Protein 3EZZ (pdb70)

Solvent-accessible surface area: 38147 Å² total; per-residue (Å²): 154,81,24,17,34,76,4,24,89,28,0,14,0,0,10,20,97,0,6,49,87,135,82,36,2,87,88,57,27,6,64,0,0,0,1,0,6,41,118,33,77,32,108,23,117,73,154,18,104,39,62,56,0,64,5,80,79,42,99,168,8,85,0,29,68,73,2,93,59,0,5,108,24,0,28,47,4,76,107,92,229,8,91,0,0,0,1,2,126,50,0,54,9,22,0,0,0,0,0,0,0,1,8,0,51,87,127,176,30,93,1,93,98,1,29,87,65,0,61,122,86,20,78,89,4,62,3,36,46,23,0,17,18,28,0,32,42,19,19,46,66,12,88,100,154,82,25,16,34,75,3,25,91,28,0,14,0,0,7,0,20,0,6,12,62,115,82,38,1,86,88,57,27,7,65,0,0,0,0,0,7,41,87,20,21,25,26,12,116,75,157,20,105,38,64,55,0,48,6,72,78,36,94,139,9,60,0,7,37,19,0,39,48,0,5,108,24,0,28,46,2,77,107,93,224,8,91,0,0,0,0,2,42,49,0,55,8,22,0,0,0,1,0,0,0,1,9,0,17,86,126,174,28,129,1,116,98,2,32,87,66,0,62,121,83,20,78,90,3,58,3,40,43,16,0,14,19,27,0,42,40,0,20,30,1,10,89,39,157,83,25,17,35,75,4,24,90,28,0,15,0,0,8,20,97,0,6,47,66,63,6,25,2,4,28,48,10,6,40,0,0,0,0,0,7,40,118,33,77,33,109,22,117,74,82,9,106,39,64,58,0,65,6,79,78,50,119,190,9,84,0,29,70,72,2,92,59,0,5,108,25,0,28,45,3,80,108,93,183,8,74,0,0,0,0,2,127,50,1,56,8,22,0,0,0,1,0,0,0,1,8,0,52,84,128,177,29,147,15,132,98,1,52,87,66,0,61,122,85,19,78,89,4,61,3,26,170,24,0,47,36,26,0,93,120,20,18,71,105,13,90,136,155,81,24,17,35,74,3,2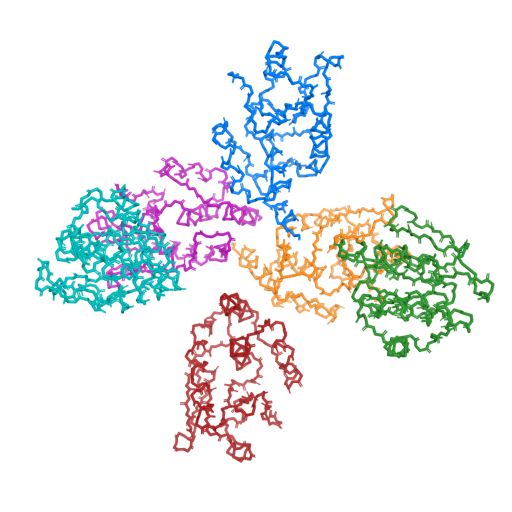4,90,27,0,14,0,0,9,20,98,0,7,48,85,133,81,37,2,86,89,55,26,6,66,0,0,0,0,0,7,41,120,34,77,33,111,23,117,74,154,18,106,39,64,56,0,66,6,78,77,44,105,166,8,87,0,28,70,72,3,92,59,0,4,108,23,0,28,46,3,77,108,93,226,9,90,0,0,0,0,2,125,50,1,57,8,23,0,0,0,1,0,0,0,1,8,0,52,86,125,177,30,109,1,116,97,2,28,88,65,0,63,119,84,19,79,88,3,60,3,39,47,19,0,14,21,26,0,41,119,20,18,70,104,12,89,127,154,82,25,17,34,75,4,24,89,29,0,14,0,0,7,0,20,0,6,11,62,116,84,38,2,88,90,57,26,6,65,0,0,0,0,0,7,41,92,21,22,25,24,11,116,75,153,19,108,38,64,56,0,65,6,80,78,34,75,147,9,50,0,1,36,72,0,41,56,0,5,107,24,0,29,47,3,78,107,94,227,8,92,0,0,0,1,2,41,48,0,54,8,22,0,0,0,1,0,0,0,1,8,0,28,85,128,179,29,122,0,100,99,2,32,88,64,0,62,121,86,18,78,90,4,62,3,29,34,19,0,17,15,20,0,35,26,0,18,37,7,10,89,114,153,81,24,18,35,75,3,23,90,28,0,15,0,0,9,19,98,0,6,49,68,62,6,28,3,5,30,47,10,6,38,0,0,0,0,0,7,41,119,33,79,32,109,24,115,74,77,8,105,37,64,56,0,66,6,78,78,43,125,168,9,85,0,29,70,72,3,93,58,0,5,108,25,0,28,47,3,76,107,93,192,8,73,0,0,0,1,2,127,50,0,54,8,23,0,0,0,1,0,0,0,1,9,0,52,86,127,179,29,149,15,132,97,1,50,86,65,0,63,122,85,20,77,89,4,60,3,38,186,28,0,48,36,27,0,92,119,18,19,70,105,13,90,135

Organism: Homo sapiens (NCBI:txid9606)

CATH classification: 3.90.190.10

InterPro domains:
  IPR000340 Dual specificity phosphatase, catalytic domain [PF00782] (203-333)
  IPR000387 Tyrosine-specific protein phosphatases domain [PS50056] (263-314)
  IPR001763 Rhodanese-like domain [PF00581] (43-152)
  IPR001763 Rhodanese-like domain [PS50206] (41-159)
  IPR001763 Rhodanese-like domain [SM00450] (31-156)
  IPR003595 Protein-tyrosine phosphatase, catalytic [SM00404] (238-342)
  IPR008343 Mitogen-activated protein (MAP) kinase phosphatase [PIRSF000939] (2-393)
  IPR008343 Mitogen-activated protein (MAP) kinase phosphatase [PR01764] (46-56)
  IPR008343 Mitogen-activated protein (MAP) kinase phosphatase [PR01764] (71-83)
  IPR008343 Mitogen-activated protein (MAP) kinase phosphatase [PR01764] (222-232)
  IPR008343 Mitogen-activated protein (MAP) kinase phosphatase [PR01764] (242-251)
  IPR008343 Mitogen-activated protein (MAP) kinase phosphatase [PR01764] (258-270)
  IPR016130 Protein-tyrosine phosphatase, active site [PS00383] (278-288)
  IPR020422 Dual specificity protein phosphatase domain [PS50054] (195-336)
  IPR020422 Dual specificity protein phosphatase domain [SM00195] (195-333)
  IPR029021 Protein-tyrosine phosphatase-like [G3DSA:3.90.190.10] (190-341)
  IPR029021 Protein-tyrosine phosphatase-like [SSF52799] (185-335)
  IPR036873 Rhodanese-like domain superfamily [G3DSA:3.40.250.10] (14-162)
  IPR036873 Rhodanese-like domain superfamily [SSF52821] (3-160)

Structure (mmCIF, N/CA/C/O backbone):
data_3EZZ
#
_entry.id   3EZZ
#
_cell.length_a   141.557
_cell.length_b   141.557
_cell.length_c   158.532
_cell.angle_alpha   90.000
_cell.angle_beta   90.000
_cell.angle_gamma   90.000
#
_symmetry.space_group_name_H-M   'I 4'
#
loop_
_entity.id
_entity.type
_entity.pdbx_description
1 polymer 'Dual specificity protein phosphatase 4'
2 non-polymer 'SULFATE ION'
#
loop_
_atom_site.group_PDB
_atom_site.id
_atom_site.type_symbol
_atom_site.label_atom_id
_atom_site.label_alt_id
_atom_site.label_comp_id
_atom_site.label_asym_id
_atom_site.label_entity_id
_atom_site.label_seq_id
_atom_site.pdbx_PDB_ins_code
_atom_site.Cartn_x
_atom_site.Cartn_y
_atom_site.Cartn_z
_atom_site.occupancy
_atom_site.B_iso_or_equiv
_atom_site.auth_seq_id
_atom_site.auth_comp_id
_atom_site.auth_asym_id
_atom_site.auth_atom_id
_atom_site.pdbx_PDB_model_num
ATOM 1 N N . MET A 1 1 ? -7.349 -8.924 -41.447 1.00 92.87 193 MET A N 1
ATOM 2 C CA . MET A 1 1 ? -7.781 -7.532 -41.125 1.00 92.87 193 MET A CA 1
ATOM 3 C C . MET A 1 1 ? -8.888 -7.011 -42.047 1.00 92.87 193 MET A C 1
ATOM 4 O O . MET A 1 1 ? -9.834 -7.737 -42.398 1.00 92.87 193 MET A O 1
ATOM 9 N N . GLY A 1 2 ? -8.748 -5.741 -42.429 1.00 95.00 194 GLY A N 1
ATOM 10 C CA . GLY A 1 2 ? -9.714 -5.088 -43.294 1.00 95.00 194 GLY A CA 1
ATOM 11 C C . GLY A 1 2 ? -10.706 -4.256 -42.497 1.00 95.00 194 GLY A C 1
ATOM 12 O O . GLY A 1 2 ? -11.204 -3.227 -42.967 1.00 95.00 194 GLY A O 1
ATOM 13 N N . GLY A 1 3 ? -10.980 -4.711 -41.278 1.00 66.68 195 GLY A N 1
ATOM 14 C CA . GLY A 1 3 ? -11.917 -4.034 -40.409 1.00 66.68 195 GLY A CA 1
ATOM 15 C C . GLY A 1 3 ? -13.093 -4.938 -40.109 1.00 66.68 195 GLY A C 1
ATOM 16 O O . GLY A 1 3 ? -13.423 -5.820 -40.911 1.00 66.68 195 GLY A O 1
ATOM 17 N N . PRO A 1 4 ? -13.723 -4.771 -38.938 1.00 76.96 196 PRO A N 1
ATOM 18 C CA . PRO A 1 4 ? -14.877 -5.581 -38.548 1.00 76.96 196 PRO A CA 1
ATOM 19 C C . PRO A 1 4 ? -16.132 -5.195 -39.330 1.00 76.96 196 PRO A C 1
ATOM 20 O O . PRO A 1 4 ? -16.358 -4.024 -39.626 1.00 76.96 196 PRO A O 1
ATOM 24 N N . VAL A 1 5 ? -16.948 -6.191 -39.655 1.00 59.39 197 VAL A N 1
ATOM 25 C CA . VAL A 1 5 ? -18.164 -5.966 -40.409 1.00 59.39 197 VAL A CA 1
ATOM 26 C C . VAL A 1 5 ? -19.328 -5.728 -39.474 1.00 59.39 197 VAL A C 1
ATOM 27 O O . VAL A 1 5 ? -19.464 -6.410 -38.466 1.00 59.39 197 VAL A O 1
ATOM 31 N N . GLU A 1 6 ? -20.164 -4.752 -39.816 1.00 65.11 198 GLU A N 1
ATOM 32 C CA . GLU A 1 6 ? -21.328 -4.443 -39.011 1.00 65.11 198 GLU A CA 1
ATOM 33 C C . GLU A 1 6 ? -22.484 -5.353 -39.348 1.00 65.11 198 GLU A C 1
ATOM 34 O O . GLU A 1 6 ? -23.162 -5.130 -40.338 1.00 65.11 198 GLU A O 1
ATOM 40 N N . ILE A 1 7 ? -22.720 -6.371 -38.531 1.00 71.72 199 ILE A N 1
ATOM 41 C CA . ILE A 1 7 ? -23.831 -7.285 -38.767 1.00 71.72 199 ILE A CA 1
ATOM 42 C C . ILE A 1 7 ? -25.097 -6.523 -38.411 1.00 71.72 199 ILE A C 1
ATOM 43 O O . ILE A 1 7 ? -26.006 -6.373 -39.223 1.00 71.72 199 ILE A O 1
ATOM 48 N N . LEU A 1 8 ? -25.138 -6.043 -37.176 1.00 73.13 200 LEU A N 1
ATOM 49 C CA . LEU A 1 8 ? -26.253 -5.252 -36.684 1.00 73.13 200 LEU A CA 1
ATOM 50 C C . LEU A 1 8 ? -25.662 -3.967 -36.151 1.00 73.13 200 LEU A C 1
ATOM 51 O O . LEU A 1 8 ? -24.503 -3.927 -35.756 1.00 73.13 200 LEU A O 1
ATOM 56 N N . PRO A 1 9 ? -26.457 -2.900 -36.124 1.00 64.81 201 PRO A N 1
ATOM 57 C CA . PRO A 1 9 ? -25.999 -1.600 -35.633 1.00 64.81 201 PRO A CA 1
ATOM 58 C C . PRO A 1 9 ? -25.201 -1.711 -34.341 1.00 64.81 201 PRO A C 1
ATOM 59 O O . PRO A 1 9 ? -24.288 -0.926 -34.092 1.00 64.81 201 PRO A O 1
ATOM 63 N N . PHE A 1 10 ? -25.550 -2.701 -33.529 1.00 67.48 202 PHE A N 1
ATOM 64 C CA . PHE A 1 10 ? -24.890 -2.926 -32.253 1.00 67.48 202 PHE A CA 1
ATOM 65 C C . PHE A 1 10 ? -24.114 -4.237 -32.274 1.00 67.48 202 PHE A C 1
ATOM 66 O O . PHE A 1 10 ? -23.563 -4.654 -31.259 1.00 67.48 202 PHE A O 1
ATOM 74 N N . LEU A 1 11 ? -24.080 -4.892 -33.428 1.00 74.48 203 LEU A N 1
ATOM 75 C CA . LEU A 1 11 ? -23.387 -6.168 -33.538 1.00 74.48 203 LEU A CA 1
ATOM 76 C C . LEU A 1 11 ? -22.398 -6.196 -34.686 1.00 74.48 203 LEU A C 1
ATOM 77 O O . LEU A 1 11 ? -22.784 -6.040 -35.843 1.00 74.48 203 LEU A O 1
ATOM 82 N N . TYR A 1 12 ? -21.121 -6.395 -34.354 1.00 72.90 204 TYR A N 1
ATOM 83 C CA . TYR A 1 12 ? -20.062 -6.458 -35.354 1.00 72.90 204 TYR A CA 1
ATOM 84 C C . TYR A 1 12 ? -19.320 -7.777 -35.279 1.00 72.90 204 TYR A C 1
ATOM 85 O O . TYR A 1 12 ? -19.225 -8.392 -34.222 1.00 72.90 204 TYR A O 1
ATOM 94 N N . LEU A 1 13 ? -18.789 -8.200 -36.416 1.00 62.39 205 LEU A N 1
ATOM 95 C CA . LEU A 1 13 ? -18.059 -9.454 -36.501 1.00 62.39 205 LEU A CA 1
ATOM 96 C C . LEU A 1 13 ? -16.647 -9.182 -36.978 1.00 62.39 205 LEU A C 1
ATOM 97 O O . LEU A 1 13 ? -16.455 -8.442 -37.931 1.00 62.39 205 LEU A O 1
ATOM 102 N N . GLY A 1 14 ? -15.660 -9.785 -36.325 1.00 46.40 206 GLY A N 1
ATOM 103 C CA . GLY A 1 14 ? -14.291 -9.541 -36.727 1.00 46.40 206 GLY A CA 1
ATOM 104 C C . GLY A 1 14 ? -13.239 -10.560 -36.349 1.00 46.40 206 GLY A C 1
ATOM 105 O O . GLY A 1 14 ? -13.549 -11.650 -35.873 1.00 46.40 206 GLY A O 1
ATOM 106 N N . SER A 1 15 ? -11.982 -10.169 -36.565 1.00 42.41 207 SER A N 1
ATOM 107 C CA . SER A 1 15 ? -10.812 -10.996 -36.309 1.00 42.41 207 SER A CA 1
ATOM 108 C C . SER A 1 15 ? -10.196 -10.661 -34.966 1.00 42.41 207 SER A C 1
ATOM 109 O O . SER A 1 15 ? -10.506 -9.636 -34.389 1.00 42.41 207 SER A O 1
ATOM 112 N N . ALA A 1 16 ? -9.332 -11.530 -34.454 1.00 71.25 208 ALA A N 1
ATOM 113 C CA . ALA A 1 16 ? -8.677 -11.270 -33.176 1.00 71.25 208 ALA A CA 1
ATOM 114 C C . ALA A 1 16 ? -7.685 -10.136 -33.411 1.00 71.25 208 ALA A C 1
ATOM 115 O O . ALA A 1 16 ? -7.253 -9.444 -32.483 1.00 71.25 208 ALA A O 1
ATOM 117 N N . TYR A 1 17 ? -7.325 -9.967 -34.677 1.00 54.24 209 TYR A N 1
ATOM 118 C CA . TYR A 1 17 ? -6.399 -8.938 -35.103 1.00 54.24 209 TYR A CA 1
ATOM 119 C C . TYR A 1 17 ? -7.049 -7.610 -34.793 1.00 54.24 209 TYR A C 1
ATOM 120 O O . TYR A 1 17 ? -6.407 -6.695 -34.297 1.00 54.24 209 TYR A O 1
ATOM 129 N N . HIS A 1 18 ? -8.340 -7.525 -35.094 1.00 59.26 210 HIS A N 1
ATOM 130 C CA . HIS A 1 18 ? -9.118 -6.315 -34.878 1.00 59.26 210 HIS A CA 1
ATOM 131 C C . HIS A 1 18 ? -9.239 -6.011 -33.401 1.00 59.26 210 HIS A C 1
ATOM 132 O O . HIS A 1 18 ? -9.179 -4.864 -32.985 1.00 59.26 210 HIS A O 1
ATOM 139 N N . ALA A 1 19 ? -9.414 -7.055 -32.611 1.00 60.83 211 ALA A N 1
ATOM 140 C CA . ALA A 1 19 ? -9.547 -6.899 -31.181 1.00 60.83 211 ALA A CA 1
ATOM 141 C C . ALA A 1 19 ? -8.329 -6.216 -30.577 1.00 60.83 211 ALA A C 1
ATOM 142 O O . ALA A 1 19 ? -8.427 -5.612 -29.520 1.00 60.83 211 ALA A O 1
ATOM 144 N N . ALA A 1 20 ? -7.181 -6.311 -31.238 1.00 60.48 212 ALA A N 1
ATOM 145 C CA . ALA A 1 20 ? -5.961 -5.702 -30.721 1.00 60.48 212 ALA A CA 1
ATOM 146 C C . ALA A 1 20 ? -5.740 -4.295 -31.249 1.00 60.48 212 ALA A C 1
ATOM 147 O O . ALA A 1 20 ? -4.732 -3.667 -30.955 1.00 60.48 212 ALA A O 1
ATOM 149 N N . ARG A 1 21 ? -6.699 -3.798 -32.017 1.00 71.87 213 ARG A N 1
ATOM 150 C CA . ARG A 1 21 ? -6.589 -2.475 -32.615 1.00 71.87 213 ARG A CA 1
ATOM 151 C C . ARG A 1 21 ? -7.530 -1.459 -32.015 1.00 71.87 213 ARG A C 1
ATOM 152 O O . ARG A 1 21 ? -8.708 -1.417 -32.361 1.00 71.87 213 ARG A O 1
ATOM 160 N N . ARG A 1 22 ? -7.009 -0.631 -31.124 1.00 45.34 214 ARG A N 1
ATOM 161 C CA . ARG A 1 22 ? -7.826 0.392 -30.497 1.00 45.34 214 ARG A CA 1
ATOM 162 C C . ARG A 1 22 ? -8.369 1.369 -31.521 1.00 45.34 214 ARG A C 1
ATOM 163 O O . ARG A 1 22 ? -9.545 1.701 -31.506 1.00 45.34 214 ARG A O 1
ATOM 171 N N . ASP A 1 23 ? -7.503 1.832 -32.408 1.00 68.01 215 ASP A N 1
ATOM 172 C CA . ASP A 1 23 ? -7.910 2.768 -33.439 1.00 68.01 215 ASP A CA 1
ATOM 173 C C . ASP A 1 23 ? -9.108 2.249 -34.210 1.00 68.01 215 ASP A C 1
ATOM 174 O O . ASP A 1 23 ? -10.054 2.980 -34.467 1.00 68.01 215 ASP A O 1
ATOM 179 N N . MET A 1 24 ? -9.062 0.979 -34.582 1.00 53.68 216 MET A N 1
ATOM 180 C CA . MET A 1 24 ? -10.146 0.340 -35.319 1.00 53.68 216 MET A CA 1
ATOM 181 C C . MET A 1 24 ? -11.386 0.229 -34.461 1.00 53.68 216 MET A C 1
ATOM 182 O O . MET A 1 24 ? -12.478 0.496 -34.922 1.00 53.68 216 MET A O 1
ATOM 187 N N . LEU A 1 25 ? -11.208 -0.166 -33.208 1.00 52.05 217 LEU A N 1
ATOM 188 C CA . LEU A 1 25 ? -12.318 -0.307 -32.281 1.00 52.05 217 LEU A CA 1
ATOM 189 C C . LEU A 1 25 ? -13.075 1.009 -32.039 1.00 52.05 217 LEU A C 1
ATOM 190 O O . LEU A 1 25 ? -14.307 1.040 -32.109 1.00 52.05 217 LEU A O 1
ATOM 195 N N . ASP A 1 26 ? -12.340 2.088 -31.755 1.00 74.07 218 ASP A N 1
ATOM 196 C CA . ASP A 1 26 ? -12.939 3.391 -31.485 1.00 74.07 218 ASP A CA 1
ATOM 197 C C . ASP A 1 26 ? -13.501 4.073 -32.711 1.00 74.07 218 ASP A C 1
ATOM 198 O O . ASP A 1 26 ? -14.432 4.870 -32.611 1.00 74.07 218 ASP A O 1
ATOM 203 N N . ALA A 1 27 ? -12.917 3.767 -33.864 1.00 63.63 219 ALA A N 1
ATOM 204 C CA . ALA A 1 27 ? -13.367 4.325 -35.128 1.00 63.63 219 ALA A CA 1
ATOM 205 C C . ALA A 1 27 ? -14.764 3.792 -35.428 1.00 63.63 219 ALA A C 1
ATOM 206 O O . ALA A 1 27 ? -15.562 4.460 -36.080 1.00 63.63 219 ALA A O 1
ATOM 208 N N . LEU A 1 28 ? -15.053 2.584 -34.952 1.00 60.90 220 LEU A N 1
ATOM 209 C CA . LEU A 1 28 ? -16.363 1.961 -35.135 1.00 60.90 220 LEU A CA 1
ATOM 210 C C . LEU A 1 28 ? -17.220 2.183 -33.911 1.00 60.90 220 LEU A C 1
ATOM 211 O O . LEU A 1 28 ? -18.397 1.847 -33.899 1.00 60.90 220 LEU A O 1
ATOM 216 N N . GLY A 1 29 ? -16.618 2.738 -32.871 1.00 56.13 221 GLY A N 1
ATOM 217 C CA . GLY A 1 29 ? -17.358 2.997 -31.657 1.00 56.13 221 GLY A CA 1
ATOM 218 C C . GLY A 1 29 ? -17.735 1.731 -30.933 1.00 56.13 221 GLY A C 1
ATOM 219 O O . GLY A 1 29 ? -18.804 1.658 -30.350 1.00 56.13 221 GLY A O 1
ATOM 220 N N . ILE A 1 30 ? -16.867 0.729 -30.973 1.00 57.47 222 ILE A N 1
ATOM 221 C CA . ILE A 1 30 ? -17.146 -0.516 -30.283 1.00 57.47 222 ILE A CA 1
ATOM 222 C C . ILE A 1 30 ? -16.976 -0.225 -28.806 1.00 57.47 222 ILE A C 1
ATOM 223 O O . ILE A 1 30 ? -16.037 0.445 -28.418 1.00 57.47 222 ILE A O 1
ATOM 228 N N . THR A 1 31 ? -17.891 -0.711 -27.985 1.00 72.54 223 THR A N 1
ATOM 229 C CA . THR A 1 31 ? -17.796 -0.468 -26.565 1.00 72.54 223 THR A CA 1
ATOM 230 C C . THR A 1 31 ? -17.490 -1.759 -25.830 1.00 72.54 223 THR A C 1
ATOM 231 O O . THR A 1 31 ? -16.835 -1.751 -24.794 1.00 72.54 223 THR A O 1
ATOM 235 N N . ALA A 1 32 ? -17.963 -2.873 -26.366 1.00 57.33 224 ALA A N 1
ATOM 236 C CA . ALA A 1 32 ? -17.727 -4.164 -25.741 1.00 57.33 224 ALA A CA 1
ATOM 237 C C . ALA A 1 32 ? -17.140 -5.129 -26.747 1.00 57.33 224 ALA A C 1
ATOM 238 O O . ALA A 1 32 ? -17.201 -4.900 -27.953 1.00 57.33 224 ALA A O 1
ATOM 240 N N . LEU A 1 33 ? -16.565 -6.209 -26.240 1.00 63.51 225 LEU A N 1
ATOM 241 C CA . LEU A 1 33 ? -15.975 -7.238 -27.077 1.00 63.51 225 LEU A CA 1
ATOM 242 C C . LEU A 1 33 ? -16.341 -8.617 -26.552 1.00 63.51 225 LEU A C 1
ATOM 243 O O . LEU A 1 33 ? -16.334 -8.864 -25.356 1.00 63.51 225 LEU A O 1
ATOM 248 N N . LEU A 1 34 ? -16.669 -9.516 -27.460 1.00 54.45 226 LEU A N 1
ATOM 249 C CA . LEU A 1 34 ? -16.986 -10.867 -27.067 1.00 54.45 226 LEU A CA 1
ATOM 250 C C . LEU A 1 34 ? -15.926 -11.779 -27.667 1.00 54.45 226 LEU A C 1
ATOM 251 O O . LEU A 1 34 ? -16.001 -12.153 -28.830 1.00 54.45 226 LEU A O 1
ATOM 256 N N . ASN A 1 35 ? -14.933 -12.123 -26.857 1.00 63.27 227 ASN A N 1
ATOM 257 C CA . ASN A 1 35 ? -13.835 -12.986 -27.273 1.00 63.27 227 ASN A CA 1
ATOM 258 C C . ASN A 1 35 ? -14.275 -14.446 -27.383 1.00 63.27 227 ASN A C 1
ATOM 259 O O . ASN A 1 35 ? -14.287 -15.171 -26.394 1.00 63.27 227 ASN A O 1
ATOM 264 N N . VAL A 1 36 ? -14.621 -14.883 -28.587 1.00 73.64 228 VAL A N 1
ATOM 265 C CA . VAL A 1 36 ? -15.074 -16.251 -28.786 1.00 73.64 228 VAL A CA 1
ATOM 266 C C . VAL A 1 36 ? -13.939 -17.222 -29.070 1.00 73.64 228 VAL A C 1
ATOM 267 O O . VAL A 1 36 ? -14.084 -18.153 -29.852 1.00 73.64 228 VAL A O 1
ATOM 271 N N . SER A 1 37 ? -12.796 -16.988 -28.447 1.00 62.19 229 SER A N 1
ATOM 272 C CA . SER A 1 37 ? -11.662 -17.884 -28.595 1.00 62.19 229 SER A CA 1
ATOM 273 C C . SER A 1 37 ? -11.332 -18.281 -27.165 1.00 62.19 229 SER A C 1
ATOM 274 O O . SER A 1 37 ? -12.043 -17.908 -26.233 1.00 62.19 229 SER A O 1
ATOM 277 N N . SER A 1 38 ? -10.257 -19.017 -26.965 1.00 72.13 230 SER A N 1
ATOM 278 C CA . SER A 1 38 ? -9.938 -19.442 -25.617 1.00 72.13 230 SER A CA 1
ATOM 279 C C . SER A 1 38 ? -8.700 -18.820 -25.000 1.00 72.13 230 SER A C 1
ATOM 280 O O . SER A 1 38 ? -8.522 -18.877 -23.785 1.00 72.13 230 SER A O 1
ATOM 283 N N . ASP A 1 39 ? -7.842 -18.220 -25.817 1.00 81.69 231 ASP A N 1
ATOM 284 C CA . ASP A 1 39 ? -6.624 -17.627 -25.279 1.00 81.69 231 ASP A CA 1
ATOM 285 C C . ASP A 1 39 ? -6.297 -16.219 -25.755 1.00 81.69 231 ASP A C 1
ATOM 286 O O . ASP A 1 39 ? -5.306 -15.642 -25.314 1.00 81.69 231 ASP A O 1
ATOM 291 N N . CYS A 1 40 ? -7.105 -15.655 -26.644 1.00 73.85 232 CYS A N 1
ATOM 292 C CA . CYS A 1 40 ? -6.809 -14.312 -27.107 1.00 73.85 232 CYS A CA 1
ATOM 293 C C . CYS A 1 40 ? -6.901 -13.390 -25.899 1.00 73.85 232 CYS A C 1
ATOM 294 O O . CYS A 1 40 ? -7.904 -13.394 -25.199 1.00 73.85 232 CYS A O 1
ATOM 297 N N . PRO A 1 41 ? -5.843 -12.608 -25.621 1.00 56.48 233 PRO A N 1
ATOM 298 C CA . PRO A 1 41 ? -5.871 -11.703 -24.473 1.00 56.48 233 PRO A CA 1
ATOM 299 C C . PRO A 1 41 ? -6.875 -10.558 -24.593 1.00 56.48 233 PRO A C 1
ATOM 300 O O . PRO A 1 41 ? -7.442 -10.298 -25.652 1.00 56.48 233 PRO A O 1
ATOM 304 N N . ASN A 1 42 ? -7.092 -9.882 -23.479 1.00 68.25 234 ASN A N 1
ATOM 305 C CA . ASN A 1 42 ? -7.981 -8.747 -23.441 1.00 68.25 234 ASN A CA 1
ATOM 306 C C . ASN A 1 42 ? -7.064 -7.650 -22.957 1.00 68.25 234 ASN A C 1
ATOM 307 O O . ASN A 1 42 ? -7.032 -7.290 -21.789 1.00 68.25 234 ASN A O 1
ATOM 312 N N . HIS A 1 43 ? -6.285 -7.147 -23.895 1.00 72.85 235 HIS A N 1
ATOM 313 C CA . HIS A 1 43 ? -5.294 -6.129 -23.631 1.00 72.85 235 HIS A CA 1
ATOM 314 C C . HIS A 1 43 ? -5.774 -4.852 -22.971 1.00 72.85 235 HIS A C 1
ATOM 315 O O . HIS A 1 43 ? -5.138 -4.348 -22.052 1.00 72.85 235 HIS A O 1
ATOM 322 N N . PHE A 1 44 ? -6.902 -4.335 -23.432 1.00 65.28 236 PHE A N 1
ATOM 323 C CA . PHE A 1 44 ? -7.433 -3.077 -22.917 1.00 65.28 236 PHE A CA 1
ATOM 324 C C . PHE A 1 44 ? -8.556 -3.248 -21.914 1.00 65.28 236 PHE A C 1
ATOM 325 O O . PHE A 1 44 ? -9.572 -2.563 -21.969 1.00 65.28 236 PHE A O 1
ATOM 333 N N . GLU A 1 45 ? -8.326 -4.170 -20.984 1.00 82.09 237 GLU A N 1
ATOM 334 C CA . GLU A 1 45 ? -9.258 -4.509 -19.920 1.00 82.09 237 GLU A CA 1
ATOM 335 C C . GLU A 1 45 ? -9.916 -3.288 -19.315 1.00 82.09 237 GLU A C 1
ATOM 336 O O . GLU A 1 45 ? -11.101 -3.303 -18.975 1.00 82.09 237 GLU A O 1
ATOM 342 N N . GLY A 1 46 ? -9.143 -2.223 -19.198 1.00 62.47 238 GLY A N 1
ATOM 343 C CA . GLY A 1 46 ? -9.670 -1.019 -18.600 1.00 62.47 238 GLY A CA 1
ATOM 344 C C . GLY A 1 46 ? -10.640 -0.173 -19.401 1.00 62.47 238 GLY A C 1
ATOM 345 O O . GLY A 1 46 ? -11.506 0.472 -18.825 1.00 62.47 238 GLY A O 1
ATOM 346 N N . HIS A 1 47 ? -10.525 -0.173 -20.721 1.00 81.21 239 HIS A N 1
ATOM 347 C CA . HIS A 1 47 ? -11.396 0.675 -21.516 1.00 81.21 239 HIS A CA 1
ATOM 348 C C . HIS A 1 47 ? -12.555 0.048 -22.254 1.00 81.21 239 HIS A C 1
ATOM 349 O O . HIS A 1 47 ? -13.459 0.758 -22.673 1.00 81.21 239 HIS A O 1
ATOM 356 N N . TYR A 1 48 ? -12.546 -1.260 -22.444 1.00 66.63 240 TYR A N 1
ATOM 357 C CA . TYR A 1 48 ? -13.661 -1.874 -23.146 1.00 66.63 240 TYR A CA 1
ATOM 358 C C . TYR A 1 48 ? -14.240 -2.999 -22.319 1.00 66.63 240 TYR A C 1
ATOM 359 O O . TYR A 1 48 ? -13.534 -3.619 -21.537 1.00 66.63 240 TYR A O 1
ATOM 368 N N . GLN A 1 49 ? -15.531 -3.257 -22.481 1.00 65.62 241 GLN A N 1
ATOM 369 C CA . GLN A 1 49 ? -16.178 -4.330 -21.744 1.00 65.62 241 GLN A CA 1
ATOM 370 C C . GLN A 1 49 ? -15.828 -5.605 -22.461 1.00 65.62 241 GLN A C 1
ATOM 371 O O . GLN A 1 49 ? -16.000 -5.693 -23.671 1.00 65.62 241 GLN A O 1
ATOM 377 N N . TYR A 1 50 ? -15.336 -6.588 -21.716 1.00 62.97 242 TYR A N 1
ATOM 378 C CA . TYR A 1 50 ? -14.952 -7.863 -22.293 1.00 62.97 242 TYR A CA 1
ATOM 379 C C . TYR A 1 50 ? -15.746 -9.030 -21.717 1.00 62.97 242 TYR A C 1
ATOM 380 O O . TYR A 1 50 ? -16.043 -9.064 -20.525 1.00 62.97 242 TYR A O 1
ATOM 389 N N . LYS A 1 51 ? -16.092 -9.983 -22.575 1.00 79.61 243 LYS A N 1
ATOM 390 C CA . LYS A 1 51 ? -16.804 -11.186 -22.160 1.00 79.61 243 LYS A CA 1
ATOM 391 C C . LYS A 1 51 ? -16.129 -12.315 -22.892 1.00 79.61 243 LYS A C 1
ATOM 392 O O . LYS A 1 51 ? -15.972 -12.252 -24.101 1.00 79.61 243 LYS A O 1
ATOM 398 N N . CYS A 1 52 ? -15.733 -13.352 -22.173 1.00 78.42 244 CYS A N 1
ATOM 399 C CA . CYS A 1 52 ? -15.049 -14.450 -22.819 1.00 78.42 244 CYS A CA 1
ATOM 400 C C . CYS A 1 52 ? -15.917 -15.704 -22.952 1.00 78.42 244 CYS A C 1
ATOM 401 O O . CYS A 1 52 ? -16.732 -16.011 -22.084 1.00 78.42 244 CYS A O 1
ATOM 404 N N . ILE A 1 53 ? -15.746 -16.402 -24.072 1.00 74.67 245 ILE A N 1
ATOM 405 C CA . ILE A 1 53 ? -16.454 -17.645 -24.375 1.00 74.67 245 ILE A CA 1
ATOM 406 C C . ILE A 1 53 ? -15.401 -18.616 -24.908 1.00 74.67 245 ILE A C 1
ATOM 407 O O . ILE A 1 53 ? -15.277 -18.821 -26.106 1.00 74.67 245 ILE A O 1
ATOM 412 N N . PRO A 1 54 ? -14.632 -19.227 -24.002 1.00 77.18 246 PRO A N 1
ATOM 413 C CA . PRO A 1 54 ? -13.543 -20.187 -24.212 1.00 77.18 246 PRO A CA 1
ATOM 414 C C . PRO A 1 54 ? -13.834 -21.405 -25.073 1.00 77.18 246 PRO A C 1
ATOM 415 O O . PRO A 1 54 ? -14.096 -22.482 -24.555 1.00 77.18 246 PRO A O 1
ATOM 419 N N . VAL A 1 55 ? -13.747 -21.245 -26.387 1.00 73.33 247 VAL A N 1
ATOM 420 C CA . VAL A 1 55 ? -14.026 -22.343 -27.297 1.00 73.33 247 VAL A CA 1
ATOM 421 C C . VAL A 1 55 ? -12.884 -22.556 -28.281 1.00 73.33 247 VAL A C 1
ATOM 422 O O . VAL A 1 55 ? -12.084 -21.657 -28.519 1.00 73.33 247 VAL A O 1
ATOM 426 N N . GLU A 1 56 ? -12.817 -23.756 -28.847 1.00 76.08 248 GLU A N 1
ATOM 427 C CA . GLU A 1 56 ? -11.789 -24.109 -29.827 1.00 76.08 248 GLU A CA 1
ATOM 428 C C . GLU A 1 56 ? -12.471 -24.283 -31.170 1.00 76.08 248 GLU A C 1
ATOM 429 O O . GLU A 1 56 ? -13.653 -24.594 -31.211 1.00 76.08 248 GLU A O 1
ATOM 435 N N . ASP A 1 57 ? -11.755 -24.088 -32.270 1.00 85.95 249 ASP A N 1
ATOM 436 C CA . ASP A 1 57 ? -12.391 -24.307 -33.558 1.00 85.95 249 ASP A CA 1
ATOM 437 C C . ASP A 1 57 ? -12.262 -25.811 -33.789 1.00 85.95 249 ASP A C 1
ATOM 438 O O . ASP A 1 57 ? -11.475 -26.281 -34.616 1.00 85.95 249 ASP A O 1
ATOM 443 N N . ASN A 1 58 ? -13.044 -26.557 -33.014 1.00 77.80 250 ASN A N 1
ATOM 444 C CA . ASN A 1 58 ? -13.061 -28.010 -33.047 1.00 77.80 250 ASN A CA 1
ATOM 445 C C . ASN A 1 58 ? -14.410 -28.544 -33.439 1.00 77.80 250 ASN A C 1
ATOM 446 O O . ASN A 1 58 ? -15.345 -27.804 -33.739 1.00 77.80 250 ASN A O 1
ATOM 451 N N . HIS A 1 59 ? -14.471 -29.866 -33.412 1.00 94.55 251 HIS A N 1
ATOM 452 C CA . HIS A 1 59 ? -15.666 -30.641 -33.679 1.00 94.55 251 HIS A CA 1
ATOM 453 C C . HIS A 1 59 ? -15.940 -31.094 -32.255 1.00 94.55 251 HIS A C 1
ATOM 454 O O . HIS A 1 59 ? -17.064 -31.437 -31.877 1.00 94.55 251 HIS A O 1
ATOM 461 N N . LYS A 1 60 ? -14.861 -31.052 -31.474 1.00 84.93 252 LYS A N 1
ATOM 462 C CA . LYS A 1 60 ? -14.852 -31.411 -30.067 1.00 84.93 252 LYS A CA 1
ATOM 463 C C . LYS A 1 60 ? -15.164 -30.170 -29.242 1.00 84.93 252 LYS A C 1
ATOM 464 O O . LYS A 1 60 ? -14.795 -30.095 -28.077 1.00 84.93 252 LYS A O 1
ATOM 470 N N . ALA A 1 61 ? -15.821 -29.189 -29.845 1.00 73.45 253 ALA A N 1
ATOM 471 C CA . ALA A 1 61 ? -16.152 -27.976 -29.121 1.00 73.45 253 ALA A CA 1
ATOM 472 C C . ALA A 1 61 ? -17.651 -27.863 -28.987 1.00 73.45 253 ALA A C 1
ATOM 473 O O . ALA A 1 61 ? -18.376 -27.989 -29.970 1.00 73.45 253 ALA A O 1
ATOM 475 N N . ASP A 1 62 ? -18.114 -27.646 -27.764 1.00 62.05 254 ASP A N 1
ATOM 476 C CA . ASP A 1 62 ? -19.539 -27.506 -27.521 1.00 62.05 254 ASP A CA 1
ATOM 477 C C . ASP A 1 62 ? -19.865 -26.029 -27.424 1.00 62.05 254 ASP A C 1
ATOM 478 O O . ASP A 1 62 ? -20.168 -25.526 -26.348 1.00 62.05 254 ASP A O 1
ATOM 483 N N . ILE A 1 63 ? -19.809 -25.341 -28.559 1.00 68.87 255 ILE A N 1
ATOM 484 C CA . ILE A 1 63 ? -20.087 -23.919 -28.591 1.00 68.87 255 ILE A CA 1
ATOM 485 C C . ILE A 1 63 ? -21.560 -23.614 -28.345 1.00 68.87 255 ILE A C 1
ATOM 486 O O . ILE A 1 63 ? -21.917 -22.510 -27.934 1.00 68.87 255 ILE A O 1
ATOM 491 N N . SER A 1 64 ? -22.415 -24.599 -28.578 1.00 57.58 256 SER A N 1
ATOM 492 C CA . SER A 1 64 ? -23.847 -24.416 -28.377 1.00 57.58 256 SER A CA 1
ATOM 493 C C . SER A 1 64 ? -24.216 -24.042 -26.938 1.00 57.58 256 SER A C 1
ATOM 494 O O . SER A 1 64 ? -25.065 -23.180 -26.710 1.00 57.58 256 SER A O 1
ATOM 497 N N . SER A 1 65 ? -23.586 -24.680 -25.966 1.00 64.13 257 SER A N 1
ATOM 498 C CA . SER A 1 65 ? -23.880 -24.365 -24.584 1.00 64.13 257 SER A CA 1
ATOM 499 C C . SER A 1 65 ? -23.892 -22.852 -24.302 1.00 64.13 257 SER A C 1
ATOM 500 O O . SER A 1 65 ? -24.834 -22.331 -23.697 1.00 64.13 257 SER A O 1
ATOM 503 N N . TRP A 1 66 ? -22.860 -22.147 -24.763 1.00 78.75 258 TRP A N 1
ATOM 504 C CA . TRP A 1 66 ? -22.728 -20.705 -24.534 1.00 78.75 258 TRP A CA 1
ATOM 505 C C . TRP A 1 66 ? -23.664 -19.808 -25.315 1.00 78.75 258 TRP A C 1
ATOM 506 O O . TRP A 1 66 ? -23.746 -18.616 -25.039 1.00 78.75 258 TRP A O 1
ATOM 517 N N . PHE A 1 67 ? -24.353 -20.358 -26.302 1.00 59.84 259 PHE A N 1
ATOM 518 C CA . PHE A 1 67 ? -25.250 -19.544 -27.101 1.00 59.84 259 PHE A CA 1
ATOM 519 C C . PHE A 1 67 ? -26.080 -18.598 -26.244 1.00 59.84 259 PHE A C 1
ATOM 520 O O . PHE A 1 67 ? -26.144 -17.405 -26.508 1.00 59.84 259 PHE A O 1
ATOM 528 N N . MET A 1 68 ? -26.704 -19.121 -25.201 1.00 65.95 260 MET A N 1
ATOM 529 C CA . MET A 1 68 ? -27.540 -18.286 -24.358 1.00 65.95 260 MET A CA 1
ATOM 530 C C . MET A 1 68 ? -26.788 -17.201 -23.625 1.00 65.95 260 MET A C 1
ATOM 531 O O . MET A 1 68 ? -27.204 -16.047 -23.606 1.00 65.95 260 MET A O 1
ATOM 536 N N . GLU A 1 69 ? -25.678 -17.578 -23.014 1.00 67.05 261 GLU A N 1
ATOM 537 C CA . GLU A 1 69 ? -24.859 -16.632 -22.276 1.00 67.05 261 GLU A CA 1
ATOM 538 C C . GLU A 1 69 ? -24.398 -15.522 -23.196 1.00 67.05 261 GLU A C 1
ATOM 539 O O . GLU A 1 69 ? -24.410 -14.349 -22.833 1.00 67.05 261 GLU A O 1
ATOM 545 N N . ALA A 1 70 ? -23.987 -15.920 -24.394 1.00 72.84 262 ALA A N 1
ATOM 546 C CA . ALA A 1 70 ? -23.504 -14.993 -25.396 1.00 72.84 262 ALA A CA 1
ATOM 547 C C . ALA A 1 70 ? -24.617 -14.065 -25.843 1.00 72.84 262 ALA A C 1
ATOM 548 O O . ALA A 1 70 ? -24.454 -12.850 -25.852 1.00 72.84 262 ALA A O 1
ATOM 550 N N . ILE A 1 71 ? -25.752 -14.644 -26.212 1.00 53.59 263 ILE A N 1
ATOM 551 C CA . ILE A 1 71 ? -26.893 -13.864 -26.672 1.00 53.59 263 ILE A CA 1
ATOM 552 C C . ILE A 1 71 ? -27.242 -12.820 -25.621 1.00 53.59 263 ILE A C 1
ATOM 553 O O . ILE A 1 71 ? -27.494 -11.659 -25.930 1.00 53.59 263 ILE A O 1
ATOM 558 N N . GLU A 1 72 ? -27.254 -13.257 -24.370 1.00 70.85 264 GLU A N 1
ATOM 559 C CA . GLU A 1 72 ? -27.541 -12.379 -23.251 1.00 70.85 264 GLU A CA 1
ATOM 560 C C . GLU A 1 72 ? -26.585 -11.205 -23.313 1.00 70.85 264 GLU A C 1
ATOM 561 O O . GLU A 1 72 ? -26.995 -10.060 -23.457 1.00 70.85 264 GLU A O 1
ATOM 567 N N . TYR A 1 73 ? -25.298 -11.508 -23.197 1.00 74.53 265 TYR A N 1
ATOM 568 C CA . TYR A 1 73 ? -24.255 -10.492 -23.236 1.00 74.53 265 TYR A CA 1
ATOM 569 C C . TYR A 1 73 ? -24.506 -9.499 -24.365 1.00 74.53 265 TYR A C 1
ATOM 570 O O . TYR A 1 73 ? -24.502 -8.293 -24.146 1.00 74.53 265 TYR A O 1
ATOM 579 N N . ILE A 1 74 ? -24.728 -10.017 -25.570 1.00 64.49 266 ILE A N 1
ATOM 580 C CA . ILE A 1 74 ? -24.976 -9.172 -26.725 1.00 64.49 266 ILE A CA 1
ATOM 581 C C . ILE A 1 74 ? -26.199 -8.317 -26.487 1.00 64.49 266 ILE A C 1
ATOM 582 O O . ILE A 1 74 ? -26.168 -7.118 -26.708 1.00 64.49 266 ILE A O 1
ATOM 587 N N . ASP A 1 75 ? -27.288 -8.923 -26.036 1.00 64.76 267 ASP A N 1
ATOM 588 C CA . ASP A 1 75 ? -28.489 -8.143 -25.767 1.00 64.76 267 ASP A CA 1
ATOM 589 C C . ASP A 1 75 ? -28.148 -7.073 -24.746 1.00 64.76 267 ASP A C 1
ATOM 590 O O . ASP A 1 75 ? -28.598 -5.937 -24.852 1.00 64.76 267 ASP A O 1
ATOM 595 N N . ALA A 1 76 ? -27.338 -7.450 -23.764 1.00 74.42 268 ALA A N 1
ATOM 596 C CA . ALA A 1 76 ? -26.920 -6.540 -22.711 1.00 74.42 268 ALA A CA 1
ATOM 597 C C . ALA A 1 76 ? -26.317 -5.273 -23.291 1.00 74.42 268 ALA A C 1
ATOM 598 O O . ALA A 1 76 ? -26.809 -4.179 -23.051 1.00 74.42 268 ALA A O 1
ATOM 600 N N . VAL A 1 77 ? -25.246 -5.431 -24.057 1.00 76.67 269 VAL A N 1
ATOM 601 C CA . VAL A 1 77 ? -24.560 -4.302 -24.676 1.00 76.67 269 VAL A CA 1
ATOM 602 C C . VAL A 1 77 ? -25.490 -3.558 -25.627 1.00 76.67 269 VAL A C 1
ATOM 603 O O . VAL A 1 77 ? -25.328 -2.357 -25.867 1.00 76.67 269 VAL A O 1
ATOM 607 N N . LYS A 1 78 ? -26.459 -4.291 -26.168 1.00 72.87 270 LYS A N 1
ATOM 608 C CA . LYS A 1 78 ? -27.452 -3.745 -27.092 1.00 72.87 270 LYS A CA 1
ATOM 609 C C . LYS A 1 78 ? -28.307 -2.715 -26.367 1.00 72.87 270 LYS A C 1
ATOM 610 O O . LYS A 1 78 ? -28.623 -1.651 -26.903 1.00 72.87 270 LYS A O 1
ATOM 616 N N . ASP A 1 79 ? -28.671 -3.049 -25.136 1.00 71.11 271 ASP A N 1
ATOM 617 C CA . ASP A 1 79 ? -29.499 -2.193 -24.303 1.00 71.11 271 ASP A CA 1
ATOM 618 C C . ASP A 1 79 ? -28.774 -0.950 -23.802 1.00 71.11 271 ASP A C 1
ATOM 619 O O . ASP A 1 79 ? -29.403 0.062 -23.537 1.00 71.11 271 ASP A O 1
ATOM 624 N N . CYS A 1 80 ? -27.455 -1.021 -23.663 1.00 86.46 272 CYS A N 1
ATOM 625 C CA . CYS A 1 80 ? -26.683 0.136 -23.215 1.00 86.46 272 CYS A CA 1
ATOM 626 C C . CYS A 1 80 ? -26.444 0.991 -24.445 1.00 86.46 272 CYS A C 1
ATOM 627 O O . CYS A 1 80 ? -25.713 1.975 -24.399 1.00 86.46 272 CYS A O 1
ATOM 630 N N . ARG A 1 81 ? -27.072 0.598 -25.547 1.00 83.48 273 ARG A N 1
ATOM 631 C CA . ARG A 1 81 ? -26.917 1.298 -26.807 1.00 83.48 273 ARG A CA 1
ATOM 632 C C . ARG A 1 81 ? -25.443 1.307 -27.196 1.00 83.48 273 ARG A C 1
ATOM 633 O O . ARG A 1 81 ? -24.947 2.292 -27.741 1.00 83.48 273 ARG A O 1
ATOM 641 N N . GLY A 1 82 ? -24.746 0.205 -26.912 1.00 71.05 274 GLY A N 1
ATOM 642 C CA . GLY A 1 82 ? -23.334 0.109 -27.252 1.00 71.05 274 GLY A CA 1
ATOM 643 C C . GLY A 1 82 ? -23.071 -0.605 -28.568 1.00 71.05 274 GLY A C 1
ATOM 644 O O . GLY A 1 82 ? -23.899 -0.593 -29.472 1.00 71.05 274 GLY A O 1
ATOM 645 N N . ARG A 1 83 ? -21.898 -1.212 -28.687 1.00 55.34 275 ARG A N 1
ATOM 646 C CA . ARG A 1 83 ? -21.536 -1.964 -29.883 1.00 55.34 275 ARG A CA 1
ATOM 647 C C . ARG A 1 83 ? -20.560 -3.087 -29.534 1.00 55.34 275 ARG A C 1
ATOM 648 O O . ARG A 1 83 ? -19.470 -2.835 -29.044 1.00 55.34 275 ARG A O 1
ATOM 656 N N . VAL A 1 84 ? -20.960 -4.329 -29.781 1.00 54.91 276 VAL A N 1
ATOM 657 C CA . VAL A 1 84 ? -20.109 -5.464 -29.470 1.00 54.91 276 VAL A CA 1
ATOM 658 C C . VAL A 1 84 ? -19.365 -5.952 -30.688 1.00 54.91 276 VAL A C 1
ATOM 659 O O . VAL A 1 84 ? -19.856 -5.884 -31.817 1.00 54.91 276 VAL A O 1
ATOM 663 N N . LEU A 1 85 ? -18.167 -6.454 -30.437 1.00 61.43 277 LEU A N 1
ATOM 664 C CA . LEU A 1 85 ? -17.343 -7.003 -31.478 1.00 61.43 277 LEU A CA 1
ATOM 665 C C . LEU A 1 85 ? -17.198 -8.466 -31.157 1.00 61.43 277 LEU A C 1
ATOM 666 O O . LEU A 1 85 ? -16.363 -8.830 -30.347 1.00 61.43 277 LEU A O 1
ATOM 671 N N . VAL A 1 86 ? -18.024 -9.308 -31.757 1.00 56.85 278 VAL A N 1
ATOM 672 C CA . VAL A 1 86 ? -17.895 -10.729 -31.512 1.00 56.85 278 VAL A CA 1
ATOM 673 C C . VAL A 1 86 ? -16.710 -11.106 -32.374 1.00 56.85 278 VAL A C 1
ATOM 674 O O . VAL A 1 86 ? -16.671 -10.735 -33.544 1.00 56.85 278 VAL A O 1
ATOM 678 N N . HIS A 1 87 ? -15.737 -11.821 -31.817 1.00 74.09 279 HIS A N 1
ATOM 679 C CA . HIS A 1 87 ? -14.563 -12.172 -32.607 1.00 74.09 279 HIS A CA 1
ATOM 680 C C . HIS A 1 87 ? -13.806 -13.418 -32.176 1.00 74.09 279 HIS A C 1
ATOM 681 O O . HIS A 1 87 ? -13.800 -13.770 -31.007 1.00 74.09 279 HIS A O 1
ATOM 688 N N . SER A 1 88 ? -13.151 -14.065 -33.137 1.00 62.73 280 SER A N 1
ATOM 689 C CA . SER A 1 88 ? -12.335 -15.248 -32.891 1.00 62.73 280 SER A CA 1
ATOM 690 C C . SER A 1 88 ? -11.070 -15.079 -33.727 1.00 62.73 280 SER A C 1
ATOM 691 O O . SER A 1 88 ? -11.012 -14.202 -34.590 1.00 62.73 280 SER A O 1
ATOM 694 N N . GLN A 1 89 ? -10.059 -15.908 -33.476 1.00 66.78 281 GLN A N 1
ATOM 695 C CA . GLN A 1 89 ? -8.786 -15.812 -34.193 1.00 66.78 281 GLN A CA 1
ATOM 696 C C . GLN A 1 89 ? -8.851 -15.263 -35.597 1.00 66.78 281 GLN A C 1
ATOM 697 O O . GLN A 1 89 ? -8.318 -14.197 -35.865 1.00 66.78 281 GLN A O 1
ATOM 703 N N . ALA A 1 90 ? -9.486 -15.997 -36.498 1.00 54.63 282 ALA A N 1
ATOM 704 C CA . ALA A 1 90 ? -9.612 -15.558 -37.886 1.00 54.63 282 ALA A CA 1
ATOM 705 C C . ALA A 1 90 ? -10.967 -14.889 -38.224 1.00 54.63 282 ALA A C 1
ATOM 706 O O . ALA A 1 90 ? -11.111 -14.201 -39.239 1.00 54.63 282 ALA A O 1
ATOM 708 N N . GLY A 1 91 ? -11.957 -15.079 -37.366 1.00 69.76 283 GLY A N 1
ATOM 709 C CA . GLY A 1 91 ? -13.257 -14.501 -37.631 1.00 69.76 283 GLY A CA 1
ATOM 710 C C . GLY A 1 91 ? -13.939 -15.227 -38.770 1.00 69.76 283 GLY A C 1
ATOM 711 O O . GLY A 1 91 ? -14.564 -14.616 -39.622 1.00 69.76 283 GLY A O 1
ATOM 712 N N . ILE A 1 92 ? -13.822 -16.546 -38.783 1.00 67.69 284 ILE A N 1
ATOM 713 C CA . ILE A 1 92 ? -14.428 -17.348 -39.833 1.00 67.69 284 ILE A CA 1
ATOM 714 C C . ILE A 1 92 ? -15.412 -18.357 -39.273 1.00 67.69 284 ILE A C 1
ATOM 715 O O . ILE A 1 92 ? -16.542 -18.446 -39.733 1.00 67.69 284 ILE A O 1
ATOM 720 N N . SER A 1 93 ? -14.989 -19.111 -38.269 1.00 78.93 285 SER A N 1
ATOM 721 C CA . SER A 1 93 ? -15.855 -20.114 -37.683 1.00 78.93 285 SER A CA 1
ATOM 722 C C . SER A 1 93 ? -16.562 -19.675 -36.409 1.00 78.93 285 SER A C 1
ATOM 723 O O . SER A 1 93 ? -17.719 -19.274 -36.441 1.00 78.93 285 SER A O 1
ATOM 726 N N . ARG A 1 94 ? -15.855 -19.751 -35.290 1.00 60.00 286 ARG A N 1
ATOM 727 C CA . ARG A 1 94 ? -16.399 -19.402 -33.987 1.00 60.00 286 ARG A CA 1
ATOM 728 C C . ARG A 1 94 ? -17.224 -18.120 -33.873 1.00 60.00 286 ARG A C 1
ATOM 729 O O . ARG A 1 94 ? -18.428 -18.170 -33.652 1.00 60.00 286 ARG A O 1
ATOM 737 N N . SER A 1 95 ? -16.597 -16.967 -34.020 1.00 50.09 287 SER A N 1
ATOM 738 C CA . SER A 1 95 ? -17.325 -15.713 -33.912 1.00 50.09 287 SER A CA 1
ATOM 739 C C . SER A 1 95 ? -18.538 -15.635 -34.813 1.00 50.09 287 SER A C 1
ATOM 740 O O . SER A 1 95 ? -19.462 -14.886 -34.538 1.00 50.09 287 SER A O 1
ATOM 743 N N . ALA A 1 96 ? -18.526 -16.403 -35.895 1.00 54.51 288 ALA A N 1
ATOM 744 C CA . ALA A 1 96 ? -19.628 -16.419 -36.848 1.00 54.51 288 ALA A CA 1
ATOM 745 C C . ALA A 1 96 ? -20.778 -17.250 -36.300 1.00 54.51 288 ALA A C 1
ATOM 746 O O . ALA A 1 96 ? -21.920 -16.792 -36.239 1.00 54.51 288 ALA A O 1
ATOM 748 N N . THR A 1 97 ? -20.459 -18.478 -35.905 1.00 61.75 289 THR A N 1
ATOM 749 C CA . THR A 1 97 ? -21.429 -19.402 -35.344 1.00 61.75 289 THR A CA 1
ATOM 750 C C . THR A 1 97 ? -22.314 -18.640 -34.379 1.00 61.75 289 THR A C 1
ATOM 751 O O . THR A 1 97 ? -23.539 -18.683 -34.448 1.00 61.75 289 THR A O 1
ATOM 755 N N . ILE A 1 98 ? -21.664 -17.921 -33.482 1.00 78.97 290 ILE A N 1
ATOM 756 C CA . ILE A 1 98 ? -22.352 -17.152 -32.478 1.00 78.97 290 ILE A CA 1
ATOM 757 C C . ILE A 1 98 ? -23.217 -16.033 -33.014 1.00 78.97 290 ILE A C 1
ATOM 758 O O . ILE A 1 98 ? -24.325 -15.830 -32.545 1.00 78.97 290 ILE A O 1
ATOM 763 N N . CYS A 1 99 ? -22.729 -15.295 -33.992 1.00 61.93 291 CYS A N 1
ATOM 764 C CA . CYS A 1 99 ? -23.535 -14.226 -34.528 1.00 61.93 291 CYS A CA 1
ATOM 765 C C . CYS A 1 99 ? -24.751 -14.840 -35.152 1.00 61.93 291 CYS A C 1
ATOM 766 O O . CYS A 1 99 ? -25.814 -14.244 -35.143 1.00 61.93 291 CYS A O 1
ATOM 769 N N . LEU A 1 100 ? -24.591 -16.042 -35.690 1.00 77.73 292 LEU A N 1
ATOM 770 C CA . LEU A 1 100 ? -25.692 -16.753 -36.326 1.00 77.73 292 LEU A CA 1
ATOM 771 C C . LEU A 1 100 ? -26.720 -17.145 -35.292 1.00 77.73 292 LEU A C 1
ATOM 772 O O . LEU A 1 100 ? -27.900 -16.832 -35.427 1.00 77.73 292 LEU A O 1
ATOM 777 N N . ALA A 1 101 ? -26.255 -17.835 -34.259 1.00 70.17 293 ALA A N 1
ATOM 778 C CA . ALA A 1 101 ? -27.118 -18.275 -33.178 1.00 70.17 293 ALA A CA 1
ATOM 779 C C . ALA A 1 101 ? -27.947 -17.100 -32.672 1.00 70.17 293 ALA A C 1
ATOM 780 O O . ALA A 1 101 ? -29.153 -17.208 -32.485 1.00 70.17 293 ALA A O 1
ATOM 782 N N . TYR A 1 102 ? -27.293 -15.968 -32.468 1.00 65.26 294 TYR A N 1
ATOM 783 C CA . TYR A 1 102 ? -27.960 -14.762 -31.987 1.00 65.26 294 TYR A CA 1
ATOM 784 C C . TYR A 1 102 ? -29.065 -14.282 -32.929 1.00 65.26 294 TYR A C 1
ATOM 785 O O . TYR A 1 102 ? -30.168 -13.953 -32.495 1.00 65.26 294 TYR A O 1
ATOM 794 N N . LEU A 1 103 ? -28.743 -14.226 -34.218 1.00 70.88 295 LEU A N 1
ATOM 795 C CA . LEU A 1 103 ? -29.676 -13.779 -35.251 1.00 70.88 295 LEU A CA 1
ATOM 796 C C . LEU A 1 103 ? -30.864 -14.721 -35.363 1.00 70.88 295 LEU A C 1
ATOM 797 O O . LEU A 1 103 ? -32.015 -14.289 -35.454 1.00 70.88 295 LEU A O 1
ATOM 802 N N . MET A 1 104 ? -30.571 -16.015 -35.384 1.00 75.23 296 MET A N 1
ATOM 803 C CA . MET A 1 104 ? -31.615 -17.019 -35.459 1.00 75.23 296 MET A CA 1
ATOM 804 C C . MET A 1 104 ? -32.595 -16.761 -34.321 1.00 75.23 296 MET A C 1
ATOM 805 O O . MET A 1 104 ? -33.797 -16.694 -34.533 1.00 75.23 296 MET A O 1
ATOM 810 N N . MET A 1 105 ? -32.054 -16.609 -33.116 1.00 73.64 297 MET A N 1
ATOM 811 C CA . MET A 1 105 ? -32.831 -16.363 -31.907 1.00 73.64 297 MET A CA 1
ATOM 812 C C . MET A 1 105 ? -33.588 -15.036 -31.925 1.00 73.64 297 MET A C 1
ATOM 813 O O . MET A 1 105 ? -34.808 -14.993 -32.089 1.00 73.64 297 MET A O 1
ATOM 818 N N . LYS A 1 106 ? -32.850 -13.952 -31.735 1.00 74.15 298 LYS A N 1
ATOM 819 C CA . LYS A 1 106 ? -33.432 -12.626 -31.712 1.00 74.15 298 LYS A CA 1
ATOM 820 C C . LYS A 1 106 ? -34.395 -12.315 -32.849 1.00 74.15 298 LYS A C 1
ATOM 821 O O . LYS A 1 106 ? -35.508 -11.862 -32.617 1.00 74.15 298 LYS A O 1
ATOM 827 N N . LYS A 1 107 ? -33.972 -12.557 -34.080 1.00 95.00 299 LYS A N 1
ATOM 828 C CA . LYS A 1 107 ? -34.817 -12.265 -35.224 1.00 95.00 299 LYS A CA 1
ATOM 829 C C . LYS A 1 107 ? -35.590 -13.461 -35.761 1.00 95.00 299 LYS A C 1
ATOM 830 O O . LYS A 1 107 ? -36.334 -13.323 -36.726 1.00 95.00 299 LYS A O 1
ATOM 836 N N . ARG A 1 108 ? -35.419 -14.623 -35.132 1.00 62.14 300 ARG A N 1
ATOM 837 C CA . ARG A 1 108 ? -36.101 -15.862 -35.532 1.00 62.14 300 ARG A CA 1
ATOM 838 C C . ARG A 1 108 ? -36.019 -16.146 -37.020 1.00 62.14 300 ARG A C 1
ATOM 839 O O . ARG A 1 108 ? -36.890 -15.735 -37.780 1.00 62.14 300 ARG A O 1
ATOM 847 N N . VAL A 1 109 ? -34.981 -16.859 -37.439 1.00 61.27 301 VAL A N 1
ATOM 848 C CA . VAL A 1 109 ? -34.804 -17.172 -38.853 1.00 61.27 301 VAL A CA 1
ATOM 849 C C . VAL A 1 109 ? -34.080 -18.498 -39.050 1.00 61.27 301 VAL A C 1
ATOM 850 O O . VAL A 1 109 ? -33.495 -19.059 -38.120 1.00 61.27 301 VAL A O 1
ATOM 854 N N . ARG A 1 110 ? -34.132 -18.995 -40.276 1.00 80.17 302 ARG A N 1
ATOM 855 C CA . ARG A 1 110 ? -33.488 -20.247 -40.609 1.00 80.17 302 ARG A CA 1
ATOM 856 C C . ARG A 1 110 ? -31.979 -20.063 -40.628 1.00 80.17 302 ARG A C 1
ATOM 857 O O . ARG A 1 110 ? -31.479 -19.024 -41.071 1.00 80.17 302 ARG A O 1
ATOM 865 N N . LEU A 1 111 ? -31.258 -21.069 -40.136 1.00 92.61 303 LEU A N 1
ATOM 866 C CA . LEU A 1 111 ? -29.800 -21.032 -40.130 1.00 92.61 303 LEU A CA 1
ATOM 867 C C . LEU A 1 111 ? -29.402 -20.629 -41.534 1.00 92.61 303 LEU A C 1
ATOM 868 O O . LEU A 1 111 ? -28.422 -19.925 -41.742 1.00 92.61 303 LEU A O 1
ATOM 873 N N . GLU A 1 112 ? -30.199 -21.091 -42.490 1.00 79.15 304 GLU A N 1
ATOM 874 C CA . GLU A 1 112 ? -30.001 -20.803 -43.894 1.00 79.15 304 GLU A CA 1
ATOM 875 C C . GLU A 1 112 ? -30.003 -19.315 -44.168 1.00 79.15 304 GLU A C 1
ATOM 876 O O . GLU A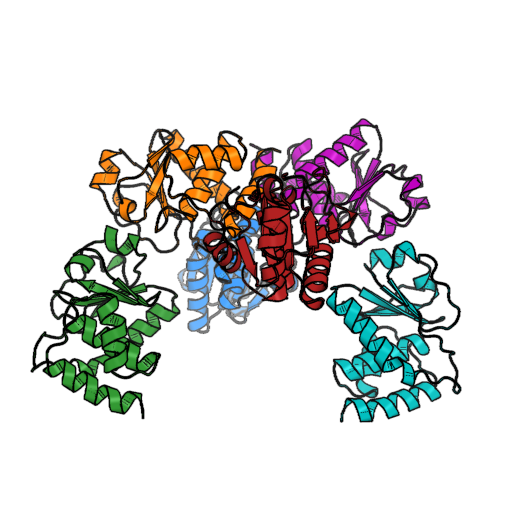 1 112 ? -29.002 -18.741 -44.601 1.00 79.15 304 GLU A O 1
ATOM 882 N N . GLU A 1 113 ? -31.148 -18.701 -43.907 1.00 76.77 305 GLU A N 1
ATOM 883 C CA . GLU A 1 113 ? -31.337 -17.282 -44.117 1.00 76.77 305 GLU A CA 1
ATOM 884 C C . GLU A 1 113 ? -30.258 -16.462 -43.437 1.00 76.77 305 GLU A C 1
ATOM 885 O O . GLU A 1 113 ? -29.649 -15.580 -44.051 1.00 76.77 305 GLU A O 1
ATOM 891 N N . ALA A 1 114 ? -30.023 -16.757 -42.165 1.00 61.94 306 ALA A N 1
ATOM 892 C CA . ALA A 1 114 ? -29.009 -16.047 -41.407 1.00 61.94 306 ALA A CA 1
ATOM 893 C C . ALA A 1 114 ? -27.655 -16.186 -42.099 1.00 61.94 306 ALA A C 1
ATOM 894 O O . ALA A 1 114 ? -27.037 -15.204 -42.493 1.00 61.94 306 ALA A O 1
ATOM 896 N N . PHE A 1 115 ? -27.215 -17.426 -42.255 1.00 57.54 307 PHE A N 1
ATOM 897 C CA . PHE A 1 115 ? -25.947 -17.728 -42.883 1.00 57.54 307 PHE A CA 1
ATOM 898 C C . PHE A 1 115 ? -25.744 -16.827 -44.060 1.00 57.54 307 PHE A C 1
ATOM 899 O O . PHE A 1 115 ? -24.654 -16.330 -44.272 1.00 57.54 307 PHE A O 1
ATOM 907 N N . GLU A 1 116 ? -26.801 -16.609 -44.832 1.00 76.06 308 GLU A N 1
ATOM 908 C CA . GLU A 1 116 ? -26.706 -15.745 -46.003 1.00 76.06 308 GLU A CA 1
ATOM 909 C C . GLU A 1 116 ? -26.535 -14.312 -45.589 1.00 76.06 308 GLU A C 1
ATOM 910 O O . GLU A 1 116 ? -25.530 -13.685 -45.903 1.00 76.06 308 GLU A O 1
ATOM 916 N N . PHE A 1 117 ? -27.519 -13.796 -44.872 1.00 68.84 309 PHE A N 1
ATOM 917 C CA . PHE A 1 117 ? -27.468 -12.423 -44.405 1.00 68.84 309 PHE A CA 1
ATOM 918 C C . PHE A 1 117 ? -26.072 -12.004 -43.949 1.00 68.84 309 PHE A C 1
ATOM 919 O O . PHE A 1 117 ? -25.694 -10.833 -44.048 1.00 68.84 309 PHE A O 1
ATOM 927 N N . VAL A 1 118 ? -25.315 -12.969 -43.439 1.00 62.66 310 VAL A N 1
ATOM 928 C CA . VAL A 1 118 ? -23.977 -12.712 -42.938 1.00 62.66 310 VAL A CA 1
ATOM 929 C C . VAL A 1 118 ? -22.905 -12.943 -44.004 1.00 62.66 310 VAL A C 1
ATOM 930 O O . VAL A 1 118 ? -21.913 -12.231 -44.036 1.00 62.66 310 VAL A O 1
ATOM 934 N N . LYS A 1 119 ? -23.087 -13.934 -44.872 1.00 73.69 311 LYS A N 1
ATOM 935 C CA . LYS A 1 119 ? -22.104 -14.185 -45.921 1.00 73.69 311 LYS A CA 1
ATOM 936 C C . LYS A 1 119 ? -21.916 -12.915 -46.719 1.00 73.69 311 LYS A C 1
ATOM 937 O O . LYS A 1 119 ? -20.821 -12.634 -47.206 1.00 73.69 311 LYS A O 1
ATOM 943 N N . GLN A 1 120 ? -23.000 -12.153 -46.850 1.00 75.65 312 GLN A N 1
ATOM 944 C CA . GLN A 1 120 ? -22.993 -10.893 -47.589 1.00 75.65 312 GLN A CA 1
ATOM 945 C C . GLN A 1 120 ? -22.180 -9.828 -46.869 1.00 75.65 312 GLN A C 1
ATOM 946 O O . GLN A 1 120 ? -21.705 -8.878 -47.485 1.00 75.65 312 GLN A O 1
ATOM 952 N N . ARG A 1 121 ? -22.031 -9.984 -45.559 1.00 62.98 313 ARG A N 1
ATOM 953 C CA . ARG A 1 121 ? -21.284 -9.020 -44.763 1.00 62.98 313 ARG A CA 1
ATOM 954 C C . ARG A 1 121 ? -19.802 -9.383 -44.726 1.00 62.98 313 ARG A C 1
ATOM 955 O O . ARG A 1 121 ? -18.945 -8.553 -45.011 1.00 62.98 313 ARG A O 1
ATOM 963 N N . ARG A 1 122 ? -19.508 -10.627 -44.372 1.00 70.49 314 ARG A N 1
ATOM 964 C CA . ARG A 1 122 ? -18.135 -11.100 -44.316 1.00 70.49 314 ARG A CA 1
ATOM 965 C C . ARG A 1 122 ? -18.103 -12.434 -45.042 1.00 70.49 314 ARG A C 1
ATOM 966 O O . ARG A 1 122 ? -18.202 -13.498 -44.448 1.00 70.49 314 ARG A O 1
ATOM 974 N N . SER A 1 123 ? -17.989 -12.346 -46.355 1.00 73.75 315 SER A N 1
ATOM 975 C CA . SER A 1 123 ? -17.937 -13.497 -47.235 1.00 73.75 315 SER A CA 1
ATOM 976 C C . SER A 1 123 ? -17.039 -14.655 -46.783 1.00 73.75 315 SER A C 1
ATOM 977 O O . SER A 1 123 ? -17.167 -15.771 -47.275 1.00 73.75 315 SER A O 1
ATOM 980 N N . ILE A 1 124 ? -16.140 -14.390 -45.845 1.00 64.22 316 ILE A N 1
ATOM 981 C CA . ILE A 1 124 ? -15.193 -15.387 -45.352 1.00 64.22 316 ILE A CA 1
ATOM 982 C C . ILE A 1 124 ? -15.812 -16.419 -44.404 1.00 64.22 316 ILE A C 1
ATOM 983 O O . ILE A 1 124 ? -15.218 -17.465 -44.153 1.00 64.22 316 ILE A O 1
ATOM 988 N N . ILE A 1 125 ? -16.995 -16.112 -43.876 1.00 72.20 317 ILE A N 1
ATOM 989 C CA . ILE A 1 125 ? -17.721 -16.981 -42.943 1.00 72.20 317 ILE A CA 1
ATOM 990 C C . ILE A 1 125 ? -17.638 -18.469 -43.251 1.00 72.20 317 ILE A C 1
ATOM 991 O O . ILE A 1 125 ? -17.804 -18.879 -44.394 1.00 72.20 317 ILE A O 1
ATOM 996 N N . SER A 1 126 ? -17.422 -19.284 -42.227 1.00 69.88 318 SER A N 1
ATOM 997 C CA . SER A 1 126 ? -17.360 -20.718 -42.441 1.00 69.88 318 SER A CA 1
ATOM 998 C C . SER A 1 126 ? -17.311 -21.552 -41.158 1.00 69.88 318 SER A C 1
ATOM 999 O O . SER A 1 126 ? -16.263 -22.096 -40.795 1.00 69.88 318 SER A O 1
ATOM 1002 N N . PRO A 1 127 ? -18.456 -21.670 -40.456 1.00 81.65 319 PRO A N 1
ATOM 1003 C CA . PRO A 1 127 ? -18.520 -22.452 -39.216 1.00 81.65 319 PRO A CA 1
ATOM 1004 C C . PRO A 1 127 ? -18.165 -23.904 -39.518 1.00 81.65 319 PRO A C 1
ATOM 1005 O O . PRO A 1 127 ? -18.793 -24.527 -40.364 1.00 81.65 319 PRO A O 1
ATOM 1009 N N . ASN A 1 128 ? -17.163 -24.451 -38.845 1.00 59.98 320 ASN A N 1
ATOM 1010 C CA . ASN A 1 128 ? -16.798 -25.834 -39.108 1.00 59.98 320 ASN A CA 1
ATOM 1011 C C . ASN A 1 128 ? -18.036 -26.682 -38.905 1.00 59.98 320 ASN A C 1
ATOM 1012 O O . ASN A 1 128 ? -18.883 -26.356 -38.084 1.00 59.98 320 ASN A O 1
ATOM 1017 N N . PHE A 1 129 ? -18.130 -27.763 -39.667 1.00 75.30 321 PHE A N 1
ATOM 1018 C CA . PHE A 1 129 ? -19.267 -28.685 -39.635 1.00 75.30 321 PHE A CA 1
ATOM 1019 C C . PHE A 1 129 ? -19.879 -28.961 -38.270 1.00 75.30 321 PHE A C 1
ATOM 1020 O O . PHE A 1 129 ? -21.094 -28.865 -38.110 1.00 75.30 321 PHE A O 1
ATOM 1028 N N . SER A 1 130 ? -19.047 -29.324 -37.297 1.00 68.64 322 SER A N 1
ATOM 1029 C CA . SER A 1 130 ? -19.534 -29.593 -35.951 1.00 68.64 322 SER A CA 1
ATOM 1030 C C . SER A 1 130 ? -20.456 -28.457 -35.514 1.00 68.64 322 SER A C 1
ATOM 1031 O O . SER A 1 130 ? -21.613 -28.682 -35.170 1.00 68.64 322 SER A O 1
ATOM 1034 N N . PHE A 1 131 ? -19.940 -27.233 -35.541 1.00 67.57 323 PHE A N 1
ATOM 1035 C CA . PHE A 1 131 ? -20.723 -26.067 -35.159 1.00 67.57 323 PHE A CA 1
ATOM 1036 C C . PHE A 1 131 ? -21.963 -25.965 -36.019 1.00 67.57 323 PHE A C 1
ATOM 1037 O O . PHE A 1 131 ? -23.025 -25.565 -35.564 1.00 67.57 323 PHE A O 1
ATOM 1045 N N . MET A 1 132 ? -21.811 -26.320 -37.279 1.00 77.57 324 MET A N 1
ATOM 1046 C CA . MET A 1 132 ? -22.917 -26.254 -38.201 1.00 77.57 324 MET A CA 1
ATOM 1047 C C . MET A 1 132 ? -24.078 -27.109 -37.681 1.00 77.57 324 MET A C 1
ATOM 1048 O O . MET A 1 132 ? -25.225 -26.660 -37.636 1.00 77.57 324 MET A O 1
ATOM 1053 N N . GLY A 1 133 ? -23.777 -28.334 -37.271 1.00 70.70 325 GLY A N 1
ATOM 1054 C CA . GLY A 1 133 ? -24.816 -29.209 -36.755 1.00 70.70 325 GLY A CA 1
ATOM 1055 C C . GLY A 1 133 ? -25.429 -28.651 -35.488 1.00 70.70 325 GLY A C 1
ATOM 1056 O O . GLY A 1 133 ? -26.651 -28.668 -35.319 1.00 70.70 325 GLY A O 1
ATOM 1057 N N . GLN A 1 134 ? -24.571 -28.154 -34.601 1.00 67.64 326 GLN A N 1
ATOM 1058 C CA . GLN A 1 134 ? -25.001 -27.574 -33.336 1.00 67.64 326 GLN A CA 1
ATOM 1059 C C . GLN A 1 134 ? -25.862 -26.344 -33.592 1.00 67.64 326 GLN A C 1
ATOM 1060 O O . GLN A 1 134 ? -26.750 -26.025 -32.802 1.00 67.64 326 GLN A O 1
ATOM 1066 N N . LEU A 1 135 ? -25.588 -25.651 -34.694 1.00 69.72 327 LEU A N 1
ATOM 1067 C CA . LEU A 1 135 ? -26.341 -24.459 -35.064 1.00 69.72 327 LEU A CA 1
ATOM 1068 C C . LEU A 1 135 ? -27.715 -24.866 -35.523 1.00 69.72 327 LEU A C 1
ATOM 1069 O O . LEU A 1 135 ? -28.647 -24.079 -35.457 1.00 69.72 327 LEU A O 1
ATOM 1074 N N . LEU A 1 136 ? -27.835 -26.101 -35.992 1.00 69.07 328 LEU A N 1
ATOM 1075 C CA . LEU A 1 136 ? -29.112 -26.627 -36.452 1.00 69.07 328 LEU A CA 1
ATOM 1076 C C . LEU A 1 136 ? -29.905 -27.089 -35.248 1.00 69.07 328 LEU A C 1
ATOM 1077 O O . LEU A 1 136 ? -31.070 -26.716 -35.062 1.00 69.07 328 LEU A O 1
ATOM 1082 N N . GLN A 1 137 ? -29.256 -27.909 -34.431 1.00 82.44 329 GLN A N 1
ATOM 1083 C CA . GLN A 1 137 ? -29.862 -28.424 -33.218 1.00 82.44 329 GLN A CA 1
ATOM 1084 C C . GLN A 1 137 ? -30.525 -27.252 -32.497 1.00 82.44 329 GLN A C 1
ATOM 1085 O O . GLN A 1 137 ? -31.679 -27.327 -32.076 1.00 82.44 329 GLN A O 1
ATOM 1091 N N . PHE A 1 138 ? -29.784 -26.157 -32.381 1.00 69.79 330 PHE A N 1
ATOM 1092 C CA . PHE A 1 138 ? -30.273 -24.954 -31.719 1.00 69.79 330 PHE A CA 1
ATOM 1093 C C . PHE A 1 138 ? -31.402 -24.316 -32.506 1.00 69.79 330 PHE A C 1
ATOM 1094 O O . PHE A 1 138 ? -32.326 -23.753 -31.929 1.00 69.79 330 PHE A O 1
ATOM 1102 N N . GLU A 1 139 ? -31.328 -24.420 -33.825 1.00 71.04 331 GLU A N 1
ATOM 1103 C CA . GLU A 1 139 ? -32.328 -23.823 -34.695 1.00 71.04 331 GLU A CA 1
ATOM 1104 C C . GLU A 1 139 ? -33.727 -24.281 -34.350 1.00 71.04 331 GLU A C 1
ATOM 1105 O O . GLU A 1 139 ? -34.600 -23.455 -34.084 1.00 71.04 331 GLU A O 1
ATOM 1111 N N . SER A 1 140 ? -33.938 -25.596 -34.362 1.00 79.44 332 SER A N 1
ATOM 1112 C CA . SER A 1 140 ? -35.244 -26.176 -34.053 1.00 79.44 332 SER A CA 1
ATOM 1113 C C . SER A 1 140 ? -35.802 -25.556 -32.781 1.00 79.44 332 SER A C 1
ATOM 1114 O O . SER A 1 140 ? -36.945 -25.081 -32.738 1.00 79.44 332 SER A O 1
ATOM 1117 N N . GLN A 1 141 ? -34.967 -25.571 -31.752 1.00 66.22 333 GLN A N 1
ATOM 1118 C CA . GLN A 1 141 ? -35.307 -25.032 -30.460 1.00 66.22 333 GLN A CA 1
ATOM 1119 C C . GLN A 1 141 ? -35.781 -23.574 -30.489 1.00 66.22 333 GLN A C 1
ATOM 1120 O O . GLN A 1 141 ? -36.807 -23.235 -29.896 1.00 66.22 333 GLN A O 1
ATOM 1126 N N . VAL A 1 142 ? -35.046 -22.712 -31.179 1.00 95.00 334 VAL A N 1
ATOM 1127 C CA . VAL A 1 142 ? -35.415 -21.303 -31.276 1.00 95.00 334 VAL A CA 1
ATOM 1128 C C . VAL A 1 142 ? -36.793 -21.075 -31.912 1.00 95.00 334 VAL A C 1
ATOM 1129 O O . VAL A 1 142 ? -37.531 -20.153 -31.533 1.00 95.00 334 VAL A O 1
ATOM 1133 N N . LEU A 1 143 ? -37.129 -21.915 -32.885 1.00 94.97 335 LEU A N 1
ATOM 1134 C CA . LEU A 1 143 ? -38.397 -21.806 -33.597 1.00 94.97 335 LEU A CA 1
ATOM 1135 C C . LEU A 1 143 ? -39.586 -22.286 -32.764 1.00 94.97 335 LEU A C 1
ATOM 1136 O O . LEU A 1 143 ? -40.698 -21.746 -32.884 1.00 94.97 335 LEU A O 1
ATOM 1141 N N . ALA A 1 144 ? -39.340 -23.291 -31.920 1.00 95.00 336 ALA A N 1
ATOM 1142 C CA . ALA A 1 144 ? -40.359 -23.869 -31.038 1.00 95.00 336 ALA A CA 1
ATOM 1143 C C . ALA A 1 144 ? -41.017 -22.790 -30.175 1.00 95.00 336 ALA A C 1
ATOM 1144 O O . ALA A 1 144 ? -42.261 -22.691 -30.231 1.00 95.00 336 ALA A O 1
ATOM 1147 N N . MET B 1 1 ? -45.548 -44.005 -11.342 1.00 92.87 193 MET B N 1
ATOM 1148 C CA . MET B 1 1 ? -44.505 -44.612 -10.476 1.00 92.87 193 MET B CA 1
ATOM 1149 C C . MET B 1 1 ? -44.319 -46.106 -10.724 1.00 92.87 193 MET B C 1
ATOM 1150 O O . MET B 1 1 ? -44.318 -46.568 -11.874 1.00 92.87 193 MET B O 1
ATOM 1155 N N . GLY B 1 2 ? -44.159 -46.842 -9.623 1.00 95.00 194 GLY B N 1
ATOM 1156 C CA . GLY B 1 2 ? -43.954 -48.281 -9.668 1.00 95.00 194 GLY B CA 1
ATOM 1157 C C . GLY B 1 2 ? -42.479 -48.645 -9.587 1.00 95.00 194 GLY B C 1
ATOM 1158 O O . GLY B 1 2 ? -42.107 -49.684 -9.039 1.00 95.00 194 GLY B O 1
ATOM 1159 N N . GLY B 1 3 ? -41.641 -47.769 -10.130 1.00 66.68 195 GLY B N 1
ATOM 1160 C CA . GLY B 1 3 ? -40.209 -47.995 -10.142 1.00 66.68 195 GLY B CA 1
ATOM 1161 C C . GLY B 1 3 ? -39.704 -48.048 -11.574 1.00 66.68 195 GLY B C 1
ATOM 1162 O O . GLY B 1 3 ? -40.465 -48.391 -12.483 1.00 66.68 195 GLY B O 1
ATOM 1163 N N . PRO B 1 4 ? -38.444 -47.668 -11.817 1.00 76.96 196 PRO B N 1
ATOM 1164 C CA . PRO B 1 4 ? -37.863 -47.693 -13.159 1.00 76.96 196 PRO B CA 1
ATOM 1165 C C . PRO B 1 4 ? -37.538 -49.116 -13.597 1.00 76.96 196 PRO B C 1
ATOM 1166 O O . PRO B 1 4 ? -37.112 -49.947 -12.797 1.00 76.96 196 PRO B O 1
ATOM 1170 N N . VAL B 1 5 ? -37.738 -49.386 -14.879 1.00 59.39 197 VAL B N 1
ATOM 1171 C CA . VAL B 1 5 ? -37.490 -50.707 -15.423 1.00 59.39 197 VAL B CA 1
ATOM 1172 C C . VAL B 1 5 ? -36.074 -50.825 -15.920 1.00 59.39 197 VAL B C 1
ATOM 1173 O O . VAL B 1 5 ? -35.550 -49.900 -16.551 1.00 59.39 197 VAL B O 1
ATOM 1177 N N . GLU B 1 6 ? -35.454 -51.965 -15.644 1.00 65.11 198 GLU B N 1
ATOM 1178 C CA . GLU B 1 6 ? -34.096 -52.180 -16.096 1.00 65.11 198 GLU B CA 1
ATOM 1179 C C . GLU B 1 6 ? -34.057 -52.679 -17.518 1.00 65.11 198 GLU B C 1
ATOM 1180 O O . GLU B 1 6 ? -34.279 -53.851 -17.748 1.00 65.11 198 GLU B O 1
ATOM 1186 N N . ILE B 1 7 ? -33.773 -51.800 -18.471 1.00 71.72 199 ILE B N 1
ATOM 1187 C CA . ILE B 1 7 ? -33.682 -52.209 -19.866 1.00 71.72 199 ILE B CA 1
ATOM 1188 C C . ILE B 1 7 ? -32.381 -52.997 -20.016 1.00 71.72 199 ILE B C 1
ATOM 1189 O O . ILE B 1 7 ? -32.367 -54.144 -20.460 1.00 71.72 199 ILE B O 1
ATOM 1194 N N . LEU B 1 8 ? -31.282 -52.359 -19.638 1.00 73.13 200 LEU B N 1
ATOM 1195 C CA . LEU B 1 8 ? -29.970 -52.980 -19.681 1.00 73.13 200 LEU B CA 1
ATOM 1196 C C . LEU B 1 8 ? -29.391 -52.826 -18.308 1.00 73.13 200 LEU B C 1
ATOM 1197 O O . LEU B 1 8 ? -29.763 -51.912 -17.580 1.00 73.13 200 LEU B O 1
ATOM 1202 N N . PRO B 1 9 ? -28.455 -53.707 -17.940 1.00 64.81 201 PRO B N 1
ATOM 1203 C CA . PRO B 1 9 ? -27.816 -53.667 -16.625 1.00 64.81 201 PRO B CA 1
ATOM 1204 C C . PRO B 1 9 ? -27.397 -52.261 -16.217 1.00 64.81 201 PRO B C 1
ATOM 1205 O O . PRO B 1 9 ? -27.393 -51.913 -15.029 1.00 64.81 201 PRO B O 1
ATOM 1209 N N . PHE B 1 10 ? -27.054 -51.458 -17.217 1.00 67.48 202 PHE B N 1
ATOM 1210 C CA . PHE B 1 10 ? -26.617 -50.086 -16.998 1.00 67.48 202 PHE B CA 1
ATOM 1211 C C . PHE B 1 10 ? -27.629 -49.101 -17.590 1.00 67.48 202 PHE B C 1
ATOM 1212 O O . PHE B 1 10 ? -27.406 -47.890 -17.589 1.00 67.48 202 PHE B O 1
ATOM 1220 N N . LEU B 1 11 ? -28.742 -49.618 -18.097 1.00 74.48 203 LEU B N 1
ATOM 1221 C CA . LEU B 1 11 ? -29.740 -48.752 -18.694 1.00 74.48 203 LEU B CA 1
ATOM 1222 C C . LEU B 1 11 ? -31.124 -48.987 -18.122 1.00 74.48 203 LEU B C 1
ATOM 1223 O O . LEU B 1 11 ? -31.656 -50.085 -18.209 1.00 74.48 203 LEU B O 1
ATOM 1228 N N . TYR B 1 12 ? -31.702 -47.947 -17.537 1.00 72.90 204 TYR B N 1
ATOM 1229 C CA . TYR B 1 12 ? -33.037 -48.037 -16.962 1.00 72.90 204 TYR B CA 1
ATOM 1230 C C . TYR B 1 12 ? -33.952 -46.999 -17.558 1.00 72.90 204 TYR B C 1
ATOM 1231 O O . TYR B 1 12 ? -33.518 -45.924 -17.967 1.00 72.90 204 TYR B O 1
ATOM 1240 N N . LEU B 1 13 ? -35.233 -47.318 -17.587 1.00 62.39 205 LEU B N 1
ATOM 1241 C CA . LEU B 1 13 ? -36.222 -46.415 -18.151 1.00 62.39 205 LEU B CA 1
ATOM 1242 C C . LEU B 1 13 ? -37.232 -46.044 -17.080 1.00 62.39 205 LEU B C 1
ATOM 1243 O O . LEU B 1 13 ? -37.680 -46.899 -16.336 1.00 62.39 205 LEU B O 1
ATOM 1248 N N . GLY B 1 14 ? -37.595 -44.774 -16.999 1.00 46.40 206 GLY B N 1
ATOM 1249 C CA . GLY B 1 14 ? -38.541 -44.371 -15.981 1.00 46.40 206 GLY B CA 1
ATOM 1250 C C . GLY B 1 14 ? -39.307 -43.072 -16.183 1.00 46.40 206 GLY B C 1
ATOM 1251 O O . GLY B 1 14 ? -39.278 -42.443 -17.251 1.00 46.40 206 GLY B O 1
ATOM 1252 N N . SER B 1 15 ? -40.003 -42.682 -15.115 1.00 42.41 207 SER B N 1
ATOM 1253 C CA . SER B 1 15 ? -40.839 -41.477 -15.070 1.00 42.41 207 SER B CA 1
ATOM 1254 C C . SER B 1 15 ? -40.072 -40.323 -14.408 1.00 42.41 207 SER B C 1
ATOM 1255 O O . SER B 1 15 ? -39.040 -40.547 -13.756 1.00 42.41 207 SER B O 1
ATOM 1258 N N . ALA B 1 16 ? -40.558 -39.095 -14.577 1.00 71.25 208 ALA B N 1
ATOM 1259 C CA . ALA B 1 16 ? -39.901 -37.937 -13.975 1.00 71.25 208 ALA B CA 1
ATOM 1260 C C . ALA B 1 16 ? -40.148 -38.012 -12.486 1.00 71.25 208 ALA B C 1
ATOM 1261 O O . ALA B 1 16 ? -39.436 -37.399 -11.683 1.00 71.25 208 ALA B O 1
ATOM 1263 N N . TYR B 1 17 ? -41.183 -38.777 -12.143 1.00 54.24 209 TYR B N 1
ATOM 1264 C CA . TYR B 1 17 ? -41.596 -39.015 -10.757 1.00 54.24 209 TYR B CA 1
ATOM 1265 C C . TYR B 1 17 ? -40.453 -39.749 -10.074 1.00 54.24 209 TYR B C 1
ATOM 1266 O O . TYR B 1 17 ? -40.089 -39.447 -8.947 1.00 54.24 209 TYR B O 1
ATOM 1275 N N . HIS B 1 18 ? -39.893 -40.715 -10.786 1.00 59.26 210 HIS B N 1
ATOM 1276 C CA . HIS B 1 18 ? -38.794 -41.524 -10.295 1.00 59.26 210 HIS B CA 1
ATOM 1277 C C . HIS B 1 18 ? -37.546 -40.678 -10.121 1.00 59.26 210 HIS B C 1
ATOM 1278 O O . HIS B 1 18 ? -36.801 -40.837 -9.165 1.00 59.26 210 HIS B O 1
ATOM 1285 N N . ALA B 1 19 ? -37.317 -39.780 -11.064 1.00 60.83 211 ALA B N 1
ATOM 1286 C CA . ALA B 1 19 ? -36.159 -38.907 -11.013 1.00 60.83 211 ALA B CA 1
ATOM 1287 C C . ALA B 1 19 ? -36.133 -38.088 -9.734 1.00 60.83 211 ALA B C 1
ATOM 1288 O O . ALA B 1 19 ? -35.067 -37.672 -9.295 1.00 60.83 211 ALA B O 1
ATOM 1290 N N . ALA B 1 20 ? -37.298 -37.848 -9.139 1.00 60.48 212 ALA B N 1
ATOM 1291 C CA . ALA B 1 20 ? -37.384 -37.063 -7.911 1.00 60.48 212 ALA B CA 1
ATOM 1292 C C . ALA B 1 20 ? -37.286 -37.913 -6.645 1.00 60.48 212 ALA B C 1
ATOM 1293 O O . ALA B 1 20 ? -37.383 -37.398 -5.536 1.00 60.48 212 ALA B O 1
ATOM 1295 N N . ARG B 1 21 ? -37.072 -39.212 -6.814 1.00 71.87 213 ARG B N 1
ATOM 1296 C CA . ARG B 1 21 ? -36.998 -40.125 -5.686 1.00 71.87 213 ARG B CA 1
ATOM 1297 C C . ARG B 1 21 ? -35.610 -40.680 -5.451 1.00 71.87 213 ARG B C 1
ATOM 1298 O O . ARG B 1 21 ? -35.171 -41.610 -6.125 1.00 71.87 213 ARG B O 1
ATOM 1306 N N . ARG B 1 22 ? -34.923 -40.114 -4.471 1.00 45.34 214 ARG B N 1
ATOM 1307 C CA . ARG B 1 22 ? -33.577 -40.562 -4.143 1.00 45.34 214 ARG B CA 1
ATOM 1308 C C . ARG B 1 22 ? -33.590 -42.008 -3.707 1.00 45.34 214 ARG B C 1
ATOM 1309 O O . ARG B 1 22 ? -32.787 -42.812 -4.188 1.00 45.34 214 ARG B O 1
ATOM 1317 N N . ASP B 1 23 ? -34.504 -42.332 -2.791 1.00 68.01 215 ASP B N 1
ATOM 1318 C CA . ASP B 1 23 ? -34.633 -43.692 -2.283 1.00 68.01 215 ASP B CA 1
ATOM 1319 C C . ASP B 1 23 ? -34.728 -44.694 -3.429 1.00 68.01 215 ASP B C 1
ATOM 1320 O O . ASP B 1 23 ? -34.035 -45.713 -3.438 1.00 68.01 215 ASP B O 1
ATOM 1325 N N . MET B 1 24 ? -35.582 -44.397 -4.400 1.00 53.68 216 MET B N 1
ATOM 1326 C CA . MET B 1 24 ? -35.756 -45.264 -5.544 1.00 53.68 216 MET B CA 1
ATOM 1327 C C . MET B 1 24 ? -34.481 -45.312 -6.361 1.00 53.68 216 MET B C 1
ATOM 1328 O O . MET B 1 24 ? -34.063 -46.383 -6.788 1.00 53.68 216 MET B O 1
ATOM 1333 N N . LEU B 1 25 ? -33.854 -44.154 -6.569 1.00 52.05 217 LEU B N 1
ATOM 1334 C CA . LEU B 1 25 ? -32.620 -44.072 -7.356 1.00 52.05 217 LEU B CA 1
ATOM 1335 C C . LEU B 1 25 ? -31.469 -44.887 -6.770 1.00 52.05 217 LEU B C 1
ATOM 1336 O O . LEU B 1 25 ? -30.799 -45.631 -7.482 1.00 52.05 217 LEU B O 1
ATOM 1341 N N . ASP B 1 26 ? -31.250 -44.739 -5.468 1.00 74.07 218 ASP B N 1
ATOM 1342 C CA . ASP B 1 26 ? -30.169 -45.436 -4.788 1.00 74.07 218 ASP B CA 1
ATOM 1343 C C . ASP B 1 26 ? -30.433 -46.908 -4.586 1.00 74.07 218 ASP B C 1
ATOM 1344 O O . ASP B 1 26 ? -29.497 -47.712 -4.506 1.00 74.07 218 ASP B O 1
ATOM 1349 N N . ALA B 1 27 ? -31.711 -47.253 -4.480 1.00 63.63 219 ALA B N 1
ATOM 1350 C CA . ALA B 1 27 ? -32.119 -48.638 -4.302 1.00 63.63 219 ALA B CA 1
ATOM 1351 C C . ALA B 1 27 ? -31.750 -49.426 -5.560 1.00 63.63 219 ALA B C 1
ATOM 1352 O O . ALA B 1 27 ? -31.449 -50.612 -5.501 1.00 63.63 219 ALA B O 1
ATOM 1354 N N . LEU B 1 28 ? -31.776 -48.746 -6.698 1.00 60.90 220 LEU B N 1
ATOM 1355 C CA . LEU B 1 28 ? -31.429 -49.354 -7.973 1.00 60.90 220 LEU B CA 1
ATOM 1356 C C . LEU B 1 28 ? -29.987 -49.087 -8.298 1.00 60.90 220 LEU B C 1
ATOM 1357 O O . LEU B 1 28 ? -29.450 -49.618 -9.252 1.00 60.90 220 LEU B O 1
ATOM 1362 N N . GLY B 1 29 ? -29.366 -48.237 -7.502 1.00 56.13 221 GLY B N 1
ATOM 1363 C CA . GLY B 1 29 ? -27.980 -47.911 -7.739 1.00 56.13 221 GLY B CA 1
ATOM 1364 C C . GLY B 1 29 ? -27.791 -47.078 -8.989 1.00 56.13 221 GLY B C 1
ATOM 1365 O O . GLY B 1 29 ? -26.813 -47.251 -9.715 1.00 56.13 221 GLY B O 1
ATOM 1366 N N . ILE B 1 30 ? -28.728 -46.179 -9.259 1.00 57.47 222 ILE B N 1
ATOM 1367 C CA . ILE B 1 30 ? -28.596 -45.326 -10.427 1.00 57.47 222 ILE B CA 1
ATOM 1368 C C . ILE B 1 30 ? -27.511 -44.315 -10.086 1.00 57.47 222 ILE B C 1
ATOM 1369 O O . ILE B 1 30 ? -27.486 -43.785 -8.974 1.00 57.47 222 ILE B O 1
ATOM 1374 N N . THR B 1 31 ? -26.610 -44.056 -11.031 1.00 72.54 223 THR B N 1
ATOM 1375 C CA . THR B 1 31 ? -25.533 -43.097 -10.794 1.00 72.54 223 THR B CA 1
ATOM 1376 C C . THR B 1 31 ? -25.716 -41.850 -11.650 1.00 72.54 223 THR B C 1
ATOM 1377 O O . THR B 1 31 ? -25.338 -40.748 -11.262 1.00 72.54 223 THR B O 1
ATOM 1381 N N . ALA B 1 32 ? -26.302 -42.024 -12.822 1.00 57.33 224 ALA B N 1
ATOM 1382 C CA . ALA B 1 32 ? -26.528 -40.902 -13.709 1.00 57.33 224 ALA B CA 1
ATOM 1383 C C . ALA B 1 32 ? -27.981 -40.880 -14.132 1.00 57.33 224 ALA B C 1
ATOM 1384 O O . ALA B 1 32 ? -28.691 -41.877 -14.011 1.00 57.33 224 ALA B O 1
ATOM 1386 N N . LEU B 1 33 ? -28.416 -39.731 -14.623 1.00 63.51 225 LEU B N 1
ATOM 1387 C CA . LEU B 1 33 ? -29.778 -39.555 -15.094 1.00 63.51 225 LEU B CA 1
ATOM 1388 C C . LEU B 1 33 ? -29.776 -38.806 -16.415 1.00 63.51 225 LEU B C 1
ATOM 1389 O O . LEU B 1 33 ? -29.029 -37.847 -16.589 1.00 63.51 225 LEU B O 1
ATOM 1394 N N . LEU B 1 34 ? -30.616 -39.239 -17.348 1.00 54.45 226 LEU B N 1
ATOM 1395 C CA . LEU B 1 34 ? -30.713 -38.561 -18.628 1.00 54.45 226 LEU B CA 1
ATOM 1396 C C . LEU B 1 34 ? -32.115 -37.971 -18.745 1.00 54.45 226 LEU B C 1
ATOM 1397 O O . LEU B 1 34 ? -33.053 -38.655 -19.125 1.00 54.45 226 LEU B O 1
ATOM 1402 N N . ASN B 1 35 ? -32.243 -36.696 -18.406 1.00 63.27 227 ASN B N 1
ATOM 1403 C CA . ASN B 1 35 ? -33.520 -35.996 -18.441 1.00 63.27 227 ASN B CA 1
ATOM 1404 C C . ASN B 1 35 ? -33.967 -35.694 -19.862 1.00 63.27 227 ASN B C 1
ATOM 1405 O O . ASN B 1 35 ? -33.575 -34.687 -20.439 1.00 63.27 227 ASN B O 1
ATOM 1410 N N . VAL B 1 36 ? -34.805 -36.556 -20.420 1.00 73.64 228 VAL B N 1
ATOM 1411 C CA . VAL B 1 36 ? -35.270 -36.375 -21.785 1.00 73.64 228 VAL B CA 1
ATOM 1412 C C . VAL B 1 36 ? -36.518 -35.523 -21.882 1.00 73.64 228 VAL B C 1
ATOM 1413 O O . VAL B 1 36 ? -37.403 -35.767 -22.700 1.00 73.64 228 VAL B O 1
ATOM 1417 N N . SER B 1 37 ? -36.604 -34.529 -21.021 1.00 62.19 229 SER B N 1
ATOM 1418 C CA . SER B 1 37 ? -37.729 -33.615 -21.072 1.00 62.19 229 SER B CA 1
ATOM 1419 C C . SER B 1 37 ? -37.053 -32.261 -21.185 1.00 62.19 229 SER B C 1
ATOM 1420 O O . SER B 1 37 ? -35.830 -32.183 -21.287 1.00 62.19 229 SER B O 1
ATOM 1423 N N . SER B 1 38 ? -37.824 -31.191 -21.151 1.00 72.13 230 SER B N 1
ATOM 1424 C CA . SER B 1 38 ? -37.230 -29.878 -21.285 1.00 72.13 230 SER B CA 1
ATOM 1425 C C . SER B 1 38 ? -37.230 -28.998 -20.043 1.00 72.13 230 SER B C 1
ATOM 1426 O O . SER B 1 38 ? -36.497 -28.023 -19.992 1.00 72.13 230 SER B O 1
ATOM 1429 N N . ASP B 1 39 ? -38.041 -29.327 -19.042 1.00 81.69 231 ASP B N 1
ATOM 1430 C CA . ASP B 1 39 ? -38.104 -28.505 -17.831 1.00 81.69 231 ASP B CA 1
ATOM 1431 C C . ASP B 1 39 ? -38.048 -29.253 -16.499 1.00 81.69 231 ASP B C 1
ATOM 1432 O O . ASP B 1 39 ? -38.079 -28.620 -15.438 1.00 81.69 231 ASP B O 1
ATOM 1437 N N . CYS B 1 40 ? -37.977 -30.582 -16.531 1.00 73.85 232 CYS B N 1
ATOM 1438 C CA . CYS B 1 40 ? -37.916 -31.318 -15.277 1.00 73.85 232 CYS B CA 1
ATOM 1439 C C . CYS B 1 40 ? -36.618 -30.914 -14.593 1.00 73.85 232 CYS B C 1
ATOM 1440 O O . CYS B 1 40 ? -35.541 -31.009 -15.190 1.00 73.85 232 CYS B O 1
ATOM 1443 N N . PRO B 1 41 ? -36.701 -30.433 -13.341 1.00 56.48 233 PRO B N 1
ATOM 1444 C CA . PRO B 1 41 ? -35.493 -30.026 -12.628 1.00 56.48 233 PRO B CA 1
ATOM 1445 C C . PRO B 1 41 ? -34.536 -31.178 -12.324 1.00 56.48 233 PRO B C 1
ATOM 1446 O O . PRO B 1 41 ? -34.876 -32.357 -12.464 1.00 56.48 233 PRO B O 1
ATOM 1450 N N . ASN B 1 42 ? -33.330 -30.819 -11.912 1.00 68.25 234 ASN B N 1
ATOM 1451 C CA . ASN B 1 42 ? -32.327 -31.792 -11.530 1.00 68.25 234 ASN B CA 1
ATOM 1452 C C . ASN B 1 42 ? -32.038 -31.385 -10.093 1.00 68.25 234 ASN B C 1
ATOM 1453 O O . ASN B 1 42 ? -31.068 -30.689 -9.778 1.00 68.25 234 ASN B O 1
ATOM 1458 N N . HIS B 1 43 ? -32.942 -31.809 -9.228 1.00 72.85 235 HIS B N 1
ATOM 1459 C CA . HIS B 1 43 ? -32.888 -31.489 -7.822 1.00 72.85 235 HIS B CA 1
ATOM 1460 C C . HIS B 1 43 ? -31.620 -31.851 -7.082 1.00 72.85 235 HIS B C 1
ATOM 1461 O O . HIS B 1 43 ? -31.134 -31.061 -6.275 1.00 72.85 235 HIS B O 1
ATOM 1468 N N . PHE B 1 44 ? -31.085 -33.035 -7.361 1.00 65.28 236 PHE B N 1
ATOM 1469 C CA . PHE B 1 44 ? -29.893 -33.523 -6.674 1.00 65.28 236 PHE B CA 1
ATOM 1470 C C . PHE B 1 44 ? -28.617 -33.388 -7.476 1.00 65.28 236 PHE B C 1
ATOM 1471 O O . PHE B 1 44 ? -27.791 -34.306 -7.525 1.00 65.28 236 PHE B O 1
ATOM 1479 N N . GLU B 1 45 ? -28.477 -32.212 -8.080 1.00 82.09 237 GLU B N 1
ATOM 1480 C CA . GLU B 1 45 ? -27.337 -31.846 -8.898 1.00 82.09 237 GLU B CA 1
ATOM 1481 C C . GLU B 1 45 ? -26.031 -32.306 -8.300 1.00 82.09 237 GLU B C 1
ATOM 1482 O O . GLU B 1 45 ? -25.130 -32.728 -9.017 1.00 82.09 237 GLU B O 1
ATOM 1488 N N . GLY B 1 46 ? -25.934 -32.233 -6.979 1.00 62.47 238 GLY B N 1
ATOM 1489 C CA . GLY B 1 46 ? -24.703 -32.630 -6.320 1.00 62.47 238 GLY B CA 1
ATOM 1490 C C . GLY B 1 46 ? -24.361 -34.110 -6.227 1.00 62.47 238 GLY B C 1
ATOM 1491 O O . GLY B 1 46 ? -23.175 -34.465 -6.224 1.00 62.47 238 GLY B O 1
ATOM 1492 N N . HIS B 1 47 ? -25.372 -34.980 -6.167 1.00 81.21 239 HIS B N 1
ATOM 1493 C CA . HIS B 1 47 ? -25.096 -36.406 -6.018 1.00 81.21 239 HIS B CA 1
ATOM 1494 C C . HIS B 1 47 ? -25.219 -37.317 -7.216 1.00 81.21 239 HIS B C 1
ATOM 1495 O O . HIS B 1 47 ? -24.686 -38.424 -7.195 1.00 81.21 239 HIS B O 1
ATOM 1502 N N . TYR B 1 48 ? -25.918 -36.887 -8.254 1.00 66.63 240 TYR B N 1
ATOM 1503 C CA . TYR B 1 48 ? -26.048 -37.749 -9.422 1.00 66.63 240 TYR B CA 1
ATOM 1504 C C . TYR B 1 48 ? -25.606 -37.023 -10.681 1.00 66.63 240 TYR B C 1
ATOM 1505 O O . TYR B 1 48 ? -25.730 -35.801 -10.771 1.00 66.63 240 TYR B O 1
ATOM 1514 N N . GLN B 1 49 ? -25.088 -37.773 -11.651 1.00 65.62 241 GLN B N 1
ATOM 1515 C CA . GLN B 1 49 ? -24.648 -37.174 -12.898 1.00 65.62 241 GLN B CA 1
ATOM 1516 C C . GLN B 1 49 ? -25.885 -36.929 -13.714 1.00 65.62 241 GLN B C 1
ATOM 1517 O O . GLN B 1 49 ? -26.677 -37.839 -13.905 1.00 65.62 241 GLN B O 1
ATOM 1523 N N . TYR B 1 50 ? -26.053 -35.699 -14.181 1.00 62.97 242 TYR B N 1
ATOM 1524 C CA . TYR B 1 50 ? -27.210 -35.329 -14.982 1.00 62.97 242 TYR B CA 1
ATOM 1525 C C . TYR B 1 50 ? -26.842 -34.859 -16.402 1.00 62.97 242 TYR B C 1
ATOM 1526 O O . TYR B 1 50 ? -25.843 -34.165 -16.607 1.00 62.97 242 TYR B O 1
ATOM 1535 N N . LYS B 1 51 ? -27.662 -35.240 -17.377 1.00 79.61 243 LYS B N 1
ATOM 1536 C CA . LYS B 1 51 ? -27.465 -34.845 -18.763 1.00 79.61 243 LYS B CA 1
ATOM 1537 C C . LYS B 1 51 ? -28.837 -34.512 -19.256 1.00 79.61 243 LYS B C 1
ATOM 1538 O O . LYS B 1 51 ? -29.754 -35.309 -19.119 1.00 79.61 243 LYS B O 1
ATOM 1544 N N . CYS B 1 52 ? -28.991 -33.342 -19.843 1.00 78.42 244 CYS B N 1
ATOM 1545 C CA . CYS B 1 52 ? -30.301 -32.954 -20.311 1.00 78.42 244 CYS B CA 1
ATOM 1546 C C . CYS B 1 52 ? -30.433 -32.994 -21.838 1.00 78.42 244 CYS B C 1
ATOM 1547 O O . CYS B 1 52 ? -29.480 -32.708 -22.567 1.00 78.42 244 CYS B O 1
ATOM 1550 N N . ILE B 1 53 ? -31.617 -33.387 -22.306 1.00 74.67 245 ILE B N 1
ATOM 1551 C CA . ILE B 1 53 ? -31.944 -33.472 -23.737 1.00 74.67 245 ILE B CA 1
ATOM 1552 C C . ILE B 1 53 ? -33.321 -32.839 -23.888 1.00 74.67 245 ILE B C 1
ATOM 1553 O O . ILE B 1 53 ? -34.332 -33.525 -23.986 1.00 74.67 245 ILE B O 1
ATOM 1558 N N . PRO B 1 54 ? -33.361 -31.502 -23.912 1.00 77.18 246 PRO B N 1
ATOM 1559 C CA . PRO B 1 54 ? -34.523 -30.616 -24.030 1.00 77.18 246 PRO B CA 1
ATOM 1560 C C . PRO B 1 54 ? -35.469 -30.870 -25.189 1.00 77.18 246 PRO B C 1
ATOM 1561 O O . PRO B 1 54 ? -35.391 -30.199 -26.216 1.00 77.18 246 PRO B O 1
ATOM 1565 N N . VAL B 1 55 ? -36.388 -31.813 -25.011 1.00 73.33 247 VAL B N 1
ATOM 1566 C CA . VAL B 1 55 ? -37.340 -32.144 -26.061 1.00 73.33 247 VAL B CA 1
ATOM 1567 C C . VAL B 1 55 ? -38.773 -32.076 -25.547 1.00 73.33 247 VAL B C 1
ATOM 1568 O O . VAL B 1 55 ? -39.009 -32.145 -24.342 1.00 73.33 247 VAL B O 1
ATOM 1572 N N . GLU B 1 56 ? -39.723 -31.931 -26.466 1.00 76.08 248 GLU B N 1
ATOM 1573 C CA . GLU B 1 56 ? -41.151 -31.886 -26.133 1.00 76.08 248 GLU B CA 1
ATOM 1574 C C . GLU B 1 56 ? -41.788 -33.152 -26.682 1.00 76.08 248 GLU B C 1
ATOM 1575 O O . GLU B 1 56 ? -41.280 -33.724 -27.644 1.00 76.08 248 GLU B O 1
ATOM 1581 N N . ASP B 1 57 ? -42.888 -33.608 -26.094 1.00 85.95 249 ASP B N 1
ATOM 1582 C CA . ASP B 1 57 ? -43.534 -34.784 -26.659 1.00 85.95 249 ASP B CA 1
ATOM 1583 C C . ASP B 1 57 ? -44.408 -34.222 -27.782 1.00 85.95 249 ASP B C 1
ATOM 1584 O O . ASP B 1 57 ? -45.635 -34.139 -27.680 1.00 85.95 249 ASP B O 1
ATOM 1589 N N . ASN B 1 58 ? -43.731 -33.808 -28.849 1.00 77.80 250 ASN B N 1
ATOM 1590 C CA . ASN B 1 58 ? -44.353 -33.210 -30.021 1.00 77.80 250 ASN B CA 1
ATOM 1591 C C . ASN B 1 58 ? -44.103 -34.030 -31.262 1.00 77.80 250 ASN B C 1
ATOM 1592 O O . ASN B 1 58 ? -43.483 -35.098 -31.229 1.00 77.80 250 ASN B O 1
ATOM 1597 N N . HIS B 1 59 ? -44.605 -33.479 -32.358 1.00 94.55 251 HIS B N 1
ATOM 1598 C CA . HIS B 1 59 ? -44.448 -34.011 -33.696 1.00 94.55 251 HIS B CA 1
ATOM 1599 C C . HIS B 1 59 ? -43.461 -32.976 -34.225 1.00 94.55 251 HIS B C 1
ATOM 1600 O O . HIS B 1 59 ? -42.698 -33.212 -35.168 1.00 94.55 251 HIS B O 1
ATOM 1607 N N . LYS B 1 60 ? -43.489 -31.827 -33.549 1.00 84.93 252 LYS B N 1
ATOM 1608 C CA . LYS B 1 60 ? -42.636 -30.677 -33.830 1.00 84.93 252 LYS B CA 1
ATOM 1609 C C . LYS B 1 60 ? -41.360 -30.805 -33.011 1.00 84.93 252 LYS B C 1
ATOM 1610 O O . LYS B 1 60 ? -40.704 -29.814 -32.719 1.00 84.93 252 LYS B O 1
ATOM 1616 N N . ALA B 1 61 ? -41.017 -32.020 -32.619 1.00 73.45 253 ALA B N 1
ATOM 1617 C CA . ALA B 1 61 ? -39.811 -32.223 -31.839 1.00 73.45 253 ALA B CA 1
ATOM 1618 C C . ALA B 1 61 ? -38.813 -33.048 -32.645 1.00 73.45 253 ALA B C 1
ATOM 1619 O O . ALA B 1 61 ? -39.152 -34.118 -33.167 1.00 73.45 253 ALA B O 1
ATOM 1621 N N . ASP B 1 62 ? -37.589 -32.546 -32.757 1.00 62.05 254 ASP B N 1
ATOM 1622 C CA . ASP B 1 62 ? -36.556 -33.251 -33.500 1.00 62.05 254 ASP B CA 1
ATOM 1623 C C . ASP B 1 62 ? -35.679 -34.005 -32.528 1.00 62.05 254 ASP B C 1
ATOM 1624 O O . ASP B 1 62 ? -34.511 -33.675 -32.343 1.00 62.05 254 ASP B O 1
ATOM 1629 N N . ILE B 1 63 ? -36.241 -35.025 -31.905 1.00 68.87 255 ILE B N 1
ATOM 1630 C CA . ILE B 1 63 ? -35.497 -35.800 -30.932 1.00 68.87 255 ILE B CA 1
ATOM 1631 C C . ILE B 1 63 ? -34.340 -36.590 -31.573 1.00 68.87 255 ILE B C 1
ATOM 1632 O O . ILE B 1 63 ? -33.362 -36.958 -30.910 1.00 68.87 255 ILE B O 1
ATOM 1637 N N . SER B 1 64 ? -34.444 -36.828 -32.875 1.00 57.58 256 SER B N 1
ATOM 1638 C CA . SER B 1 64 ? -33.425 -37.598 -33.578 1.00 57.58 256 SER B CA 1
ATOM 1639 C C . SER B 1 64 ? -32.050 -36.962 -33.476 1.00 57.58 256 SER B C 1
ATOM 1640 O O . SER B 1 64 ? -31.054 -37.654 -33.258 1.00 57.58 256 SER B O 1
ATOM 1643 N N . SER B 1 65 ? -31.988 -35.647 -33.621 1.00 64.13 257 SER B N 1
ATOM 1644 C CA . SER B 1 65 ? -30.710 -34.962 -33.546 1.00 64.13 257 SER B CA 1
ATOM 1645 C C . SER B 1 65 ? -29.869 -35.419 -32.344 1.00 64.13 257 SER B C 1
ATOM 1646 O O . SER B 1 65 ? -28.682 -35.753 -32.493 1.00 64.13 257 SER B O 1
ATOM 1649 N N . TRP B 1 66 ? -30.489 -35.462 -31.165 1.00 78.75 258 TRP B N 1
ATOM 1650 C CA . TRP B 1 66 ? -29.794 -35.844 -29.939 1.00 78.75 258 TRP B CA 1
ATOM 1651 C C . TRP B 1 66 ? -29.447 -37.309 -29.780 1.00 78.75 258 TRP B C 1
ATOM 1652 O O . TRP B 1 66 ? -28.700 -37.671 -28.869 1.00 78.75 258 TRP B O 1
ATOM 1663 N N . PHE B 1 67 ? -29.993 -38.158 -30.643 1.00 59.84 259 PHE B N 1
ATOM 1664 C CA . PHE B 1 67 ? -29.720 -39.578 -30.528 1.00 59.84 259 PHE B CA 1
ATOM 1665 C C . PHE B 1 67 ? -28.252 -39.853 -30.255 1.00 59.84 259 PHE B C 1
ATOM 1666 O O . PHE B 1 67 ? -27.917 -40.566 -29.306 1.00 59.84 259 PHE B O 1
ATOM 1674 N N . MET B 1 68 ? -27.373 -39.271 -31.061 1.00 65.95 260 MET B N 1
ATOM 1675 C CA . MET B 1 68 ? -25.952 -39.510 -30.880 1.00 65.95 260 MET B CA 1
ATOM 1676 C C . MET B 1 68 ? -25.407 -39.024 -29.545 1.00 65.95 260 MET B C 1
ATOM 1677 O O . MET B 1 68 ? -24.677 -39.744 -28.853 1.00 65.95 260 MET B O 1
ATOM 1682 N N . GLU B 1 69 ? -25.764 -37.800 -29.189 1.00 67.05 261 GLU B N 1
ATOM 1683 C CA . GLU B 1 69 ? -25.312 -37.219 -27.937 1.00 67.05 261 GLU B CA 1
ATOM 1684 C C . GLU B 1 69 ? -25.749 -38.084 -26.771 1.00 67.05 261 GLU B C 1
ATOM 1685 O O . GLU B 1 69 ? -24.978 -38.358 -25.846 1.00 67.05 261 GLU B O 1
ATOM 1691 N N . ALA B 1 70 ? -27.005 -38.503 -26.832 1.00 72.84 262 ALA B N 1
ATOM 1692 C CA . ALA B 1 70 ? -27.595 -39.333 -25.806 1.00 72.84 262 ALA B CA 1
ATOM 1693 C C . ALA B 1 70 ? -26.897 -40.679 -25.734 1.00 72.84 262 ALA B C 1
ATOM 1694 O O . ALA B 1 70 ? -26.478 -41.106 -24.665 1.00 72.84 262 ALA B O 1
ATOM 1696 N N . ILE B 1 71 ? -26.772 -41.349 -26.876 1.00 53.59 263 ILE B N 1
ATOM 1697 C CA . ILE B 1 71 ? -26.116 -42.662 -26.931 1.00 53.59 263 ILE B CA 1
ATOM 1698 C C . ILE B 1 71 ? -24.738 -42.556 -26.302 1.00 53.59 263 ILE B C 1
ATOM 1699 O O . ILE B 1 71 ? -24.344 -43.406 -25.513 1.00 53.59 263 ILE B O 1
ATOM 1704 N N . GLU B 1 72 ? -24.019 -41.497 -26.665 1.00 70.85 264 GLU B N 1
ATOM 1705 C CA . GLU B 1 72 ? -22.694 -41.243 -26.137 1.00 70.85 264 GLU B CA 1
ATOM 1706 C C . GLU B 1 72 ? -22.784 -41.236 -24.626 1.00 70.85 264 GLU B C 1
ATOM 1707 O O . GLU B 1 72 ? -22.174 -42.049 -23.953 1.00 70.85 264 GLU B O 1
ATOM 1713 N N . TYR B 1 73 ? -23.556 -40.298 -24.102 1.00 74.53 265 TYR B N 1
ATOM 1714 C CA . TYR B 1 73 ? -23.732 -40.161 -22.667 1.00 74.53 265 TYR B CA 1
ATOM 1715 C C . TYR B 1 73 ? -23.971 -41.517 -22.020 1.00 74.53 265 TYR B C 1
ATOM 1716 O O . TYR B 1 73 ? -23.319 -41.866 -21.041 1.00 74.53 265 TYR B O 1
ATOM 1725 N N . ILE B 1 74 ? -24.910 -42.279 -22.575 1.00 64.49 266 ILE B N 1
ATOM 1726 C CA . ILE B 1 74 ? -25.245 -43.593 -22.042 1.00 64.49 266 ILE B CA 1
ATOM 1727 C C . ILE B 1 74 ? -24.023 -44.488 -22.077 1.00 64.49 266 ILE B C 1
ATOM 1728 O O . ILE B 1 74 ? -23.686 -45.114 -21.084 1.00 64.49 266 ILE B O 1
ATOM 1733 N N . ASP B 1 75 ? -23.354 -44.556 -23.218 1.00 64.76 267 ASP B N 1
ATOM 1734 C CA . ASP B 1 75 ? -22.155 -45.381 -23.310 1.00 64.76 267 ASP B CA 1
ATOM 1735 C C . ASP B 1 75 ? -21.172 -44.928 -22.245 1.00 64.76 267 ASP B C 1
ATOM 1736 O O . ASP B 1 75 ? -20.518 -45.742 -21.609 1.00 64.76 267 ASP B O 1
ATOM 1741 N N . ALA B 1 76 ? -21.081 -43.617 -22.059 1.00 74.42 268 ALA B N 1
ATOM 1742 C CA . ALA B 1 76 ? -20.185 -43.025 -21.077 1.00 74.42 268 ALA B CA 1
ATOM 1743 C C . ALA B 1 76 ? -20.405 -43.630 -19.704 1.00 74.42 268 ALA B C 1
ATOM 1744 O O . ALA B 1 76 ? -19.493 -44.221 -19.124 1.00 74.42 268 ALA B O 1
ATOM 1746 N N . VAL B 1 77 ? -21.623 -43.467 -19.187 1.00 76.67 269 VAL B N 1
ATOM 1747 C CA . VAL B 1 77 ? -21.997 -43.994 -17.874 1.00 76.67 269 VAL B CA 1
ATOM 1748 C C . VAL B 1 77 ? -21.844 -45.520 -17.842 1.00 76.67 269 VAL B C 1
ATOM 1749 O O . VAL B 1 77 ? -21.607 -46.120 -16.794 1.00 76.67 269 VAL B O 1
ATOM 1753 N N . LYS B 1 78 ? -21.986 -46.134 -19.011 1.00 72.87 270 LYS B N 1
ATOM 1754 C CA . LYS B 1 78 ? -21.854 -47.576 -19.168 1.00 72.87 270 LYS B CA 1
ATOM 1755 C C . LYS B 1 78 ? -20.424 -47.980 -18.852 1.00 72.87 270 LYS B C 1
ATOM 1756 O O . LYS B 1 78 ? -20.184 -48.983 -18.188 1.00 72.87 270 LYS B O 1
ATOM 1762 N N . ASP B 1 79 ? -19.481 -47.176 -19.334 1.00 71.11 271 ASP B N 1
ATOM 1763 C CA . ASP B 1 79 ? -18.061 -47.435 -19.143 1.00 71.11 271 ASP B CA 1
ATOM 1764 C C . ASP B 1 79 ? -17.593 -47.206 -17.714 1.00 71.11 271 ASP B C 1
ATOM 1765 O O . ASP B 1 79 ? -16.638 -47.832 -17.267 1.00 71.11 271 ASP B O 1
ATOM 1770 N N . CYS B 1 80 ? -18.256 -46.315 -16.991 1.00 86.46 272 CYS B N 1
ATOM 1771 C CA . CYS B 1 80 ? -17.881 -46.072 -15.605 1.00 86.46 272 CYS B CA 1
ATOM 1772 C C . CYS B 1 80 ? -18.535 -47.161 -14.768 1.00 86.46 272 CYS B C 1
ATOM 1773 O O . CYS B 1 80 ? -18.498 -47.123 -13.543 1.00 86.46 272 CYS B O 1
ATOM 1776 N N . ARG B 1 81 ? -19.131 -48.133 -15.451 1.00 83.48 273 ARG B N 1
ATOM 1777 C CA . ARG B 1 81 ? -19.827 -49.231 -14.797 1.00 83.48 273 ARG B CA 1
ATOM 1778 C C . ARG B 1 81 ? -20.944 -48.681 -13.914 1.00 83.48 273 ARG B C 1
ATOM 1779 O O . ARG B 1 81 ? -21.223 -49.222 -12.851 1.00 83.48 273 ARG B O 1
ATOM 1787 N N . GLY B 1 82 ? -21.586 -47.605 -14.365 1.00 71.05 274 GLY B N 1
ATOM 1788 C CA . GLY B 1 82 ? -22.670 -47.007 -13.596 1.00 71.05 274 GLY B CA 1
ATOM 1789 C C . GLY B 1 82 ? -24.053 -47.461 -14.036 1.00 71.05 274 GLY B C 1
ATOM 1790 O O . GLY B 1 82 ? -24.223 -48.571 -14.549 1.00 71.05 274 GLY B O 1
ATOM 1791 N N . ARG B 1 83 ? -25.046 -46.605 -13.824 1.00 55.34 275 ARG B N 1
ATOM 1792 C CA . ARG B 1 83 ? -26.408 -46.912 -14.217 1.00 55.34 275 ARG B CA 1
ATOM 1793 C C . ARG B 1 83 ? -27.167 -45.630 -14.538 1.00 55.34 275 ARG B C 1
ATOM 1794 O O . ARG B 1 83 ? -27.318 -44.760 -13.688 1.00 55.34 275 ARG B O 1
ATOM 1802 N N . VAL B 1 84 ? -27.643 -45.513 -15.772 1.00 54.91 276 VAL B N 1
ATOM 1803 C CA . VAL B 1 84 ? -28.380 -44.320 -16.172 1.00 54.91 276 VAL B CA 1
ATOM 1804 C C . VAL B 1 84 ? -29.875 -44.548 -16.118 1.00 54.91 276 VAL B C 1
ATOM 1805 O O . VAL B 1 84 ? -30.358 -45.645 -16.370 1.00 54.91 276 VAL B O 1
ATOM 1809 N N . LEU B 1 85 ? -30.596 -43.489 -15.795 1.00 61.43 277 LEU B N 1
ATOM 1810 C CA . LEU B 1 85 ? -32.035 -43.538 -15.745 1.00 61.43 277 LEU B CA 1
ATOM 1811 C C . LEU B 1 85 ? -32.524 -42.602 -16.827 1.00 61.43 277 LEU B C 1
ATOM 1812 O O . LEU B 1 85 ? -32.605 -41.394 -16.615 1.00 61.43 277 LEU B O 1
ATOM 1817 N N . VAL B 1 86 ? -32.829 -43.138 -17.997 1.00 56.85 278 VAL B N 1
ATOM 1818 C CA . VAL B 1 86 ? -33.320 -42.280 -19.057 1.00 56.85 278 VAL B CA 1
ATOM 1819 C C . VAL B 1 86 ? -34.751 -42.043 -18.649 1.00 56.85 278 VAL B C 1
ATOM 1820 O O . VAL B 1 86 ? -35.431 -42.996 -18.311 1.00 56.85 278 VAL B O 1
ATOM 1824 N N . HIS B 1 87 ? -35.212 -40.795 -18.657 1.00 74.09 279 HIS B N 1
ATOM 1825 C CA . HIS B 1 87 ? -36.585 -40.525 -18.242 1.00 74.09 279 HIS B CA 1
ATOM 1826 C C . HIS B 1 87 ? -37.212 -39.262 -18.773 1.00 74.09 279 HIS B C 1
ATOM 1827 O O . HIS B 1 87 ? -36.530 -38.280 -19.026 1.00 74.09 279 HIS B O 1
ATOM 1834 N N . SER B 1 88 ? -38.533 -39.292 -18.894 1.00 62.73 280 SER B N 1
ATOM 1835 C CA . SER B 1 88 ? -39.306 -38.146 -19.356 1.00 62.73 280 SER B CA 1
ATOM 1836 C C . SER B 1 88 ? -40.540 -38.074 -18.466 1.00 62.73 280 SER B C 1
ATOM 1837 O O . SER B 1 88 ? -40.808 -39.004 -17.720 1.00 62.73 280 SER B O 1
ATOM 1840 N N . GLN B 1 89 ? -41.282 -36.975 -18.536 1.00 66.78 281 GLN B N 1
ATOM 1841 C CA . GLN B 1 89 ? -42.468 -36.796 -17.698 1.00 66.78 281 GLN B CA 1
ATOM 1842 C C . GLN B 1 89 ? -43.197 -38.061 -17.294 1.00 66.78 281 GLN B C 1
ATOM 1843 O O . GLN B 1 89 ? -43.229 -38.402 -16.122 1.00 66.78 281 GLN B O 1
ATOM 1849 N N . ALA B 1 90 ? -43.796 -38.750 -18.256 1.00 54.63 282 ALA B N 1
ATOM 1850 C CA . ALA B 1 90 ? -44.539 -39.980 -17.976 1.00 54.63 282 ALA B CA 1
ATOM 1851 C C . ALA B 1 90 ? -43.744 -41.256 -18.260 1.00 54.63 282 ALA B C 1
ATOM 1852 O O . ALA B 1 90 ? -44.112 -42.336 -17.800 1.00 54.63 282 ALA B O 1
ATOM 1854 N N . GLY B 1 91 ? -42.655 -41.139 -19.011 1.00 69.76 283 GLY B N 1
ATOM 1855 C CA . GLY B 1 91 ? -41.859 -42.311 -19.324 1.00 69.76 283 GLY B CA 1
ATOM 1856 C C . GLY B 1 91 ? -42.593 -43.188 -20.316 1.00 69.76 283 GLY B C 1
ATOM 1857 O O . GLY B 1 91 ? -42.596 -44.408 -20.201 1.00 69.76 283 GLY B O 1
ATOM 1858 N N . ILE B 1 92 ? -43.219 -42.562 -21.303 1.00 67.69 284 ILE B N 1
ATOM 1859 C CA . ILE B 1 92 ? -43.962 -43.296 -22.314 1.00 67.69 284 ILE B CA 1
ATOM 1860 C C . ILE B 1 92 ? -43.411 -43.038 -23.712 1.00 67.69 284 ILE B C 1
ATOM 1861 O O . ILE B 1 92 ? -43.112 -43.969 -24.450 1.00 67.69 284 ILE B O 1
ATOM 1866 N N . SER B 1 93 ? -43.259 -41.772 -24.070 1.00 78.93 285 SER B N 1
ATOM 1867 C CA . SER B 1 93 ? -42.772 -41.431 -25.391 1.00 78.93 285 SER B CA 1
ATOM 1868 C C . SER B 1 93 ? -41.283 -41.136 -25.456 1.00 78.93 285 SER B C 1
ATOM 1869 O O . SER B 1 93 ? -40.484 -42.003 -25.815 1.00 78.93 285 SER B O 1
ATOM 1872 N N . ARG B 1 94 ? -40.922 -39.907 -25.096 1.00 60.00 286 ARG B N 1
ATOM 1873 C CA . ARG B 1 94 ? -39.538 -39.438 -25.130 1.00 60.00 286 ARG B CA 1
ATOM 1874 C C . ARG B 1 94 ? -38.453 -40.376 -24.601 1.00 60.00 286 ARG B C 1
ATOM 1875 O O . ARG B 1 94 ? -37.645 -40.893 -25.372 1.00 60.00 286 ARG B O 1
ATOM 1883 N N . SER B 1 95 ? -38.422 -40.603 -23.296 1.00 50.09 287 SER B N 1
ATOM 1884 C CA . SER B 1 95 ? -37.414 -41.490 -22.720 1.00 50.09 287 SER B CA 1
ATOM 1885 C C . SER B 1 95 ? -37.332 -42.860 -23.403 1.00 50.09 287 SER B C 1
ATOM 1886 O O . SER B 1 95 ? -36.282 -43.512 -23.387 1.00 50.09 287 SER B O 1
ATOM 1889 N N . ALA B 1 96 ? -38.436 -43.285 -24.014 1.00 54.51 288 ALA B N 1
ATOM 1890 C CA . ALA B 1 96 ? -38.502 -44.577 -24.688 1.00 54.51 288 ALA B CA 1
ATOM 1891 C C . ALA B 1 96 ? -37.807 -44.485 -26.027 1.00 54.51 288 ALA B C 1
ATOM 1892 O O . ALA B 1 96 ? -36.918 -45.277 -26.340 1.00 54.51 288 ALA B O 1
ATOM 1894 N N . THR B 1 97 ? -38.234 -43.507 -26.814 1.00 61.75 289 THR B N 1
ATOM 1895 C CA . THR B 1 97 ? -37.669 -43.270 -28.131 1.00 61.75 289 THR B CA 1
ATOM 1896 C C . THR B 1 97 ? -36.166 -43.427 -28.041 1.00 61.75 289 THR B C 1
ATOM 1897 O O . THR B 1 97 ? -35.547 -44.171 -28.803 1.00 61.75 289 THR B O 1
ATOM 1901 N N . ILE B 1 98 ? -35.593 -42.725 -27.074 1.00 78.97 290 ILE B N 1
ATOM 1902 C CA . ILE B 1 98 ? -34.167 -42.737 -26.867 1.00 78.97 290 ILE B CA 1
ATOM 1903 C C . ILE B 1 98 ? -33.580 -44.072 -26.500 1.00 78.97 290 ILE B C 1
ATOM 1904 O O . ILE B 1 98 ? -32.528 -44.446 -26.994 1.00 78.97 290 ILE B O 1
ATOM 1909 N N . CYS B 1 99 ? -34.250 -44.796 -25.623 1.00 61.93 291 CYS B N 1
ATOM 1910 C CA . CYS B 1 99 ? -33.743 -46.105 -25.242 1.00 61.93 291 CYS B CA 1
ATOM 1911 C C . CYS B 1 99 ? -33.741 -46.979 -26.474 1.00 61.93 291 CYS B C 1
ATOM 1912 O O . CYS B 1 99 ? -32.874 -47.839 -26.642 1.00 61.93 291 CYS B O 1
ATOM 1915 N N . LEU B 1 100 ? -34.725 -46.749 -27.336 1.00 77.73 292 LEU B N 1
ATOM 1916 C CA . LEU B 1 100 ? -34.856 -47.514 -28.568 1.00 77.73 292 LEU B CA 1
ATOM 1917 C C . LEU B 1 100 ? -33.696 -47.214 -29.494 1.00 77.73 292 LEU B C 1
ATOM 1918 O O . LEU B 1 100 ? -32.978 -48.121 -29.924 1.00 77.73 292 LEU B O 1
ATOM 1923 N N . ALA B 1 101 ? -33.518 -45.930 -29.786 1.00 70.17 293 ALA B N 1
ATOM 1924 C CA . ALA B 1 101 ? -32.438 -45.479 -30.652 1.00 70.17 293 ALA B CA 1
ATOM 1925 C C . ALA B 1 101 ? -31.122 -46.107 -30.208 1.00 70.17 293 ALA B C 1
ATOM 1926 O O . ALA B 1 101 ? -30.359 -46.624 -31.021 1.00 70.17 293 ALA B O 1
ATOM 1928 N N . TYR B 1 102 ? -30.880 -46.073 -28.904 1.00 65.26 294 TYR B N 1
ATOM 1929 C CA . TYR B 1 102 ? -29.662 -46.623 -28.318 1.00 65.26 294 TYR B CA 1
ATOM 1930 C C . TYR B 1 102 ? -29.513 -48.111 -28.600 1.00 65.26 294 TYR B C 1
ATOM 1931 O O . TYR B 1 102 ? -28.443 -48.579 -28.988 1.00 65.26 294 TYR B O 1
ATOM 1940 N N . LEU B 1 103 ? -30.596 -48.845 -28.375 1.00 70.88 295 LEU B N 1
ATOM 1941 C CA . LEU B 1 103 ? -30.621 -50.288 -28.574 1.00 70.88 295 LEU B CA 1
ATOM 1942 C C . LEU B 1 103 ? -30.409 -50.638 -30.030 1.00 70.88 295 LEU B C 1
ATOM 1943 O O . LEU B 1 103 ? -29.631 -51.533 -30.370 1.00 70.88 295 LEU B O 1
ATOM 1948 N N . MET B 1 104 ? -31.125 -49.933 -30.889 1.00 75.23 296 MET B N 1
ATOM 1949 C CA . MET B 1 104 ? -31.002 -50.158 -32.311 1.00 75.23 296 MET B CA 1
ATOM 1950 C C . MET B 1 104 ? -29.539 -50.035 -32.677 1.00 75.23 296 MET B C 1
ATOM 1951 O O . MET B 1 104 ? -28.979 -50.915 -33.309 1.00 75.23 296 MET B O 1
ATOM 1956 N N . MET B 1 105 ? -28.931 -48.930 -32.256 1.00 73.64 297 MET B N 1
ATOM 1957 C CA . MET B 1 105 ? -27.526 -48.633 -32.524 1.00 73.64 297 MET B CA 1
ATOM 1958 C C . MET B 1 105 ? -26.553 -49.648 -31.917 1.00 73.64 297 MET B C 1
ATOM 1959 O O . MET B 1 105 ? -25.953 -50.466 -32.617 1.00 73.64 297 MET B O 1
ATOM 1964 N N . LYS B 1 106 ? -26.398 -49.572 -30.601 1.00 74.15 298 LYS B N 1
ATOM 1965 C CA . LYS B 1 106 ? -25.496 -50.448 -29.876 1.00 74.15 298 LYS B CA 1
ATOM 1966 C C . LYS B 1 106 ? -25.627 -51.923 -30.200 1.00 74.15 298 LYS B C 1
ATOM 1967 O O . LYS B 1 106 ? -24.640 -52.582 -30.498 1.00 74.15 298 LYS B O 1
ATOM 1973 N N . LYS B 1 107 ? -26.841 -52.447 -30.148 1.00 95.00 299 LYS B N 1
ATOM 1974 C CA . LYS B 1 107 ? -27.038 -53.856 -30.418 1.00 95.00 299 LYS B CA 1
ATOM 1975 C C . LYS B 1 107 ? -27.474 -54.165 -31.831 1.00 95.00 299 LYS B C 1
ATOM 1976 O O . LYS B 1 107 ? -27.673 -55.325 -32.182 1.00 95.00 299 LYS B O 1
ATOM 1982 N N . ARG B 1 108 ? -27.616 -53.125 -32.644 1.00 62.14 300 ARG B N 1
ATOM 1983 C CA . ARG B 1 108 ? -28.034 -53.283 -34.044 1.00 62.14 300 ARG B CA 1
ATOM 1984 C C . ARG B 1 108 ? -29.264 -54.176 -34.216 1.00 62.14 300 ARG B C 1
ATOM 1985 O O . ARG B 1 108 ? -29.126 -55.397 -34.398 1.00 62.14 300 ARG B O 1
ATOM 1993 N N . VAL B 1 109 ? -30.455 -53.570 -34.178 1.00 61.27 301 VAL B N 1
ATOM 1994 C CA . VAL B 1 109 ? -31.698 -54.323 -34.325 1.00 61.27 301 VAL B CA 1
ATOM 1995 C C . VAL B 1 109 ? -32.809 -53.488 -34.951 1.00 61.27 301 VAL B C 1
ATOM 1996 O O . VAL B 1 109 ? -32.719 -52.266 -35.010 1.00 61.27 301 VAL B O 1
ATOM 2000 N N . ARG B 1 110 ? -33.856 -54.159 -35.413 1.00 80.17 302 ARG B N 1
ATOM 2001 C CA . ARG B 1 110 ? -34.981 -53.486 -36.033 1.00 80.17 302 ARG B CA 1
ATOM 2002 C C . ARG B 1 110 ? -35.774 -52.714 -34.986 1.00 80.17 302 ARG B C 1
ATOM 2003 O O . ARG B 1 110 ? -35.942 -53.181 -33.858 1.00 80.17 302 ARG B O 1
ATOM 2011 N N . LEU B 1 111 ? -36.247 -51.530 -35.363 1.00 92.61 303 LEU B N 1
ATOM 2012 C CA . LEU B 1 111 ? -37.041 -50.709 -34.465 1.00 92.61 303 LEU B CA 1
ATOM 2013 C C . LEU B 1 111 ? -38.089 -51.626 -33.892 1.00 92.61 303 LEU B C 1
ATOM 2014 O O . LEU B 1 111 ? -38.482 -51.506 -32.738 1.00 92.61 303 LEU B O 1
ATOM 2019 N N . GLU B 1 112 ? -38.524 -52.554 -34.733 1.00 79.15 304 GLU B N 1
ATOM 2020 C CA . GLU B 1 112 ? -39.535 -53.542 -34.388 1.00 79.15 304 GLU B CA 1
ATOM 2021 C C . GLU B 1 112 ? -39.086 -54.387 -33.205 1.00 79.15 304 GLU B C 1
ATOM 2022 O O . GLU B 1 112 ? -39.705 -54.380 -32.140 1.00 79.15 304 GLU B O 1
ATOM 2028 N N . GLU B 1 113 ? -38.002 -55.121 -33.413 1.00 76.77 305 GLU B N 1
ATOM 2029 C CA . GLU B 1 113 ? -37.455 -55.982 -32.389 1.00 76.77 305 GLU B CA 1
ATOM 2030 C C . GLU B 1 113 ? -37.239 -55.230 -31.084 1.00 76.77 305 GLU B C 1
ATOM 2031 O O . GLU B 1 113 ? -37.671 -55.677 -30.019 1.00 76.77 305 GLU B O 1
ATOM 2037 N N . ALA B 1 114 ? -36.573 -54.085 -31.170 1.00 61.94 306 ALA B N 1
ATOM 2038 C CA . ALA B 1 114 ? -36.302 -53.275 -29.988 1.00 61.94 306 ALA B CA 1
ATOM 2039 C C . ALA B 1 114 ? -37.606 -52.930 -29.290 1.00 61.94 306 ALA B C 1
ATOM 2040 O O . ALA B 1 114 ? -37.809 -53.263 -28.114 1.00 61.94 306 ALA B O 1
ATOM 2042 N N . PHE B 1 115 ? -38.487 -52.262 -30.032 1.00 57.54 307 PHE B N 1
ATOM 2043 C CA . PHE B 1 115 ? -39.788 -51.844 -29.517 1.00 57.54 307 PHE B CA 1
ATOM 2044 C C . PHE B 1 115 ? -40.383 -52.954 -28.667 1.00 57.54 307 PHE B C 1
ATOM 2045 O O . PHE B 1 115 ? -40.958 -52.707 -27.605 1.00 57.54 307 PHE B O 1
ATOM 2053 N N . GLU B 1 116 ? -40.236 -54.185 -29.133 1.00 76.06 308 GLU B N 1
ATOM 2054 C CA . GLU B 1 116 ? -40.762 -55.295 -28.382 1.00 76.06 308 GLU B CA 1
ATOM 2055 C C . GLU B 1 116 ? -39.954 -55.507 -27.133 1.00 76.06 308 GLU B C 1
ATOM 2056 O O . GLU B 1 116 ? -40.474 -55.395 -26.024 1.00 76.06 308 GLU B O 1
ATOM 2062 N N . PHE B 1 117 ? -38.677 -55.804 -27.315 1.00 68.84 309 PHE B N 1
ATOM 2063 C CA . PHE B 1 117 ? -37.790 -56.035 -26.191 1.00 68.84 309 PHE B CA 1
ATOM 2064 C C . PHE B 1 117 ? -38.089 -55.104 -25.026 1.00 68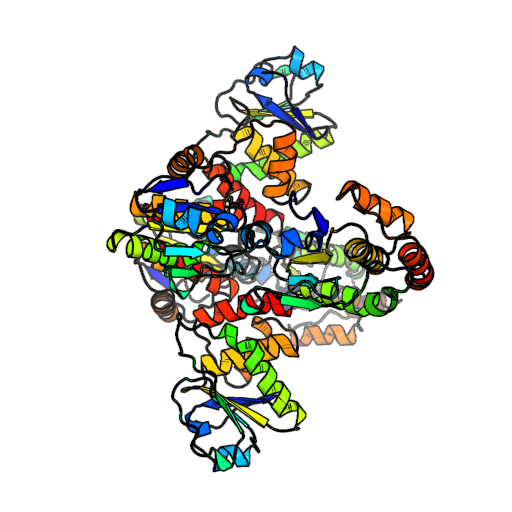.84 309 PHE B C 1
ATOM 2065 O O . PHE B 1 117 ? -37.925 -55.471 -23.862 1.00 68.84 309 PHE B O 1
ATOM 2073 N N . VAL B 1 118 ? -38.525 -53.896 -25.352 1.00 62.66 310 VAL B N 1
ATOM 2074 C CA . VAL B 1 118 ? -38.824 -52.897 -24.340 1.00 62.66 310 VAL B CA 1
ATOM 2075 C C . VAL B 1 118 ? -40.285 -52.941 -23.876 1.00 62.66 310 VAL B C 1
ATOM 2076 O O . VAL B 1 118 ? -40.570 -52.698 -22.703 1.00 62.66 310 VAL B O 1
ATOM 2080 N N . LYS B 1 119 ? -41.215 -53.243 -24.779 1.00 73.69 311 LYS B N 1
ATOM 2081 C CA . LYS B 1 119 ? -42.625 -53.320 -24.394 1.00 73.69 311 LYS B CA 1
ATOM 2082 C C . LYS B 1 119 ? -42.764 -54.315 -23.258 1.00 73.69 311 LYS B C 1
ATOM 2083 O O . LYS B 1 119 ? -43.584 -54.149 -22.365 1.00 73.69 311 LYS B O 1
ATOM 2089 N N . GLN B 1 120 ? -41.941 -55.353 -23.308 1.00 75.65 312 GLN B N 1
ATOM 2090 C CA . GLN B 1 120 ? -41.951 -56.392 -22.295 1.00 75.65 312 GLN B CA 1
ATOM 2091 C C . GLN B 1 120 ? -41.450 -55.865 -20.963 1.00 75.65 312 GLN B C 1
ATOM 2092 O O . GLN B 1 120 ? -41.758 -56.432 -19.918 1.00 75.65 312 GLN B O 1
ATOM 2098 N N . ARG B 1 121 ? -40.665 -54.793 -20.998 1.00 62.98 313 ARG B N 1
ATOM 2099 C CA . ARG B 1 121 ? -40.111 -54.228 -19.772 1.00 62.98 313 ARG B CA 1
ATOM 2100 C C . ARG B 1 121 ? -41.077 -53.214 -19.186 1.00 62.98 313 ARG B C 1
ATOM 2101 O O . ARG B 1 121 ? -41.444 -53.313 -18.013 1.00 62.98 313 ARG B O 1
ATOM 2109 N N . ARG B 1 122 ? -41.491 -52.247 -20.000 1.00 70.49 314 ARG B N 1
ATOM 2110 C CA . ARG B 1 122 ? -42.426 -51.224 -19.555 1.00 70.49 314 ARG B CA 1
ATOM 2111 C C . ARG B 1 122 ? -43.527 -51.135 -20.597 1.00 70.49 314 ARG B C 1
ATOM 2112 O O . ARG B 1 122 ? -43.500 -50.307 -21.506 1.00 70.49 314 ARG B O 1
ATOM 2120 N N . SER B 1 123 ? -44.492 -52.029 -20.451 1.00 73.75 315 SER B N 1
ATOM 2121 C CA . SER B 1 123 ? -45.640 -52.132 -21.340 1.00 73.75 315 SER B CA 1
ATOM 2122 C C . SER B 1 123 ? -46.304 -50.809 -21.730 1.00 73.75 315 SER B C 1
ATOM 2123 O O . SER B 1 123 ? -47.042 -50.748 -22.711 1.00 73.75 315 SER B O 1
ATOM 2126 N N . ILE B 1 124 ? -46.030 -49.755 -20.972 1.00 64.22 316 ILE B N 1
ATOM 2127 C CA . ILE B 1 124 ? -46.632 -48.445 -21.209 1.00 64.22 316 ILE B CA 1
ATOM 2128 C C . ILE B 1 124 ? -46.040 -47.687 -22.401 1.00 64.22 316 ILE B C 1
ATOM 2129 O O . ILE B 1 124 ? -46.639 -46.725 -22.881 1.00 64.22 316 ILE B O 1
ATOM 2134 N N . ILE B 1 125 ? -44.871 -48.129 -22.861 1.00 72.20 317 ILE B N 1
ATOM 2135 C CA . ILE B 1 125 ? -44.157 -47.527 -23.993 1.00 72.20 317 ILE B CA 1
ATOM 2136 C C . ILE B 1 125 ? -45.052 -47.059 -25.139 1.00 72.20 317 ILE B C 1
ATOM 2137 O O . ILE B 1 125 ? -45.952 -47.783 -25.558 1.00 72.20 317 ILE B O 1
ATOM 2142 N N . SER B 1 126 ? -44.782 -45.869 -25.670 1.00 69.88 318 SER B N 1
ATOM 2143 C CA . SER B 1 126 ? -45.568 -45.352 -26.787 1.00 69.88 318 SER B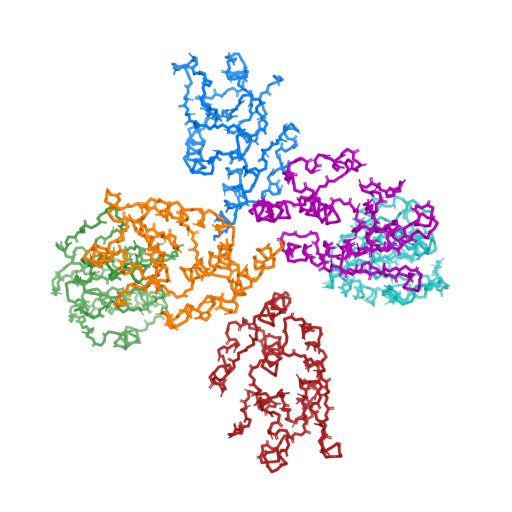 CA 1
ATOM 2144 C C . SER B 1 126 ? -45.031 -44.069 -27.421 1.00 69.88 318 SER B C 1
ATOM 2145 O O . SER B 1 126 ? -45.603 -42.986 -27.244 1.00 69.88 318 SER B O 1
ATOM 2148 N N . PRO B 1 127 ? -43.927 -44.177 -28.181 1.00 81.65 319 PRO B N 1
ATOM 2149 C CA . PRO B 1 127 ? -43.338 -43.005 -28.836 1.00 81.65 319 PRO B CA 1
ATOM 2150 C C . PRO B 1 127 ? -44.362 -42.400 -29.784 1.00 81.65 319 PRO B C 1
ATOM 2151 O O . PRO B 1 127 ? -44.881 -43.093 -30.650 1.00 81.65 319 PRO B O 1
ATOM 2155 N N . ASN B 1 128 ? -44.672 -41.122 -29.625 1.00 59.98 320 ASN B N 1
ATOM 2156 C CA . ASN B 1 128 ? -45.644 -40.511 -30.520 1.00 59.98 320 ASN B CA 1
ATOM 2157 C C . ASN B 1 128 ? -45.158 -40.716 -31.950 1.00 59.98 320 ASN B C 1
ATOM 2158 O O . ASN B 1 128 ? -43.955 -40.780 -32.198 1.00 59.98 320 ASN B O 1
ATOM 2163 N N . PHE B 1 129 ? -46.102 -40.838 -32.877 1.00 75.30 321 PHE B N 1
ATOM 2164 C CA . PHE B 1 129 ? -45.828 -41.072 -34.300 1.00 75.30 321 PHE B CA 1
ATOM 2165 C C . PHE B 1 129 ? -44.620 -40.349 -34.877 1.00 75.30 321 PHE B C 1
ATOM 2166 O O . PHE B 1 129 ? -43.762 -40.969 -35.497 1.00 75.30 321 PHE B O 1
ATOM 2174 N N . SER B 1 130 ? -44.560 -39.037 -34.687 1.00 68.64 322 SER B N 1
ATOM 2175 C CA . SER B 1 130 ? -43.435 -38.260 -35.188 1.00 68.64 322 SER B CA 1
ATOM 2176 C C . SER B 1 130 ? -42.127 -38.971 -34.839 1.00 68.64 322 SER B C 1
ATOM 2177 O O . SER B 1 130 ? -41.327 -39.300 -35.711 1.00 68.64 322 SER B O 1
ATOM 2180 N N . PHE B 1 131 ? -41.928 -39.210 -33.550 1.00 67.57 323 PHE B N 1
ATOM 2181 C CA . PHE B 1 131 ? -40.734 -39.884 -33.066 1.00 67.57 323 PHE B CA 1
ATOM 2182 C C . PHE B 1 131 ? -40.604 -41.235 -33.734 1.00 67.57 323 PHE B C 1
ATOM 2183 O O . PHE B 1 131 ? -39.505 -41.685 -34.064 1.00 67.57 323 PHE B O 1
ATOM 2191 N N . MET B 1 132 ? -41.739 -41.885 -33.928 1.00 77.57 324 MET B N 1
ATOM 2192 C CA . MET B 1 132 ? -41.742 -43.194 -34.538 1.00 77.57 324 MET B CA 1
ATOM 2193 C C . MET B 1 132 ? -41.075 -43.131 -35.908 1.00 77.57 324 MET B C 1
ATOM 2194 O O . MET B 1 132 ? -40.214 -43.952 -36.228 1.00 77.57 324 MET B O 1
ATOM 2199 N N . GLY B 1 133 ? -41.464 -42.140 -36.705 1.00 70.70 325 GLY B N 1
ATOM 2200 C CA . GLY B 1 133 ? -40.881 -41.985 -38.026 1.00 70.70 325 GLY B CA 1
ATOM 2201 C C . GLY B 1 133 ? -39.393 -41.680 -37.946 1.00 70.70 325 GLY B C 1
ATOM 2202 O O . GLY B 1 133 ? -38.588 -42.236 -38.707 1.00 70.70 325 GLY B O 1
ATOM 2203 N N . GLN B 1 134 ? -39.031 -40.789 -37.020 1.00 67.64 326 GLN B N 1
ATOM 2204 C CA . GLN B 1 134 ? -37.641 -40.391 -36.806 1.00 67.64 326 GLN B CA 1
ATOM 2205 C C . GLN B 1 134 ? -36.817 -41.593 -36.352 1.00 67.64 326 GLN B C 1
ATOM 2206 O O . GLN B 1 134 ? -35.622 -41.692 -36.649 1.00 67.64 326 GLN B O 1
ATOM 2212 N N . LEU B 1 135 ? -37.466 -42.500 -35.626 1.00 69.72 327 LEU B N 1
ATOM 2213 C CA . LEU B 1 135 ? -36.811 -43.701 -35.136 1.00 69.72 327 LEU B CA 1
ATOM 2214 C C . LEU B 1 135 ? -36.532 -44.643 -36.294 1.00 69.72 327 LEU B C 1
ATOM 2215 O O . LEU B 1 135 ? -35.630 -45.468 -36.225 1.00 69.72 327 LEU B O 1
ATOM 2220 N N . LEU B 1 136 ? -37.314 -44.519 -37.360 1.00 69.07 328 LEU B N 1
ATOM 2221 C CA . LEU B 1 136 ? -37.132 -45.350 -38.545 1.00 69.07 328 LEU B CA 1
ATOM 2222 C C . LEU B 1 136 ? -36.016 -44.756 -39.375 1.00 69.07 328 LEU B C 1
ATOM 2223 O O . LEU B 1 136 ? -35.068 -45.445 -39.765 1.00 69.07 328 LEU B O 1
ATOM 2228 N N . GLN B 1 137 ? -36.143 -43.462 -39.646 1.00 82.44 329 GLN B N 1
ATOM 2229 C CA . GLN B 1 137 ? -35.155 -42.726 -40.414 1.00 82.44 329 GLN B CA 1
ATOM 2230 C C . GLN B 1 137 ? -33.795 -43.099 -39.882 1.00 82.44 329 GLN B C 1
ATOM 2231 O O . GLN B 1 137 ? -32.893 -43.438 -40.633 1.00 82.44 329 GLN B O 1
ATOM 2237 N N . PHE B 1 138 ? -33.669 -43.039 -38.563 1.00 69.79 330 PHE B N 1
ATOM 2238 C CA . PHE B 1 138 ? -32.426 -43.371 -37.881 1.00 69.79 330 PHE B CA 1
ATOM 2239 C C . PHE B 1 138 ? -32.084 -44.843 -38.041 1.00 69.79 330 PHE B C 1
ATOM 2240 O O . PHE B 1 138 ? -30.914 -45.212 -38.118 1.00 69.79 330 PHE B O 1
ATOM 2248 N N . GLU B 1 139 ? -33.112 -45.681 -38.096 1.00 71.04 331 GLU B N 1
ATOM 2249 C CA . GLU B 1 139 ? -32.918 -47.121 -38.217 1.00 71.04 331 GLU B CA 1
ATOM 2250 C C . GLU B 1 139 ? -32.071 -47.498 -39.424 1.00 71.04 331 GLU B C 1
ATOM 2251 O O . GLU B 1 139 ? -31.042 -48.175 -39.285 1.00 71.04 331 GLU B O 1
ATOM 2257 N N . SER B 1 140 ? -32.513 -47.064 -40.602 1.00 79.44 332 SER B N 1
ATOM 2258 C CA . SER B 1 140 ? -31.803 -47.346 -41.846 1.00 79.44 332 SER B CA 1
ATOM 2259 C C . SER B 1 140 ? -30.322 -47.056 -41.680 1.00 79.44 332 SER B C 1
ATOM 2260 O O . SER B 1 140 ? -29.454 -47.892 -41.963 1.00 79.44 332 SER B O 1
ATOM 2263 N N . GLN B 1 141 ? -30.066 -45.844 -41.215 1.00 66.22 333 GLN B N 1
ATOM 2264 C CA . GLN B 1 141 ? -28.734 -45.349 -40.988 1.00 66.22 333 GLN B CA 1
ATOM 2265 C C . GLN B 1 141 ? -27.880 -46.264 -40.096 1.00 66.22 333 GLN B C 1
ATOM 2266 O O . GLN B 1 141 ? -26.737 -46.575 -40.447 1.00 66.22 333 GLN B O 1
ATOM 2272 N N . VAL B 1 142 ? -28.427 -46.701 -38.961 1.00 95.00 334 VAL B N 1
ATOM 2273 C CA . VAL B 1 142 ? -27.696 -47.574 -38.039 1.00 95.00 334 VAL B CA 1
ATOM 2274 C C . VAL B 1 142 ? -27.281 -48.900 -38.662 1.00 95.00 334 VAL B C 1
ATOM 2275 O O . VAL B 1 142 ? -26.208 -49.440 -38.359 1.00 95.00 334 VAL B O 1
ATOM 2279 N N . LEU B 1 143 ? -28.134 -49.414 -39.540 1.00 94.97 335 LEU B N 1
ATOM 2280 C CA . LEU B 1 143 ? -27.879 -50.684 -40.217 1.00 94.97 335 LEU B CA 1
ATOM 2281 C C . LEU B 1 143 ? -26.803 -50.577 -41.295 1.00 94.97 335 LEU B C 1
ATOM 2282 O O . LEU B 1 143 ? -26.031 -51.518 -41.526 1.00 94.97 335 LEU B O 1
ATOM 2287 N N . ALA B 1 144 ? -26.766 -49.418 -41.944 1.00 95.00 336 ALA B N 1
ATOM 2288 C CA . ALA B 1 144 ? -25.793 -49.110 -42.989 1.00 95.00 336 ALA B CA 1
ATOM 2289 C C . ALA B 1 144 ? -24.358 -49.372 -42.508 1.00 95.00 336 ALA B C 1
ATOM 2290 O O . ALA B 1 144 ? -23.665 -50.166 -43.180 1.00 95.00 336 ALA B O 1
ATOM 2293 N N . MET C 1 1 ? -54.142 -36.014 -0.181 1.00 92.87 193 MET C N 1
ATOM 2294 C CA . MET C 1 1 ? -53.278 -36.388 -1.340 1.00 92.87 193 MET C CA 1
ATOM 2295 C C . MET C 1 1 ? -54.068 -36.931 -2.535 1.00 92.87 193 MET C C 1
ATOM 2296 O O . MET C 1 1 ? -55.153 -36.417 -2.870 1.00 92.87 193 MET C O 1
ATOM 2301 N N . GLY C 1 2 ? -53.500 -37.968 -3.165 1.00 95.00 194 GLY C N 1
ATOM 2302 C CA . GLY C 1 2 ? -54.102 -38.598 -4.327 1.00 95.00 194 GLY C CA 1
ATOM 2303 C C . GLY C 1 2 ? -53.508 -38.072 -5.624 1.00 95.00 194 GLY C C 1
ATOM 2304 O O . GLY C 1 2 ? -53.423 -38.796 -6.612 1.00 95.00 194 GLY C O 1
ATOM 2305 N N . GLY C 1 3 ? -53.081 -36.811 -5.610 1.00 66.68 195 GLY C N 1
ATOM 2306 C CA . GLY C 1 3 ? -52.526 -36.184 -6.796 1.00 66.68 195 GLY C CA 1
ATOM 2307 C C . GLY C 1 3 ? -53.364 -34.976 -7.212 1.00 66.68 195 GLY C C 1
ATOM 2308 O O . GLY C 1 3 ? -54.575 -34.926 -6.960 1.00 66.68 195 GLY C O 1
ATOM 2309 N N . PRO C 1 4 ? -52.742 -33.963 -7.827 1.00 76.96 196 PRO C N 1
ATOM 2310 C CA . PRO C 1 4 ? -53.475 -32.772 -8.259 1.00 76.96 196 PRO C CA 1
ATOM 2311 C C . PRO C 1 4 ? -54.309 -33.064 -9.488 1.00 76.96 196 PRO C C 1
ATOM 2312 O O . PRO C 1 4 ? -53.905 -33.837 -10.351 1.00 76.96 196 PRO C O 1
ATOM 2316 N N . VAL C 1 5 ? -55.473 -32.429 -9.564 1.00 59.39 197 VAL C N 1
ATOM 2317 C CA . VAL C 1 5 ? -56.377 -32.626 -10.683 1.00 59.39 197 VAL C CA 1
ATOM 2318 C C . VAL C 1 5 ? -56.108 -31.633 -11.793 1.00 59.39 197 VAL C C 1
ATOM 2319 O O . VAL C 1 5 ? -55.899 -30.451 -11.548 1.00 59.39 197 VAL C O 1
ATOM 2323 N N . GLU C 1 6 ? -56.117 -32.111 -13.024 1.00 65.11 198 GLU C N 1
ATOM 2324 C CA . GLU C 1 6 ? -55.897 -31.218 -14.144 1.00 65.11 198 GLU C CA 1
ATOM 2325 C C . GLU C 1 6 ? -57.178 -30.494 -14.541 1.00 65.11 198 GLU C C 1
ATOM 2326 O O . GLU C 1 6 ? -58.034 -31.069 -15.219 1.00 65.11 198 GLU C O 1
ATOM 2332 N N . ILE C 1 7 ? -57.320 -29.239 -14.129 1.00 71.72 199 ILE C N 1
ATOM 2333 C CA . ILE C 1 7 ? -58.504 -28.464 -14.506 1.00 71.72 199 ILE C CA 1
ATOM 2334 C C . ILE C 1 7 ? -58.365 -28.129 -15.991 1.00 71.72 199 ILE C C 1
ATOM 2335 O O . ILE C 1 7 ? -59.229 -28.452 -16.809 1.00 71.72 199 ILE C O 1
ATOM 2340 N N . LEU C 1 8 ? -57.257 -27.473 -16.316 1.00 73.13 200 LEU C N 1
ATOM 2341 C CA . LEU C 1 8 ? -56.932 -27.104 -17.682 1.00 73.13 200 LEU C CA 1
ATOM 2342 C C . LEU C 1 8 ? -55.559 -27.664 -17.965 1.00 73.13 200 LEU C C 1
ATOM 2343 O O . LEU C 1 8 ? -54.766 -27.863 -17.052 1.00 73.13 200 LEU C O 1
ATOM 2348 N N . PRO C 1 9 ? -55.255 -27.918 -19.238 1.00 64.81 201 PRO C N 1
ATOM 2349 C CA . PRO C 1 9 ? -53.955 -28.463 -19.632 1.00 64.81 201 PRO C CA 1
ATOM 2350 C C . PRO C 1 9 ? -52.792 -27.771 -18.926 1.00 64.81 201 PRO C C 1
ATOM 2351 O O . PRO C 1 9 ? -51.758 -28.382 -18.655 1.00 64.81 201 PRO C O 1
ATOM 2355 N N . PHE C 1 10 ? -52.983 -26.492 -18.628 1.00 67.48 202 PHE C N 1
ATOM 2356 C CA . PHE C 1 10 ? -51.963 -25.682 -17.972 1.00 67.48 202 PHE C CA 1
ATOM 2357 C C . PHE C 1 10 ? -52.438 -25.270 -16.580 1.00 67.48 202 PHE C C 1
ATOM 2358 O O . PHE C 1 10 ? -51.774 -24.491 -15.896 1.00 67.48 202 PHE C O 1
ATOM 2366 N N . LEU C 1 11 ? -53.594 -25.771 -16.167 1.00 74.48 203 LEU C N 1
ATOM 2367 C CA . LEU C 1 11 ? -54.115 -25.420 -14.855 1.00 74.48 203 LEU C CA 1
ATOM 2368 C C . LEU C 1 11 ? -54.482 -26.640 -14.015 1.00 74.48 203 LEU C C 1
ATOM 2369 O O . LEU C 1 11 ? -55.338 -27.435 -14.393 1.00 74.48 203 LEU C O 1
ATOM 2374 N N . TYR C 1 12 ? -53.826 -26.783 -12.871 1.00 72.90 204 TYR C N 1
ATOM 2375 C CA . TYR C 1 12 ? -54.093 -27.900 -11.984 1.00 72.90 204 TYR C CA 1
ATOM 2376 C C . TYR C 1 12 ? -54.498 -27.396 -10.610 1.00 72.90 204 TYR C C 1
ATOM 2377 O O . TYR C 1 12 ? -54.098 -26.316 -10.179 1.00 72.90 204 TYR C O 1
ATOM 2386 N N . LEU C 1 13 ? -55.293 -28.203 -9.922 1.00 62.39 205 LEU C N 1
ATOM 2387 C CA . LEU C 1 13 ? -55.770 -27.875 -8.589 1.00 62.39 205 LEU C CA 1
ATOM 2388 C C . LEU C 1 13 ? -55.301 -28.936 -7.605 1.00 62.39 205 LEU C C 1
ATOM 2389 O O . LEU C 1 13 ? -55.376 -30.128 -7.892 1.00 62.39 205 LEU C O 1
ATOM 2394 N N . GLY C 1 14 ? -54.823 -28.510 -6.442 1.00 46.40 206 GLY C N 1
ATOM 2395 C CA . GLY C 1 14 ? -54.340 -29.480 -5.483 1.00 46.40 206 GLY C CA 1
ATOM 2396 C C . GLY C 1 14 ? -54.234 -29.047 -4.039 1.00 46.40 206 GLY C C 1
ATOM 2397 O O . GLY C 1 14 ? -54.705 -27.984 -3.646 1.00 46.40 206 GLY C O 1
ATOM 2398 N N . SER C 1 15 ? -53.593 -29.908 -3.254 1.00 42.41 207 SER C N 1
ATOM 2399 C CA . SER C 1 15 ? -53.387 -29.714 -1.812 1.00 42.41 207 SER C CA 1
ATOM 2400 C C . SER C 1 15 ? -51.982 -29.151 -1.523 1.00 42.41 207 SER C C 1
ATOM 2401 O O . SER C 1 15 ? -51.110 -29.169 -2.388 1.00 42.41 207 SER C O 1
ATOM 2404 N N . ALA C 1 16 ? -51.770 -28.640 -0.316 1.00 71.25 208 ALA C N 1
ATOM 2405 C CA . ALA C 1 16 ? -50.466 -28.113 0.053 1.00 71.25 208 ALA C CA 1
ATOM 2406 C C . ALA C 1 16 ? -49.526 -29.307 0.197 1.00 71.25 208 ALA C C 1
ATOM 2407 O O . ALA C 1 16 ? -48.306 -29.182 0.126 1.00 71.25 208 ALA C O 1
ATOM 2409 N N . TYR C 1 17 ? -50.127 -30.470 0.402 1.00 54.24 209 TYR C N 1
ATOM 2410 C CA . TYR C 1 17 ? -49.413 -31.724 0.558 1.00 54.24 209 TYR C CA 1
ATOM 2411 C C . TYR C 1 17 ? -48.703 -31.977 -0.749 1.00 54.24 209 TYR C C 1
ATOM 2412 O O . TYR C 1 17 ? -47.554 -32.407 -0.783 1.00 54.24 209 TYR C O 1
ATOM 2421 N N . HIS C 1 18 ? -49.418 -31.702 -1.830 1.00 59.26 210 HIS C N 1
ATOM 2422 C CA . HIS C 1 18 ? -48.913 -31.902 -3.181 1.00 59.26 210 HIS C CA 1
ATOM 2423 C C . HIS C 1 18 ? -47.765 -30.964 -3.469 1.00 59.26 210 HIS C C 1
ATOM 2424 O O . HIS C 1 18 ? -46.766 -31.352 -4.082 1.00 59.26 210 HIS C O 1
ATOM 2431 N N . ALA C 1 19 ? -47.920 -29.727 -3.017 1.00 60.83 211 ALA C N 1
ATOM 2432 C CA . ALA C 1 19 ? -46.909 -28.704 -3.217 1.00 60.83 211 ALA C CA 1
ATOM 2433 C C . ALA C 1 19 ? -45.560 -29.126 -2.638 1.00 60.83 211 ALA C C 1
ATOM 2434 O O . ALA C 1 19 ? -44.515 -28.665 -3.089 1.00 60.83 211 ALA C O 1
ATOM 2436 N N . ALA C 1 20 ? -45.575 -30.004 -1.645 1.00 60.48 212 ALA C N 1
ATOM 2437 C CA . ALA C 1 20 ? -44.336 -30.447 -1.020 1.00 60.48 212 ALA C CA 1
ATOM 2438 C C . ALA C 1 20 ? -43.761 -31.692 -1.681 1.00 60.48 212 ALA C C 1
ATOM 2439 O O . ALA C 1 20 ? -42.726 -32.217 -1.250 1.00 60.48 212 ALA C O 1
ATOM 2441 N N . ARG C 1 21 ? -44.422 -32.155 -2.737 1.00 71.87 213 ARG C N 1
ATOM 2442 C CA . ARG C 1 21 ? -44.004 -33.367 -3.426 1.00 71.87 213 ARG C CA 1
ATOM 2443 C C . ARG C 1 21 ? -43.407 -33.119 -4.787 1.00 71.87 213 ARG C C 1
ATOM 2444 O O . ARG C 1 21 ? -44.135 -32.932 -5.759 1.00 71.87 213 ARG C O 1
ATOM 2452 N N . ARG C 1 22 ? -42.079 -33.140 -4.859 1.00 45.34 214 ARG C N 1
ATOM 2453 C CA . ARG C 1 22 ? -41.378 -32.932 -6.126 1.00 45.34 214 ARG C CA 1
ATOM 2454 C C . ARG C 1 22 ? -41.721 -34.009 -7.133 1.00 45.34 214 ARG C C 1
ATOM 2455 O O . ARG C 1 22 ? -42.020 -33.704 -8.286 1.00 45.34 214 ARG C O 1
ATOM 2463 N N . ASP C 1 23 ? -41.666 -35.266 -6.697 1.00 68.01 215 ASP C N 1
ATOM 2464 C CA . ASP C 1 23 ? -42.000 -36.394 -7.565 1.00 68.01 215 ASP C CA 1
ATOM 2465 C C . ASP C 1 23 ? -43.370 -36.201 -8.223 1.00 68.01 215 ASP C C 1
ATOM 2466 O O . ASP C 1 23 ? -43.537 -36.425 -9.419 1.00 68.01 215 ASP C O 1
ATOM 2471 N N . MET C 1 24 ? -44.346 -35.786 -7.430 1.00 53.68 216 MET C N 1
ATOM 2472 C CA . MET C 1 24 ? -45.685 -35.546 -7.927 1.00 53.68 216 MET C CA 1
ATOM 2473 C C . MET C 1 24 ? -45.688 -34.357 -8.885 1.00 53.68 216 MET C C 1
ATOM 2474 O O . MET C 1 24 ? -46.307 -34.410 -9.944 1.00 53.68 216 MET C O 1
ATOM 2479 N N . LEU C 1 25 ? -44.992 -33.286 -8.517 1.00 52.05 217 LEU C N 1
ATOM 2480 C CA . LEU C 1 25 ? -44.931 -32.078 -9.341 1.00 52.05 217 LEU C CA 1
ATOM 2481 C C . LEU C 1 25 ? -44.329 -32.316 -10.720 1.00 52.05 217 LEU C C 1
ATOM 2482 O O . LEU C 1 25 ? -44.874 -31.874 -11.726 1.00 52.05 217 LEU C O 1
ATOM 2487 N N . ASP C 1 26 ? -43.195 -33.007 -10.761 1.00 74.07 218 ASP C N 1
ATOM 2488 C CA . ASP C 1 26 ? -42.505 -33.292 -12.014 1.00 74.07 218 ASP C CA 1
ATOM 2489 C C . ASP C 1 26 ? -43.187 -34.351 -12.857 1.00 74.07 218 ASP C C 1
ATOM 2490 O O . ASP C 1 26 ? -43.082 -34.338 -14.082 1.00 74.07 218 ASP C O 1
ATOM 2495 N N . ALA C 1 27 ? -43.867 -35.281 -12.196 1.00 63.63 219 ALA C N 1
ATOM 2496 C CA . ALA C 1 27 ? -44.590 -36.343 -12.883 1.00 63.63 219 ALA C CA 1
ATOM 2497 C C . ALA C 1 27 ? -45.714 -35.706 -13.705 1.00 63.63 219 ALA C C 1
ATOM 2498 O O . ALA C 1 27 ? -46.075 -36.202 -14.763 1.00 63.63 219 ALA C O 1
ATOM 2500 N N . LEU C 1 28 ? -46.260 -34.602 -13.205 1.00 60.90 220 LEU C N 1
ATOM 2501 C CA . LEU C 1 28 ? -47.314 -33.868 -13.896 1.00 60.90 220 LEU C CA 1
ATOM 2502 C C . LEU C 1 28 ? -46.723 -32.732 -14.730 1.00 60.90 220 LEU C C 1
ATOM 2503 O O . LEU C 1 28 ? -47.445 -32.044 -15.470 1.00 60.90 220 LEU C O 1
ATOM 2508 N N . GLY C 1 29 ? -45.413 -32.530 -14.596 1.00 56.13 221 GLY C N 1
ATOM 2509 C CA . GLY C 1 29 ? -44.752 -31.476 -15.333 1.00 56.13 221 GLY C CA 1
ATOM 2510 C C . GLY C 1 29 ? -45.211 -30.102 -14.885 1.00 56.13 221 GLY C C 1
ATOM 2511 O O . GLY C 1 29 ? -45.369 -29.217 -15.718 1.00 56.13 221 GLY C O 1
ATOM 2512 N N . ILE C 1 30 ? -45.454 -29.911 -13.590 1.00 57.47 222 ILE C N 1
ATOM 2513 C CA . ILE C 1 30 ? -45.857 -28.599 -13.108 1.00 57.47 222 ILE C CA 1
ATOM 2514 C C . ILE C 1 30 ? -44.599 -27.744 -13.139 1.00 57.47 222 ILE C C 1
ATOM 2515 O O . ILE C 1 30 ? -43.515 -28.196 -12.748 1.00 57.47 222 ILE C O 1
ATOM 2520 N N . THR C 1 31 ? -44.727 -26.514 -13.614 1.00 72.54 223 THR C N 1
ATOM 2521 C CA . THR C 1 31 ? -43.566 -25.643 -13.693 1.00 72.54 223 THR C CA 1
ATOM 2522 C C . THR C 1 31 ? -43.697 -24.508 -12.698 1.00 72.54 223 THR C C 1
ATOM 2523 O O . THR C 1 31 ? -42.704 -24.013 -12.169 1.00 72.54 223 THR C O 1
ATOM 2527 N N . ALA C 1 32 ? -44.932 -24.095 -12.444 1.00 57.33 224 ALA C N 1
ATOM 2528 C CA . ALA C 1 32 ? -45.174 -23.007 -11.511 1.00 57.33 224 ALA C CA 1
ATOM 2529 C C . ALA C 1 32 ? -46.181 -23.444 -10.471 1.00 57.33 224 ALA C C 1
ATOM 2530 O O . ALA C 1 32 ? -46.910 -24.419 -10.677 1.00 57.33 224 ALA C O 1
ATOM 2532 N N . LEU C 1 33 ? -46.214 -22.720 -9.358 1.00 63.51 225 LEU C N 1
ATOM 2533 C CA . LEU C 1 33 ? -47.137 -23.010 -8.280 1.00 63.51 225 LEU C CA 1
ATOM 2534 C C . LEU C 1 33 ? -47.734 -21.728 -7.782 1.00 63.51 225 LEU C C 1
ATOM 2535 O O . LEU C 1 33 ? -47.034 -20.733 -7.630 1.00 63.51 225 LEU C O 1
ATOM 2540 N N . LEU C 1 34 ? -49.032 -21.751 -7.525 1.00 54.45 226 LEU C N 1
ATOM 2541 C CA . LEU C 1 34 ? -49.708 -20.582 -6.982 1.00 54.45 226 LEU C CA 1
ATOM 2542 C C . LEU C 1 34 ? -50.211 -20.916 -5.566 1.00 54.45 226 LEU C C 1
ATOM 2543 O O . LEU C 1 34 ? -51.287 -21.499 -5.390 1.00 54.45 226 LEU C O 1
ATOM 2548 N N . ASN C 1 35 ? -49.416 -20.542 -4.564 1.00 63.27 227 ASN C N 1
ATOM 2549 C CA . ASN C 1 35 ? -49.729 -20.795 -3.162 1.00 63.27 227 ASN C CA 1
ATOM 2550 C C . ASN C 1 35 ? -50.854 -19.891 -2.654 1.00 63.27 227 ASN C C 1
ATOM 2551 O O . ASN C 1 35 ? -50.602 -18.768 -2.229 1.00 63.27 227 ASN C O 1
ATOM 2556 N N . VAL C 1 36 ? -52.090 -20.388 -2.688 1.00 73.64 228 VAL C N 1
ATOM 2557 C CA . VAL C 1 36 ? -53.248 -19.612 -2.242 1.00 73.64 228 VAL C CA 1
ATOM 2558 C C . VAL C 1 36 ? -53.533 -19.730 -0.746 1.00 73.64 228 VAL C C 1
ATOM 2559 O O . VAL C 1 36 ? -54.677 -19.729 -0.309 1.00 73.64 228 VAL C O 1
ATOM 2563 N N . SER C 1 37 ? -52.478 -19.854 0.038 1.00 62.19 229 SER C N 1
ATOM 2564 C CA . SER C 1 37 ? -52.619 -19.919 1.486 1.00 62.19 229 SER C CA 1
ATOM 2565 C C . SER C 1 37 ? -51.727 -18.779 1.966 1.00 62.19 229 SER C C 1
ATOM 2566 O O . SER C 1 37 ? -51.165 -18.038 1.153 1.00 62.19 229 SER C O 1
ATOM 2569 N N . SER C 1 38 ? -51.569 -18.636 3.269 1.00 72.13 230 SER C N 1
ATOM 2570 C CA . SER C 1 38 ? -50.756 -17.543 3.769 1.00 72.13 230 SER C CA 1
ATOM 2571 C C . SER C 1 38 ? -49.422 -17.919 4.403 1.00 72.13 230 SER C C 1
ATOM 2572 O O . SER C 1 38 ? -48.556 -17.059 4.567 1.00 72.13 230 SER C O 1
ATOM 2575 N N . ASP C 1 39 ? -49.239 -19.191 4.749 1.00 81.69 231 ASP C N 1
ATOM 2576 C CA . ASP C 1 39 ? -47.994 -19.607 5.386 1.00 81.69 231 ASP C CA 1
ATOM 2577 C C . ASP C 1 39 ? -47.330 -20.864 4.839 1.00 81.69 231 ASP C C 1
ATOM 2578 O O . ASP C 1 39 ? -46.253 -21.246 5.311 1.00 81.69 231 ASP C O 1
ATOM 2583 N N . CYS C 1 40 ? -47.952 -21.516 3.860 1.00 73.85 232 CYS C N 1
ATOM 2584 C CA . CYS C 1 40 ? -47.345 -22.717 3.308 1.00 73.85 232 CYS C CA 1
ATOM 2585 C C . CYS C 1 40 ? -46.016 -22.298 2.683 1.00 73.85 232 CYS C C 1
ATOM 2586 O O . CYS C 1 40 ? -45.974 -21.383 1.865 1.00 73.85 232 CYS C O 1
ATOM 2589 N N . PRO C 1 41 ? -44.907 -22.939 3.084 1.00 56.48 233 PRO C N 1
ATOM 2590 C CA . PRO C 1 41 ? -43.597 -22.592 2.529 1.00 56.48 233 PRO C CA 1
ATOM 2591 C C . PRO C 1 41 ? -43.448 -22.902 1.038 1.00 56.48 233 PRO C C 1
ATOM 2592 O O . PRO C 1 41 ? -44.273 -23.596 0.431 1.00 56.48 233 PRO C O 1
ATOM 2596 N N . ASN C 1 42 ? -42.385 -22.378 0.451 1.00 68.25 234 ASN C N 1
ATOM 2597 C CA . ASN C 1 42 ? -42.095 -22.634 -0.935 1.00 68.25 234 ASN C CA 1
ATOM 2598 C C . ASN C 1 42 ? -40.722 -23.244 -0.843 1.00 68.25 234 ASN C C 1
ATOM 2599 O O . ASN C 1 42 ? -39.710 -22.595 -1.054 1.00 68.25 234 ASN C O 1
ATOM 2604 N N . HIS C 1 43 ? -40.718 -24.516 -0.482 1.00 72.85 235 HIS C N 1
ATOM 2605 C CA . HIS C 1 43 ? -39.501 -25.280 -0.276 1.00 72.85 235 HIS C CA 1
ATOM 2606 C C . HIS C 1 43 ? -38.506 -25.313 -1.420 1.00 72.85 235 HIS C C 1
ATOM 2607 O O . HIS C 1 43 ? -37.300 -25.172 -1.206 1.00 72.85 235 HIS C O 1
ATOM 2614 N N . PHE C 1 44 ? -39.008 -25.491 -2.634 1.00 65.28 236 PHE C N 1
ATOM 2615 C CA . PHE C 1 44 ? -38.146 -25.596 -3.806 1.00 65.28 236 PHE C CA 1
ATOM 2616 C C . PHE C 1 44 ? -38.052 -24.321 -4.633 1.00 65.28 236 PHE C C 1
ATOM 2617 O O . PHE C 1 44 ? -38.138 -24.339 -5.863 1.00 65.28 236 PHE C O 1
ATOM 2625 N N . GLU C 1 45 ? -37.857 -23.218 -3.915 1.00 82.09 237 GLU C N 1
ATOM 2626 C CA . GLU C 1 45 ? -37.736 -21.880 -4.480 1.00 82.09 237 GLU C CA 1
ATOM 2627 C C . GLU C 1 45 ? -36.876 -21.858 -5.726 1.00 82.09 237 GLU C C 1
ATOM 2628 O O . GLU C 1 45 ? -37.169 -21.134 -6.679 1.00 82.09 237 GLU C O 1
ATOM 2634 N N . GLY C 1 46 ? -35.822 -22.667 -5.710 1.00 62.47 238 GLY C N 1
ATOM 2635 C CA . GLY C 1 46 ? -34.914 -22.716 -6.829 1.00 62.47 238 GLY C CA 1
ATOM 2636 C C . GLY C 1 46 ? -35.392 -23.380 -8.106 1.00 62.47 238 GLY C C 1
ATOM 2637 O O . GLY C 1 46 ? -34.992 -22.947 -9.186 1.00 62.47 238 GLY C O 1
ATOM 2638 N N . HIS C 1 47 ? -36.246 -24.401 -8.019 1.00 81.21 239 HIS C N 1
ATOM 2639 C CA . HIS C 1 47 ? -36.681 -25.095 -9.234 1.00 81.21 239 HIS C CA 1
ATOM 2640 C C . HIS C 1 47 ? -38.056 -24.828 -9.812 1.00 81.21 239 HIS C C 1
ATOM 2641 O O . HIS C 1 47 ? -38.299 -25.163 -10.969 1.00 81.21 239 HIS C O 1
ATOM 2648 N N . TYR C 1 48 ? -38.963 -24.249 -9.033 1.00 66.63 240 TYR C N 1
ATOM 2649 C CA . TYR C 1 48 ? -40.298 -23.981 -9.552 1.00 66.63 240 TYR C CA 1
ATOM 2650 C C . TYR C 1 48 ? -40.660 -22.531 -9.354 1.00 66.63 240 TYR C C 1
ATOM 2651 O O . TYR C 1 48 ? -40.209 -21.900 -8.402 1.00 66.63 240 TYR C O 1
ATOM 2660 N N . GLN C 1 49 ? -41.476 -22.004 -10.261 1.00 65.62 241 GLN C N 1
ATOM 2661 C CA . GLN C 1 49 ? -41.908 -20.618 -10.167 1.00 65.62 241 GLN C CA 1
ATOM 2662 C C . GLN C 1 49 ? -42.999 -20.573 -9.127 1.00 65.62 241 GLN C C 1
ATOM 2663 O O . GLN C 1 49 ? -43.953 -21.338 -9.194 1.00 65.62 241 GLN C O 1
ATOM 2669 N N . TYR C 1 50 ? -42.847 -19.677 -8.163 1.00 62.97 242 TYR C N 1
ATOM 2670 C CA . TYR C 1 50 ? -43.819 -19.540 -7.093 1.00 62.97 242 TYR C CA 1
ATOM 2671 C C . TYR C 1 50 ? -44.455 -18.153 -7.056 1.00 62.97 242 TYR C C 1
ATOM 2672 O O . TYR C 1 50 ? -43.798 -17.143 -7.301 1.00 62.97 242 TYR C O 1
ATOM 2681 N N . LYS C 1 51 ? -45.743 -18.116 -6.750 1.00 79.61 243 LYS C N 1
ATOM 2682 C CA . LYS C 1 51 ? -46.471 -16.864 -6.646 1.00 79.61 243 LYS C CA 1
ATOM 2683 C C . LYS C 1 51 ? -47.347 -17.044 -5.441 1.00 79.61 243 LYS C C 1
ATOM 2684 O O . LYS C 1 51 ? -48.062 -18.027 -5.343 1.00 79.61 243 LYS C O 1
ATOM 2690 N N . CYS C 1 52 ? -47.312 -16.101 -4.521 1.00 78.42 244 CYS C N 1
ATOM 2691 C CA . CYS C 1 52 ? -48.113 -16.253 -3.324 1.00 78.42 244 CYS C CA 1
ATOM 2692 C C . CYS C 1 52 ? -49.317 -15.318 -3.285 1.00 78.42 244 CYS C C 1
ATOM 2693 O O . CYS C 1 52 ? -49.257 -14.185 -3.768 1.00 78.42 244 CYS C O 1
ATOM 2696 N N . ILE C 1 53 ? -50.414 -15.824 -2.723 1.00 74.67 245 ILE C N 1
ATOM 2697 C CA . ILE C 1 53 ? -51.664 -15.083 -2.564 1.00 74.67 245 ILE C CA 1
ATOM 2698 C C . ILE C 1 53 ? -52.140 -15.353 -1.147 1.00 74.67 245 ILE C C 1
ATOM 2699 O O . ILE C 1 53 ? -53.021 -16.172 -0.916 1.00 74.67 245 ILE C O 1
ATOM 2704 N N . PRO C 1 54 ? -51.548 -14.651 -0.177 1.00 77.18 246 PRO C N 1
ATOM 2705 C CA . PRO C 1 54 ? -51.786 -14.703 1.269 1.00 77.18 246 PRO C CA 1
ATOM 2706 C C . PRO C 1 54 ? -53.229 -14.538 1.732 1.00 77.18 246 PRO C C 1
ATOM 2707 O O . PRO C 1 54 ? -53.650 -13.440 2.104 1.00 77.18 246 PRO C O 1
ATOM 2711 N N . VAL C 1 55 ? -53.978 -15.633 1.744 1.00 73.33 247 VAL C N 1
ATOM 2712 C CA . VAL C 1 55 ? -55.372 -15.571 2.165 1.00 73.33 247 VAL C CA 1
ATOM 2713 C C . VAL C 1 55 ? -55.668 -16.618 3.233 1.00 73.33 247 VAL C C 1
ATOM 2714 O O . VAL C 1 55 ? -54.926 -17.597 3.379 1.00 73.33 247 VAL C O 1
ATOM 2718 N N . GLU C 1 56 ? -56.751 -16.400 3.979 1.00 76.08 248 GLU C N 1
ATOM 2719 C CA . GLU C 1 56 ? -57.188 -17.326 5.031 1.00 76.08 248 GLU C CA 1
ATOM 2720 C C . GLU C 1 56 ? -58.500 -17.949 4.583 1.00 76.08 248 GLU C C 1
ATOM 2721 O O . GLU C 1 56 ? -59.231 -17.341 3.802 1.00 76.08 248 GLU C O 1
ATOM 2727 N N . ASP C 1 57 ? -58.812 -19.152 5.053 1.00 85.95 249 ASP C N 1
ATOM 2728 C CA . ASP C 1 57 ? -60.088 -19.731 4.674 1.00 85.95 249 ASP C CA 1
ATOM 2729 C C . ASP C 1 57 ? -61.091 -19.121 5.652 1.00 85.95 249 ASP C C 1
ATOM 2730 O O . ASP C 1 57 ? -61.614 -19.776 6.547 1.00 85.95 249 ASP C O 1
ATOM 2735 N N . ASN C 1 58 ? -61.325 -17.831 5.462 1.00 77.80 250 ASN C N 1
ATOM 2736 C CA . ASN C 1 58 ? -62.213 -17.042 6.296 1.00 77.80 250 ASN C CA 1
ATOM 2737 C C . ASN C 1 58 ? -63.399 -16.509 5.524 1.00 77.80 250 ASN C C 1
ATOM 2738 O O . ASN C 1 58 ? -63.585 -16.780 4.344 1.00 77.80 250 ASN C O 1
ATOM 2743 N N . HIS C 1 59 ? -64.189 -15.844 6.252 1.00 94.55 251 HIS C N 1
ATOM 2744 C CA . HIS C 1 59 ? -65.278 -15.000 5.739 1.00 94.55 251 HIS C CA 1
ATOM 2745 C C . HIS C 1 59 ? -64.833 -13.535 5.714 1.00 94.55 251 HIS C C 1
ATOM 2746 O O . HIS C 1 59 ? -65.205 -12.720 5.041 1.00 94.55 251 HIS C O 1
ATOM 2753 N N . LYS C 1 60 ? -63.747 -13.487 6.592 1.00 84.93 252 LYS C N 1
ATOM 2754 C CA . LYS C 1 60 ? -63.005 -12.247 6.809 1.00 84.93 252 LYS C CA 1
ATOM 2755 C C . LYS C 1 60 ? -61.839 -12.217 5.830 1.00 84.93 252 LYS C C 1
ATOM 2756 O O . LYS C 1 60 ? -60.819 -11.565 6.076 1.00 84.93 252 LYS C O 1
ATOM 2762 N N . ALA C 1 61 ? -61.968 -12.949 4.735 1.00 73.45 253 ALA C N 1
ATOM 2763 C CA . ALA C 1 61 ? -60.902 -12.969 3.752 1.00 73.45 253 ALA C CA 1
ATOM 2764 C C . ALA C 1 61 ? -61.409 -12.344 2.459 1.00 73.45 253 ALA C C 1
ATOM 2765 O O . ALA C 1 61 ? -62.472 -12.718 1.955 1.00 73.45 253 ALA C O 1
ATOM 2767 N N . ASP C 1 62 ? -60.660 -11.373 1.939 1.00 62.05 254 ASP C N 1
ATOM 2768 C CA . ASP C 1 62 ? -61.033 -10.708 0.697 1.00 62.05 254 ASP C CA 1
ATOM 2769 C C . ASP C 1 62 ? -60.214 -11.312 -0.428 1.00 62.05 254 ASP C C 1
ATOM 2770 O O . ASP C 1 62 ? -59.323 -10.669 -0.986 1.00 62.05 254 ASP C O 1
ATOM 2775 N N . ILE C 1 63 ? -60.519 -12.560 -0.759 1.00 68.87 255 ILE C N 1
ATOM 2776 C CA . ILE C 1 63 ? -59.801 -13.264 -1.814 1.00 68.87 255 ILE C CA 1
ATOM 2777 C C . ILE C 1 63 ? -60.072 -12.667 -3.206 1.00 68.87 255 ILE C C 1
ATOM 2778 O O . ILE C 1 63 ? -59.255 -12.823 -4.134 1.00 68.87 255 ILE C O 1
ATOM 2783 N N . SER C 1 64 ? -61.209 -11.974 -3.339 1.00 57.58 256 SER C N 1
ATOM 2784 C CA . SER C 1 64 ? -61.600 -11.352 -4.611 1.00 57.58 256 SER C CA 1
ATOM 2785 C C . SER C 1 64 ? -60.547 -10.361 -5.140 1.00 57.58 256 SER C C 1
ATOM 2786 O O . SER C 1 64 ? -60.236 -10.351 -6.334 1.00 57.58 256 SER C O 1
ATOM 2789 N N . SER C 1 65 ? -59.990 -9.546 -4.252 1.00 64.13 257 SER C N 1
ATOM 2790 C CA . SER C 1 65 ? -58.992 -8.579 -4.664 1.00 64.13 257 SER C CA 1
ATOM 2791 C C . SER C 1 65 ? -57.919 -9.205 -5.555 1.00 64.13 257 SER C C 1
ATOM 2792 O O . SER C 1 65 ? -57.609 -8.671 -6.626 1.00 64.13 257 SER C O 1
ATOM 2795 N N . TRP C 1 66 ? -57.376 -10.346 -5.129 1.00 78.75 258 TRP C N 1
ATOM 2796 C CA . TRP C 1 66 ? -56.307 -11.021 -5.866 1.00 78.75 258 TRP C CA 1
ATOM 2797 C C . TRP C 1 66 ? -56.708 -11.715 -7.143 1.00 78.75 258 TRP C C 1
ATOM 2798 O O . TRP C 1 66 ? -55.841 -12.120 -7.919 1.00 78.75 258 TRP C O 1
ATOM 2809 N N . PHE C 1 67 ? -58.007 -11.877 -7.360 1.00 59.84 259 PHE C N 1
ATOM 2810 C CA . PHE C 1 67 ? -58.466 -12.558 -8.561 1.00 59.84 259 PHE C CA 1
ATOM 2811 C C . PHE C 1 67 ? -57.678 -12.141 -9.799 1.00 59.84 259 PHE C C 1
ATOM 2812 O O . PHE C 1 67 ? -57.154 -12.987 -10.522 1.00 59.84 259 PHE C O 1
ATOM 2820 N N . MET C 1 68 ? -57.573 -10.837 -10.036 1.00 65.95 260 MET C N 1
ATOM 2821 C CA . MET C 1 68 ? -56.861 -10.354 -11.215 1.00 65.95 260 MET C CA 1
ATOM 2822 C C . MET C 1 68 ? -55.383 -10.721 -11.238 1.00 65.95 260 MET C C 1
ATOM 2823 O O . MET C 1 68 ? -54.870 -11.206 -12.254 1.00 65.95 260 MET C O 1
ATOM 2828 N N . GLU C 1 69 ? -54.711 -10.496 -10.112 1.00 67.05 261 GLU C N 1
ATOM 2829 C CA . GLU C 1 69 ? -53.295 -10.800 -9.993 1.00 67.05 261 GLU C CA 1
ATOM 2830 C C . GLU C 1 69 ? -53.067 -12.274 -10.276 1.00 67.05 261 GLU C C 1
ATOM 2831 O O . GLU C 1 69 ? -52.158 -12.648 -11.018 1.00 67.05 261 GLU C O 1
ATOM 2837 N N . ALA C 1 70 ? -53.914 -13.101 -9.676 1.00 72.84 262 ALA C N 1
ATOM 2838 C CA . ALA C 1 70 ? -53.836 -14.538 -9.838 1.00 72.84 262 ALA C CA 1
ATOM 2839 C C . ALA C 1 70 ? -54.073 -14.938 -11.283 1.00 72.84 262 ALA C C 1
ATOM 2840 O O . ALA C 1 70 ? -53.282 -15.676 -11.870 1.00 72.84 262 ALA C O 1
ATOM 2842 N N . ILE C 1 71 ? -55.171 -14.453 -11.854 1.00 53.59 263 ILE C N 1
ATOM 2843 C CA . ILE C 1 71 ? -55.526 -14.772 -13.237 1.00 53.59 263 ILE C CA 1
ATOM 2844 C C . ILE C 1 71 ? -54.350 -14.431 -14.126 1.00 53.59 263 ILE C C 1
ATOM 2845 O O . ILE C 1 71 ? -53.980 -15.216 -15.002 1.00 53.59 263 ILE C O 1
ATOM 2850 N N . GLU C 1 72 ? -53.771 -13.256 -13.887 1.00 70.85 264 GLU C N 1
ATOM 2851 C CA . GLU C 1 72 ? -52.611 -12.804 -14.638 1.00 70.85 264 GLU C CA 1
ATOM 2852 C C . GLU C 1 72 ? -51.530 -13.870 -14.559 1.00 70.85 264 GLU C C 1
ATOM 2853 O O . GLU C 1 72 ? -51.101 -14.429 -15.572 1.00 70.85 264 GLU C O 1
ATOM 2859 N N . TYR C 1 73 ? -51.091 -14.135 -13.334 1.00 74.53 265 TYR C N 1
ATOM 2860 C CA . TYR C 1 73 ? -50.056 -15.128 -13.084 1.00 74.53 265 TYR C CA 1
ATOM 2861 C C . TYR C 1 73 ? -50.339 -16.401 -13.854 1.00 74.53 265 TYR C C 1
ATOM 2862 O O . TYR C 1 73 ? -49.470 -16.911 -14.559 1.00 74.53 265 TYR C O 1
ATOM 2871 N N . ILE C 1 74 ? -51.559 -16.912 -13.712 1.00 64.49 266 ILE C N 1
ATOM 2872 C CA . ILE C 1 74 ? -51.945 -18.125 -14.410 1.00 64.49 266 ILE C CA 1
ATOM 2873 C C . ILE C 1 74 ? -51.797 -17.949 -15.918 1.00 64.49 266 ILE C C 1
ATOM 2874 O O . ILE C 1 74 ? -51.200 -18.792 -16.590 1.00 64.49 266 ILE C O 1
ATOM 2879 N N . ASP C 1 75 ? -52.342 -16.864 -16.459 1.00 64.76 267 ASP C N 1
ATOM 2880 C CA . ASP C 1 75 ? -52.213 -16.617 -17.896 1.00 64.76 267 ASP C CA 1
ATOM 2881 C C . ASP C 1 75 ? -50.732 -16.580 -18.263 1.00 64.76 267 ASP C C 1
ATOM 2882 O O . ASP C 1 75 ? -50.325 -17.085 -19.308 1.00 64.76 267 ASP C O 1
ATOM 2887 N N . ALA C 1 76 ? -49.936 -15.971 -17.388 1.00 74.42 268 ALA C N 1
ATOM 2888 C CA . ALA C 1 76 ? -48.501 -15.867 -17.589 1.00 74.42 268 ALA C CA 1
ATOM 2889 C C . ALA C 1 76 ? -47.885 -17.242 -17.839 1.00 74.42 268 ALA C C 1
ATOM 2890 O O . ALA C 1 76 ? -47.297 -17.489 -18.892 1.00 74.42 268 ALA C O 1
ATOM 2892 N N . VAL C 1 77 ? -48.025 -18.132 -16.860 1.00 76.67 269 VAL C N 1
ATOM 2893 C CA . VAL C 1 77 ? -47.489 -19.485 -16.957 1.00 76.67 269 VAL C CA 1
ATOM 2894 C C . VAL C 1 77 ? -48.096 -20.223 -18.148 1.00 76.67 269 VAL C C 1
ATOM 2895 O O . VAL C 1 77 ? -47.471 -21.109 -18.739 1.00 76.67 269 VAL C O 1
ATOM 2899 N N . LYS C 1 78 ? -49.324 -19.843 -18.486 1.00 72.87 270 LYS C N 1
ATOM 2900 C CA . LYS C 1 78 ? -50.054 -20.429 -19.602 1.00 72.87 270 LYS C CA 1
ATOM 2901 C C . LYS C 1 78 ? -49.323 -20.129 -20.899 1.00 72.87 270 LYS C C 1
ATOM 2902 O O . LYS C 1 78 ? -49.193 -20.991 -21.764 1.00 72.87 270 LYS C O 1
ATOM 2908 N N . ASP C 1 79 ? -48.844 -18.894 -21.014 1.00 71.11 271 ASP C N 1
ATOM 2909 C CA . ASP C 1 79 ? -48.136 -18.435 -22.198 1.00 71.11 271 ASP C CA 1
ATOM 2910 C C . ASP C 1 79 ? -46.752 -19.055 -22.339 1.00 71.11 271 ASP C C 1
ATOM 2911 O O . ASP C 1 79 ? -46.265 -19.226 -23.451 1.00 71.11 271 ASP C O 1
ATOM 2916 N N . CYS C 1 80 ? -46.121 -19.402 -21.222 1.00 86.46 272 CYS C N 1
ATOM 2917 C CA . CYS C 1 80 ? -44.802 -20.020 -21.276 1.00 86.46 272 CYS C CA 1
ATOM 2918 C C . CYS C 1 80 ? -45.019 -21.484 -21.577 1.00 86.46 272 CYS C C 1
ATOM 2919 O O . CYS C 1 80 ? -44.081 -22.279 -21.556 1.00 86.46 272 CYS C O 1
ATOM 2922 N N . ARG C 1 81 ? -46.270 -21.830 -21.857 1.00 83.48 273 ARG C N 1
ATOM 2923 C CA . ARG C 1 81 ? -46.642 -23.208 -22.137 1.00 83.48 273 ARG C CA 1
ATOM 2924 C C . ARG C 1 81 ? -46.273 -24.091 -20.942 1.00 83.48 273 ARG C C 1
ATOM 2925 O O . ARG C 1 81 ? -45.873 -25.251 -21.111 1.00 83.48 273 ARG C O 1
ATOM 2933 N N . GLY C 1 82 ? -46.411 -23.532 -19.738 1.00 71.05 274 GLY C N 1
ATOM 2934 C CA . GLY C 1 82 ? -46.093 -24.278 -18.530 1.00 71.05 274 GLY C CA 1
ATOM 2935 C C . GLY C 1 82 ? -47.305 -24.946 -17.894 1.00 71.05 274 GLY C C 1
ATOM 2936 O O . GLY C 1 82 ? -48.278 -25.285 -18.584 1.00 71.05 274 GLY C O 1
ATOM 2937 N N . ARG C 1 83 ? -47.242 -25.145 -16.577 1.00 55.34 275 ARG C N 1
ATOM 2938 C CA . ARG C 1 83 ? -48.333 -25.762 -15.819 1.00 55.34 275 ARG C CA 1
ATOM 2939 C C . ARG C 1 83 ? -48.317 -25.272 -14.366 1.00 55.34 275 ARG C C 1
ATOM 2940 O O . ARG C 1 83 ? -47.354 -25.491 -13.614 1.00 55.34 275 ARG C O 1
ATOM 2948 N N . VAL C 1 84 ? -49.394 -24.603 -13.976 1.00 54.91 276 VAL C N 1
ATOM 2949 C CA . VAL C 1 84 ? -49.481 -24.076 -12.635 1.00 54.91 276 VAL C CA 1
ATOM 2950 C C . VAL C 1 84 ? -50.277 -24.997 -11.755 1.00 54.91 276 VAL C C 1
ATOM 2951 O O . VAL C 1 84 ? -51.211 -25.657 -12.205 1.00 54.91 276 VAL C O 1
ATOM 2955 N N . LEU C 1 85 ? -49.890 -25.028 -10.489 1.00 61.43 277 LEU C N 1
ATOM 2956 C CA . LEU C 1 85 ? -50.573 -25.822 -9.501 1.00 61.43 277 LEU C CA 1
ATOM 2957 C C . LEU C 1 85 ? -51.154 -24.835 -8.521 1.00 61.43 277 LEU C C 1
ATOM 2958 O O . LEU C 1 85 ? -50.444 -24.373 -7.638 1.00 61.43 277 LEU C O 1
ATOM 2963 N N . VAL C 1 86 ? -52.422 -24.479 -8.688 1.00 56.85 278 VAL C N 1
ATOM 2964 C CA . VAL C 1 86 ? -53.050 -23.562 -7.747 1.00 56.85 278 VAL C CA 1
ATOM 2965 C C . VAL C 1 86 ? -53.343 -24.457 -6.551 1.00 56.85 278 VAL C C 1
ATOM 2966 O O . VAL C 1 86 ? -53.879 -25.547 -6.728 1.00 56.85 278 VAL C O 1
ATOM 2970 N N . HIS C 1 87 ? -52.982 -24.026 -5.346 1.00 74.09 279 HIS C N 1
ATOM 2971 C CA . HIS C 1 87 ? -53.214 -24.874 -4.187 1.00 74.09 279 HIS C CA 1
ATOM 2972 C C . HIS C 1 87 ? -53.310 -24.166 -2.856 1.00 74.09 279 HIS C C 1
ATOM 2973 O O . HIS C 1 87 ? -52.705 -23.133 -2.654 1.00 74.09 279 HIS C O 1
ATOM 2980 N N . SER C 1 88 ? -54.061 -24.763 -1.942 1.00 62.73 280 SER C N 1
ATOM 2981 C CA . SER C 1 88 ? -54.231 -24.246 -0.597 1.00 62.73 280 SER C CA 1
ATOM 2982 C C . SER C 1 88 ? -54.134 -25.454 0.352 1.00 62.73 280 SER C C 1
ATOM 2983 O O . SER C 1 88 ? -54.153 -26.597 -0.104 1.00 62.73 280 SER C O 1
ATOM 2986 N N . GLN C 1 89 ? -54.026 -25.211 1.656 1.00 66.78 281 GLN C N 1
ATOM 2987 C CA . GLN C 1 89 ? -53.899 -26.298 2.625 1.00 66.78 281 GLN C CA 1
ATOM 2988 C C . GLN C 1 89 ? -54.564 -27.620 2.261 1.00 66.78 281 GLN C C 1
ATOM 2989 O O . GLN C 1 89 ? -53.884 -28.622 2.088 1.00 66.78 281 GLN C O 1
ATOM 2995 N N . ALA C 1 90 ? -55.888 -27.634 2.164 1.00 54.63 282 ALA C N 1
ATOM 2996 C CA . ALA C 1 90 ? -56.612 -28.863 1.831 1.00 54.63 282 ALA C CA 1
ATOM 2997 C C . ALA C 1 90 ? -57.027 -28.947 0.355 1.00 54.63 282 ALA C C 1
ATOM 2998 O O . ALA C 1 90 ? -57.357 -30.024 -0.151 1.00 54.63 282 ALA C O 1
ATOM 3000 N N . GLY C 1 91 ? -57.009 -27.813 -0.334 1.00 69.76 283 GLY C N 1
ATOM 3001 C CA . GLY C 1 91 ? -57.413 -27.805 -1.724 1.00 69.76 283 GLY C CA 1
ATOM 3002 C C . GLY C 1 91 ? -58.918 -27.979 -1.822 1.00 69.76 283 GLY C C 1
ATOM 3003 O O . GLY C 1 91 ? -59.416 -28.734 -2.651 1.00 69.76 283 GLY C O 1
ATOM 3004 N N . ILE C 1 92 ? -59.650 -27.284 -0.966 1.00 67.69 284 ILE C N 1
ATOM 3005 C CA . ILE C 1 92 ? -61.097 -27.384 -0.983 1.00 67.69 284 ILE C CA 1
ATOM 3006 C C . ILE C 1 92 ? -61.758 -26.033 -1.213 1.00 67.69 284 ILE C C 1
ATOM 3007 O O . ILE C 1 92 ? -62.618 -25.889 -2.084 1.00 67.69 284 ILE C O 1
ATOM 3012 N N . SER C 1 93 ? -61.345 -25.041 -0.434 1.00 78.93 285 SER C N 1
ATOM 3013 C CA . SER C 1 93 ? -61.918 -23.711 -0.545 1.00 78.93 285 SER C CA 1
ATOM 3014 C C . SER C 1 93 ? -61.094 -22.748 -1.396 1.00 78.93 285 SER C C 1
ATOM 3015 O O . SER C 1 93 ? -61.370 -22.555 -2.579 1.00 78.93 285 SER C O 1
ATOM 3018 N N . ARG C 1 94 ? -60.079 -22.154 -0.781 1.00 60.00 286 ARG C N 1
ATOM 3019 C CA . ARG C 1 94 ? -59.211 -21.173 -1.434 1.00 60.00 286 ARG C CA 1
ATOM 3020 C C . ARG C 1 94 ? -58.733 -21.472 -2.860 1.00 60.00 286 ARG C C 1
ATOM 3021 O O . ARG C 1 94 ? -59.167 -20.816 -3.815 1.00 60.00 286 ARG C O 1
ATOM 3029 N N . SER C 1 95 ? -57.848 -22.449 -3.016 1.00 50.09 287 SER C N 1
ATOM 3030 C CA . SER C 1 95 ? -57.348 -22.790 -4.347 1.00 50.09 287 SER C CA 1
ATOM 3031 C C . SER C 1 95 ? -58.456 -23.028 -5.381 1.00 50.09 287 SER C C 1
ATOM 3032 O O . SER C 1 95 ? -58.232 -22.881 -6.587 1.00 50.09 287 SER C O 1
ATOM 3035 N N . ALA C 1 96 ? -59.645 -23.388 -4.904 1.00 54.51 288 ALA C N 1
ATOM 3036 C CA . ALA C 1 96 ? -60.784 -23.656 -5.777 1.00 54.51 288 ALA C CA 1
ATOM 3037 C C . ALA C 1 96 ? -61.408 -22.340 -6.219 1.00 54.51 288 ALA C C 1
ATOM 3038 O O . ALA C 1 96 ? -61.604 -22.096 -7.420 1.00 54.51 288 ALA C O 1
ATOM 3040 N N . THR C 1 97 ? -61.722 -21.498 -5.238 1.00 61.75 289 THR C N 1
ATOM 3041 C CA . THR C 1 97 ? -62.315 -20.198 -5.500 1.00 61.75 289 THR C CA 1
ATOM 3042 C C . THR C 1 97 ? -61.588 -19.574 -6.683 1.00 61.75 289 THR C C 1
ATOM 3043 O O . THR C 1 97 ? -62.198 -19.142 -7.672 1.00 61.75 289 THR C O 1
ATOM 3047 N N . ILE C 1 98 ? -60.268 -19.557 -6.571 1.00 78.97 290 ILE C N 1
ATOM 3048 C CA . ILE C 1 98 ? -59.422 -18.983 -7.589 1.00 78.97 290 ILE C CA 1
ATOM 3049 C C . ILE C 1 98 ? -59.504 -19.653 -8.939 1.00 78.97 290 ILE C C 1
ATOM 3050 O O . ILE C 1 98 ? -59.558 -18.971 -9.951 1.00 78.97 290 ILE C O 1
ATOM 3055 N N . CYS C 1 99 ? -59.496 -20.978 -8.976 1.00 61.93 291 CYS C N 1
ATOM 3056 C CA . CYS C 1 99 ? -59.600 -21.670 -10.254 1.00 61.93 291 CYS C CA 1
ATOM 3057 C C . CYS C 1 99 ? -60.919 -21.318 -10.892 1.00 61.93 291 CYS C C 1
ATOM 3058 O O . CYS C 1 99 ? -61.024 -21.242 -12.115 1.00 61.93 291 CYS C O 1
ATOM 3061 N N . LEU C 1 100 ? -61.929 -21.101 -10.053 1.00 77.73 292 LEU C N 1
ATOM 3062 C CA . LEU C 1 100 ? -63.266 -20.734 -10.519 1.00 77.73 292 LEU C CA 1
ATOM 3063 C C . LEU C 1 100 ? -63.257 -19.338 -11.135 1.00 77.73 292 LEU C C 1
ATOM 3064 O O . LEU C 1 100 ? -63.678 -19.142 -12.284 1.00 77.73 292 LEU C O 1
ATOM 3069 N N . ALA C 1 101 ? -62.777 -18.377 -10.350 1.00 70.17 293 ALA C N 1
ATOM 3070 C CA . ALA C 1 101 ? -62.678 -17.000 -10.795 1.00 70.17 293 ALA C CA 1
ATOM 3071 C C . ALA C 1 101 ? -62.014 -16.948 -12.177 1.00 70.17 293 ALA C C 1
ATOM 3072 O O . ALA C 1 101 ? -62.514 -16.292 -13.097 1.00 70.17 293 ALA C O 1
ATOM 3074 N N . TYR C 1 102 ? -60.898 -17.662 -12.310 1.00 65.26 294 TYR C N 1
ATOM 3075 C CA . TYR C 1 102 ? -60.135 -17.726 -13.554 1.00 65.26 294 TYR C CA 1
ATOM 3076 C C . TYR C 1 102 ? -60.964 -18.274 -14.711 1.00 65.26 294 TYR C C 1
ATOM 3077 O O . TYR C 1 102 ? -60.945 -17.729 -15.814 1.00 65.26 294 TYR C O 1
ATOM 3086 N N . LEU C 1 103 ? -61.667 -19.371 -14.454 1.00 70.88 295 LEU C N 1
ATOM 3087 C CA . LEU C 1 103 ? -62.498 -20.011 -15.466 1.00 70.88 295 LEU C CA 1
ATOM 3088 C C . LEU C 1 103 ? -63.631 -19.090 -15.876 1.00 70.88 295 LEU C C 1
ATOM 3089 O O . LEU C 1 103 ? -63.921 -18.930 -17.070 1.00 70.88 295 LEU C O 1
ATOM 3094 N N . MET C 1 104 ? -64.283 -18.500 -14.878 1.00 75.23 296 MET C N 1
ATOM 3095 C CA . MET C 1 104 ? -65.380 -17.588 -15.138 1.00 75.23 296 MET C CA 1
ATOM 3096 C C . MET C 1 104 ? -64.893 -16.519 -16.103 1.00 75.23 296 MET C C 1
ATOM 3097 O O . MET C 1 104 ? -65.517 -16.247 -17.130 1.00 75.23 296 MET C O 1
ATOM 3102 N N . MET C 1 105 ? -63.758 -15.925 -15.756 1.00 73.64 297 MET C N 1
ATOM 3103 C CA . MET C 1 105 ? -63.135 -14.870 -16.544 1.00 73.64 297 MET C CA 1
ATOM 3104 C C . MET C 1 105 ? -62.709 -15.320 -17.934 1.00 73.64 297 MET C C 1
ATOM 3105 O O . MET C 1 105 ? -63.333 -14.981 -18.938 1.00 73.64 297 MET C O 1
ATOM 3110 N N . LYS C 1 106 ? -61.623 -16.082 -17.971 1.00 74.15 298 LYS C N 1
ATOM 3111 C CA . LYS C 1 106 ? -61.059 -16.584 -19.216 1.00 74.15 298 LYS C CA 1
ATOM 3112 C C . LYS C 1 106 ? -62.049 -17.221 -20.176 1.00 74.15 298 LYS C C 1
ATOM 3113 O O . LYS C 1 106 ? -62.080 -16.879 -21.353 1.00 74.15 298 LYS C O 1
ATOM 3119 N N . LYS C 1 107 ? -62.856 -18.145 -19.681 1.00 95.00 299 LYS C N 1
ATOM 3120 C CA . LYS C 1 107 ? -63.816 -18.813 -20.539 1.00 95.00 299 LYS C CA 1
ATOM 3121 C C . LYS C 1 107 ? -65.220 -18.240 -20.463 1.00 95.00 299 LYS C C 1
ATOM 3122 O O . LYS C 1 107 ? -66.124 -18.734 -21.142 1.00 95.00 299 LYS C O 1
ATOM 3128 N N . ARG C 1 108 ? -65.396 -17.197 -19.649 1.00 62.14 300 ARG C N 1
ATOM 3129 C CA . ARG C 1 108 ? -66.707 -16.539 -19.473 1.00 62.14 300 ARG C CA 1
ATOM 3130 C C . ARG C 1 108 ? -67.858 -17.521 -19.235 1.00 62.14 300 ARG C C 1
ATOM 3131 O O . ARG C 1 108 ? -68.512 -17.968 -20.191 1.00 62.14 300 ARG C O 1
ATOM 3139 N N . VAL C 1 109 ? -68.118 -17.843 -17.969 1.00 61.27 301 VAL C N 1
ATOM 3140 C CA . VAL C 1 109 ? -69.187 -18.780 -17.629 1.00 61.27 301 VAL C CA 1
ATOM 3141 C C . VAL C 1 109 ? -69.795 -18.477 -16.260 1.00 61.27 301 VAL C C 1
ATOM 3142 O O . VAL C 1 109 ? -69.227 -17.722 -15.450 1.00 61.27 301 VAL C O 1
ATOM 3146 N N . ARG C 1 110 ? -70.958 -19.067 -16.006 1.00 80.17 302 ARG C N 1
ATOM 3147 C CA . ARG C 1 110 ? -71.642 -18.872 -14.736 1.00 80.17 302 ARG C CA 1
ATOM 3148 C C . ARG C 1 110 ? -70.888 -19.580 -13.609 1.00 80.17 302 ARG C C 1
ATOM 3149 O O . ARG C 1 110 ? -70.367 -20.683 -13.794 1.00 80.17 302 ARG C O 1
ATOM 3157 N N . LEU C 1 111 ? -70.820 -18.932 -12.450 1.00 92.61 303 LEU C N 1
ATOM 3158 C CA . LEU C 1 111 ? -70.163 -19.523 -11.294 1.00 92.61 303 LEU C CA 1
ATOM 3159 C C . LEU C 1 111 ? -70.693 -20.942 -11.193 1.00 92.61 303 LEU C C 1
ATOM 3160 O O . LEU C 1 111 ? -69.984 -21.871 -10.813 1.00 92.61 303 LEU C O 1
ATOM 3165 N N . GLU C 1 112 ? -71.964 -21.079 -11.557 1.00 79.15 304 GLU C N 1
ATOM 3166 C CA . GLU C 1 112 ? -72.676 -22.344 -11.540 1.00 79.15 304 GLU C CA 1
ATOM 3167 C C . GLU C 1 112 ? -71.976 -23.361 -12.426 1.00 79.15 304 GLU C C 1
ATOM 3168 O O . GLU C 1 112 ? -71.471 -24.388 -11.959 1.00 79.15 304 GLU C O 1
ATOM 3174 N N . GLU C 1 113 ? -71.962 -23.063 -13.715 1.00 76.77 305 GLU C N 1
ATOM 3175 C CA . GLU C 1 113 ? -71.337 -23.928 -14.692 1.00 76.77 305 GLU C CA 1
ATOM 3176 C C . GLU C 1 113 ? -69.904 -24.301 -14.297 1.00 76.77 305 GLU C C 1
ATOM 3177 O O . GLU C 1 113 ? -69.543 -25.485 -14.307 1.00 76.77 305 GLU C O 1
ATOM 3183 N N . ALA C 1 114 ? -69.097 -23.296 -13.946 1.00 61.94 306 ALA C N 1
ATOM 3184 C CA . ALA C 1 114 ? -67.705 -23.527 -13.558 1.00 61.94 306 ALA C CA 1
ATOM 3185 C C . ALA C 1 114 ? -67.665 -24.487 -12.386 1.00 61.94 306 ALA C C 1
ATOM 3186 O O . ALA C 1 114 ? -67.061 -25.566 -12.463 1.00 61.94 306 ALA C O 1
ATOM 3188 N N . PHE C 1 115 ? -68.329 -24.083 -11.306 1.00 57.54 307 PHE C N 1
ATOM 3189 C CA . PHE C 1 115 ? -68.395 -24.877 -10.084 1.00 57.54 307 PHE C CA 1
ATOM 3190 C C . PHE C 1 115 ? -68.563 -26.347 -10.431 1.00 57.54 307 PHE C C 1
ATOM 3191 O O . PHE C 1 115 ? -67.913 -27.214 -9.842 1.00 57.54 307 PHE C O 1
ATOM 3199 N N . GLU C 1 116 ? -69.437 -26.619 -11.392 1.00 76.06 308 GLU C N 1
ATOM 3200 C CA . GLU C 1 116 ? -69.666 -27.986 -11.810 1.00 76.06 308 GLU C CA 1
ATOM 3201 C C . GLU C 1 116 ? -68.446 -28.536 -12.518 1.00 76.06 308 GLU C C 1
ATOM 3202 O O . GLU C 1 116 ? -67.838 -29.502 -12.063 1.00 76.06 308 GLU C O 1
ATOM 3208 N N . PHE C 1 117 ? -68.085 -27.911 -13.628 1.00 68.84 309 PHE C N 1
ATOM 3209 C CA . PHE C 1 117 ? -66.939 -28.339 -14.406 1.00 68.84 309 PHE C CA 1
ATOM 3210 C C . PHE C 1 117 ? -65.787 -28.783 -13.515 1.00 68.84 309 PHE C C 1
ATOM 3211 O O . PHE C 1 117 ? -65.016 -29.677 -13.872 1.00 68.84 309 PHE C O 1
ATOM 3219 N N . VAL C 1 118 ? -65.675 -28.151 -12.354 1.00 62.66 310 VAL C N 1
ATOM 3220 C CA . VAL C 1 118 ? -64.599 -28.459 -11.423 1.00 62.66 310 VAL C CA 1
ATOM 3221 C C . VAL C 1 118 ? -64.976 -29.549 -10.407 1.00 62.66 310 VAL C C 1
ATOM 3222 O O . VAL C 1 118 ? -64.125 -30.354 -10.015 1.00 62.66 310 VAL C O 1
ATOM 3226 N N . LYS C 1 119 ? -66.235 -29.575 -9.971 1.00 73.69 311 LYS C N 1
ATOM 3227 C CA . LYS C 1 119 ? -66.679 -30.600 -9.023 1.00 73.69 311 LYS C CA 1
ATOM 3228 C C . LYS C 1 119 ? -66.390 -31.963 -9.621 1.00 73.69 311 LYS C C 1
ATOM 3229 O O . LYS C 1 119 ? -66.065 -32.909 -8.911 1.00 73.69 311 LYS C O 1
ATOM 3235 N N . GLN C 1 120 ? -66.519 -32.051 -10.939 1.00 75.65 312 GLN C N 1
ATOM 3236 C CA . GLN C 1 120 ? -66.271 -33.291 -11.660 1.00 75.65 312 GLN C CA 1
ATOM 3237 C C . GLN C 1 120 ? -64.792 -33.654 -11.632 1.00 75.65 312 GLN C C 1
ATOM 3238 O O . GLN C 1 120 ? -64.429 -34.817 -11.810 1.00 75.65 312 GLN C O 1
ATOM 3244 N N . ARG C 1 121 ? -63.938 -32.654 -11.431 1.00 62.98 313 ARG C N 1
ATOM 3245 C CA . ARG C 1 121 ? -62.504 -32.888 -11.397 1.00 62.98 313 ARG C CA 1
ATOM 3246 C C . ARG C 1 121 ? -62.069 -33.249 -9.975 1.00 62.98 313 ARG C C 1
ATOM 3247 O O . ARG C 1 121 ? -61.429 -34.285 -9.750 1.00 62.98 313 ARG C O 1
ATOM 3255 N N . ARG C 1 122 ? -62.419 -32.403 -9.013 1.00 70.49 314 ARG C N 1
ATOM 3256 C CA . ARG C 1 122 ? -62.050 -32.660 -7.637 1.00 70.49 314 ARG C CA 1
ATOM 3257 C C . ARG C 1 122 ? -63.303 -32.477 -6.820 1.00 70.49 314 ARG C C 1
ATOM 3258 O O . ARG C 1 122 ? -63.563 -31.413 -6.278 1.00 70.49 314 ARG C O 1
ATOM 3266 N N . SER C 1 123 ? -64.086 -33.541 -6.761 1.00 73.75 315 SER C N 1
ATOM 3267 C CA . SER C 1 123 ? -65.351 -33.578 -6.033 1.00 73.75 315 SER C CA 1
ATOM 3268 C C . SER C 1 123 ? -65.345 -32.960 -4.629 1.00 73.75 315 SER C C 1
ATOM 3269 O O . SER C 1 123 ? -66.406 -32.652 -4.078 1.00 73.75 315 SER C O 1
ATOM 3272 N N . ILE C 1 124 ? -64.153 -32.770 -4.066 1.00 64.22 316 ILE C N 1
ATOM 3273 C CA . ILE C 1 124 ? -63.994 -32.220 -2.717 1.00 64.22 316 ILE C CA 1
ATOM 3274 C C . ILE C 1 124 ? -64.228 -30.698 -2.607 1.00 64.22 316 ILE C C 1
ATOM 3275 O O . ILE C 1 124 ? -64.411 -30.163 -1.504 1.00 64.22 316 ILE C O 1
ATOM 3280 N N . ILE C 1 125 ? -64.218 -30.020 -3.755 1.00 72.20 317 ILE C N 1
ATOM 3281 C CA . ILE C 1 125 ? -64.418 -28.571 -3.852 1.00 72.20 317 ILE C CA 1
ATOM 3282 C C . ILE C 1 125 ? -65.465 -28.017 -2.912 1.00 72.20 317 ILE C C 1
ATOM 3283 O O . ILE C 1 125 ? -66.551 -28.573 -2.797 1.00 72.20 317 ILE C O 1
ATOM 3288 N N . SER C 1 126 ? -65.158 -26.898 -2.271 1.00 69.88 318 SER C N 1
ATOM 3289 C CA . SER C 1 126 ? -66.128 -26.287 -1.377 1.00 69.88 318 SER C CA 1
ATOM 3290 C C . SER C 1 126 ? -65.723 -24.904 -0.862 1.00 69.88 318 SER C C 1
ATOM 3291 O O . SER C 1 126 ? -65.316 -24.755 0.296 1.00 69.88 318 SER C O 1
ATOM 3294 N N . PRO C 1 127 ? -65.829 -23.869 -1.724 1.00 81.65 319 PRO C N 1
ATOM 3295 C CA . PRO C 1 127 ? -65.473 -22.502 -1.330 1.00 81.65 319 PRO C CA 1
ATOM 3296 C C . PRO C 1 127 ? -66.380 -22.068 -0.191 1.00 81.65 319 PRO C C 1
ATOM 3297 O O . PRO C 1 127 ? -67.602 -22.101 -0.329 1.00 81.65 319 PRO C O 1
ATOM 3301 N N . ASN C 1 128 ? -65.805 -21.675 0.938 1.00 59.98 320 ASN C N 1
ATOM 3302 C CA . ASN C 1 128 ? -66.653 -21.248 2.041 1.00 59.98 320 ASN C CA 1
ATOM 3303 C C . ASN C 1 128 ? -67.575 -20.130 1.519 1.00 59.98 320 ASN C C 1
ATOM 3304 O O . ASN C 1 128 ? -67.197 -19.371 0.615 1.00 59.98 320 ASN C O 1
ATOM 3309 N N . PHE C 1 129 ? -68.784 -20.055 2.075 1.00 75.30 321 PHE C N 1
ATOM 3310 C CA . PHE C 1 129 ? -69.808 -19.062 1.709 1.00 75.30 321 PHE C CA 1
ATOM 3311 C C . PHE C 1 129 ? -69.305 -17.665 1.368 1.00 75.30 321 PHE C C 1
ATOM 3312 O O . PHE C 1 129 ? -69.671 -17.122 0.327 1.00 75.30 321 PHE C O 1
ATOM 3320 N N . SER C 1 130 ? -68.497 -17.077 2.254 1.00 68.64 322 SER C N 1
ATOM 3321 C CA . SER C 1 130 ? -67.944 -15.746 2.011 1.00 68.64 322 SER C CA 1
ATOM 3322 C C . SER C 1 130 ? -67.388 -15.696 0.585 1.00 68.64 322 SER C C 1
ATOM 3323 O O . SER C 1 130 ? -67.818 -14.877 -0.233 1.00 68.64 322 SER C O 1
ATOM 3326 N N . PHE C 1 131 ? -66.447 -16.591 0.293 1.00 67.57 323 PHE C N 1
ATOM 3327 C CA . PHE C 1 131 ? -65.832 -16.661 -1.024 1.00 67.57 323 PHE C CA 1
ATOM 3328 C C . PHE C 1 131 ? -66.880 -16.855 -2.097 1.00 67.57 323 PHE C C 1
ATOM 3329 O O . PHE C 1 131 ? -66.779 -16.335 -3.213 1.00 67.57 323 PHE C O 1
ATOM 3337 N N . MET C 1 132 ? -67.887 -17.636 -1.750 1.00 77.57 324 MET C N 1
ATOM 3338 C CA . MET C 1 132 ? -68.953 -17.923 -2.684 1.00 77.57 324 MET C CA 1
ATOM 3339 C C . MET C 1 132 ? -69.618 -16.623 -3.124 1.00 77.57 324 MET C C 1
ATOM 3340 O O . MET C 1 132 ? -69.822 -16.409 -4.320 1.00 77.57 324 MET C O 1
ATOM 3345 N N . GLY C 1 133 ? -69.935 -15.758 -2.157 1.00 70.70 325 GLY C N 1
ATOM 3346 C CA . GLY C 1 133 ? -70.556 -14.481 -2.469 1.00 70.70 325 GLY C CA 1
ATOM 3347 C C . GLY C 1 133 ? -69.630 -13.610 -3.300 1.00 70.70 325 GLY C C 1
ATOM 3348 O O . GLY C 1 133 ? -70.052 -12.988 -4.273 1.00 70.70 325 GLY C O 1
ATOM 3349 N N . GLN C 1 134 ? -68.360 -13.574 -2.909 1.00 67.64 326 GLN C N 1
ATOM 3350 C CA . GLN C 1 134 ? -67.343 -12.797 -3.617 1.00 67.64 326 GLN C CA 1
ATOM 3351 C C . GLN C 1 134 ? -67.164 -13.328 -5.033 1.00 67.64 326 GLN C C 1
ATOM 3352 O O . GLN C 1 134 ? -66.824 -12.573 -5.946 1.00 67.64 326 GLN C O 1
ATOM 3358 N N . LEU C 1 135 ? -67.377 -14.633 -5.202 1.00 69.72 327 LEU C N 1
ATOM 3359 C CA . LEU C 1 135 ? -67.260 -15.273 -6.512 1.00 69.72 327 LEU C CA 1
ATOM 3360 C C . LEU C 1 135 ? -68.410 -14.852 -7.411 1.00 69.72 327 LEU C C 1
ATOM 3361 O O . LEU C 1 135 ? -68.301 -14.896 -8.632 1.00 69.72 327 LEU C O 1
ATOM 3366 N N . LEU C 1 136 ? -69.513 -14.450 -6.789 1.00 69.07 328 LEU C N 1
ATOM 3367 C CA . LEU C 1 136 ? -70.698 -13.996 -7.513 1.00 69.07 328 LEU C CA 1
ATOM 3368 C C . LEU C 1 136 ? -70.492 -12.540 -7.886 1.00 69.07 328 LEU C C 1
ATOM 3369 O O . LEU C 1 136 ? -70.652 -12.148 -9.042 1.00 69.07 328 LEU C O 1
ATOM 3374 N N . GLN C 1 137 ? -70.140 -11.741 -6.884 1.00 82.44 329 GLN C N 1
ATOM 3375 C CA . GLN C 1 137 ? -69.892 -10.322 -7.076 1.00 82.44 329 GLN C CA 1
ATOM 3376 C C . GLN C 1 137 ? -68.996 -10.174 -8.290 1.00 82.44 329 GLN C C 1
ATOM 3377 O O . GLN C 1 137 ? -69.252 -9.341 -9.163 1.00 82.44 329 GLN C O 1
ATOM 3383 N N . PHE C 1 138 ? -67.953 -11.001 -8.338 1.00 69.79 330 PHE C N 1
ATOM 3384 C CA . PHE C 1 138 ? -66.990 -10.990 -9.440 1.00 69.79 330 PHE C CA 1
ATOM 3385 C C . PHE C 1 138 ? -67.617 -11.500 -10.743 1.00 69.79 330 PHE C C 1
ATOM 3386 O O . PHE C 1 138 ? -67.248 -11.057 -11.843 1.00 69.79 330 PHE C O 1
ATOM 3394 N N . GLU C 1 139 ? -68.562 -12.428 -10.616 1.00 71.04 331 GLU C N 1
ATOM 3395 C CA . GLU C 1 139 ? -69.234 -13.011 -11.781 1.00 71.04 331 GLU C CA 1
ATOM 3396 C C . GLU C 1 139 ? -69.900 -11.950 -12.655 1.00 71.04 331 GLU C C 1
ATOM 3397 O O . GLU C 1 139 ? -69.630 -11.876 -13.855 1.00 71.04 331 GLU C O 1
ATOM 3403 N N . SER C 1 140 ? -70.778 -11.149 -12.053 1.00 79.44 332 SER C N 1
ATOM 3404 C CA . SER C 1 140 ? -71.477 -10.081 -12.761 1.00 79.44 332 SER C CA 1
ATOM 3405 C C . SER C 1 140 ? -70.476 -9.274 -13.594 1.00 79.44 332 SER C C 1
ATOM 3406 O O . SER C 1 140 ? -70.656 -9.077 -14.806 1.00 79.44 332 SER C O 1
ATOM 3409 N N . GLN C 1 141 ? -69.426 -8.814 -12.914 1.00 66.22 333 GLN C N 1
ATOM 3410 C CA . GLN C 1 141 ? -68.364 -8.026 -13.510 1.00 66.22 333 GLN C CA 1
ATOM 3411 C C . GLN C 1 141 ? -67.728 -8.680 -14.738 1.00 66.22 333 GLN C C 1
ATOM 3412 O O . GLN C 1 141 ? -67.592 -8.040 -15.776 1.00 66.22 333 GLN C O 1
ATOM 3418 N N . VAL C 1 142 ? -67.348 -9.949 -14.635 1.00 95.00 334 VAL C N 1
ATOM 3419 C CA . VAL C 1 142 ? -66.739 -10.660 -15.762 1.00 95.00 334 VAL C CA 1
ATOM 3420 C C . VAL C 1 142 ? -67.635 -10.728 -17.002 1.00 95.00 334 VAL C C 1
ATOM 3421 O O . VAL C 1 142 ? -67.134 -10.684 -18.132 1.00 95.00 334 VAL C O 1
ATOM 3425 N N . LEU C 1 143 ? -68.947 -10.849 -16.781 1.00 94.97 335 LEU C N 1
ATOM 3426 C CA . LEU C 1 143 ? -69.933 -10.934 -17.866 1.00 94.97 335 LEU C CA 1
ATOM 3427 C C . LEU C 1 143 ? -70.180 -9.587 -18.555 1.00 94.97 335 LEU C C 1
ATOM 3428 O O . LEU C 1 143 ? -70.444 -9.538 -19.766 1.00 94.97 335 LEU C O 1
ATOM 3433 N N . ALA C 1 144 ? -70.085 -8.509 -17.771 1.00 95.00 336 ALA C N 1
ATOM 3434 C CA . ALA C 1 144 ? -70.266 -7.135 -18.254 1.00 95.00 336 ALA C CA 1
ATOM 3435 C C . ALA C 1 144 ? -69.314 -6.829 -19.422 1.00 95.00 336 ALA C C 1
ATOM 3436 O O . ALA C 1 144 ? -69.830 -6.428 -20.496 1.00 95.00 336 ALA C O 1
ATOM 3439 N N . MET D 1 1 ? -62.487 -62.598 -36.923 1.00 92.87 193 MET D N 1
ATOM 3440 C CA . MET D 1 1 ? -63.927 -62.355 -37.215 1.00 92.87 193 MET D CA 1
ATOM 3441 C C . MET D 1 1 ? -64.569 -61.336 -36.274 1.00 92.87 193 MET D C 1
ATOM 3442 O O . MET D 1 1 ? -63.962 -60.310 -35.933 1.00 92.87 193 MET D O 1
ATOM 3447 N N . GLY D 1 2 ? -65.804 -61.638 -35.869 1.00 95.00 194 GLY D N 1
ATOM 3448 C CA . GLY D 1 2 ? -66.562 -60.770 -34.980 1.00 95.00 194 GLY D CA 1
ATOM 3449 C C . GLY D 1 2 ? -67.521 -59.873 -35.747 1.00 95.00 194 GLY D C 1
ATOM 3450 O O . GLY D 1 2 ? -68.602 -59.526 -35.254 1.00 95.00 194 GLY D O 1
ATOM 3451 N N . GLY D 1 3 ? -67.115 -59.513 -36.965 1.00 66.68 195 GLY D N 1
ATOM 3452 C CA . GLY D 1 3 ? -67.912 -58.647 -37.814 1.00 66.68 195 GLY D CA 1
ATOM 3453 C C . GLY D 1 3 ? -67.144 -57.372 -38.128 1.00 66.68 195 GLY D C 1
ATOM 3454 O O . GLY D 1 3 ? -66.270 -56.961 -37.351 1.00 66.68 195 GLY D O 1
ATOM 3455 N N . PRO D 1 4 ? -67.417 -56.743 -39.282 1.00 76.96 196 PRO D N 1
ATOM 3456 C CA . PRO D 1 4 ? -66.740 -55.509 -39.669 1.00 76.96 196 PRO D CA 1
ATOM 3457 C C . PRO D 1 4 ? -67.264 -54.328 -38.870 1.00 76.96 196 PRO D C 1
ATOM 3458 O O . PRO D 1 4 ? -68.451 -54.251 -38.562 1.00 76.96 196 PRO D O 1
ATOM 3462 N N . VAL D 1 5 ? -66.365 -53.407 -38.544 1.00 59.39 197 VAL D N 1
ATOM 3463 C CA . VAL D 1 5 ? -66.727 -52.240 -37.765 1.00 59.39 197 VAL D CA 1
ATOM 3464 C C . VAL D 1 5 ? -67.133 -51.099 -38.675 1.00 59.39 197 VAL D C 1
ATOM 3465 O O . VAL D 1 5 ? -66.489 -50.867 -39.704 1.00 59.39 197 VAL D O 1
ATOM 3469 N N . GLU D 1 6 ? -68.197 -50.390 -38.295 1.00 65.11 198 GLU D N 1
ATOM 3470 C CA . GLU D 1 6 ? -68.655 -49.256 -39.086 1.00 65.11 198 GLU D CA 1
ATOM 3471 C C . GLU D 1 6 ? -67.883 -47.997 -38.749 1.00 65.11 198 GLU D C 1
ATOM 3472 O O . GLU D 1 6 ? -68.176 -47.340 -37.755 1.00 65.11 198 GLU D O 1
ATOM 3478 N N . ILE D 1 7 ? -66.904 -47.650 -39.572 1.00 71.72 199 ILE D N 1
ATOM 3479 C CA . ILE D 1 7 ? -66.132 -46.430 -39.338 1.00 71.72 199 ILE D CA 1
ATOM 3480 C C . ILE D 1 7 ? -67.063 -45.250 -39.654 1.00 71.72 199 ILE D C 1
ATOM 3481 O O . ILE D 1 7 ? -67.329 -44.381 -38.808 1.00 71.72 199 ILE D O 1
ATOM 3486 N N . LEU D 1 8 ? -67.556 -45.243 -40.890 1.00 73.13 200 LEU D N 1
ATOM 3487 C CA . LEU D 1 8 ? -68.482 -44.230 -41.369 1.00 73.13 200 LEU D CA 1
ATOM 3488 C C . LEU D 1 8 ? -69.694 -44.965 -41.877 1.00 73.13 200 LEU D C 1
ATOM 3489 O O . LEU D 1 8 ? -69.606 -46.126 -42.274 1.00 73.13 200 LEU D O 1
ATOM 3494 N N . PRO D 1 9 ? -70.847 -44.302 -41.876 1.00 64.81 201 PRO D N 1
ATOM 3495 C CA . PRO D 1 9 ? -72.092 -44.918 -42.349 1.00 64.81 201 PRO D CA 1
ATOM 3496 C C . PRO D 1 9 ? -71.901 -45.676 -43.675 1.00 64.81 201 PRO D C 1
ATOM 3497 O O . PRO D 1 9 ? -72.579 -46.669 -43.939 1.00 64.81 201 PRO D O 1
ATOM 3501 N N . PHE D 1 10 ? -70.965 -45.205 -44.493 1.00 67.48 202 PHE D N 1
ATOM 3502 C CA . PHE D 1 10 ? -70.686 -45.816 -45.781 1.00 67.48 202 PHE D CA 1
ATOM 3503 C C . PHE D 1 10 ? -69.287 -46.413 -45.786 1.00 67.48 202 PHE D C 1
ATOM 3504 O O . PHE D 1 10 ? -68.795 -46.873 -46.821 1.00 67.48 202 PHE D O 1
ATOM 3512 N N . LEU D 1 11 ? -68.627 -46.389 -44.638 1.00 74.48 203 LEU D N 1
ATOM 3513 C CA . LEU D 1 11 ? -67.273 -46.924 -44.562 1.00 74.48 203 LEU D CA 1
ATOM 3514 C C . LEU D 1 11 ? -67.098 -47.927 -43.430 1.00 74.48 203 LEU D C 1
ATOM 3515 O O . LEU D 1 11 ? -67.281 -47.601 -42.262 1.00 74.48 203 LEU D O 1
ATOM 3520 N N . TYR D 1 12 ? -66.741 -49.153 -43.785 1.00 72.90 204 TYR D N 1
ATOM 3521 C CA . TYR D 1 12 ? -66.542 -50.201 -42.795 1.00 72.90 204 TYR D CA 1
ATOM 3522 C C . TYR D 1 12 ? -65.137 -50.777 -42.902 1.00 72.90 204 TYR D C 1
ATOM 3523 O O . TYR D 1 12 ? -64.520 -50.782 -43.978 1.00 72.90 204 TYR D O 1
ATOM 3532 N N . LEU D 1 13 ? -64.644 -51.273 -41.774 1.00 62.39 205 LEU D N 1
ATOM 3533 C CA . LEU D 1 13 ? -63.312 -51.855 -41.712 1.00 62.39 205 LEU D CA 1
ATOM 3534 C C . LEU D 1 13 ? -63.418 -53.307 -41.268 1.00 62.39 205 LEU D C 1
ATOM 3535 O O . LEU D 1 13 ? -64.159 -53.608 -40.336 1.00 62.39 205 LEU D O 1
ATOM 3540 N N . GLY D 1 14 ? -62.684 -54.201 -41.924 1.00 46.40 206 GLY D N 1
ATOM 3541 C CA . GLY D 1 14 ? -62.775 -55.589 -41.540 1.00 46.40 206 GLY D CA 1
ATOM 3542 C C . GLY D 1 14 ? -61.644 -56.506 -41.946 1.00 46.40 206 GLY D C 1
ATOM 3543 O O . GLY D 1 14 ? -60.593 -56.068 -42.430 1.00 46.40 206 GLY D O 1
ATOM 3544 N N . SER D 1 15 ? -61.882 -57.803 -41.746 1.00 42.41 207 SER D N 1
ATOM 3545 C CA . SER D 1 15 ? -60.915 -58.865 -42.045 1.00 42.41 207 SER D CA 1
ATOM 3546 C C . SER D 1 15 ? -61.212 -59.500 -43.400 1.00 42.41 207 SER D C 1
ATOM 3547 O O . SER D 1 15 ? -62.306 -59.317 -43.953 1.00 42.41 207 SER D O 1
ATOM 3550 N N . ALA D 1 16 ? -60.252 -60.249 -43.935 1.00 71.25 208 ALA D N 1
ATOM 3551 C CA . ALA D 1 16 ? -60.459 -60.925 -45.212 1.00 71.25 208 ALA D CA 1
ATOM 3552 C C . ALA D 1 16 ? -61.462 -62.063 -44.977 1.00 71.25 208 ALA D C 1
ATOM 3553 O O . ALA D 1 16 ? -62.109 -62.575 -45.909 1.00 71.25 208 ALA D O 1
ATOM 3555 N N . TYR D 1 17 ? -61.567 -62.448 -43.707 1.00 54.24 209 TYR D N 1
ATOM 3556 C CA . TYR D 1 17 ? -62.469 -63.494 -43.266 1.00 54.24 209 TYR D CA 1
ATOM 3557 C C . TYR D 1 17 ? -63.878 -62.989 -43.546 1.00 54.24 209 TYR D C 1
ATOM 3558 O O . TYR D 1 17 ? -64.737 -63.722 -44.042 1.00 54.24 209 TYR D O 1
ATOM 3567 N N . HIS D 1 18 ? -64.098 -61.720 -43.225 1.00 59.26 210 HIS D N 1
ATOM 3568 C CA . HIS D 1 18 ? -65.393 -61.083 -43.422 1.00 59.26 210 HIS D CA 1
ATOM 3569 C C . HIS D 1 18 ? -65.751 -60.999 -44.896 1.00 59.26 210 HIS D C 1
ATOM 3570 O O . HIS D 1 18 ? -66.898 -61.207 -45.294 1.00 59.26 210 HIS D O 1
ATOM 3577 N N . ALA D 1 19 ? -64.749 -60.680 -45.700 1.00 60.83 211 ALA D N 1
ATOM 3578 C CA . ALA D 1 19 ? -64.937 -60.552 -47.130 1.00 60.83 211 ALA D CA 1
ATOM 3579 C C . ALA D 1 19 ? -65.484 -61.837 -47.732 1.00 60.83 211 ALA D C 1
ATOM 3580 O O . ALA D 1 19 ? -66.131 -61.799 -48.781 1.00 60.83 211 ALA D O 1
ATOM 3582 N N . ALA D 1 20 ? -65.224 -62.968 -47.079 1.00 60.48 212 ALA D N 1
ATOM 3583 C CA . ALA D 1 20 ? -65.687 -64.251 -47.590 1.00 60.48 212 ALA D CA 1
ATOM 3584 C C . ALA D 1 20 ? -67.057 -64.633 -47.051 1.00 60.48 212 ALA D C 1
ATOM 3585 O O . ALA D 1 20 ? -67.569 -65.714 -47.346 1.00 60.48 212 ALA D O 1
ATOM 3587 N N . ARG D 1 21 ? -67.655 -63.736 -46.279 1.00 71.87 213 ARG D N 1
ATOM 3588 C CA . ARG D 1 21 ? -68.950 -63.997 -45.674 1.00 71.87 213 ARG D CA 1
ATOM 3589 C C . ARG D 1 21 ? -70.086 -63.171 -46.246 1.00 71.87 213 ARG D C 1
ATOM 3590 O O . ARG D 1 21 ? -70.280 -62.017 -45.874 1.00 71.87 213 ARG D O 1
ATOM 3598 N N . ARG D 1 22 ? -70.851 -63.771 -47.145 1.00 45.34 214 ARG D N 1
ATOM 3599 C CA . ARG D 1 22 ? -71.982 -63.080 -47.749 1.00 45.34 214 ARG D CA 1
ATOM 3600 C C . ARG D 1 22 ? -72.985 -62.681 -46.698 1.00 45.34 214 ARG D C 1
ATOM 3601 O O . ARG D 1 22 ? -73.423 -61.549 -46.674 1.00 45.34 214 ARG D O 1
ATOM 3609 N N . ASP D 1 23 ? -73.355 -63.626 -45.837 1.00 68.01 215 ASP D N 1
ATOM 3610 C CA . ASP D 1 23 ? -74.312 -63.359 -44.773 1.00 68.01 215 ASP D CA 1
ATOM 3611 C C . ASP D 1 23 ? -73.931 -62.112 -43.994 1.00 68.01 215 ASP D C 1
ATOM 3612 O O . ASP D 1 23 ? -74.778 -61.257 -43.719 1.00 68.01 215 ASP D O 1
ATOM 3617 N N . MET D 1 24 ? -72.650 -62.019 -43.640 1.00 53.68 216 MET D N 1
ATOM 3618 C CA . MET D 1 24 ? -72.122 -60.877 -42.894 1.00 53.68 216 MET D CA 1
ATOM 3619 C C . MET D 1 24 ? -72.186 -59.612 -43.731 1.00 53.68 216 MET D C 1
ATOM 3620 O O . MET D 1 24 ? -72.600 -58.562 -43.238 1.00 53.68 216 MET D O 1
ATOM 3625 N N . LEU D 1 25 ? -71.779 -59.721 -44.995 1.00 52.05 217 LEU D N 1
ATOM 3626 C CA . LEU D 1 25 ? -71.790 -58.590 -45.919 1.00 52.05 217 LEU D CA 1
ATOM 3627 C C . LEU D 1 25 ? -73.191 -57.988 -46.136 1.00 52.05 217 LEU D C 1
ATOM 3628 O O . LEU D 1 25 ? -73.376 -56.773 -46.061 1.00 52.05 217 LEU D O 1
ATOM 3633 N N . ASP D 1 26 ? -74.173 -58.845 -46.404 1.00 74.07 218 ASP D N 1
ATOM 3634 C CA . ASP D 1 26 ? -75.540 -58.403 -46.642 1.00 74.07 218 ASP D CA 1
ATOM 3635 C C . ASP D 1 26 ? -76.259 -57.941 -45.393 1.00 74.07 218 ASP D C 1
ATOM 3636 O O . ASP D 1 26 ? -77.151 -57.094 -45.466 1.00 74.07 218 ASP D O 1
ATOM 3641 N N . ALA D 1 27 ? -75.882 -58.513 -44.253 1.00 63.63 219 ALA D N 1
ATOM 3642 C CA . ALA D 1 27 ? -76.479 -58.143 -42.969 1.00 63.63 219 ALA D CA 1
ATOM 3643 C C . ALA D 1 27 ? -76.117 -56.686 -42.658 1.00 63.63 219 ALA D C 1
ATOM 3644 O O . ALA D 1 27 ? -76.875 -55.963 -42.014 1.00 63.63 219 ALA D O 1
ATOM 3646 N N . LEU D 1 28 ? -74.949 -56.269 -43.134 1.00 60.90 220 LEU D N 1
ATOM 3647 C CA . LEU D 1 28 ? -74.483 -54.906 -42.953 1.00 60.90 220 LEU D CA 1
ATOM 3648 C C . LEU D 1 28 ? -74.827 -54.067 -44.173 1.00 60.90 220 LEU D C 1
ATOM 3649 O O . LEU D 1 28 ? -74.627 -52.847 -44.177 1.00 60.90 220 LEU D O 1
ATOM 3654 N N . GLY D 1 29 ? -75.327 -54.718 -45.216 1.00 56.13 221 GLY D N 1
ATOM 3655 C CA . GLY D 1 29 ? -75.678 -53.991 -46.416 1.00 56.13 221 GLY D CA 1
ATOM 3656 C C . GLY D 1 29 ? -74.457 -53.447 -47.131 1.00 56.13 221 GLY D C 1
ATOM 3657 O O . GLY D 1 29 ? -74.485 -52.356 -47.692 1.00 56.13 221 GLY D O 1
ATOM 3658 N N . ILE D 1 30 ? -73.364 -54.188 -47.099 1.00 57.47 222 ILE D N 1
ATOM 3659 C CA . ILE D 1 30 ? -72.174 -53.745 -47.799 1.00 57.47 222 ILE D CA 1
ATOM 3660 C C . ILE D 1 30 ? -72.470 -53.932 -49.280 1.00 57.47 222 ILE D C 1
ATOM 3661 O O . ILE D 1 30 ? -73.023 -54.958 -49.679 1.00 57.47 222 ILE D O 1
ATOM 3666 N N . THR D 1 31 ? -72.121 -52.952 -50.105 1.00 72.54 223 THR D N 1
ATOM 3667 C CA . THR D 1 31 ? -72.368 -53.068 -51.538 1.00 72.54 223 THR D CA 1
ATOM 3668 C C . THR D 1 31 ? -71.057 -53.204 -52.293 1.00 72.54 223 THR D C 1
ATOM 3669 O O . THR D 1 31 ? -70.992 -53.846 -53.330 1.00 72.54 223 THR D O 1
ATOM 3673 N N . ALA D 1 32 ? -70.005 -52.598 -51.768 1.00 57.33 224 ALA D N 1
ATOM 3674 C CA . ALA D 1 32 ? -68.713 -52.667 -52.416 1.00 57.33 224 ALA D CA 1
ATOM 3675 C C . ALA D 1 32 ? -67.668 -53.157 -51.433 1.00 57.33 224 ALA D C 1
ATOM 3676 O O . ALA D 1 32 ? -67.889 -53.142 -50.224 1.00 57.33 224 ALA D O 1
ATOM 3678 N N . LEU D 1 33 ? -66.532 -53.600 -51.962 1.00 63.51 225 LEU D N 1
ATOM 3679 C CA . LEU D 1 33 ? -65.434 -54.078 -51.142 1.00 63.51 225 LEU D CA 1
ATOM 3680 C C . LEU D 1 33 ? -64.127 -53.541 -51.677 1.00 63.51 225 LEU D C 1
ATOM 3681 O O . LEU D 1 33 ? -63.914 -53.500 -52.889 1.00 63.51 225 LEU D O 1
ATOM 3686 N N . LEU D 1 34 ? -63.250 -53.125 -50.773 1.00 54.45 226 LEU D N 1
ATOM 3687 C CA . LEU D 1 34 ? -61.944 -52.642 -51.185 1.00 54.45 226 LEU D CA 1
ATOM 3688 C C . LEU D 1 34 ? -60.887 -53.594 -50.624 1.00 54.45 226 LEU D C 1
ATOM 3689 O O . LEU D 1 34 ? -60.477 -53.477 -49.472 1.00 54.45 226 LEU D O 1
ATOM 3694 N N . ASN D 1 35 ? -60.461 -54.542 -51.446 1.00 63.27 227 ASN D N 1
ATOM 3695 C CA . ASN D 1 35 ? -59.473 -55.533 -51.050 1.00 63.27 227 ASN D CA 1
ATOM 3696 C C . ASN D 1 35 ? -58.078 -54.929 -50.955 1.00 63.27 227 ASN D C 1
ATOM 3697 O O . ASN D 1 35 ? -57.365 -54.834 -51.956 1.00 63.27 227 ASN D O 1
ATOM 3702 N N . VAL D 1 36 ? -57.670 -54.544 -49.751 1.00 73.64 228 VAL D N 1
ATOM 3703 C CA . VAL D 1 36 ? -56.351 -53.936 -49.562 1.00 73.64 228 VAL D CA 1
ATOM 3704 C C . VAL D 1 36 ? -55.225 -54.949 -49.312 1.00 73.64 228 VAL D C 1
ATOM 3705 O O . VAL D 1 36 ? -54.292 -54.712 -48.546 1.00 73.64 228 VAL D O 1
ATOM 3709 N N . SER D 1 37 ? -55.327 -56.092 -49.960 1.00 62.19 229 SER D N 1
ATOM 3710 C CA . SER D 1 37 ? -54.295 -57.094 -49.833 1.00 62.19 229 SER D CA 1
ATOM 3711 C C . SER D 1 37 ? -53.898 -57.339 -51.267 1.00 62.19 229 SER D C 1
ATOM 3712 O O . SER D 1 37 ? -54.367 -56.645 -52.178 1.00 62.19 229 SER D O 1
ATOM 3715 N N . SER D 1 38 ? -53.057 -58.329 -51.494 1.00 72.13 230 SER D N 1
ATOM 3716 C CA . SER D 1 38 ? -52.629 -58.573 -52.852 1.00 72.13 230 SER D CA 1
ATOM 3717 C C . SER D 1 38 ? -53.109 -59.877 -53.473 1.00 72.13 230 SER D C 1
ATOM 3718 O O . SER D 1 38 ? -53.050 -60.025 -54.695 1.00 72.13 230 SER D O 1
ATOM 3721 N N . ASP D 1 39 ? -53.587 -60.818 -52.659 1.00 81.69 231 ASP D N 1
ATOM 3722 C CA . ASP D 1 39 ? -54.030 -62.102 -53.208 1.00 81.69 231 ASP D CA 1
ATOM 3723 C C . ASP D 1 39 ? -55.366 -62.620 -52.722 1.00 81.69 231 ASP D C 1
ATOM 3724 O O . ASP D 1 39 ? -55.800 -63.689 -53.150 1.00 81.69 231 ASP D O 1
ATOM 3729 N N . CYS D 1 40 ? -56.018 -61.891 -51.826 1.00 73.85 232 CYS D N 1
ATOM 3730 C CA . CYS D 1 40 ? -57.318 -62.345 -51.351 1.00 73.85 232 CYS D CA 1
ATOM 3731 C C . CYS D 1 40 ? -58.271 -62.337 -52.548 1.00 73.85 232 CYS D C 1
ATOM 3732 O O . CYS D 1 40 ? -58.423 -61.319 -53.228 1.00 73.85 232 CYS D O 1
ATOM 3735 N N . PRO D 1 41 ? -58.912 -63.483 -52.834 1.00 56.48 233 PRO D N 1
ATOM 3736 C CA . PRO D 1 41 ? -59.837 -63.551 -53.970 1.00 56.48 233 PRO D CA 1
ATOM 3737 C C . PRO D 1 41 ? -61.080 -62.678 -53.815 1.00 56.48 233 PRO D C 1
ATOM 3738 O O . PRO D 1 41 ? -61.357 -62.121 -52.742 1.00 56.48 233 PRO D O 1
ATOM 3742 N N . ASN D 1 42 ? -61.818 -62.551 -54.908 1.00 68.25 234 ASN D N 1
ATOM 3743 C CA . ASN D 1 42 ? -63.050 -61.787 -54.908 1.00 68.25 234 ASN D CA 1
ATOM 3744 C C . ASN D 1 42 ? -64.036 -62.825 -55.399 1.00 68.25 234 ASN D C 1
ATOM 3745 O O . ASN D 1 42 ? -64.414 -62.875 -56.562 1.00 68.25 234 ASN D O 1
ATOM 3750 N N . HIS D 1 43 ? -64.413 -63.686 -54.472 1.00 72.85 235 HIS D N 1
ATOM 3751 C CA . HIS D 1 43 ? -65.307 -64.791 -54.733 1.00 72.85 235 HIS D CA 1
ATOM 3752 C C . HIS D 1 43 ? -66.640 -64.450 -55.358 1.00 72.85 235 HIS D C 1
ATOM 3753 O O . HIS D 1 43 ? -67.082 -65.137 -56.270 1.00 72.85 235 HIS D O 1
ATOM 3760 N N . PHE D 1 44 ? -67.275 -63.386 -54.881 1.00 65.28 236 PHE D N 1
ATOM 3761 C CA . PHE D 1 44 ? -68.596 -62.993 -55.373 1.00 65.28 236 PHE D CA 1
ATOM 3762 C C . PHE D 1 44 ? -68.575 -61.841 -56.352 1.00 65.28 236 PHE D C 1
ATOM 3763 O O . PHE D 1 44 ? -69.373 -60.908 -56.253 1.00 65.28 236 PHE D O 1
ATOM 3771 N N . GLU D 1 45 ? -67.650 -61.946 -57.302 1.00 82.09 237 GLU D N 1
ATOM 3772 C CA . GLU D 1 45 ? -67.444 -60.971 -58.364 1.00 82.09 237 GLU D CA 1
ATOM 3773 C C . GLU D 1 45 ? -68.748 -60.468 -58.952 1.00 82.09 237 GLU D C 1
ATOM 3774 O O . GLU D 1 45 ? -68.881 -59.291 -59.285 1.00 82.09 237 GLU D O 1
ATOM 3780 N N . GLY D 1 46 ? -69.714 -61.367 -59.072 1.00 62.47 238 GLY D N 1
ATOM 3781 C CA . GLY D 1 46 ? -70.982 -60.985 -59.648 1.00 62.47 238 GLY D CA 1
ATOM 3782 C C . GLY D 1 46 ? -71.914 -60.130 -58.813 1.00 62.47 238 GLY D C 1
ATOM 3783 O O . GLY D 1 46 ? -72.647 -59.326 -59.373 1.00 62.47 238 GLY D O 1
ATOM 3784 N N . HIS D 1 47 ? -71.889 -60.265 -57.489 1.00 81.21 239 HIS D N 1
ATOM 3785 C CA . HIS D 1 47 ? -72.818 -59.502 -56.660 1.00 81.21 239 HIS D CA 1
ATOM 3786 C C . HIS D 1 47 ? -72.320 -58.282 -55.915 1.00 81.21 239 HIS D C 1
ATOM 3787 O O . HIS D 1 47 ? -73.128 -57.464 -55.483 1.00 81.21 239 HIS D O 1
ATOM 3794 N N . TYR D 1 48 ? -71.014 -58.148 -55.739 1.00 66.63 240 TYR D N 1
ATOM 3795 C CA . TYR D 1 48 ? -70.515 -56.983 -55.030 1.00 66.63 240 TYR D CA 1
ATOM 3796 C C . TYR D 1 48 ? -69.479 -56.264 -55.857 1.00 66.63 240 TYR D C 1
ATOM 3797 O O . TYR D 1 48 ? -68.780 -56.889 -56.640 1.00 66.63 240 TYR D O 1
ATOM 3806 N N . GLN D 1 49 ? -69.387 -54.948 -55.686 1.00 65.62 241 GLN D N 1
ATOM 3807 C CA . GLN D 1 49 ? -68.411 -54.153 -56.420 1.00 65.62 241 GLN D CA 1
ATOM 3808 C C . GLN D 1 49 ? -67.084 -54.362 -55.728 1.00 65.62 241 GLN D C 1
ATOM 3809 O O . GLN D 1 49 ? -66.982 -54.208 -54.514 1.00 65.62 241 GLN D O 1
ATOM 3815 N N . TYR D 1 50 ? -66.073 -54.725 -56.501 1.00 62.97 242 TYR D N 1
ATOM 3816 C CA . TYR D 1 50 ? -64.755 -54.964 -55.947 1.00 62.97 242 TYR D CA 1
ATOM 3817 C C . TYR D 1 50 ? -63.700 -54.028 -56.528 1.00 62.97 242 TYR D C 1
ATOM 3818 O O . TYR D 1 50 ? -63.720 -53.709 -57.712 1.00 62.97 242 TYR D O 1
ATOM 3827 N N . LYS D 1 51 ? -62.782 -53.588 -55.679 1.00 79.61 243 LYS D N 1
ATOM 3828 C CA . LYS D 1 51 ? -61.691 -52.729 -56.103 1.00 79.61 243 LYS D CA 1
ATOM 3829 C C . LYS D 1 51 ? -60.478 -53.276 -55.395 1.00 79.61 243 LYS D C 1
ATOM 3830 O O . LYS D 1 51 ? -60.504 -53.458 -54.185 1.00 79.61 243 LYS D O 1
ATOM 3836 N N . CYS D 1 52 ? -59.414 -53.538 -56.135 1.00 78.42 244 CYS D N 1
ATOM 3837 C CA . CYS D 1 52 ? -58.232 -54.084 -55.506 1.00 78.42 244 CYS D CA 1
ATOM 3838 C C . CYS D 1 52 ? -57.085 -53.070 -55.392 1.00 78.42 244 CYS D C 1
ATOM 3839 O O . CYS D 1 52 ? -56.903 -52.209 -56.259 1.00 78.42 244 CYS D O 1
ATOM 3842 N N . ILE D 1 53 ? -56.339 -53.176 -54.289 1.00 74.67 245 ILE D N 1
ATOM 3843 C CA . ILE D 1 53 ? -55.178 -52.331 -53.985 1.00 74.67 245 ILE D CA 1
ATOM 3844 C C . ILE D 1 53 ? -54.097 -53.283 -53.480 1.00 74.67 245 ILE D C 1
ATOM 3845 O O . ILE D 1 53 ? -53.870 -53.424 -52.285 1.00 74.67 245 ILE D O 1
ATOM 3850 N N . PRO D 1 54 ? -53.422 -53.955 -54.411 1.00 77.18 246 PRO D N 1
ATOM 3851 C CA . PRO D 1 54 ? -52.349 -54.933 -54.227 1.00 77.18 246 PRO D CA 1
ATOM 3852 C C . PRO D 1 54 ? -51.171 -54.482 -53.383 1.00 77.18 246 PRO D C 1
ATOM 3853 O O . PRO D 1 54 ? -50.157 -54.030 -53.908 1.00 77.18 246 PRO D O 1
ATOM 3857 N N . VAL D 1 55 ? -51.290 -54.628 -52.072 1.00 73.33 247 VAL D N 1
ATOM 3858 C CA . VAL D 1 55 ? -50.207 -54.218 -51.181 1.00 73.33 247 VAL D CA 1
ATOM 3859 C C . VAL D 1 55 ? -49.838 -55.343 -50.217 1.00 73.33 247 VAL D C 1
ATOM 3860 O O . VAL D 1 55 ? -50.629 -56.263 -49.991 1.00 73.33 247 VAL D O 1
ATOM 3864 N N . GLU D 1 56 ? -48.632 -55.262 -49.662 1.00 76.08 248 GLU D N 1
ATOM 3865 C CA . GLU D 1 56 ? -48.144 -56.245 -48.701 1.00 76.08 248 GLU D CA 1
ATOM 3866 C C . GLU D 1 56 ? -48.046 -55.545 -47.353 1.00 76.08 248 GLU D C 1
ATOM 3867 O O . GLU D 1 56 ? -47.904 -54.316 -47.299 1.00 76.08 248 GLU D O 1
ATOM 3873 N N . ASP D 1 57 ? -48.132 -56.300 -46.262 1.00 85.95 249 ASP D N 1
ATOM 3874 C CA . ASP D 1 57 ? -47.972 -55.658 -44.966 1.00 85.95 249 ASP D CA 1
ATOM 3875 C C . ASP D 1 57 ? -46.454 -55.619 -44.759 1.00 85.95 249 ASP D C 1
ATOM 3876 O O . ASP D 1 57 ? -45.884 -56.372 -43.958 1.00 85.95 249 ASP D O 1
ATOM 3881 N N . ASN D 1 58 ? -45.817 -54.738 -45.531 1.00 77.80 250 ASN D N 1
ATOM 3882 C CA . ASN D 1 58 ? -44.377 -54.555 -45.527 1.00 77.80 250 ASN D CA 1
ATOM 3883 C C . ASN D 1 58 ? -44.005 -53.148 -45.113 1.00 77.80 250 ASN D C 1
ATOM 3884 O O . ASN D 1 58 ? -44.850 -52.304 -44.785 1.00 77.80 250 ASN D O 1
ATOM 3889 N N . HIS D 1 59 ? -42.699 -52.929 -45.156 1.00 94.55 251 HIS D N 1
ATOM 3890 C CA . HIS D 1 59 ? -42.056 -51.658 -44.881 1.00 94.55 251 HIS D CA 1
ATOM 3891 C C . HIS D 1 59 ? -41.667 -51.317 -46.312 1.00 94.55 251 HIS D C 1
ATOM 3892 O O . HIS D 1 59 ? -41.474 -50.157 -46.676 1.00 94.55 251 HIS D O 1
ATOM 3899 N N . LYS D 1 60 ? -41.588 -52.387 -47.109 1.00 84.93 252 LYS D N 1
ATOM 3900 C CA . LYS D 1 60 ? -41.260 -52.350 -48.531 1.00 84.93 252 LYS D CA 1
ATOM 3901 C C . LYS D 1 60 ? -42.556 -52.188 -49.329 1.00 84.93 252 LYS D C 1
ATOM 3902 O O . LYS D 1 60 ? -42.620 -52.560 -50.504 1.00 84.93 252 LYS D O 1
ATOM 3908 N N . ALA D 1 61 ? -43.593 -51.658 -48.688 1.00 73.45 253 ALA D N 1
ATOM 3909 C CA . ALA D 1 61 ? -44.860 -51.458 -49.367 1.00 73.45 253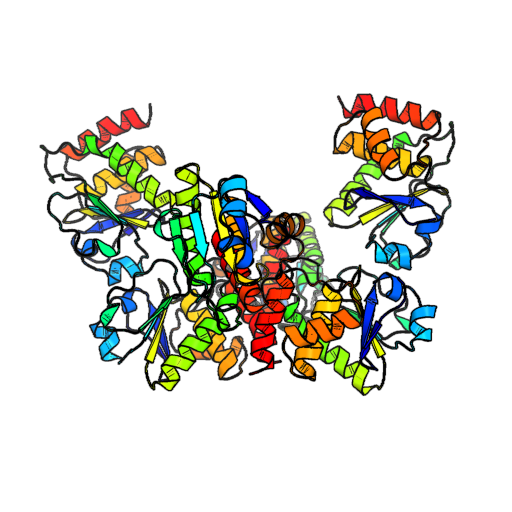 ALA D CA 1
ATOM 3910 C C . ALA D 1 61 ? -45.133 -49.969 -49.462 1.00 73.45 253 ALA D C 1
ATOM 3911 O O . ALA D 1 61 ? -45.068 -49.252 -48.457 1.00 73.45 253 ALA D O 1
ATOM 3913 N N . ASP D 1 62 ? -45.413 -49.506 -50.680 1.00 62.05 254 ASP D N 1
ATOM 3914 C CA . ASP D 1 62 ? -45.715 -48.090 -50.917 1.00 62.05 254 ASP D CA 1
ATOM 3915 C C . ASP D 1 62 ? -47.228 -47.919 -50.999 1.00 62.05 254 ASP D C 1
ATOM 3916 O O . ASP D 1 62 ? -47.781 -47.598 -52.057 1.00 62.05 254 ASP D O 1
ATOM 3921 N N . ILE D 1 63 ? -47.892 -48.136 -49.870 1.00 68.87 255 ILE D N 1
ATOM 3922 C CA . ILE D 1 63 ? -49.343 -48.035 -49.811 1.00 68.87 255 ILE D CA 1
ATOM 3923 C C . ILE D 1 63 ? -49.836 -46.595 -50.025 1.00 68.87 255 ILE D C 1
ATOM 3924 O O . ILE D 1 63 ? -50.997 -46.360 -50.407 1.00 68.87 255 ILE D O 1
ATOM 3929 N N . SER D 1 64 ? -48.944 -45.636 -49.798 1.00 57.58 256 SER D N 1
ATOM 3930 C CA . SER D 1 64 ? -49.299 -44.236 -49.960 1.00 57.58 256 SER D CA 1
ATOM 3931 C C . SER D 1 64 ? -49.753 -43.907 -51.391 1.00 57.58 256 SER D C 1
ATOM 3932 O O . SER D 1 64 ? -50.746 -43.191 -51.592 1.00 57.58 256 SER D O 1
ATOM 3935 N N . SER D 1 65 ? -49.039 -44.431 -52.383 1.00 64.13 257 SER D N 1
ATOM 3936 C CA . SER D 1 65 ? -49.406 -44.170 -53.765 1.00 64.13 257 SER D CA 1
ATOM 3937 C C . SER D 1 65 ? -50.928 -44.321 -54.014 1.00 64.13 257 SER D C 1
ATOM 3938 O O . SER D 1 65 ? -51.573 -43.419 -54.578 1.00 64.13 257 SER D O 1
ATOM 3941 N N . TRP D 1 66 ? -51.498 -45.439 -53.561 1.00 78.75 258 TRP D N 1
ATOM 3942 C CA . TRP D 1 66 ? -52.912 -45.729 -53.774 1.00 78.75 258 TRP D CA 1
ATOM 3943 C C . TRP D 1 66 ? -53.896 -44.924 -52.966 1.00 78.75 258 TRP D C 1
ATOM 3944 O O . TRP D 1 66 ? -55.097 -44.985 -53.222 1.00 78.75 258 TRP D O 1
ATOM 3955 N N . PHE D 1 67 ? -53.409 -44.190 -51.979 1.00 59.84 259 PHE D N 1
ATOM 3956 C CA . PHE D 1 67 ? -54.313 -43.401 -51.154 1.00 59.84 259 PHE D CA 1
ATOM 3957 C C . PHE D 1 67 ? -55.372 -42.682 -51.977 1.00 59.84 259 PHE D C 1
ATOM 3958 O O . PHE D 1 67 ? -56.562 -42.770 -51.701 1.00 59.84 259 PHE D O 1
ATOM 3966 N N . MET D 1 68 ? -54.940 -41.974 -53.007 1.00 65.95 260 MET D N 1
ATOM 3967 C CA . MET D 1 68 ? -55.887 -41.235 -53.832 1.00 65.95 260 MET D CA 1
ATOM 3968 C C . MET D 1 68 ? -56.892 -42.119 -54.555 1.00 65.95 260 MET D C 1
ATOM 3969 O O . MET D 1 68 ? -58.105 -41.859 -54.517 1.00 65.95 260 MET D O 1
ATOM 3974 N N . GLU D 1 69 ? -56.383 -43.157 -55.212 1.00 67.05 261 GLU D N 1
ATOM 3975 C CA . GLU D 1 69 ? -57.231 -44.087 -55.942 1.00 67.05 261 GLU D CA 1
ATOM 3976 C C . GLU D 1 69 ? -58.269 -44.688 -55.008 1.00 67.05 261 GLU D C 1
ATOM 3977 O O . GLU D 1 69 ? -59.451 -44.794 -55.350 1.00 67.05 261 GLU D O 1
ATOM 3983 N N . ALA D 1 70 ? -57.804 -45.082 -53.826 1.00 72.84 262 ALA D N 1
ATOM 3984 C CA . ALA D 1 70 ? -58.658 -45.681 -52.821 1.00 72.84 262 ALA D CA 1
ATOM 3985 C C . ALA D 1 70 ? -59.705 -44.687 -52.336 1.00 72.84 262 ALA D C 1
ATOM 3986 O O . ALA D 1 70 ? -60.903 -44.992 -52.299 1.00 72.84 262 ALA D O 1
ATOM 3988 N N . ILE D 1 71 ? -59.251 -43.493 -51.964 1.00 53.59 263 ILE D N 1
ATOM 3989 C CA . ILE D 1 71 ? -60.157 -42.456 -51.467 1.00 53.59 263 ILE D CA 1
ATOM 3990 C C . ILE D 1 71 ? -61.249 -42.223 -52.502 1.00 53.59 263 ILE D C 1
ATOM 3991 O O . ILE D 1 71 ? -62.438 -42.122 -52.158 1.00 53.59 263 ILE D O 1
ATOM 3996 N N . GLU D 1 72 ? -60.829 -42.135 -53.765 1.00 70.85 264 GLU D N 1
ATOM 3997 C CA . GLU D 1 72 ? -61.753 -41.943 -54.869 1.00 70.85 264 GLU D CA 1
ATOM 3998 C C . GLU D 1 72 ? -62.817 -43.034 -54.812 1.00 70.85 264 GLU D C 1
ATOM 3999 O O . GLU D 1 72 ? -64.010 -42.758 -54.660 1.00 70.85 264 GLU D O 1
ATOM 4005 N N . TYR D 1 73 ? -62.363 -44.276 -54.940 1.00 74.53 265 TYR D N 1
ATOM 4006 C CA . TYR D 1 73 ? -63.245 -45.430 -54.911 1.00 74.53 265 TYR D CA 1
ATOM 4007 C C . TYR D 1 73 ? -64.242 -45.323 -53.768 1.00 74.53 265 TYR D C 1
ATOM 4008 O O . TYR D 1 73 ? -65.448 -45.492 -53.959 1.00 74.53 265 TYR D O 1
ATOM 4017 N N . ILE D 1 74 ? -63.726 -45.045 -52.576 1.00 64.49 266 ILE D N 1
ATOM 4018 C CA . ILE D 1 74 ? -64.578 -44.917 -51.404 1.00 64.49 266 ILE D CA 1
ATOM 4019 C C . ILE D 1 74 ? -65.598 -43.807 -51.602 1.00 64.49 266 ILE D C 1
ATOM 4020 O O . ILE D 1 74 ? -66.791 -43.999 -51.361 1.00 64.49 266 ILE D O 1
ATOM 4025 N N . ASP D 1 75 ? -65.132 -42.638 -52.030 1.00 64.76 267 ASP D N 1
ATOM 4026 C CA . ASP D 1 75 ? -66.043 -41.525 -52.268 1.00 64.76 267 ASP D CA 1
ATOM 4027 C C . ASP D 1 75 ? -67.092 -41.977 -53.269 1.00 64.76 267 ASP D C 1
ATOM 4028 O O . ASP D 1 75 ? -68.277 -41.678 -53.114 1.00 64.76 267 ASP D O 1
ATOM 4033 N N . ALA D 1 76 ? -66.635 -42.712 -54.285 1.00 74.42 268 ALA D N 1
ATOM 4034 C CA . ALA D 1 76 ? -67.501 -43.237 -55.337 1.00 74.42 268 ALA D CA 1
ATOM 4035 C C . ALA D 1 76 ? -68.683 -43.992 -54.741 1.00 74.42 268 ALA D C 1
ATOM 4036 O O . ALA D 1 76 ? -69.843 -43.616 -54.944 1.00 74.42 268 ALA D O 1
ATOM 4038 N N . VAL D 1 77 ? -68.377 -45.056 -54.002 1.00 76.67 269 VAL D N 1
ATOM 4039 C CA . VAL D 1 77 ? -69.404 -45.883 -53.364 1.00 76.67 269 VAL D CA 1
ATOM 4040 C C . VAL D 1 77 ? -70.240 -45.064 -52.378 1.00 76.67 269 VAL D C 1
ATOM 4041 O O . VAL D 1 77 ? -71.404 -45.377 -52.109 1.00 76.67 269 VAL D O 1
ATOM 4045 N N . LYS D 1 78 ? -69.615 -44.022 -51.841 1.00 72.87 270 LYS D N 1
ATOM 4046 C CA . LYS D 1 78 ? -70.252 -43.120 -50.896 1.00 72.87 270 LYS D CA 1
ATOM 4047 C C . LYS D 1 78 ? -71.391 -42.382 -51.601 1.00 72.87 270 LYS D C 1
ATOM 4048 O O . LYS D 1 78 ? -72.483 -42.203 -51.044 1.00 72.87 270 LYS D O 1
ATOM 4054 N N . ASP D 1 79 ? -71.120 -41.966 -52.836 1.00 71.11 271 ASP D N 1
ATOM 4055 C CA . ASP D 1 79 ? -72.087 -41.227 -53.636 1.00 71.11 271 ASP D CA 1
ATOM 4056 C C . ASP D 1 79 ? -73.252 -42.089 -54.114 1.00 71.11 271 ASP D C 1
ATOM 4057 O O . ASP D 1 79 ? -74.361 -41.586 -54.300 1.00 71.11 271 ASP D O 1
ATOM 4062 N N . CYS D 1 80 ? -73.011 -43.382 -54.310 1.00 86.46 272 CYS D N 1
ATOM 4063 C CA . CYS D 1 80 ? -74.078 -44.276 -54.744 1.00 86.46 272 CYS D CA 1
ATOM 4064 C C . CYS D 1 80 ? -74.878 -44.636 -53.498 1.00 86.46 272 CYS D C 1
ATOM 4065 O O . CYS D 1 80 ? -75.757 -45.500 -53.531 1.00 86.46 272 CYS D O 1
ATOM 4068 N N . ARG D 1 81 ? -74.564 -43.961 -52.397 1.00 83.48 273 ARG D N 1
ATOM 4069 C CA . ARG D 1 81 ? -75.225 -44.222 -51.128 1.00 83.48 273 ARG D CA 1
ATOM 4070 C C . ARG D 1 81 ? -75.053 -45.694 -50.756 1.00 83.48 273 ARG D C 1
ATOM 4071 O O . ARG D 1 81 ? -75.966 -46.314 -50.196 1.00 83.48 273 ARG D O 1
ATOM 4079 N N . GLY D 1 82 ? -73.876 -46.245 -51.074 1.00 71.05 274 GLY D N 1
ATOM 4080 C CA . GLY D 1 82 ? -73.587 -47.638 -50.758 1.00 71.05 274 GLY D CA 1
ATOM 4081 C C . GLY D 1 82 ? -72.833 -47.832 -49.442 1.00 71.05 274 GLY D C 1
ATOM 4082 O O . GLY D 1 82 ? -72.966 -47.034 -48.503 1.00 71.05 274 GLY D O 1
ATOM 4083 N N . ARG D 1 83 ? -72.051 -48.907 -49.362 1.00 55.34 275 ARG D N 1
ATOM 4084 C CA . ARG D 1 83 ? -71.266 -49.198 -48.173 1.00 55.34 275 ARG D CA 1
ATOM 4085 C C . ARG D 1 83 ? -70.051 -50.020 -48.560 1.00 55.34 275 ARG D C 1
ATOM 4086 O O . ARG D 1 83 ? -70.183 -51.126 -49.061 1.00 55.34 275 ARG D O 1
ATOM 4094 N N . VAL D 1 84 ? -68.862 -49.470 -48.347 1.00 54.91 276 VAL D N 1
ATOM 4095 C CA . VAL D 1 84 ? -67.637 -50.190 -48.684 1.00 54.91 276 VAL D CA 1
ATOM 4096 C C . VAL D 1 84 ? -67.040 -50.911 -47.477 1.00 54.91 276 VAL D C 1
ATOM 4097 O O . VAL D 1 84 ? -67.164 -50.469 -46.332 1.00 54.91 276 VAL D O 1
ATOM 4101 N N . LEU D 1 85 ? -66.396 -52.034 -47.751 1.00 61.43 277 LEU D N 1
ATOM 4102 C CA . LEU D 1 85 ? -65.753 -52.795 -46.719 1.00 61.43 277 LEU D CA 1
ATOM 4103 C C . LEU D 1 85 ? -64.286 -52.779 -47.066 1.00 61.43 277 LEU D C 1
ATOM 4104 O O . LEU D 1 85 ? -63.825 -53.568 -47.897 1.00 61.43 277 LEU D O 1
ATOM 4109 N N . VAL D 1 86 ? -63.546 -51.863 -46.458 1.00 56.85 278 VAL D N 1
ATOM 4110 C CA . VAL D 1 86 ? -62.118 -51.821 -46.721 1.00 56.85 278 VAL D CA 1
ATOM 4111 C C . VAL D 1 86 ? -61.589 -52.978 -45.883 1.00 56.85 278 VAL D C 1
ATOM 4112 O O . VAL D 1 86 ? -61.946 -53.099 -44.708 1.00 56.85 278 VAL D O 1
ATOM 4116 N N . HIS D 1 87 ? -60.757 -53.835 -46.463 1.00 74.09 279 HIS D N 1
ATOM 4117 C CA . HIS D 1 87 ? -60.268 -54.964 -45.691 1.00 74.09 279 HIS D CA 1
ATOM 4118 C C . HIS D 1 87 ? -58.965 -55.561 -46.170 1.00 74.09 279 HIS D C 1
ATOM 4119 O O . HIS D 1 87 ? -58.649 -55.514 -47.353 1.00 74.09 279 HIS D O 1
ATOM 4126 N N . SER D 1 88 ? -58.231 -56.156 -45.235 1.00 62.73 280 SER D N 1
ATOM 4127 C CA . SER D 1 88 ? -56.960 -56.815 -45.526 1.00 62.73 280 SER D CA 1
ATOM 4128 C C . SER D 1 88 ? -56.968 -58.108 -44.718 1.00 62.73 280 SER D C 1
ATOM 4129 O O . SER D 1 88 ? -57.851 -58.288 -43.869 1.00 62.73 280 SER D O 1
ATOM 4132 N N . GLN D 1 89 ? -56.010 -59.004 -44.973 1.00 66.78 281 GLN D N 1
ATOM 4133 C CA . GLN D 1 89 ? -55.945 -60.292 -44.262 1.00 66.78 281 GLN D CA 1
ATOM 4134 C C . GLN D 1 89 ? -56.483 -60.320 -42.832 1.00 66.78 281 GLN D C 1
ATOM 4135 O O . GLN D 1 89 ? -57.477 -60.988 -42.551 1.00 66.78 281 GLN D O 1
ATOM 4141 N N . ALA D 1 90 ? -55.818 -59.609 -41.929 1.00 54.63 282 ALA D N 1
ATOM 4142 C CA . ALA D 1 90 ? -56.239 -59.561 -40.536 1.00 54.63 282 ALA D CA 1
ATOM 4143 C C . ALA D 1 90 ? -57.053 -58.304 -40.174 1.00 54.63 282 ALA D C 1
ATOM 4144 O O . ALA D 1 90 ? -57.736 -58.267 -39.149 1.00 54.63 282 ALA D O 1
ATOM 4146 N N . GLY D 1 91 ? -56.998 -57.279 -41.016 1.00 69.76 283 GLY D N 1
ATOM 4147 C CA . GLY D 1 91 ? -57.731 -56.059 -40.726 1.00 69.76 283 GLY D CA 1
ATOM 4148 C C . GLY D 1 91 ? -57.067 -55.301 -39.592 1.00 69.76 283 GLY D C 1
ATOM 4149 O O . GLY D 1 91 ? -57.739 -54.754 -38.719 1.00 69.76 283 GLY D O 1
ATOM 4150 N N . ILE D 1 92 ? -55.738 -55.268 -39.603 1.00 67.69 284 ILE D N 1
ATOM 4151 C CA . ILE D 1 92 ? -54.995 -54.579 -38.559 1.00 67.69 284 ILE D CA 1
ATOM 4152 C C . ILE D 1 92 ? -54.132 -53.463 -39.118 1.00 67.69 284 ILE D C 1
ATOM 4153 O O . ILE D 1 92 ? -54.193 -52.325 -38.645 1.00 67.69 284 ILE D O 1
ATOM 4158 N N . SER D 1 93 ? -53.337 -53.784 -40.134 1.00 78.93 285 SER D N 1
ATOM 4159 C CA . SER D 1 93 ? -52.456 -52.793 -40.726 1.00 78.93 285 SER D CA 1
ATOM 4160 C C . SER D 1 93 ? -53.002 -52.127 -41.986 1.00 78.93 285 SER D C 1
ATOM 4161 O O . SER D 1 93 ? -53.550 -51.024 -41.936 1.00 78.93 285 SER D O 1
ATOM 4164 N N . ARG D 1 94 ? -52.851 -52.814 -43.112 1.00 60.00 286 ARG D N 1
ATOM 4165 C CA . ARG D 1 94 ? -53.281 -52.302 -44.404 1.00 60.00 286 ARG D CA 1
ATOM 4166 C C . ARG D 1 94 ? -54.649 -51.624 -44.478 1.00 60.00 286 ARG D C 1
ATOM 4167 O O . ARG D 1 94 ? -54.729 -50.407 -44.658 1.00 60.00 286 ARG D O 1
ATOM 4175 N N . SER D 1 95 ? -55.721 -52.394 -44.338 1.00 50.09 287 SER D N 1
ATOM 4176 C CA . SER D 1 95 ? -57.068 -51.823 -44.420 1.00 50.09 287 SER D CA 1
ATOM 4177 C C . SER D 1 95 ? -57.292 -50.622 -43.500 1.00 50.09 287 SER D C 1
ATOM 4178 O O . SER D 1 95 ? -58.170 -49.776 -43.747 1.00 50.09 287 SER D O 1
ATOM 4181 N N . ALA D 1 96 ? -56.486 -50.553 -42.443 1.00 54.51 288 ALA D N 1
ATOM 4182 C CA . ALA D 1 96 ? -56.588 -49.472 -41.468 1.00 54.51 288 ALA D CA 1
ATOM 4183 C C . ALA D 1 96 ? -55.896 -48.228 -42.018 1.00 54.51 288 ALA D C 1
ATOM 4184 O O . ALA D 1 96 ? -56.480 -47.133 -42.068 1.00 54.51 288 ALA D O 1
ATOM 4186 N N . THR D 1 97 ? -54.644 -48.416 -42.427 1.00 61.75 289 THR D N 1
ATOM 4187 C CA . THR D 1 97 ? -53.844 -47.340 -42.985 1.00 61.75 289 THR D CA 1
ATOM 4188 C C . THR D 1 97 ? -54.734 -46.529 -43.911 1.00 61.75 289 THR D C 1
ATOM 4189 O O . THR D 1 97 ? -54.837 -45.301 -43.798 1.00 61.75 289 THR D O 1
ATOM 4193 N N . ILE D 1 98 ? -55.391 -47.247 -44.813 1.00 78.97 290 ILE D N 1
ATOM 4194 C CA . ILE D 1 98 ? -56.266 -46.642 -45.794 1.00 78.97 290 ILE D CA 1
ATOM 4195 C C . ILE D 1 98 ? -57.475 -45.911 -45.230 1.00 78.97 290 ILE D C 1
ATOM 4196 O O . ILE D 1 98 ? -57.814 -44.814 -45.678 1.00 78.97 290 ILE D O 1
ATOM 4201 N N . CYS D 1 99 ? -58.141 -46.505 -44.254 1.00 61.93 291 CYS D N 1
ATOM 4202 C CA . CYS D 1 99 ? -59.294 -45.831 -43.686 1.00 61.93 291 CYS D CA 1
ATOM 4203 C C . CYS D 1 99 ? -58.817 -44.546 -43.057 1.00 61.93 291 CYS D C 1
ATOM 4204 O O . CYS D 1 99 ? -59.532 -43.549 -43.051 1.00 61.93 291 CYS D O 1
ATOM 4207 N N . LEU D 1 100 ? -57.600 -44.581 -42.522 1.00 77.73 292 LEU D N 1
ATOM 4208 C CA . LEU D 1 100 ? -57.001 -43.413 -41.878 1.00 77.73 292 LEU D CA 1
ATOM 4209 C C . LEU D 1 100 ? -56.760 -42.315 -42.901 1.00 77.73 292 LEU D C 1
ATOM 4210 O O . LEU D 1 100 ? -57.240 -41.184 -42.740 1.00 77.73 292 LEU D O 1
ATOM 4215 N N . ALA D 1 101 ? -56.004 -42.666 -43.944 1.00 70.17 293 ALA D N 1
ATOM 4216 C CA . ALA D 1 101 ? -55.683 -41.746 -45.031 1.00 70.17 293 ALA D CA 1
ATOM 4217 C C . ALA D 1 101 ? -56.966 -41.059 -45.516 1.00 70.17 293 ALA D C 1
ATOM 4218 O O . ALA D 1 101 ? -56.998 -39.840 -45.699 1.00 70.17 293 ALA D O 1
ATOM 4220 N N . TYR D 1 102 ? -58.019 -41.851 -45.702 1.00 65.26 294 TYR D N 1
ATOM 4221 C CA . TYR D 1 102 ? -59.305 -41.342 -46.159 1.00 65.26 294 TYR D CA 1
ATOM 4222 C C . TYR D 1 102 ? -59.911 -40.324 -45.198 1.00 65.26 294 TYR D C 1
ATOM 4223 O O . TYR D 1 102 ? -60.414 -39.278 -45.617 1.00 65.26 294 TYR D O 1
ATOM 4232 N N . LEU D 1 103 ? -59.892 -40.664 -43.912 1.00 70.88 295 LEU D N 1
ATOM 4233 C CA . LEU D 1 103 ? -60.445 -39.806 -42.865 1.00 70.88 295 LEU D CA 1
ATOM 4234 C C . LEU D 1 103 ? -59.652 -38.511 -42.762 1.00 70.88 295 LEU D C 1
ATOM 4235 O O . LEU D 1 103 ? -60.230 -37.416 -42.664 1.00 70.88 295 LEU D O 1
ATOM 4240 N N . MET D 1 104 ? -58.327 -38.655 -42.762 1.00 75.23 296 MET D N 1
ATOM 4241 C CA . MET D 1 104 ? -57.438 -37.507 -42.692 1.00 75.23 296 MET D CA 1
ATOM 4242 C C . MET D 1 104 ? -57.838 -36.543 -43.806 1.00 75.23 296 MET D C 1
ATOM 4243 O O . MET D 1 104 ? -58.070 -35.356 -43.574 1.00 75.23 296 MET D O 1
ATOM 4248 N N . MET D 1 105 ? -57.916 -37.078 -45.018 1.00 73.64 297 MET D N 1
ATOM 4249 C CA . MET D 1 105 ? -58.283 -36.315 -46.206 1.00 73.64 297 MET D CA 1
ATOM 4250 C C . MET D 1 105 ? -59.696 -35.715 -46.134 1.00 73.64 297 MET D C 1
ATOM 4251 O O . MET D 1 105 ? -59.873 -34.510 -45.926 1.00 73.64 297 MET D O 1
ATOM 4256 N N . LYS D 1 106 ? -60.694 -36.578 -46.312 1.00 74.15 298 LYS D N 1
ATOM 4257 C CA . LYS D 1 106 ? -62.095 -36.178 -46.307 1.00 74.15 298 LYS D CA 1
ATOM 4258 C C . LYS D 1 106 ? -62.519 -35.275 -45.166 1.00 74.15 298 LYS D C 1
ATOM 4259 O O . LYS D 1 106 ? -63.133 -34.228 -45.389 1.00 74.15 298 LYS D O 1
ATOM 4265 N N . LYS D 1 107 ? -62.198 -35.676 -43.945 1.00 95.00 299 LYS D N 1
ATOM 4266 C CA . LYS D 1 107 ? -62.578 -34.885 -42.789 1.00 95.00 299 LYS D CA 1
ATOM 4267 C C . LYS D 1 107 ? -61.473 -33.971 -42.260 1.00 95.00 299 LYS D C 1
ATOM 4268 O O . LYS D 1 107 ? -61.687 -33.250 -41.276 1.00 95.00 299 LYS D O 1
ATOM 4274 N N . ARG D 1 108 ? -60.311 -33.992 -42.924 1.00 62.14 300 ARG D N 1
ATOM 4275 C CA . ARG D 1 108 ? -59.142 -33.170 -42.529 1.00 62.14 300 ARG D CA 1
ATOM 4276 C C . ARG D 1 108 ? -58.833 -33.231 -41.024 1.00 62.14 300 ARG D C 1
ATOM 4277 O O . ARG D 1 108 ? -59.354 -32.409 -40.239 1.00 62.14 300 ARG D O 1
ATOM 4285 N N . VAL D 1 109 ? -57.986 -34.185 -40.626 1.00 61.27 301 VAL D N 1
ATOM 4286 C CA . VAL D 1 109 ? -57.636 -34.350 -39.212 1.00 61.27 301 VAL D CA 1
ATOM 4287 C C . VAL D 1 109 ? -56.225 -34.905 -39.046 1.00 61.27 301 VAL D C 1
ATOM 4288 O O . VAL D 1 109 ? -55.621 -35.396 -40.010 1.00 61.27 301 VAL D O 1
ATOM 4292 N N . ARG D 1 110 ? -55.705 -34.811 -37.826 1.00 80.17 302 ARG D N 1
ATOM 4293 C CA . ARG D 1 110 ? -54.369 -35.304 -37.526 1.00 80.17 302 ARG D CA 1
ATOM 4294 C C . ARG D 1 110 ? -54.361 -36.833 -37.531 1.00 80.17 302 ARG D C 1
ATOM 4295 O O . ARG D 1 110 ? -55.327 -37.460 -37.074 1.00 80.17 302 ARG D O 1
ATOM 4303 N N . LEU D 1 111 ? -53.285 -37.424 -38.054 1.00 92.61 303 LEU D N 1
ATOM 4304 C CA . LEU D 1 111 ? -53.153 -38.878 -38.083 1.00 92.61 303 LEU D CA 1
ATOM 4305 C C . LEU D 1 111 ? -53.482 -39.358 -36.687 1.00 92.61 303 LEU D C 1
ATOM 4306 O O . LEU D 1 111 ? -54.048 -40.431 -36.498 1.00 92.61 303 LEU D O 1
ATOM 4311 N N . GLU D 1 112 ? -53.111 -38.529 -35.717 1.00 79.15 304 GLU D N 1
ATOM 4312 C CA . GLU D 1 112 ? -53.341 -38.786 -34.301 1.00 79.15 304 GLU D CA 1
ATOM 4313 C C . GLU D 1 112 ? -54.835 -38.936 -33.999 1.00 79.15 304 GLU D C 1
ATOM 4314 O O . GLU D 1 112 ? -55.293 -39.986 -33.550 1.00 79.15 304 GLU D O 1
ATOM 4320 N N . GLU D 1 113 ? -55.581 -37.865 -34.239 1.00 76.77 305 GLU D N 1
ATOM 4321 C CA . GLU D 1 113 ? -57.011 -37.845 -34.001 1.00 76.77 305 GLU D CA 1
ATOM 4322 C C . GLU D 1 113 ? -57.714 -39.012 -34.687 1.00 76.77 305 GLU D C 1
ATOM 4323 O O . GLU D 1 113 ? -58.500 -39.733 -34.067 1.00 76.77 305 GLU D O 1
ATOM 4329 N N . ALA D 1 114 ? -57.429 -39.191 -35.972 1.00 61.94 306 ALA D N 1
ATOM 4330 C CA . ALA D 1 114 ? -58.031 -40.280 -36.740 1.00 61.94 306 ALA D CA 1
ATOM 4331 C C . ALA D 1 114 ? -57.722 -41.633 -36.068 1.00 61.94 306 ALA D C 1
ATOM 4332 O O . ALA D 1 114 ? -58.636 -42.379 -35.661 1.00 61.94 306 ALA D O 1
ATOM 4334 N N . PHE D 1 115 ? -56.424 -41.933 -35.961 1.00 57.54 307 PHE D N 1
ATOM 4335 C CA . PHE D 1 115 ? -55.946 -43.167 -35.352 1.00 57.54 307 PHE D CA 1
ATOM 4336 C C . PHE D 1 115 ? -56.804 -43.487 -34.142 1.00 57.54 307 PHE D C 1
ATOM 4337 O O . PHE D 1 115 ? -57.181 -44.627 -33.924 1.00 57.54 307 PHE D O 1
ATOM 4345 N N . GLU D 1 116 ? -57.120 -42.466 -33.360 1.00 76.06 308 GLU D N 1
ATOM 4346 C CA . GLU D 1 116 ? -57.941 -42.675 -32.190 1.00 76.06 308 GLU D CA 1
ATOM 4347 C C . GLU D 1 116 ? -59.353 -43.009 -32.598 1.00 76.06 308 GLU D C 1
ATOM 4348 O O . GLU D 1 116 ? -59.843 -44.101 -32.304 1.00 76.06 308 GLU D O 1
ATOM 4354 N N . PHE D 1 117 ? -60.000 -42.074 -33.283 1.00 68.84 309 PHE D N 1
ATOM 4355 C CA . PHE D 1 117 ? -61.371 -42.268 -33.740 1.00 68.84 309 PHE D CA 1
ATOM 4356 C C . PHE D 1 117 ? -61.629 -43.702 -34.206 1.00 68.84 309 PHE D C 1
ATOM 4357 O O . PHE D 1 117 ? -62.740 -44.228 -34.073 1.00 68.84 309 PHE D O 1
ATOM 4365 N N . VAL D 1 118 ? -60.589 -44.320 -34.756 1.00 62.66 310 VAL D N 1
ATOM 4366 C CA . VAL D 1 118 ? -60.684 -45.678 -35.262 1.00 62.66 310 VAL D CA 1
ATOM 4367 C C . VAL D 1 118 ? -60.320 -46.735 -34.207 1.00 62.66 310 VAL D C 1
ATOM 4368 O O . VAL D 1 118 ? -60.928 -47.809 -34.172 1.00 62.66 310 VAL D O 1
ATOM 4372 N N . LYS D 1 119 ? -59.334 -46.451 -33.356 1.00 73.69 311 LYS D N 1
ATOM 4373 C CA . LYS D 1 119 ? -58.959 -47.409 -32.317 1.00 73.69 311 LYS D CA 1
ATOM 4374 C C . LYS D 1 119 ? -60.195 -47.750 -31.497 1.00 73.69 311 LYS D C 1
ATOM 4375 O O . LYS D 1 119 ? -60.337 -48.878 -31.011 1.00 73.69 311 LYS D O 1
ATOM 4381 N N . GLN D 1 120 ? -61.083 -46.765 -31.352 1.00 75.65 312 GLN D N 1
ATOM 4382 C CA . GLN D 1 120 ? -62.317 -46.926 -30.591 1.00 75.65 312 GLN D CA 1
ATOM 4383 C C . GLN D 1 120 ? -63.281 -47.841 -31.312 1.00 75.65 312 GLN D C 1
ATOM 4384 O O . GLN D 1 120 ? -64.177 -48.421 -30.693 1.00 75.65 312 GLN D O 1
ATOM 4390 N N . ARG D 1 121 ? -63.111 -47.963 -32.626 1.00 62.98 313 ARG D N 1
ATOM 4391 C CA . ARG D 1 121 ? -63.996 -48.811 -33.416 1.00 62.98 313 ARG D CA 1
ATOM 4392 C C . ARG D 1 121 ? -63.454 -50.235 -33.470 1.00 62.98 313 ARG D C 1
ATOM 4393 O O . ARG D 1 121 ? -64.165 -51.194 -33.157 1.00 62.98 313 ARG D O 1
ATOM 4401 N N . ARG D 1 122 ? -62.193 -50.371 -33.862 1.00 70.49 314 ARG D N 1
ATOM 4402 C CA . ARG D 1 122 ? -61.575 -51.681 -33.942 1.00 70.49 314 ARG D CA 1
ATOM 4403 C C . ARG D 1 122 ? -60.234 -51.572 -33.246 1.00 70.49 314 ARG D C 1
ATOM 4404 O O . ARG D 1 122 ? -59.197 -51.341 -33.864 1.00 70.49 314 ARG D O 1
ATOM 4412 N N . SER D 1 123 ? -60.290 -51.718 -31.931 1.00 73.75 315 SER D N 1
ATOM 4413 C CA . SER D 1 123 ? -59.125 -51.651 -31.055 1.00 73.75 315 SER D CA 1
ATOM 4414 C C . SER D 1 123 ? -57.874 -52.406 -31.542 1.00 73.75 315 SER D C 1
ATOM 4415 O O . SER D 1 123 ? -56.766 -52.152 -31.065 1.00 73.75 315 SER D O 1
ATOM 4418 N N . ILE D 1 124 ? -58.054 -53.317 -32.493 1.00 64.22 316 ILE D N 1
ATOM 4419 C CA . ILE D 1 124 ? -56.962 -54.129 -33.010 1.00 64.22 316 ILE D CA 1
ATOM 4420 C C . ILE D 1 124 ? -56.018 -53.386 -33.963 1.00 64.22 316 ILE D C 1
ATOM 4421 O O . ILE D 1 124 ? -54.905 -53.862 -34.247 1.00 64.22 316 ILE D O 1
ATOM 4426 N N . ILE D 1 125 ? -56.470 -52.229 -34.453 1.00 72.20 317 ILE D N 1
ATOM 4427 C CA . ILE D 1 125 ? -55.714 -51.376 -35.388 1.00 72.20 317 ILE D CA 1
ATOM 4428 C C . ILE D 1 125 ? -54.218 -51.284 -35.117 1.00 72.20 317 ILE D C 1
ATOM 4429 O O . ILE D 1 125 ? -53.806 -51.054 -33.978 1.00 72.20 317 ILE D O 1
ATOM 4434 N N . SER D 1 126 ? -53.405 -51.419 -36.161 1.00 69.88 318 SER D N 1
ATOM 4435 C CA . SER D 1 126 ? -51.967 -51.318 -35.979 1.00 69.88 318 SER D CA 1
ATOM 4436 C C . SER D 1 126 ? -51.164 -51.248 -37.274 1.00 69.88 318 SER D C 1
ATOM 4437 O O . SER D 1 126 ? -50.525 -52.229 -37.674 1.00 69.88 318 SER D O 1
ATOM 4440 N N . PRO D 1 127 ? -51.177 -50.079 -37.947 1.00 81.65 319 PRO D N 1
ATOM 4441 C CA . PRO D 1 127 ? -50.433 -49.905 -39.200 1.00 81.65 319 PRO D CA 1
ATOM 4442 C C . PRO D 1 127 ? -48.951 -50.086 -38.914 1.00 81.65 319 PRO D C 1
ATOM 4443 O O . PRO D 1 127 ? -48.404 -49.374 -38.076 1.00 81.65 319 PRO D O 1
ATOM 4447 N N . ASN D 1 128 ? -48.298 -51.032 -39.587 1.00 59.98 320 ASN D N 1
ATOM 4448 C CA . ASN D 1 128 ? -46.871 -51.234 -39.352 1.00 59.98 320 ASN D CA 1
ATOM 4449 C C . ASN D 1 128 ? -46.184 -49.878 -39.551 1.00 59.98 320 ASN D C 1
ATOM 4450 O O . ASN D 1 128 ? -46.641 -49.051 -40.348 1.00 59.98 320 ASN D O 1
ATOM 4455 N N . PHE D 1 129 ? -45.099 -49.655 -38.814 1.00 75.30 321 PHE D N 1
ATOM 4456 C CA . PHE D 1 129 ? -44.322 -48.408 -38.850 1.00 75.30 321 PHE D CA 1
ATOM 4457 C C . PHE D 1 129 ? -44.148 -47.742 -40.224 1.00 75.30 321 PHE D C 1
ATOM 4458 O O . PHE D 1 129 ? -44.404 -46.538 -40.383 1.00 75.30 321 PHE D O 1
ATOM 4466 N N . SER D 1 130 ? -43.697 -48.520 -41.207 1.00 68.64 322 SER D N 1
ATOM 4467 C CA . SER D 1 130 ? -43.514 -47.993 -42.552 1.00 68.64 322 SER D CA 1
ATOM 4468 C C . SER D 1 130 ? -44.748 -47.183 -42.941 1.00 68.64 322 SER D C 1
ATOM 4469 O O . SER D 1 130 ? -44.650 -45.990 -43.236 1.00 68.64 322 SER D O 1
ATOM 4472 N N . PHE D 1 131 ? -45.902 -47.846 -42.928 1.00 67.57 323 PHE D N 1
ATOM 4473 C CA . PHE D 1 131 ? -47.178 -47.215 -43.268 1.00 67.57 323 PHE D CA 1
ATOM 4474 C C . PHE D 1 131 ? -47.430 -46.016 -42.388 1.00 67.57 323 PHE D C 1
ATOM 4475 O O . PHE D 1 131 ? -48.017 -45.023 -42.811 1.00 67.57 323 PHE D O 1
ATOM 4483 N N . MET D 1 132 ? -46.999 -46.132 -41.144 1.00 77.57 324 MET D N 1
ATOM 4484 C CA . MET D 1 132 ? -47.193 -45.061 -40.192 1.00 77.57 324 MET D CA 1
ATOM 4485 C C . MET D 1 132 ? -46.486 -43.798 -40.703 1.00 77.57 324 MET D C 1
ATOM 4486 O O . MET D 1 132 ? -47.091 -42.713 -40.716 1.00 77.57 324 MET D O 1
ATOM 4491 N N . GLY D 1 133 ? -45.227 -43.951 -41.138 1.00 70.70 325 GLY D N 1
ATOM 4492 C CA . GLY D 1 133 ? -44.467 -42.819 -41.657 1.00 70.70 325 GLY D CA 1
ATOM 4493 C C . GLY D 1 133 ? -45.118 -42.247 -42.910 1.00 70.70 325 GLY D C 1
ATOM 4494 O O . GLY D 1 133 ? -45.245 -41.026 -43.068 1.00 70.70 325 GLY D O 1
ATOM 4495 N N . GLN D 1 134 ? -45.526 -43.146 -43.804 1.00 67.64 326 GLN D N 1
ATOM 4496 C CA . GLN D 1 134 ? -46.190 -42.771 -45.047 1.00 67.64 326 GLN D CA 1
ATOM 4497 C C . GLN D 1 134 ? -47.520 -42.063 -44.751 1.00 67.64 326 GLN D C 1
ATOM 4498 O O . GLN D 1 134 ? -47.953 -41.201 -45.522 1.00 67.64 326 GLN D O 1
ATOM 4504 N N . LEU D 1 135 ? -48.168 -42.440 -43.645 1.00 69.72 327 LEU D N 1
ATOM 4505 C CA . LEU D 1 135 ? -49.442 -41.840 -43.238 1.00 69.72 327 LEU D CA 1
ATOM 4506 C C . LEU D 1 135 ? -49.218 -40.416 -42.760 1.00 69.72 327 LEU D C 1
ATOM 4507 O O . LEU D 1 135 ? -50.130 -39.588 -42.790 1.00 69.72 327 LEU D O 1
ATOM 4512 N N . LEU D 1 136 ? -47.995 -40.149 -42.309 1.00 69.07 328 LEU D N 1
ATOM 4513 C CA . LEU D 1 136 ? -47.607 -38.822 -41.836 1.00 69.07 328 LEU D CA 1
ATOM 4514 C C . LEU D 1 136 ? -47.269 -37.964 -43.050 1.00 69.07 328 LEU D C 1
ATOM 4515 O O . LEU D 1 136 ? -47.800 -36.853 -43.223 1.00 69.07 328 LEU D O 1
ATOM 4520 N N . GLN D 1 137 ? -46.374 -38.495 -43.883 1.00 82.44 329 GLN D N 1
ATOM 4521 C CA . GLN D 1 137 ? -45.953 -37.826 -45.105 1.00 82.44 329 GLN D CA 1
ATOM 4522 C C . GLN D 1 137 ? -47.199 -37.286 -45.812 1.00 82.44 329 GLN D C 1
ATOM 4523 O O . GLN D 1 137 ? -47.252 -36.126 -46.226 1.00 82.44 329 GLN D O 1
ATOM 4529 N N . PHE D 1 138 ? -48.202 -38.150 -45.929 1.00 69.79 330 PHE D N 1
ATOM 4530 C CA . PHE D 1 138 ? -49.464 -37.811 -46.568 1.00 69.79 330 PHE D CA 1
ATOM 4531 C C . PHE D 1 138 ? -50.245 -36.795 -45.744 1.00 69.79 330 PHE D C 1
ATOM 4532 O O . PHE D 1 138 ? -50.968 -35.963 -46.302 1.00 69.79 330 PHE D O 1
ATOM 4540 N N . GLU D 1 139 ? -50.101 -36.869 -44.422 1.00 71.04 331 GLU D N 1
ATOM 4541 C CA . GLU D 1 139 ? -50.816 -35.970 -43.513 1.00 71.04 331 GLU D CA 1
ATOM 4542 C C . GLU D 1 139 ? -50.544 -34.498 -43.824 1.00 71.04 331 GLU D C 1
ATOM 4543 O O . GLU D 1 139 ? -51.489 -33.712 -44.028 1.00 71.04 331 GLU D O 1
ATOM 4549 N N . SER D 1 140 ? -49.256 -34.135 -43.841 1.00 79.44 332 SER D N 1
ATOM 4550 C CA . SER D 1 140 ? -48.823 -32.764 -44.145 1.00 79.44 332 SER D CA 1
ATOM 4551 C C . SER D 1 140 ? -49.548 -32.257 -45.402 1.00 79.44 332 SER D C 1
ATOM 4552 O O . SER D 1 140 ? -50.173 -31.182 -45.413 1.00 79.44 332 SER D O 1
ATOM 4555 N N . GLN D 1 141 ? -49.439 -33.067 -46.453 1.00 66.22 333 GLN D N 1
ATOM 4556 C CA . GLN D 1 141 ? -50.032 -32.793 -47.741 1.00 66.22 333 GLN D CA 1
ATOM 4557 C C . GLN D 1 141 ? -51.526 -32.507 -47.664 1.00 66.22 333 GLN D C 1
ATOM 4558 O O . GLN D 1 141 ? -51.990 -31.518 -48.215 1.00 66.22 333 GLN D O 1
ATOM 4564 N N . VAL D 1 142 ? -52.280 -33.355 -46.977 1.00 95.00 334 VAL D N 1
ATOM 4565 C CA . VAL D 1 142 ? -53.723 -33.160 -46.851 1.00 95.00 334 VAL D CA 1
ATOM 4566 C C . VAL D 1 142 ? -54.110 -31.839 -46.190 1.00 95.00 334 VAL D C 1
ATOM 4567 O O . VAL D 1 142 ? -55.128 -31.227 -46.540 1.00 95.00 334 VAL D O 1
ATOM 4571 N N . LEU D 1 143 ? -53.301 -31.413 -45.225 1.00 94.97 335 LEU D N 1
ATOM 4572 C CA . LEU D 1 143 ? -53.552 -30.173 -44.491 1.00 94.97 335 LEU D CA 1
ATOM 4573 C C . LEU D 1 143 ? -53.232 -28.912 -45.307 1.00 94.97 335 LEU D C 1
ATOM 4574 O O . LEU D 1 143 ? -53.904 -27.876 -45.149 1.00 94.97 335 LEU D O 1
ATOM 4579 N N . ALA D 1 144 ? -52.211 -29.019 -46.167 1.00 95.00 336 ALA D N 1
ATOM 4580 C CA . ALA D 1 144 ? -51.763 -27.928 -47.045 1.00 95.00 336 ALA D CA 1
ATOM 4581 C C . ALA D 1 144 ? -52.930 -27.394 -47.887 1.00 95.00 336 ALA D C 1
ATOM 4582 O O . ALA D 1 144 ? -53.164 -26.165 -47.830 1.00 95.00 336 ALA D O 1
ATOM 4585 N N . MET E 1 1 ? -25.101 -27.048 -67.315 1.00 92.87 193 MET E N 1
ATOM 4586 C CA . MET E 1 1 ? -24.423 -28.053 -68.194 1.00 92.87 193 MET E CA 1
ATOM 4587 C C . MET E 1 1 ? -22.918 -28.156 -67.947 1.00 92.87 193 MET E C 1
ATOM 4588 O O . MET E 1 1 ? -22.453 -28.130 -66.794 1.00 92.87 193 MET E O 1
ATOM 4593 N N . GLY E 1 2 ? -22.177 -28.276 -69.051 1.00 95.00 194 GLY E N 1
ATOM 4594 C CA . GLY E 1 2 ? -20.731 -28.398 -69.004 1.00 95.00 194 GLY E CA 1
ATOM 4595 C C . GLY E 1 2 ? -20.274 -29.848 -69.086 1.00 95.00 194 GLY E C 1
ATOM 4596 O O . GLY E 1 2 ? -19.205 -30.158 -69.619 1.00 95.00 194 GLY E O 1
ATOM 4597 N N . GLY E 1 3 ? -21.105 -30.738 -68.556 1.00 66.68 195 GLY E N 1
ATOM 4598 C CA . GLY E 1 3 ? -20.794 -32.152 -68.545 1.00 66.68 195 GLY E CA 1
ATOM 4599 C C . GLY E 1 3 ? -20.718 -32.661 -67.116 1.00 66.68 195 GLY E C 1
ATOM 4600 O O . GLY E 1 3 ? -20.408 -31.895 -66.198 1.00 66.68 195 GLY E O 1
ATOM 4601 N N . PRO E 1 4 ? -21.048 -33.937 -66.887 1.00 76.96 196 PRO E N 1
ATOM 4602 C CA . PRO E 1 4 ? -20.996 -34.522 -65.548 1.00 76.96 196 PRO E CA 1
ATOM 4603 C C . PRO E 1 4 ? -19.555 -34.757 -65.095 1.00 76.96 196 PRO E C 1
ATOM 4604 O O . PRO E 1 4 ? -18.689 -35.104 -65.893 1.00 76.96 196 PRO E O 1
ATOM 4608 N N . VAL E 1 5 ? -19.311 -34.569 -63.805 1.00 59.39 197 VAL E N 1
ATOM 4609 C CA . VAL E 1 5 ? -17.986 -34.745 -63.251 1.00 59.39 197 VAL E CA 1
ATOM 4610 C C . VAL E 1 5 ? -17.791 -36.159 -62.763 1.00 59.39 197 VAL E C 1
ATOM 4611 O O . VAL E 1 5 ? -18.678 -36.730 -62.132 1.00 59.39 197 VAL E O 1
ATOM 4615 N N . GLU E 1 6 ? -16.623 -36.721 -63.048 1.00 65.11 198 GLU E N 1
ATOM 4616 C CA . GLU E 1 6 ? -16.323 -38.068 -62.608 1.00 65.11 198 GLU E CA 1
ATOM 4617 C C . GLU E 1 6 ? -15.815 -38.083 -61.178 1.00 65.11 198 GLU E C 1
ATOM 4618 O O . GLU E 1 6 ? -14.651 -37.802 -60.932 1.00 65.11 198 GLU E O 1
ATOM 4624 N N . ILE E 1 7 ? -16.683 -38.413 -60.233 1.00 71.72 199 ILE E N 1
ATOM 4625 C CA . ILE E 1 7 ? -16.272 -38.482 -58.837 1.00 71.72 199 ILE E CA 1
ATOM 4626 C C . ILE E 1 7 ? -15.407 -39.727 -58.705 1.00 71.72 199 ILE E C 1
ATOM 4627 O O . ILE E 1 7 ? -14.254 -39.654 -58.285 1.00 71.72 199 ILE E O 1
ATOM 4632 N N . LEU E 1 8 ? -15.982 -40.870 -59.070 1.00 73.13 200 LEU E N 1
ATOM 4633 C CA . LEU E 1 8 ? -15.286 -42.150 -59.045 1.00 73.13 200 LEU E CA 1
ATOM 4634 C C . LEU E 1 8 ? -15.400 -42.731 -60.430 1.00 73.13 200 LEU E C 1
ATOM 4635 O O . LEU E 1 8 ? -16.335 -42.415 -61.160 1.00 73.13 200 LEU E O 1
ATOM 4640 N N . PRO E 1 9 ? -14.461 -43.608 -60.805 1.00 64.81 201 PRO E N 1
ATOM 4641 C CA . PRO E 1 9 ? -14.466 -44.227 -62.132 1.00 64.81 201 PRO E CA 1
ATOM 4642 C C . PRO E 1 9 ? -15.848 -44.719 -62.549 1.00 64.81 201 PRO E C 1
ATOM 4643 O O . PRO E 1 9 ? -16.204 -44.703 -63.730 1.00 64.81 201 PRO E O 1
ATOM 4647 N N . PHE E 1 10 ? -16.624 -45.135 -61.558 1.00 67.48 202 PHE E N 1
ATOM 4648 C CA . PHE E 1 10 ? -17.960 -45.649 -61.781 1.00 67.48 202 PHE E CA 1
ATOM 4649 C C . PHE E 1 10 ? -18.996 -44.700 -61.184 1.00 67.48 202 PHE E C 1
ATOM 4650 O O . PHE E 1 10 ? -20.183 -44.997 -61.176 1.00 67.48 202 PHE E O 1
ATOM 4658 N N . LEU E 1 11 ? -18.555 -43.560 -60.677 1.00 74.48 203 LEU E N 1
ATOM 4659 C CA . LEU E 1 11 ? -19.490 -42.628 -60.077 1.00 74.48 203 LEU E CA 1
ATOM 4660 C C . LEU E 1 11 ? -19.338 -41.227 -60.632 1.00 74.48 203 LEU E C 1
ATOM 4661 O O . LEU E 1 11 ? -18.271 -40.626 -60.532 1.00 74.48 203 LEU E O 1
ATOM 4666 N N . TYR E 1 12 ? -20.413 -40.709 -61.220 1.00 72.90 204 TYR E N 1
ATOM 4667 C CA . TYR E 1 12 ? -20.401 -39.360 -61.784 1.00 72.90 204 TYR E CA 1
ATOM 4668 C C . TYR E 1 12 ? -21.488 -38.506 -61.170 1.00 72.90 204 TYR E C 1
ATOM 4669 O O . TYR E 1 12 ? -22.528 -39.001 -60.746 1.00 72.90 204 TYR E O 1
ATOM 4678 N N . LEU E 1 13 ? -21.245 -37.210 -61.138 1.00 62.39 205 LEU E N 1
ATOM 4679 C CA . LEU E 1 13 ? -22.206 -36.288 -60.571 1.00 62.39 205 LEU E CA 1
ATOM 4680 C C . LEU E 1 13 ? -22.615 -35.278 -61.632 1.00 62.39 205 LEU E C 1
ATOM 4681 O O . LEU E 1 13 ? -21.765 -34.764 -62.349 1.00 62.39 205 LEU E O 1
ATOM 4686 N N . GLY E 1 14 ? -23.906 -34.981 -61.733 1.00 46.40 206 GLY E N 1
ATOM 4687 C CA . GLY E 1 14 ? -24.334 -34.036 -62.745 1.00 46.40 206 GLY E CA 1
ATOM 4688 C C . GLY E 1 14 ? -25.684 -33.381 -62.553 1.00 46.40 206 GLY E C 1
ATOM 4689 O O . GLY E 1 14 ? -26.327 -33.512 -61.504 1.00 46.40 206 GLY E O 1
ATOM 4690 N N . SER E 1 15 ? -26.104 -32.671 -63.601 1.00 42.41 207 SER E N 1
ATOM 4691 C CA . SER E 1 15 ? -27.369 -31.926 -63.651 1.00 42.41 207 SER E CA 1
ATOM 4692 C C . SER E 1 15 ? -28.479 -32.757 -64.309 1.00 42.41 207 SER E C 1
ATOM 4693 O O . SER E 1 15 ? -28.200 -33.771 -64.949 1.00 42.41 207 SER E O 1
ATOM 4696 N N . ALA E 1 16 ? -29.731 -32.341 -64.153 1.00 71.25 208 ALA E N 1
ATOM 4697 C CA . ALA E 1 16 ? -30.841 -33.061 -64.765 1.00 71.25 208 ALA E CA 1
ATOM 4698 C C . ALA E 1 16 ? -30.776 -32.792 -66.260 1.00 71.25 208 ALA E C 1
ATOM 4699 O O . ALA E 1 16 ? -31.355 -33.518 -67.075 1.00 71.25 208 ALA E O 1
ATOM 4701 N N . TYR E 1 17 ? -30.063 -31.723 -66.594 1.00 54.24 209 TYR E N 1
ATOM 4702 C CA . TYR E 1 17 ? -29.852 -31.288 -67.973 1.00 54.24 209 TYR E CA 1
ATOM 4703 C C . TYR E 1 17 ? -29.064 -32.375 -68.665 1.00 54.24 209 TYR E C 1
ATOM 4704 O O . TYR E 1 17 ? -29.345 -32.739 -69.798 1.00 54.24 209 TYR E O 1
ATOM 4713 N N . HIS E 1 18 ? -28.067 -32.879 -67.954 1.00 59.26 210 HIS E N 1
ATOM 4714 C CA . HIS E 1 18 ? -27.194 -33.930 -68.450 1.00 59.26 210 HIS E CA 1
ATOM 4715 C C . HIS E 1 18 ? -27.962 -35.223 -68.644 1.00 59.26 210 HIS E C 1
ATOM 4716 O O . HIS E 1 18 ? -27.762 -35.935 -69.616 1.00 59.26 210 HIS E O 1
ATOM 4723 N N . ALA E 1 19 ? -28.839 -35.524 -67.699 1.00 60.83 211 ALA E N 1
ATOM 4724 C CA . ALA E 1 19 ? -29.640 -36.732 -67.759 1.00 60.83 211 ALA E CA 1
ATOM 4725 C C . ALA E 1 19 ? -30.451 -36.793 -69.043 1.00 60.83 211 ALA E C 1
ATOM 4726 O O . ALA E 1 19 ? -30.799 -37.891 -69.486 1.00 60.83 211 ALA E O 1
ATOM 4728 N N . ALA E 1 20 ? -30.759 -35.630 -69.631 1.00 60.48 212 ALA E N 1
ATOM 4729 C CA . ALA E 1 20 ? -31.544 -35.567 -70.869 1.00 60.48 212 ALA E CA 1
ATOM 4730 C C . ALA E 1 20 ? -30.678 -35.594 -72.138 1.00 60.48 212 ALA E C 1
ATOM 4731 O O . ALA E 1 20 ? -31.188 -35.496 -73.257 1.00 60.48 212 ALA E O 1
ATOM 4733 N N . ARG E 1 21 ? -29.373 -35.753 -71.955 1.00 71.87 213 ARG E N 1
ATOM 4734 C CA . ARG E 1 21 ? -28.439 -35.770 -73.068 1.00 71.87 213 ARG E CA 1
ATOM 4735 C C . ARG E 1 21 ? -27.812 -37.131 -73.326 1.00 71.87 213 ARG E C 1
ATOM 4736 O O . ARG E 1 21 ? -26.845 -37.522 -72.667 1.00 71.87 213 ARG E O 1
ATOM 4744 N N . ARG E 1 22 ? -28.351 -37.848 -74.303 1.00 45.34 214 ARG E N 1
ATOM 4745 C CA . ARG E 1 22 ? -27.825 -39.154 -74.639 1.00 45.34 214 ARG E CA 1
ATOM 4746 C C . ARG E 1 22 ? -26.381 -39.056 -75.073 1.00 45.34 214 ARG E C 1
ATOM 4747 O O . ARG E 1 22 ? -25.542 -39.834 -74.612 1.00 45.34 214 ARG E O 1
ATOM 4755 N N . ASP E 1 23 ? -26.098 -38.103 -75.964 1.00 68.01 215 ASP E N 1
ATOM 4756 C CA . ASP E 1 23 ? -24.741 -37.891 -76.472 1.00 68.01 215 ASP E CA 1
ATOM 4757 C C . ASP E 1 23 ? -23.742 -37.747 -75.335 1.00 68.01 215 ASP E C 1
ATOM 4758 O O . ASP E 1 23 ? -22.663 -38.347 -75.357 1.00 68.01 215 ASP E O 1
ATOM 4763 N N . MET E 1 24 ? -24.113 -36.947 -74.340 1.00 53.68 216 MET E N 1
ATOM 4764 C CA . MET E 1 24 ? -23.272 -36.729 -73.177 1.00 53.68 216 MET E CA 1
ATOM 4765 C C . MET E 1 24 ? -23.142 -38.015 -72.370 1.00 53.68 216 MET E C 1
ATOM 4766 O O . MET E 1 24 ? -22.040 -38.381 -71.943 1.00 53.68 216 MET E O 1
ATOM 4771 N N . LEU E 1 25 ? -24.268 -38.703 -72.174 1.00 52.05 217 LEU E N 1
ATOM 4772 C CA . LEU E 1 25 ? -24.289 -39.945 -71.413 1.00 52.05 217 LEU E CA 1
ATOM 4773 C C . LEU E 1 25 ? -23.389 -41.030 -72.009 1.00 52.05 217 LEU E C 1
ATOM 4774 O O . LEU E 1 25 ? -22.581 -41.635 -71.308 1.00 52.05 217 LEU E O 1
ATOM 4779 N N . ASP E 1 26 ? -23.528 -41.267 -73.307 1.00 74.07 218 ASP E N 1
ATOM 4780 C CA . ASP E 1 26 ? -22.752 -42.295 -73.982 1.00 74.07 218 ASP E CA 1
ATOM 4781 C C . ASP E 1 26 ? -21.302 -41.934 -74.175 1.00 74.07 218 ASP E C 1
ATOM 4782 O O . ASP E 1 26 ? -20.441 -42.811 -74.246 1.00 74.07 218 ASP E O 1
ATOM 4787 N N . ALA E 1 27 ? -21.039 -40.637 -74.279 1.00 63.63 219 ALA E N 1
ATOM 4788 C CA . ALA E 1 27 ? -19.678 -40.136 -74.449 1.00 63.63 219 ALA E CA 1
ATOM 4789 C C . ALA E 1 27 ? -18.874 -40.471 -73.191 1.00 63.63 219 ALA E C 1
ATOM 4790 O O . ALA E 1 27 ? -17.665 -40.719 -73.262 1.00 63.63 219 ALA E O 1
ATOM 4792 N N . LEU E 1 28 ? -19.559 -40.481 -72.046 1.00 60.90 220 LEU E N 1
ATOM 4793 C CA . LEU E 1 28 ? -18.941 -40.807 -70.763 1.00 60.90 220 LEU E CA 1
ATOM 4794 C C . LEU E 1 28 ? -19.121 -42.276 -70.442 1.00 60.90 220 LEU E C 1
ATOM 4795 O O . LEU E 1 28 ? -18.557 -42.786 -69.472 1.00 60.90 220 LEU E O 1
ATOM 4800 N N . GLY E 1 29 ? -19.918 -42.953 -71.256 1.00 56.13 221 GLY E N 1
ATOM 4801 C CA . GLY E 1 29 ? -20.153 -44.361 -71.019 1.00 56.13 221 GLY E CA 1
ATOM 4802 C C . GLY E 1 29 ? -20.998 -44.618 -69.784 1.00 56.13 221 GLY E C 1
ATOM 4803 O O . GLY E 1 29 ? -20.788 -45.610 -69.084 1.00 56.13 221 GLY E O 1
ATOM 4804 N N . ILE E 1 30 ? -21.944 -43.724 -69.506 1.00 57.47 222 ILE E N 1
ATOM 4805 C CA . ILE E 1 30 ? -22.810 -43.907 -68.354 1.00 57.47 222 ILE E CA 1
ATOM 4806 C C . ILE E 1 30 ? -23.757 -45.026 -68.715 1.00 57.47 222 ILE E C 1
ATOM 4807 O O . ILE E 1 30 ? -24.288 -45.048 -69.822 1.00 57.47 222 ILE E O 1
ATOM 4812 N N . THR E 1 31 ? -23.958 -45.961 -67.793 1.00 72.54 223 THR E N 1
ATOM 4813 C CA . THR E 1 31 ? -24.853 -47.089 -68.046 1.00 72.54 223 THR E CA 1
ATOM 4814 C C . THR E 1 31 ? -26.112 -46.976 -67.202 1.00 72.54 223 THR E C 1
ATOM 4815 O O . THR E 1 31 ? -27.189 -47.393 -67.612 1.00 72.54 223 THR E O 1
ATOM 4819 N N . ALA E 1 32 ? -25.972 -46.405 -66.017 1.00 57.33 224 ALA E N 1
ATOM 4820 C CA . ALA E 1 32 ? -27.109 -46.241 -65.138 1.00 57.33 224 ALA E CA 1
ATOM 4821 C C . ALA E 1 32 ? -27.235 -44.785 -64.715 1.00 57.33 224 ALA E C 1
ATOM 4822 O O . ALA E 1 32 ? -26.298 -43.996 -64.865 1.00 57.33 224 ALA E O 1
ATOM 4824 N N . LEU E 1 33 ? -28.404 -44.439 -64.193 1.00 63.51 225 LEU E N 1
ATOM 4825 C CA . LEU E 1 33 ? -28.667 -43.093 -63.711 1.00 63.51 225 LEU E CA 1
ATOM 4826 C C . LEU E 1 33 ? -29.421 -43.156 -62.396 1.00 63.51 225 LEU E C 1
ATOM 4827 O O . LEU E 1 33 ? -30.342 -43.962 -62.239 1.00 63.51 225 LEU E O 1
ATOM 4832 N N . LEU E 1 34 ? -29.028 -42.310 -61.451 1.00 54.45 226 LEU E N 1
ATOM 4833 C CA . LEU E 1 34 ? -29.720 -42.252 -60.177 1.00 54.45 226 LEU E CA 1
ATOM 4834 C C . LEU E 1 34 ? -30.392 -40.878 -60.061 1.00 54.45 226 LEU E C 1
ATOM 4835 O O . LEU E 1 34 ? -29.760 -39.889 -59.694 1.00 54.45 226 LEU E O 1
ATOM 4840 N N . ASN E 1 35 ? -31.676 -40.827 -60.389 1.00 63.27 227 ASN E N 1
ATOM 4841 C CA . ASN E 1 35 ? -32.443 -39.591 -60.350 1.00 63.27 227 ASN E CA 1
ATOM 4842 C C . ASN E 1 35 ? -32.773 -39.177 -58.922 1.00 63.27 227 ASN E C 1
ATOM 4843 O O . ASN E 1 35 ? -33.750 -39.647 -58.341 1.00 63.27 227 ASN E O 1
ATOM 4848 N N . VAL E 1 36 ? -31.967 -38.283 -58.358 1.00 73.64 228 VAL E N 1
ATOM 4849 C CA . VAL E 1 36 ? -32.179 -37.831 -56.989 1.00 73.64 228 VAL E CA 1
ATOM 4850 C C . VAL E 1 36 ? -33.104 -36.634 -56.879 1.00 73.64 228 VAL E C 1
ATOM 4851 O O . VAL E 1 36 ? -32.916 -35.755 -56.046 1.00 73.64 228 VAL E O 1
ATOM 4855 N N . SER E 1 37 ? -34.097 -36.592 -57.748 1.00 62.19 229 SER E N 1
ATOM 4856 C CA . SER E 1 37 ? -35.075 -35.523 -57.706 1.00 62.19 229 SER E CA 1
ATOM 4857 C C . SER E 1 37 ? -36.389 -36.276 -57.613 1.00 62.19 229 SER E C 1
ATOM 4858 O O . SER E 1 37 ? -36.396 -37.499 -57.514 1.00 62.19 229 SER E O 1
ATOM 4861 N N . SER E 1 38 ? -37.500 -35.571 -57.657 1.00 72.13 230 SER E N 1
ATOM 4862 C CA . SER E 1 38 ? -38.767 -36.254 -57.532 1.00 72.13 230 SER E CA 1
ATOM 4863 C C . SER E 1 38 ? -39.634 -36.313 -58.789 1.00 72.13 230 SER E C 1
ATOM 4864 O O . SER E 1 38 ? -40.545 -37.149 -58.877 1.00 72.13 230 SER E O 1
ATOM 4867 N N . ASP E 1 39 ? -39.359 -35.445 -59.763 1.00 81.69 231 ASP E N 1
ATOM 4868 C CA . ASP E 1 39 ? -40.166 -35.415 -60.983 1.00 81.69 231 ASP E CA 1
ATOM 4869 C C . ASP E 1 39 ? -39.416 -35.416 -62.307 1.00 81.69 231 ASP E C 1
ATOM 4870 O O . ASP E 1 39 ? -40.045 -35.417 -63.362 1.00 81.69 231 ASP E O 1
ATOM 4875 N N . CYS E 1 40 ? -38.088 -35.408 -62.278 1.00 73.85 232 CYS E N 1
ATOM 4876 C CA . CYS E 1 40 ? -37.347 -35.424 -63.536 1.00 73.85 232 CYS E CA 1
ATOM 4877 C C . CYS E 1 40 ? -37.668 -36.744 -64.227 1.00 73.85 232 CYS E C 1
ATOM 4878 O O . CYS E 1 40 ? -37.514 -37.815 -63.637 1.00 73.85 232 CYS E O 1
ATOM 4881 N N . PRO E 1 41 ? -38.137 -36.686 -65.482 1.00 56.48 233 PRO E N 1
ATOM 4882 C CA . PRO E 1 41 ? -38.469 -37.909 -66.208 1.00 56.48 233 PRO E CA 1
ATOM 4883 C C . PRO E 1 41 ? -37.264 -38.801 -66.510 1.00 56.48 233 PRO E C 1
ATOM 4884 O O . PRO E 1 41 ? -36.108 -38.400 -66.353 1.00 56.48 233 PRO E O 1
ATOM 4888 N N . ASN E 1 42 ? -37.551 -40.025 -66.930 1.00 68.25 234 ASN E N 1
ATOM 4889 C CA . ASN E 1 42 ? -36.520 -40.972 -67.309 1.00 68.25 234 ASN E CA 1
ATOM 4890 C C . ASN E 1 42 ? -36.900 -41.274 -68.748 1.00 68.25 234 ASN E C 1
ATOM 4891 O O . ASN E 1 42 ? -37.526 -42.280 -69.071 1.00 68.25 234 ASN E O 1
ATOM 4896 N N . HIS E 1 43 ? -36.537 -40.337 -69.608 1.00 72.85 235 HIS E N 1
ATOM 4897 C CA . HIS E 1 43 ? -36.847 -40.396 -71.020 1.00 72.85 235 HIS E CA 1
ATOM 4898 C C . HIS E 1 43 ? -36.409 -41.642 -71.758 1.00 72.85 235 HIS E C 1
ATOM 4899 O O . HIS E 1 43 ? -37.169 -42.178 -72.554 1.00 72.85 235 HIS E O 1
ATOM 4906 N N . PHE E 1 44 ? -35.196 -42.105 -71.485 1.00 65.28 236 PHE E N 1
ATOM 4907 C CA . PHE E 1 44 ? -34.645 -43.259 -72.179 1.00 65.28 236 PHE E CA 1
ATOM 4908 C C . PHE E 1 44 ? -34.716 -44.541 -71.383 1.00 65.28 236 PHE E C 1
ATOM 4909 O O . PHE E 1 44 ? -33.752 -45.307 -71.318 1.00 65.28 236 PHE E O 1
ATOM 4917 N N . GLU E 1 45 ? -35.887 -44.758 -70.796 1.00 82.09 237 GLU E N 1
ATOM 4918 C CA . GLU E 1 45 ? -36.185 -45.928 -69.985 1.00 82.09 237 GLU E CA 1
ATOM 4919 C C . GLU E 1 45 ? -35.651 -47.206 -70.588 1.00 82.09 237 GLU E C 1
ATOM 4920 O O . GLU E 1 45 ? -35.191 -48.099 -69.872 1.00 82.09 237 GLU E O 1
ATOM 4926 N N . GLY E 1 46 ? -35.708 -47.289 -71.910 1.00 62.47 238 GLY E N 1
ATOM 4927 C CA . GLY E 1 46 ? -35.236 -48.483 -72.576 1.00 62.47 238 GLY E CA 1
ATOM 4928 C C . GLY E 1 46 ? -33.738 -48.739 -72.655 1.00 62.47 238 GLY E C 1
ATOM 4929 O O . GLY E 1 46 ? -33.320 -49.903 -72.659 1.00 62.47 238 GLY E O 1
ATOM 4930 N N . HIS E 1 47 ? -32.919 -47.685 -72.700 1.00 81.21 239 HIS E N 1
ATOM 4931 C CA . HIS E 1 47 ? -31.478 -47.883 -72.840 1.00 81.21 239 HIS E CA 1
ATOM 4932 C C . HIS E 1 47 ? -30.582 -47.703 -71.636 1.00 81.21 239 HIS E C 1
ATOM 4933 O O . HIS E 1 47 ? -29.439 -48.156 -71.650 1.00 81.21 239 HIS E O 1
ATOM 4940 N N . TYR E 1 48 ? -31.067 -47.043 -70.598 1.00 66.63 240 TYR E N 1
ATOM 4941 C CA . TYR E 1 48 ? -30.223 -46.873 -69.429 1.00 66.63 240 TYR E CA 1
ATOM 4942 C C . TYR E 1 48 ? -30.932 -47.358 -68.179 1.00 66.63 240 TYR E C 1
ATOM 4943 O O . TYR E 1 48 ? -32.158 -47.294 -68.094 1.00 66.63 240 TYR E O 1
ATOM 4952 N N . GLN E 1 49 ? -30.160 -47.848 -67.211 1.00 65.62 241 GLN E N 1
ATOM 4953 C CA . GLN E 1 49 ? -30.732 -48.324 -65.961 1.00 65.62 241 GLN E CA 1
ATOM 4954 C C . GLN E 1 49 ? -31.052 -47.101 -65.135 1.00 65.62 241 GLN E C 1
ATOM 4955 O O . GLN E 1 49 ? -30.197 -46.253 -64.925 1.00 65.62 241 GLN E O 1
ATOM 4961 N N . TYR E 1 50 ? -32.292 -47.005 -64.677 1.00 62.97 242 TYR E N 1
ATOM 4962 C CA . TYR E 1 50 ? -32.724 -45.875 -63.868 1.00 62.97 242 TYR E CA 1
ATOM 4963 C C . TYR E 1 50 ? -33.167 -46.283 -62.450 1.00 62.97 242 TYR E C 1
ATOM 4964 O O . TYR E 1 50 ? -33.802 -47.319 -62.243 1.00 62.97 242 TYR E O 1
ATOM 4973 N N . LYS E 1 51 ? -32.828 -45.453 -61.475 1.00 79.61 243 LYS E N 1
ATOM 4974 C CA . LYS E 1 51 ? -33.222 -45.692 -60.101 1.00 79.61 243 LYS E CA 1
ATOM 4975 C C . LYS E 1 51 ? -33.653 -44.345 -59.597 1.00 79.61 243 LYS E C 1
ATOM 4976 O O . LYS E 1 51 ? -32.919 -43.379 -59.722 1.00 79.61 243 LYS E O 1
ATOM 4982 N N . CYS E 1 52 ? -34.836 -44.265 -59.020 1.00 78.42 244 CYS E N 1
ATOM 4983 C CA . CYS E 1 52 ? -35.303 -42.984 -58.549 1.00 78.42 244 CYS E CA 1
ATOM 4984 C C . CYS E 1 52 ? -35.266 -42.872 -57.019 1.00 78.42 244 CYS E C 1
ATOM 4985 O O . CYS E 1 52 ? -35.478 -43.856 -56.302 1.00 78.42 244 CYS E O 1
ATOM 4988 N N . ILE E 1 53 ? -34.956 -41.666 -56.541 1.00 74.67 245 ILE E N 1
ATOM 4989 C CA . ILE E 1 53 ? -34.906 -41.341 -55.113 1.00 74.67 245 ILE E CA 1
ATOM 4990 C C . ILE E 1 53 ? -35.622 -39.999 -54.958 1.00 74.67 245 ILE E C 1
ATOM 4991 O O . ILE E 1 53 ? -35.001 -38.949 -54.866 1.00 74.67 245 ILE E O 1
ATOM 4996 N N . PRO E 1 54 ? -36.956 -40.035 -54.925 1.00 77.18 246 PRO E N 1
ATOM 4997 C CA . PRO E 1 54 ? -37.906 -38.925 -54.801 1.00 77.18 246 PRO E CA 1
ATOM 4998 C C . PRO E 1 54 ? -37.709 -37.975 -53.644 1.00 77.18 246 PRO E C 1
ATOM 4999 O O . PRO E 1 54 ? -38.369 -38.105 -52.615 1.00 77.18 246 PRO E O 1
ATOM 5003 N N . VAL E 1 55 ? -36.832 -36.997 -53.822 1.00 73.33 247 VAL E N 1
ATOM 5004 C CA . VAL E 1 55 ? -36.563 -36.045 -52.759 1.00 73.33 247 VAL E CA 1
ATOM 5005 C C . VAL E 1 55 ? -36.704 -34.620 -53.256 1.00 73.33 247 VAL E C 1
ATOM 5006 O O . VAL E 1 55 ? -36.632 -34.365 -54.453 1.00 73.33 247 VAL E O 1
ATOM 5010 N N . GLU E 1 56 ? -36.911 -33.694 -52.327 1.00 76.08 248 GLU E N 1
ATOM 5011 C CA . GLU E 1 56 ? -37.029 -32.265 -52.639 1.00 76.08 248 GLU E CA 1
ATOM 5012 C C . GLU E 1 56 ? -35.801 -31.549 -52.079 1.00 76.08 248 GLU E C 1
ATOM 5013 O O . GLU E 1 56 ? -35.189 -32.028 -51.123 1.00 76.08 248 GLU E O 1
ATOM 5019 N N . ASP E 1 57 ? -35.420 -30.416 -52.658 1.00 85.95 249 ASP E N 1
ATOM 5020 C CA . ASP E 1 57 ? -34.289 -29.702 -52.090 1.00 85.95 249 ASP E CA 1
ATOM 5021 C C . ASP E 1 57 ? -34.905 -28.871 -50.966 1.00 85.95 249 ASP E C 1
ATOM 5022 O O . ASP E 1 57 ? -35.053 -27.648 -51.066 1.00 85.95 249 ASP E O 1
ATOM 5027 N N . ASN E 1 58 ? -35.284 -29.583 -49.906 1.00 77.80 250 ASN E N 1
ATOM 5028 C CA . ASN E 1 58 ? -35.913 -29.017 -48.718 1.00 77.80 250 ASN E CA 1
ATOM 5029 C C . ASN E 1 58 ? -35.087 -29.237 -47.463 1.00 77.80 250 ASN E C 1
ATOM 5030 O O . ASN E 1 58 ? -33.992 -29.805 -47.480 1.00 77.80 250 ASN E O 1
ATOM 5035 N N . HIS E 1 59 ? -35.669 -28.769 -46.370 1.00 94.55 251 HIS E N 1
ATOM 5036 C CA . HIS E 1 59 ? -35.131 -28.910 -45.038 1.00 94.55 251 HIS E CA 1
ATOM 5037 C C . HIS E 1 59 ? -36.116 -29.951 -44.533 1.00 94.55 251 HIS E C 1
ATOM 5038 O O . HIS E 1 59 ? -35.853 -30.698 -43.591 1.00 94.55 251 HIS E O 1
ATOM 5045 N N . LYS E 1 60 ? -37.257 -29.985 -45.219 1.00 84.93 252 LYS E N 1
ATOM 5046 C CA . LYS E 1 60 ? -38.353 -30.905 -44.944 1.00 84.93 252 LYS E CA 1
ATOM 5047 C C . LYS E 1 60 ? -38.152 -32.177 -45.765 1.00 84.93 252 LYS E C 1
ATOM 5048 O O . LYS E 1 60 ? -39.097 -32.903 -46.043 1.00 84.93 252 LYS E O 1
ATOM 5054 N N . ALA E 1 61 ? -36.922 -32.440 -46.170 1.00 73.45 253 ALA E N 1
ATOM 5055 C CA . ALA E 1 61 ? -36.643 -33.629 -46.953 1.00 73.45 253 ALA E CA 1
ATOM 5056 C C . ALA E 1 61 ? -35.780 -34.580 -46.144 1.00 73.45 253 ALA E C 1
ATOM 5057 O O . ALA E 1 61 ? -34.737 -34.185 -45.606 1.00 73.45 253 ALA E O 1
ATOM 5059 N N . ASP E 1 62 ? -36.217 -35.828 -46.040 1.00 62.05 254 ASP E N 1
ATOM 5060 C CA . ASP E 1 62 ? -35.456 -36.814 -45.303 1.00 62.05 254 ASP E CA 1
ATOM 5061 C C . ASP E 1 62 ? -34.654 -37.632 -46.286 1.00 62.05 254 ASP E C 1
ATOM 5062 O O . ASP E 1 62 ? -34.941 -38.803 -46.509 1.00 62.05 254 ASP E O 1
ATOM 5067 N N . ILE E 1 63 ? -33.640 -37.017 -46.873 1.00 68.87 255 ILE E N 1
ATOM 5068 C CA . ILE E 1 63 ? -32.810 -37.704 -47.853 1.00 68.87 255 ILE E CA 1
ATOM 5069 C C . ILE E 1 63 ? -31.955 -38.810 -47.228 1.00 68.87 255 ILE E C 1
ATOM 5070 O O . ILE E 1 63 ? -31.522 -39.748 -47.903 1.00 68.87 255 ILE E O 1
ATOM 5075 N N . SER E 1 64 ? -31.735 -38.706 -45.925 1.00 57.58 256 SER E N 1
ATOM 5076 C CA . SER E 1 64 ? -30.919 -39.682 -45.225 1.00 57.58 256 SER E CA 1
ATOM 5077 C C . SER E 1 64 ? -31.466 -41.100 -45.347 1.00 57.58 256 SER E C 1
ATOM 5078 O O . SER E 1 64 ? -30.706 -42.047 -45.588 1.00 57.58 256 SER E O 1
ATOM 5081 N N . SER E 1 65 ? -32.778 -41.252 -45.191 1.00 64.13 257 SER E N 1
ATOM 5082 C CA . SER E 1 65 ? -33.386 -42.569 -45.284 1.00 64.13 257 SER E CA 1
ATOM 5083 C C . SER E 1 65 ? -32.872 -43.376 -46.493 1.00 64.13 257 SER E C 1
ATOM 5084 O O . SER E 1 65 ? -32.470 -44.539 -46.359 1.00 64.13 257 SER E O 1
ATOM 5087 N N . TRP E 1 66 ? -32.859 -42.745 -47.665 1.00 78.75 258 TRP E N 1
ATOM 5088 C CA . TRP E 1 66 ? -32.434 -43.408 -48.895 1.00 78.75 258 TRP E CA 1
ATOM 5089 C C . TRP E 1 66 ? -30.961 -43.662 -49.041 1.00 78.75 258 TRP E C 1
ATOM 5090 O O . TRP E 1 66 ? -30.559 -44.367 -49.955 1.00 78.75 258 TRP E O 1
ATOM 5101 N N . PHE E 1 67 ? -30.149 -43.080 -48.172 1.00 59.84 259 PHE E N 1
ATOM 5102 C CA . PHE E 1 67 ? -28.709 -43.271 -48.277 1.00 59.84 259 PHE E CA 1
ATOM 5103 C C . PHE E 1 67 ? -28.332 -44.720 -48.563 1.00 59.84 259 PHE E C 1
ATOM 5104 O O . PHE E 1 67 ? -27.582 -44.999 -49.493 1.00 59.84 259 PHE E O 1
ATOM 5112 N N . MET E 1 68 ? -28.870 -45.646 -47.780 1.00 65.95 260 MET E N 1
ATOM 5113 C CA . MET E 1 68 ? -28.559 -47.061 -47.966 1.00 65.95 260 MET E CA 1
ATOM 5114 C C . MET E 1 68 ? -29.002 -47.623 -49.299 1.00 65.95 260 MET E C 1
ATOM 5115 O O . MET E 1 68 ? -28.238 -48.308 -49.982 1.00 65.95 260 MET E O 1
ATOM 5120 N N . GLU E 1 69 ? -30.247 -47.338 -49.661 1.00 67.05 261 GLU E N 1
ATOM 5121 C CA . GLU E 1 69 ? -30.801 -47.804 -50.923 1.00 67.05 261 GLU E CA 1
ATOM 5122 C C . GLU E 1 69 ? -29.953 -47.294 -52.083 1.00 67.05 261 GLU E C 1
ATOM 5123 O O . GLU E 1 69 ? -29.622 -48.035 -53.008 1.00 67.05 261 GLU E O 1
ATOM 5129 N N . ALA E 1 70 ? -29.606 -46.015 -52.010 1.00 72.84 262 ALA E N 1
ATOM 5130 C CA . ALA E 1 70 ? -28.808 -45.368 -53.027 1.00 72.84 262 ALA E CA 1
ATOM 5131 C C . ALA E 1 70 ? -27.421 -45.974 -53.089 1.00 72.84 262 ALA E C 1
ATOM 5132 O O . ALA E 1 70 ? -26.944 -46.330 -54.170 1.00 72.84 262 ALA E O 1
ATOM 5134 N N . ILE E 1 71 ? -26.769 -46.081 -51.933 1.00 53.59 263 ILE E N 1
ATOM 5135 C CA . ILE E 1 71 ? -25.419 -46.656 -51.866 1.00 53.59 263 ILE E CA 1
ATOM 5136 C C . ILE E 1 71 ? -25.426 -48.042 -52.496 1.00 53.59 263 ILE E C 1
ATOM 5137 O O . ILE E 1 71 ? -24.525 -48.395 -53.262 1.00 53.59 263 ILE E O 1
ATOM 5142 N N . GLU E 1 72 ? -26.453 -48.820 -52.161 1.00 70.85 264 GLU E N 1
ATOM 5143 C CA . GLU E 1 72 ? -26.620 -50.156 -52.709 1.00 70.85 264 GLU E CA 1
ATOM 5144 C C . GLU E 1 72 ? -26.625 -50.056 -54.229 1.00 70.85 264 GLU E C 1
ATOM 5145 O O . GLU E 1 72 ? -25.777 -50.629 -54.910 1.00 70.85 264 GLU E O 1
ATOM 5151 N N . TYR E 1 73 ? -27.601 -49.319 -54.749 1.00 74.53 265 TYR E N 1
ATOM 5152 C CA . TYR E 1 73 ? -27.741 -49.137 -56.183 1.00 74.53 265 TYR E CA 1
ATOM 5153 C C . TYR E 1 73 ? -26.398 -48.818 -56.809 1.00 74.53 265 TYR E C 1
ATOM 5154 O O . TYR E 1 73 ? -25.990 -49.461 -57.772 1.00 74.53 265 TYR E O 1
ATOM 5163 N N . ILE E 1 74 ? -25.712 -47.823 -56.252 1.00 64.49 266 ILE E N 1
ATOM 5164 C CA . ILE E 1 74 ? -24.409 -47.418 -56.766 1.00 64.49 266 ILE E CA 1
ATOM 5165 C C . ILE E 1 74 ? -23.434 -48.587 -56.731 1.00 64.49 266 ILE E C 1
ATOM 5166 O O . ILE E 1 74 ? -22.756 -48.858 -57.713 1.00 64.49 266 ILE E O 1
ATOM 5171 N N . ASP E 1 75 ? -23.352 -49.280 -55.602 1.00 64.76 267 ASP E N 1
ATOM 5172 C CA . ASP E 1 75 ? -22.455 -50.427 -55.511 1.00 64.76 267 ASP E CA 1
ATOM 5173 C C . ASP E 1 75 ? -22.850 -51.430 -56.590 1.00 64.76 267 ASP E C 1
ATOM 5174 O O . ASP E 1 75 ? -21.995 -52.030 -57.238 1.00 64.76 267 ASP E O 1
ATOM 5179 N N . ALA E 1 76 ? -24.155 -51.598 -56.779 1.00 74.42 268 ALA E N 1
ATOM 5180 C CA . ALA E 1 76 ? -24.683 -52.517 -57.777 1.00 74.42 268 ALA E CA 1
ATOM 5181 C C . ALA E 1 76 ? -24.073 -52.244 -59.148 1.00 74.42 268 ALA E C 1
ATOM 5182 O O . ALA E 1 76 ? -23.411 -53.104 -59.722 1.00 74.42 268 ALA E O 1
ATOM 5184 N N . VAL E 1 77 ? -24.304 -51.039 -59.661 1.00 76.67 269 VAL E N 1
ATOM 5185 C CA . VAL E 1 77 ? -23.791 -50.632 -60.965 1.00 76.67 269 VAL E CA 1
ATOM 5186 C C . VAL E 1 77 ? -22.272 -50.704 -60.991 1.00 76.67 269 VAL E C 1
ATOM 5187 O O . VAL E 1 77 ? -21.665 -50.901 -62.044 1.00 76.67 269 VAL E O 1
ATOM 5191 N N . LYS E 1 78 ? -21.670 -50.537 -59.820 1.00 72.87 270 LYS E N 1
ATOM 5192 C CA . LYS E 1 78 ? -20.216 -50.581 -59.663 1.00 72.87 270 LYS E CA 1
ATOM 5193 C C . LYS E 1 78 ? -19.716 -51.983 -59.989 1.00 72.87 270 LYS E C 1
ATOM 5194 O O . LYS E 1 78 ? -18.687 -52.163 -60.649 1.00 72.87 270 LYS E O 1
ATOM 5200 N N . ASP E 1 79 ? -20.473 -52.972 -59.521 1.00 71.11 271 ASP E N 1
ATOM 5201 C CA . ASP E 1 79 ? -20.131 -54.374 -59.709 1.00 71.11 271 ASP E CA 1
ATOM 5202 C C . ASP E 1 79 ? -20.316 -54.830 -61.147 1.00 71.11 271 ASP E C 1
ATOM 5203 O O . ASP E 1 79 ? -19.616 -55.725 -61.599 1.00 71.11 271 ASP E O 1
ATOM 5208 N N . CYS E 1 80 ? -21.250 -54.221 -61.867 1.00 86.46 272 CYS E N 1
ATOM 5209 C CA . CYS E 1 80 ? -21.467 -54.583 -63.263 1.00 86.46 272 CYS E CA 1
ATOM 5210 C C . CYS E 1 80 ? -20.409 -53.856 -64.082 1.00 86.46 272 CYS E C 1
ATOM 5211 O O . CYS E 1 80 ? -20.431 -53.873 -65.312 1.00 86.46 272 CYS E O 1
ATOM 5214 N N . ARG E 1 81 ? -19.478 -53.217 -63.382 1.00 83.48 273 ARG E N 1
ATOM 5215 C CA . ARG E 1 81 ? -18.425 -52.459 -64.034 1.00 83.48 273 ARG E CA 1
ATOM 5216 C C . ARG E 1 81 ? -19.043 -51.370 -64.918 1.00 83.48 273 ARG E C 1
ATOM 5217 O O . ARG E 1 81 ? -18.525 -51.050 -65.986 1.00 83.48 273 ARG E O 1
ATOM 5225 N N . GLY E 1 82 ? -20.153 -50.799 -64.459 1.00 71.05 274 GLY E N 1
ATOM 5226 C CA . GLY E 1 82 ? -20.812 -49.748 -65.212 1.00 71.05 274 GLY E CA 1
ATOM 5227 C C . GLY E 1 82 ? -20.415 -48.350 -64.761 1.00 71.05 274 GLY E C 1
ATOM 5228 O O . GLY E 1 82 ? -19.307 -48.124 -64.268 1.00 71.05 274 GLY E O 1
ATOM 5229 N N . ARG E 1 83 ? -21.327 -47.402 -64.945 1.00 55.34 275 ARG E N 1
ATOM 5230 C CA . ARG E 1 83 ? -21.093 -46.023 -64.553 1.00 55.34 275 ARG E CA 1
ATOM 5231 C C . ARG E 1 83 ? -22.430 -45.340 -64.241 1.00 55.34 275 ARG E C 1
ATOM 5232 O O . ARG E 1 83 ? -23.299 -45.227 -65.109 1.00 55.34 275 ARG E O 1
ATOM 5240 N N . VAL E 1 84 ? -22.596 -44.892 -62.998 1.00 54.91 276 VAL E N 1
ATOM 5241 C CA . VAL E 1 84 ? -23.827 -44.225 -62.600 1.00 54.91 276 VAL E CA 1
ATOM 5242 C C . VAL E 1 84 ? -23.676 -42.718 -62.644 1.00 54.91 276 VAL E C 1
ATOM 5243 O O . VAL E 1 84 ? -22.591 -42.172 -62.401 1.00 54.91 276 VAL E O 1
ATOM 5247 N N . LEU E 1 85 ? -24.785 -42.058 -62.956 1.00 61.43 277 LEU E N 1
ATOM 5248 C CA . LEU E 1 85 ? -24.836 -40.616 -63.006 1.00 61.43 277 LEU E CA 1
ATOM 5249 C C . LEU E 1 85 ? -25.806 -40.208 -61.937 1.00 61.43 277 LEU E C 1
ATOM 5250 O O . LEU E 1 85 ? -27.004 -40.217 -62.159 1.00 61.43 277 LEU E O 1
ATOM 5255 N N . VAL E 1 86 ? -25.300 -39.879 -60.766 1.00 56.85 278 VAL E N 1
ATOM 5256 C CA . VAL E 1 86 ? -26.188 -39.445 -59.715 1.00 56.85 278 VAL E CA 1
ATOM 5257 C C . VAL E 1 86 ? -26.501 -38.021 -60.129 1.00 56.85 278 VAL E C 1
ATOM 5258 O O . VAL E 1 86 ? -25.584 -37.284 -60.487 1.00 56.85 278 VAL E O 1
ATOM 5262 N N . HIS E 1 87 ? -27.771 -37.625 -60.104 1.00 74.09 279 HIS E N 1
ATOM 5263 C CA . HIS E 1 87 ? -28.100 -36.269 -60.515 1.00 74.09 279 HIS E CA 1
ATOM 5264 C C . HIS E 1 87 ? -29.401 -35.718 -59.981 1.00 74.09 279 HIS E C 1
ATOM 5265 O O . HIS E 1 87 ? -30.332 -36.462 -59.718 1.00 74.09 279 HIS E O 1
ATOM 5272 N N . SER E 1 88 ? -29.456 -34.396 -59.855 1.00 62.73 280 SER E N 1
ATOM 5273 C CA . SER E 1 88 ? -30.643 -33.693 -59.386 1.00 62.73 280 SER E CA 1
ATOM 5274 C C . SER E 1 88 ? -30.780 -32.455 -60.257 1.00 62.73 280 SER E C 1
ATOM 5275 O O . SER E 1 88 ? -29.843 -32.117 -60.975 1.00 62.73 280 SER E O 1
ATOM 5278 N N . GLN E 1 89 ? -31.929 -31.780 -60.197 1.00 66.78 281 GLN E N 1
ATOM 5279 C CA . GLN E 1 89 ? -32.169 -30.594 -61.024 1.00 66.78 281 GLN E CA 1
ATOM 5280 C C . GLN E 1 89 ? -30.948 -29.766 -61.410 1.00 66.78 281 GLN E C 1
ATOM 5281 O O . GLN E 1 89 ? -30.610 -29.680 -62.584 1.00 66.78 281 GLN E O 1
ATOM 5287 N N . ALA E 1 90 ? -30.296 -29.140 -60.439 1.00 54.63 282 ALA E N 1
ATOM 5288 C CA . ALA E 1 90 ? -29.118 -28.323 -60.716 1.00 54.63 282 ALA E CA 1
ATOM 5289 C C . ALA E 1 90 ? -27.793 -29.046 -60.429 1.00 54.63 282 ALA E C 1
ATOM 5290 O O . ALA E 1 90 ? -26.725 -28.600 -60.862 1.00 54.63 282 ALA E O 1
ATOM 5292 N N . GLY E 1 91 ? -27.858 -30.160 -59.708 1.00 69.76 283 GLY E N 1
ATOM 5293 C CA . GLY E 1 91 ? -26.645 -30.891 -59.387 1.00 69.76 283 GLY E CA 1
ATOM 5294 C C . GLY E 1 91 ? -25.815 -30.122 -58.385 1.00 69.76 283 GLY E C 1
ATOM 5295 O O . GLY E 1 91 ? -24.599 -30.051 -58.503 1.00 69.76 283 GLY E O 1
ATOM 5296 N N . ILE E 1 92 ? -26.481 -29.545 -57.392 1.00 67.69 284 ILE E N 1
ATOM 5297 C CA . ILE E 1 92 ? -25.800 -28.768 -56.375 1.00 67.69 284 ILE E CA 1
ATOM 5298 C C . ILE E 1 92 ? -26.027 -29.349 -54.999 1.00 67.69 284 ILE E C 1
ATOM 5299 O O . ILE E 1 92 ? -25.084 -29.615 -54.267 1.00 67.69 284 ILE E O 1
ATOM 5304 N N . SER E 1 93 ? -27.283 -29.569 -54.651 1.00 78.93 285 SER E N 1
ATOM 5305 C CA . SER E 1 93 ? -27.600 -30.091 -53.335 1.00 78.93 285 SER E CA 1
ATOM 5306 C C . SER E 1 93 ? -27.808 -31.594 -53.270 1.00 78.93 285 SER E C 1
ATOM 5307 O O . SER E 1 93 ? -26.910 -32.347 -52.895 1.00 78.93 285 SER E O 1
ATOM 5310 N N . ARG E 1 94 ? -29.005 -32.017 -53.649 1.00 60.00 286 ARG E N 1
ATOM 5311 C CA . ARG E 1 94 ? -29.393 -33.416 -53.611 1.00 60.00 286 ARG E CA 1
ATOM 5312 C C . ARG E 1 94 ? -28.388 -34.440 -54.133 1.00 60.00 286 ARG E C 1
ATOM 5313 O O . ARG E 1 94 ? -27.844 -35.239 -53.360 1.00 60.00 286 ARG E O 1
ATOM 5321 N N . SER E 1 95 ? -28.133 -34.424 -55.435 1.00 50.09 287 SER E N 1
ATOM 5322 C CA . SER E 1 95 ? -27.202 -35.384 -56.016 1.00 50.09 287 SER E CA 1
ATOM 5323 C C . SER E 1 95 ? -25.836 -35.405 -55.330 1.00 50.09 287 SER E C 1
ATOM 5324 O O . SER E 1 95 ? -25.119 -36.420 -55.359 1.00 50.09 287 SER E O 1
ATOM 5327 N N . ALA E 1 96 ? -25.489 -34.287 -54.699 1.00 54.51 288 ALA E N 1
ATOM 5328 C CA . ALA E 1 96 ? -24.206 -34.153 -54.025 1.00 54.51 288 ALA E CA 1
ATOM 5329 C C . ALA E 1 96 ? -24.257 -34.853 -52.689 1.00 54.51 288 ALA E C 1
ATOM 5330 O O . ALA E 1 96 ? -23.395 -35.680 -52.366 1.00 54.51 288 ALA E O 1
ATOM 5332 N N . THR E 1 97 ? -25.279 -34.504 -51.915 1.00 61.75 289 THR E N 1
ATOM 5333 C CA . THR E 1 97 ? -25.491 -35.090 -50.600 1.00 61.75 289 THR E CA 1
ATOM 5334 C C . THR E 1 97 ? -25.255 -36.589 -50.706 1.00 61.75 289 THR E C 1
ATOM 5335 O O . THR E 1 97 ? -24.481 -37.176 -49.946 1.00 61.75 289 THR E O 1
ATOM 5339 N N . ILE E 1 98 ? -25.917 -37.193 -51.680 1.00 78.97 290 ILE E N 1
ATOM 5340 C CA . ILE E 1 98 ? -25.814 -38.612 -51.894 1.00 78.97 290 ILE E CA 1
ATOM 5341 C C . ILE E 1 98 ? -24.435 -39.112 -52.248 1.00 78.97 290 ILE E C 1
ATOM 5342 O O . ILE E 1 98 ? -24.002 -40.136 -51.734 1.00 78.97 290 ILE E O 1
ATOM 5347 N N . CYS E 1 99 ? -23.740 -38.404 -53.129 1.00 61.93 291 CYS E N 1
ATOM 5348 C CA . CYS E 1 99 ? -22.387 -38.824 -53.503 1.00 61.93 291 CYS E CA 1
ATOM 5349 C C . CYS E 1 99 ? -21.512 -38.775 -52.271 1.00 61.93 291 CYS E C 1
ATOM 5350 O O . CYS E 1 99 ? -20.594 -39.577 -52.119 1.00 61.93 291 CYS E O 1
ATOM 5353 N N . LEU E 1 100 ? -21.803 -37.818 -51.398 1.00 77.73 292 LEU E N 1
ATOM 5354 C CA . LEU E 1 100 ? -21.056 -37.654 -50.165 1.00 77.73 292 LEU E CA 1
ATOM 5355 C C . LEU E 1 100 ? -21.304 -38.832 -49.240 1.00 77.73 292 LEU E C 1
ATOM 5356 O O . LEU E 1 100 ? -20.367 -39.477 -48.779 1.00 77.73 292 LEU E O 1
ATOM 5361 N N . ALA E 1 101 ? -22.577 -39.101 -48.977 1.00 70.17 293 ALA E N 1
ATOM 5362 C CA . ALA E 1 101 ? -22.976 -40.200 -48.119 1.00 70.17 293 ALA E CA 1
ATOM 5363 C C . ALA E 1 101 ? -22.282 -41.478 -48.559 1.00 70.17 293 ALA E C 1
ATOM 5364 O O . ALA E 1 101 ? -21.749 -42.222 -47.743 1.00 70.17 293 ALA E O 1
ATOM 5366 N N . TYR E 1 102 ? -22.281 -41.716 -49.863 1.00 65.26 294 TYR E N 1
ATOM 5367 C CA . TYR E 1 102 ? -21.655 -42.907 -50.448 1.00 65.26 294 TYR E CA 1
ATOM 5368 C C . TYR E 1 102 ? -20.156 -42.979 -50.175 1.00 65.26 294 TYR E C 1
ATOM 5369 O O . TYR E 1 102 ? -19.626 -44.022 -49.799 1.00 65.26 294 TYR E O 1
ATOM 5378 N N . LEU E 1 103 ? -19.480 -41.860 -50.401 1.00 70.88 295 LEU E N 1
ATOM 5379 C CA . LEU E 1 103 ? -18.042 -41.750 -50.191 1.00 70.88 295 LEU E CA 1
ATOM 5380 C C . LEU E 1 103 ? -17.690 -41.951 -48.722 1.00 70.88 295 LEU E C 1
ATOM 5381 O O . LEU E 1 103 ? -16.753 -42.678 -48.376 1.00 70.88 295 LEU E O 1
ATOM 5386 N N . MET E 1 104 ? -18.435 -41.273 -47.863 1.00 75.23 296 MET E N 1
ATOM 5387 C CA . MET E 1 104 ? -18.219 -41.387 -46.440 1.00 75.23 296 MET E CA 1
ATOM 5388 C C . MET E 1 104 ? -18.271 -42.866 -46.085 1.00 75.23 296 MET E C 1
ATOM 5389 O O . MET E 1 104 ? -17.365 -43.393 -45.452 1.00 75.23 296 MET E O 1
ATOM 5394 N N . MET E 1 105 ? -19.339 -43.526 -46.517 1.00 73.64 297 MET E N 1
ATOM 5395 C CA . MET E 1 105 ? -19.551 -44.938 -46.259 1.00 73.64 297 MET E CA 1
ATOM 5396 C C . MET E 1 105 ? -18.470 -45.836 -46.867 1.00 73.64 297 MET E C 1
ATOM 5397 O O . MET E 1 105 ? -17.603 -46.372 -46.177 1.00 73.64 297 MET E O 1
ATOM 5402 N N . LYS E 1 106 ? -18.547 -45.993 -48.178 1.00 74.15 298 LYS E N 1
ATOM 5403 C CA . LYS E 1 106 ? -17.626 -46.835 -48.903 1.00 74.15 298 LYS E CA 1
ATOM 5404 C C . LYS E 1 106 ? -16.166 -46.631 -48.561 1.00 74.15 298 LYS E C 1
ATOM 5405 O O . LYS E 1 106 ? -15.460 -47.590 -48.265 1.00 74.15 298 LYS E O 1
ATOM 5411 N N . LYS E 1 107 ? -15.711 -45.387 -48.601 1.00 95.00 299 LYS E N 1
ATOM 5412 C CA . LYS E 1 107 ? -14.314 -45.100 -48.323 1.00 95.00 299 LYS E CA 1
ATOM 5413 C C . LYS E 1 107 ? -14.035 -44.662 -46.899 1.00 95.00 299 LYS E C 1
ATOM 5414 O O . LYS E 1 107 ? -12.886 -44.407 -46.540 1.00 95.00 299 LYS E O 1
ATOM 5420 N N . ARG E 1 108 ? -15.087 -44.592 -46.088 1.00 62.14 300 ARG E N 1
ATOM 5421 C CA . ARG E 1 108 ? -14.970 -44.181 -44.686 1.00 62.14 300 ARG E CA 1
ATOM 5422 C C . ARG E 1 108 ? -14.155 -42.908 -44.508 1.00 62.14 300 ARG E C 1
ATOM 5423 O O . ARG E 1 108 ? -12.937 -42.980 -44.333 1.00 62.14 300 ARG E O 1
ATOM 5431 N N . VAL E 1 109 ? -14.819 -41.752 -44.541 1.00 61.27 301 VAL E N 1
ATOM 5432 C CA . VAL E 1 109 ? -14.137 -40.473 -44.384 1.00 61.27 301 VAL E CA 1
ATOM 5433 C C . VAL E 1 109 ? -15.041 -39.420 -43.752 1.00 61.27 301 VAL E C 1
ATOM 5434 O O . VAL E 1 109 ? -16.260 -39.576 -43.688 1.00 61.27 301 VAL E O 1
ATOM 5438 N N . ARG E 1 110 ? -14.430 -38.339 -43.283 1.00 80.17 302 ARG E N 1
ATOM 5439 C CA . ARG E 1 110 ? -15.173 -37.251 -42.664 1.00 80.17 302 ARG E CA 1
ATOM 5440 C C . ARG E 1 110 ? -15.993 -36.497 -43.713 1.00 80.17 302 ARG E C 1
ATOM 5441 O O . ARG E 1 110 ? -15.535 -36.287 -44.841 1.00 80.17 302 ARG E O 1
ATOM 5449 N N . LEU E 1 111 ? -17.207 -36.107 -43.338 1.00 92.61 303 LEU E N 1
ATOM 5450 C CA . LEU E 1 111 ? -18.063 -35.347 -44.232 1.00 92.61 303 LEU E CA 1
ATOM 5451 C C . LEU E 1 111 ? -17.197 -34.245 -44.783 1.00 92.61 303 LEU E C 1
ATOM 5452 O O . LEU E 1 111 ? -17.336 -33.839 -45.930 1.00 92.61 303 LEU E O 1
ATOM 5457 N N . GLU E 1 112 ? -16.292 -33.774 -43.933 1.00 79.15 304 GLU E N 1
ATOM 5458 C CA . GLU E 1 112 ? -15.353 -32.716 -44.267 1.00 79.15 304 GLU E CA 1
ATOM 5459 C C . GLU E 1 112 ? -14.484 -33.096 -45.456 1.00 79.15 304 GLU E C 1
ATOM 5460 O O . GLU E 1 112 ? -14.519 -32.465 -46.514 1.00 79.15 304 GLU E O 1
ATOM 5466 N N . GLU E 1 113 ? -13.698 -34.139 -45.257 1.00 76.77 305 GLU E N 1
ATOM 5467 C CA . GLU E 1 113 ? -12.803 -34.616 -46.274 1.00 76.77 305 GLU E CA 1
ATOM 5468 C C . GLU E 1 113 ? -13.526 -34.865 -47.574 1.00 76.77 305 GLU E C 1
ATOM 5469 O O . GLU E 1 113 ? -13.082 -34.416 -48.625 1.00 76.77 305 GLU E O 1
ATOM 5475 N N . ALA E 1 114 ? -14.646 -35.574 -47.500 1.00 61.94 306 ALA E N 1
ATOM 5476 C CA . ALA E 1 114 ? -15.421 -35.890 -48.695 1.00 61.94 306 ALA E CA 1
ATOM 5477 C C . ALA E 1 114 ? -15.841 -34.613 -49.394 1.00 61.94 306 ALA E C 1
ATOM 5478 O O . ALA E 1 114 ? -15.521 -34.388 -50.565 1.00 61.94 306 ALA E O 1
ATOM 5480 N N . PHE E 1 115 ? -16.559 -33.778 -48.651 1.00 57.54 307 PHE E N 1
ATOM 5481 C CA . PHE E 1 115 ? -17.056 -32.506 -49.162 1.00 57.54 307 PHE E CA 1
ATOM 5482 C C . PHE E 1 115 ? -15.976 -31.856 -50.009 1.00 57.54 307 PHE E C 1
ATOM 5483 O O . PHE E 1 115 ? -16.256 -31.326 -51.084 1.00 57.54 307 PHE E O 1
ATOM 5491 N N . GLU E 1 116 ? -14.740 -31.905 -49.523 1.00 76.06 308 GLU E N 1
ATOM 5492 C CA . GLU E 1 116 ? -13.638 -31.314 -50.255 1.00 76.06 308 GLU E CA 1
ATOM 5493 C C . GLU E 1 116 ? -13.370 -32.089 -51.514 1.00 76.06 308 GLU E C 1
ATOM 5494 O O . GLU E 1 116 ? -13.481 -31.556 -52.613 1.00 76.06 308 GLU E O 1
ATOM 5500 N N . PHE E 1 117 ? -13.021 -33.354 -51.348 1.00 68.84 309 PHE E N 1
ATOM 5501 C CA . PHE E 1 117 ? -12.741 -34.229 -52.478 1.00 68.84 309 PHE E CA 1
ATOM 5502 C C . PHE E 1 117 ? -13.687 -33.983 -53.642 1.00 68.84 309 PHE E C 1
ATOM 5503 O O . PHE E 1 117 ? -13.310 -34.140 -54.805 1.00 68.84 309 PHE E O 1
ATOM 5511 N N . VAL E 1 118 ? -14.918 -33.608 -53.319 1.00 62.66 310 VAL E N 1
ATOM 5512 C CA . VAL E 1 118 ? -15.925 -33.358 -54.336 1.00 62.66 310 VAL E CA 1
ATOM 5513 C C . VAL E 1 118 ? -15.957 -31.897 -54.796 1.00 62.66 310 VAL E C 1
ATOM 5514 O O . VAL E 1 118 ? -16.199 -31.622 -55.969 1.00 62.66 310 VAL E O 1
ATOM 5518 N N . LYS E 1 119 ? -15.718 -30.959 -53.883 1.00 73.69 311 LYS E N 1
ATOM 5519 C CA . LYS E 1 119 ? -15.714 -29.544 -54.254 1.00 73.69 311 LYS E CA 1
ATOM 5520 C C . LYS E 1 119 ? -14.722 -29.328 -55.377 1.00 73.69 311 LYS E C 1
ATOM 5521 O O . LYS E 1 119 ? -14.930 -28.485 -56.250 1.00 73.69 311 LYS E O 1
ATOM 5527 N N . GLN E 1 120 ? -13.639 -30.097 -55.335 1.00 75.65 312 GLN E N 1
ATOM 5528 C CA . GLN E 1 120 ? -12.590 -30.022 -56.338 1.00 75.65 312 GLN E CA 1
ATOM 5529 C C . GLN E 1 120 ? -13.082 -30.543 -57.681 1.00 75.65 312 GLN E C 1
ATOM 5530 O O . GLN E 1 120 ? -12.532 -30.189 -58.721 1.00 75.65 312 GLN E O 1
ATOM 5536 N N . ARG E 1 121 ? -14.107 -31.391 -57.659 1.00 62.98 313 ARG E N 1
ATOM 5537 C CA . ARG E 1 121 ? -14.633 -31.962 -58.887 1.00 62.98 313 ARG E CA 1
ATOM 5538 C C . ARG E 1 121 ? -15.701 -31.056 -59.465 1.00 62.98 313 ARG E C 1
ATOM 5539 O O . ARG E 1 121 ? -15.633 -30.680 -60.627 1.00 62.98 313 ARG E O 1
ATOM 5547 N N . ARG E 1 122 ? -16.691 -30.705 -58.656 1.00 70.49 314 ARG E N 1
ATOM 5548 C CA . ARG E 1 122 ? -17.757 -29.830 -59.113 1.00 70.49 314 ARG E CA 1
ATOM 5549 C C . ARG E 1 122 ? -17.910 -28.748 -58.063 1.00 70.49 314 ARG E C 1
ATOM 5550 O O . ARG E 1 122 ? -18.728 -28.851 -57.158 1.00 70.49 314 ARG E O 1
ATOM 5558 N N . SER E 1 123 ? -17.082 -27.722 -58.191 1.00 73.75 315 SER E N 1
ATOM 5559 C CA . SER E 1 123 ? -17.047 -26.582 -57.287 1.00 73.75 315 SER E CA 1
ATOM 5560 C C . SER E 1 123 ? -18.403 -25.996 -56.903 1.00 73.75 315 SER E C 1
ATOM 5561 O O . SER E 1 123 ? -18.520 -25.286 -55.915 1.00 73.75 315 SER E O 1
ATOM 5564 N N . ILE E 1 124 ? -19.428 -26.301 -57.684 1.00 64.22 316 ILE E N 1
ATOM 5565 C CA . ILE E 1 124 ? -20.778 -25.793 -57.443 1.00 64.22 316 ILE E CA 1
ATOM 5566 C C . ILE E 1 124 ? -21.516 -26.439 -56.245 1.00 64.22 316 ILE E C 1
ATOM 5567 O O . ILE E 1 124 ? -22.518 -25.897 -55.764 1.00 64.22 316 ILE E O 1
ATOM 5572 N N . ILE E 1 125 ? -21.021 -27.595 -55.790 1.00 72.20 317 ILE E N 1
ATOM 5573 C CA . ILE E 1 125 ? -21.587 -28.357 -54.666 1.00 72.20 317 ILE E CA 1
ATOM 5574 C C . ILE E 1 125 ? -22.115 -27.499 -53.521 1.00 72.20 317 ILE E C 1
ATOM 5575 O O . ILE E 1 125 ? -21.452 -26.563 -53.090 1.00 72.20 317 ILE E O 1
ATOM 5580 N N . SER E 1 126 ? -23.292 -27.833 -53.005 1.00 69.88 318 SER E N 1
ATOM 5581 C CA . SER E 1 126 ? -23.855 -27.080 -51.890 1.00 69.88 318 SER E CA 1
ATOM 5582 C C . SER E 1 126 ? -25.110 -27.697 -51.255 1.00 69.88 318 SER E C 1
ATOM 5583 O O . SER E 1 126 ? -26.222 -27.187 -51.421 1.00 69.88 318 SER E O 1
ATOM 5586 N N . PRO E 1 127 ? -24.939 -28.799 -50.503 1.00 81.65 319 PRO E N 1
ATOM 5587 C CA . PRO E 1 127 ? -26.072 -29.457 -49.849 1.00 81.65 319 PRO E CA 1
ATOM 5588 C C . PRO E 1 127 ? -26.733 -28.470 -48.898 1.00 81.65 319 PRO E C 1
ATOM 5589 O O . PRO E 1 127 ? -26.068 -27.928 -48.026 1.00 81.65 319 PRO E O 1
ATOM 5593 N N . ASN E 1 128 ? -28.028 -28.217 -49.059 1.00 59.98 320 ASN E N 1
ATOM 5594 C CA . ASN E 1 128 ? -28.700 -27.278 -48.165 1.00 59.98 320 ASN E CA 1
ATOM 5595 C C . ASN E 1 128 ? -28.474 -27.771 -46.740 1.00 59.98 320 ASN E C 1
ATOM 5596 O O . ASN E 1 128 ? -28.339 -28.971 -46.505 1.00 59.98 320 ASN E O 1
ATOM 5601 N N . PHE E 1 129 ? -28.419 -26.837 -45.800 1.00 75.30 321 PHE E N 1
ATOM 5602 C CA . PHE E 1 129 ? -28.170 -27.124 -44.387 1.00 75.30 321 PHE E CA 1
ATOM 5603 C C . PHE E 1 129 ? -28.818 -28.381 -43.821 1.00 75.30 321 PHE E C 1
ATOM 5604 O O . PHE E 1 129 ? -28.148 -29.200 -43.190 1.00 75.30 321 PHE E O 1
ATOM 5612 N N . SER E 1 130 ? -30.120 -28.529 -44.037 1.00 68.64 322 SER E N 1
ATOM 5613 C CA . SER E 1 130 ? -30.837 -29.701 -43.547 1.00 68.64 322 SER E CA 1
ATOM 5614 C C . SER E 1 130 ? -30.054 -30.959 -43.890 1.00 68.64 322 SER E C 1
ATOM 5615 O O . SER E 1 130 ? -29.679 -31.743 -43.016 1.00 68.64 322 SER E O 1
ATOM 5618 N N . PHE E 1 131 ? -29.806 -31.138 -45.178 1.00 67.57 323 PHE E N 1
ATOM 5619 C CA . PHE E 1 131 ? -29.065 -32.289 -45.661 1.00 67.57 323 PHE E CA 1
ATOM 5620 C C . PHE E 1 131 ? -27.716 -32.338 -44.984 1.00 67.57 323 PHE E C 1
ATOM 5621 O O . PHE E 1 131 ? -27.202 -33.405 -44.655 1.00 67.57 323 PHE E O 1
ATOM 5629 N N . MET E 1 132 ? -27.139 -31.167 -44.777 1.00 77.57 324 MET E N 1
ATOM 5630 C CA . MET E 1 132 ? -25.835 -31.092 -44.165 1.00 77.57 324 MET E CA 1
ATOM 5631 C C . MET E 1 132 ? -25.884 -31.777 -42.807 1.00 77.57 324 MET E C 1
ATOM 5632 O O . MET E 1 132 ? -25.048 -32.626 -42.489 1.00 77.57 324 MET E O 1
ATOM 5637 N N . GLY E 1 133 ? -26.888 -31.429 -42.020 1.00 70.70 325 GLY E N 1
ATOM 5638 C CA . GLY E 1 133 ? -27.003 -32.033 -40.711 1.00 70.70 325 GLY E CA 1
ATOM 5639 C C . GLY E 1 133 ? -27.217 -33.526 -40.812 1.00 70.70 325 GLY E C 1
ATOM 5640 O O . GLY E 1 133 ? -26.618 -34.303 -40.063 1.00 70.70 325 GLY E O 1
ATOM 5641 N N . GLN E 1 134 ? -28.079 -33.923 -41.743 1.00 67.64 326 GLN E N 1
ATOM 5642 C CA . GLN E 1 134 ? -28.397 -35.328 -41.947 1.00 67.64 326 GLN E CA 1
ATOM 5643 C C . GLN E 1 134 ? -27.154 -36.071 -42.383 1.00 67.64 326 GLN E C 1
ATOM 5644 O O . GLN E 1 134 ? -26.991 -37.259 -42.069 1.00 67.64 326 GLN E O 1
ATOM 5650 N N . LEU E 1 135 ? -26.278 -35.361 -43.098 1.00 69.72 327 LEU E N 1
ATOM 5651 C CA . LEU E 1 135 ? -25.036 -35.945 -43.596 1.00 69.72 327 LEU E CA 1
ATOM 5652 C C . LEU E 1 135 ? -24.079 -36.197 -42.447 1.00 69.72 327 LEU E C 1
ATOM 5653 O O . LEU E 1 135 ? -23.200 -37.055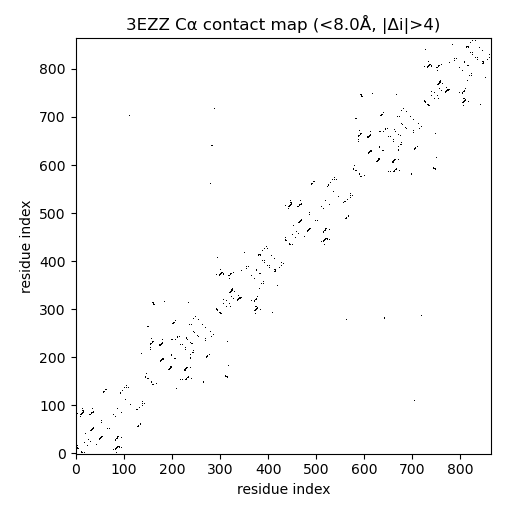 -42.524 1.00 69.72 327 LEU E O 1
ATOM 5658 N N . LEU E 1 136 ? -24.262 -35.440 -41.375 1.00 69.07 328 LEU E N 1
ATOM 5659 C CA . LEU E 1 136 ? -23.430 -35.584 -40.188 1.00 69.07 328 LEU E CA 1
ATOM 5660 C C . LEU E 1 136 ? -23.963 -36.742 -39.368 1.00 69.07 328 LEU E C 1
ATOM 5661 O O . LEU E 1 136 ? -23.226 -37.645 -38.985 1.00 69.07 328 LEU E O 1
ATOM 5666 N N . GLN E 1 137 ? -25.263 -36.697 -39.108 1.00 82.44 329 GLN E N 1
ATOM 5667 C CA . GLN E 1 137 ? -25.939 -37.728 -38.351 1.00 82.44 329 GLN E CA 1
ATOM 5668 C C . GLN E 1 137 ? -25.491 -39.062 -38.896 1.00 82.44 329 GLN E C 1
ATOM 5669 O O . GLN E 1 137 ? -25.118 -39.964 -38.154 1.00 82.44 329 GLN E O 1
ATOM 5675 N N . PHE E 1 138 ? -25.524 -39.169 -40.215 1.00 69.79 330 PHE E N 1
ATOM 5676 C CA . PHE E 1 138 ? -25.120 -40.390 -40.894 1.00 69.79 330 PHE E CA 1
ATOM 5677 C C . PHE E 1 138 ? -23.624 -40.651 -40.730 1.00 69.79 330 PHE E C 1
ATOM 5678 O O . PHE E 1 138 ? -23.182 -41.799 -40.657 1.00 69.79 330 PHE E O 1
ATOM 5686 N N . GLU E 1 139 ? -22.847 -39.579 -40.663 1.00 71.04 331 GLU E N 1
ATOM 5687 C CA . GLU E 1 139 ? -21.401 -39.703 -40.539 1.00 71.04 331 GLU E CA 1
ATOM 5688 C C . GLU E 1 139 ? -20.991 -40.548 -39.336 1.00 71.04 331 GLU E C 1
ATOM 5689 O O . GLU E 1 139 ? -20.259 -41.543 -39.473 1.00 71.04 331 GLU E O 1
ATOM 5695 N N . SER E 1 140 ? -21.464 -40.142 -38.161 1.00 79.44 332 SER E N 1
ATOM 5696 C CA . SER E 1 140 ? -21.152 -40.839 -36.925 1.00 79.44 332 SER E CA 1
ATOM 5697 C C . SER E 1 140 ? -21.352 -42.329 -37.116 1.00 79.44 332 SER E C 1
ATOM 5698 O O . SER E 1 140 ? -20.454 -43.144 -36.854 1.00 79.44 332 SER E O 1
ATOM 5701 N N . GLN E 1 141 ? -22.547 -42.659 -37.590 1.00 66.22 333 GLN E N 1
ATOM 5702 C CA . GLN E 1 141 ? -22.954 -44.026 -37.826 1.00 66.22 333 GLN E CA 1
ATOM 5703 C C . GLN E 1 141 ? -21.986 -44.802 -38.715 1.00 66.22 333 GLN E C 1
ATOM 5704 O O . GLN E 1 141 ? -21.601 -45.925 -38.390 1.00 66.22 333 GLN E O 1
ATOM 5710 N N . VAL E 1 142 ? -21.573 -44.203 -39.824 1.00 95.00 334 VAL E N 1
ATOM 5711 C CA . VAL E 1 142 ? -20.653 -44.867 -40.740 1.00 95.00 334 VAL E CA 1
ATOM 5712 C C . VAL E 1 142 ? -19.317 -45.202 -40.097 1.00 95.00 334 VAL E C 1
ATOM 5713 O O . VAL E 1 142 ? -18.715 -46.233 -40.403 1.00 95.00 334 VAL E O 1
ATOM 5717 N N . LEU E 1 143 ? -18.856 -44.328 -39.211 1.00 94.97 335 LEU E N 1
ATOM 5718 C CA . LEU E 1 143 ? -17.576 -44.523 -38.542 1.00 94.97 335 LEU E CA 1
ATOM 5719 C C . LEU E 1 143 ? -17.619 -45.600 -37.464 1.00 94.97 335 LEU E C 1
ATOM 5720 O O . LEU E 1 143 ? -16.626 -46.304 -37.229 1.00 94.97 335 LEU E O 1
ATOM 5725 N N . ALA E 1 144 ? -18.779 -45.716 -36.820 1.00 95.00 336 ALA E N 1
ATOM 5726 C CA . ALA E 1 144 ? -19.017 -46.699 -35.764 1.00 95.00 336 ALA E CA 1
ATOM 5727 C C . ALA E 1 144 ? -18.704 -48.119 -36.252 1.00 95.00 336 ALA E C 1
ATOM 5728 O O . ALA E 1 144 ? -17.904 -48.793 -35.565 1.00 95.00 336 ALA E O 1
ATOM 5731 N N . MET F 1 1 ? -33.560 -18.780 -78.558 1.00 92.87 193 MET F N 1
ATOM 5732 C CA . MET F 1 1 ? -33.141 -19.617 -77.399 1.00 92.87 193 MET F CA 1
ATOM 5733 C C . MET F 1 1 ? -32.669 -18.796 -76.195 1.00 92.87 193 MET F C 1
ATOM 5734 O O . MET F 1 1 ? -33.267 -17.767 -75.847 1.00 92.87 193 MET F O 1
ATOM 5739 N N . GLY F 1 2 ? -31.593 -19.274 -75.567 1.00 95.00 194 GLY F N 1
ATOM 5740 C CA . GLY F 1 2 ? -31.026 -18.613 -74.405 1.00 95.00 194 GLY F CA 1
ATOM 5741 C C . GLY F 1 2 ? -31.502 -19.253 -73.115 1.00 95.00 194 GLY F C 1
ATOM 5742 O O . GLY F 1 2 ? -30.777 -19.296 -72.120 1.00 95.00 194 GLY F O 1
ATOM 5743 N N . GLY F 1 3 ? -32.730 -19.759 -73.145 1.00 66.68 195 GLY F N 1
ATOM 5744 C CA . GLY F 1 3 ? -33.313 -20.384 -71.974 1.00 66.68 195 GLY F CA 1
ATOM 5745 C C . GLY F 1 3 ? -34.571 -19.637 -71.564 1.00 66.68 195 GLY F C 1
ATOM 5746 O O . GLY F 1 3 ? -34.700 -18.436 -71.833 1.00 66.68 195 GLY F O 1
ATOM 5747 N N . PRO F 1 4 ? -35.538 -20.326 -70.945 1.00 76.96 196 PRO F N 1
ATOM 5748 C CA . PRO F 1 4 ? -36.780 -19.677 -70.512 1.00 76.96 196 PRO F CA 1
ATOM 5749 C C . PRO F 1 4 ? -36.560 -18.822 -69.272 1.00 76.96 196 PRO F C 1
ATOM 5750 O O . PRO F 1 4 ? -35.770 -19.167 -68.397 1.00 76.96 196 PRO F O 1
ATOM 5754 N N . VAL F 1 5 ? -37.267 -17.705 -69.201 1.00 59.39 197 VAL F N 1
ATOM 5755 C CA . VAL F 1 5 ? -37.136 -16.803 -68.078 1.00 59.39 197 VAL F CA 1
ATOM 5756 C C . VAL F 1 5 ? -38.122 -17.158 -66.981 1.00 59.39 197 VAL F C 1
ATOM 5757 O O . VAL F 1 5 ? -39.278 -17.475 -67.254 1.00 59.39 197 VAL F O 1
ATOM 5761 N N . GLU F 1 6 ? -37.668 -17.100 -65.737 1.00 65.11 198 GLU F N 1
ATOM 5762 C CA . GLU F 1 6 ? -38.548 -17.399 -64.617 1.00 65.11 198 GLU F CA 1
ATOM 5763 C C . GLU F 1 6 ? -39.357 -16.182 -64.217 1.00 65.11 198 GLU F C 1
ATOM 5764 O O . GLU F 1 6 ? -38.849 -15.309 -63.533 1.00 65.11 198 GLU F O 1
ATOM 5770 N N . ILE F 1 7 ? -40.610 -16.116 -64.636 1.00 71.72 199 ILE F N 1
ATOM 5771 C CA . ILE F 1 7 ? -41.455 -14.986 -64.259 1.00 71.72 199 ILE F CA 1
ATOM 5772 C C . ILE F 1 7 ? -41.782 -15.161 -62.771 1.00 71.72 199 ILE F C 1
ATOM 5773 O O . ILE F 1 7 ? -41.501 -14.294 -61.933 1.00 71.72 199 ILE F O 1
ATOM 5778 N N . LEU F 1 8 ? -42.380 -16.302 -62.460 1.00 73.13 200 LEU F N 1
ATOM 5779 C CA . LEU F 1 8 ? -42.724 -16.655 -61.096 1.00 73.13 200 LEU F CA 1
ATOM 5780 C C . LEU F 1 8 ? -42.063 -17.994 -60.814 1.00 73.13 200 LEU F C 1
ATOM 5781 O O . LEU F 1 8 ? -41.778 -18.768 -61.732 1.00 73.13 200 LEU F O 1
ATOM 5786 N N . PRO F 1 9 ? -41.814 -18.291 -59.537 1.00 64.81 201 PRO F N 1
ATOM 5787 C CA . PRO F 1 9 ? -41.175 -19.552 -59.146 1.00 64.81 201 PRO F CA 1
ATOM 5788 C C . PRO F 1 9 ? -41.774 -20.765 -59.854 1.00 64.81 201 PRO F C 1
ATOM 5789 O O . PRO F 1 9 ? -41.093 -21.755 -60.107 1.00 64.81 201 PRO F O 1
ATOM 5793 N N . PHE F 1 10 ? -43.058 -20.669 -60.168 1.00 67.48 202 PHE F N 1
ATOM 5794 C CA . PHE F 1 10 ? -43.791 -21.741 -60.829 1.00 67.48 202 PHE F CA 1
ATOM 5795 C C . PHE F 1 10 ? -44.233 -21.291 -62.226 1.00 67.48 202 PHE F C 1
ATOM 5796 O O . PHE F 1 10 ? -44.959 -22.009 -62.915 1.00 67.48 202 PHE F O 1
ATOM 5804 N N . LEU F 1 11 ? -43.816 -20.098 -62.636 1.00 74.48 203 LEU F N 1
ATOM 5805 C CA . LEU F 1 11 ? -44.201 -19.591 -63.941 1.00 74.48 203 LEU F CA 1
ATOM 5806 C C . LEU F 1 11 ? -43.006 -19.134 -64.764 1.00 74.48 203 LEU F C 1
ATOM 5807 O O . LEU F 1 11 ? -42.280 -18.229 -64.369 1.00 74.48 203 LEU F O 1
ATOM 5812 N N . TYR F 1 12 ? -42.808 -19.770 -65.913 1.00 72.90 204 TYR F N 1
ATOM 5813 C CA . TYR F 1 12 ? -41.705 -19.421 -66.799 1.00 72.90 204 TYR F CA 1
ATOM 5814 C C . TYR F 1 12 ? -42.224 -19.049 -68.170 1.00 72.90 204 TYR F C 1
ATOM 5815 O O . TYR F 1 12 ? -43.268 -19.527 -68.607 1.00 72.90 204 TYR F O 1
ATOM 5824 N N . LEU F 1 13 ? -41.473 -18.198 -68.849 1.00 62.39 205 LEU F N 1
ATOM 5825 C CA . LEU F 1 13 ? -41.834 -17.746 -70.181 1.00 62.39 205 LEU F CA 1
ATOM 5826 C C . LEU F 1 13 ? -40.737 -18.131 -71.166 1.00 62.39 205 LEU F C 1
ATOM 5827 O O . LEU F 1 13 ? -39.557 -17.953 -70.881 1.00 62.39 205 LEU F O 1
ATOM 5832 N N . GLY F 1 14 ? -41.119 -18.651 -72.326 1.00 46.40 206 GLY F N 1
ATOM 5833 C CA . GLY F 1 14 ? -40.107 -19.050 -73.285 1.00 46.40 206 GLY F CA 1
ATOM 5834 C C . GLY F 1 14 ? -40.528 -19.190 -74.742 1.00 46.40 206 GLY F C 1
ATOM 5835 O O . GLY F 1 14 ? -41.644 -18.806 -75.146 1.00 46.40 206 GLY F O 1
ATOM 5836 N N . SER F 1 15 ? -39.609 -19.755 -75.532 1.00 42.41 207 SER F N 1
ATOM 5837 C CA . SER F 1 15 ? -39.797 -19.972 -76.971 1.00 42.41 207 SER F CA 1
ATOM 5838 C C . SER F 1 15 ? -40.272 -21.412 -77.264 1.00 42.41 207 SER F C 1
ATOM 5839 O O . SER F 1 15 ? -40.199 -22.292 -76.401 1.00 42.41 207 SER F O 1
ATOM 5842 N N . ALA F 1 16 ? -40.762 -21.650 -78.472 1.00 71.25 208 ALA F N 1
ATOM 5843 C CA . ALA F 1 16 ? -41.198 -22.979 -78.841 1.00 71.25 208 ALA F CA 1
ATOM 5844 C C . ALA F 1 16 ? -39.945 -23.830 -78.977 1.00 71.25 208 ALA F C 1
ATOM 5845 O O . ALA F 1 16 ? -39.990 -25.058 -78.903 1.00 71.25 208 ALA F O 1
ATOM 5847 N N . TYR F 1 17 ? -38.827 -23.150 -79.187 1.00 54.24 209 TYR F N 1
ATOM 5848 C CA . TYR F 1 17 ? -37.525 -23.784 -79.330 1.00 54.24 209 TYR F CA 1
ATOM 5849 C C . TYR F 1 17 ? -37.216 -24.486 -78.019 1.00 54.24 209 TYR F C 1
ATOM 5850 O O . TYR F 1 17 ? -36.699 -25.601 -77.991 1.00 54.24 209 TYR F O 1
ATOM 5859 N N . HIS F 1 18 ? -37.545 -23.804 -76.931 1.00 59.26 210 HIS F N 1
ATOM 5860 C CA . HIS F 1 18 ? -37.301 -24.305 -75.589 1.00 59.26 210 HIS F CA 1
ATOM 5861 C C . HIS F 1 18 ? -38.165 -25.509 -75.309 1.00 59.26 210 HIS F C 1
ATOM 5862 O O . HIS F 1 18 ? -37.720 -26.480 -74.710 1.00 59.26 210 HIS F O 1
ATOM 5869 N N . ALA F 1 19 ? -39.409 -25.428 -75.753 1.00 60.83 211 ALA F N 1
ATOM 5870 C CA . ALA F 1 19 ? -40.362 -26.504 -75.568 1.00 60.83 211 ALA F CA 1
ATOM 5871 C C . ALA F 1 19 ? -39.846 -27.802 -76.155 1.00 60.83 211 ALA F C 1
ATOM 5872 O O . ALA F 1 19 ? -40.244 -28.865 -75.710 1.00 60.83 211 ALA F O 1
ATOM 5874 N N . ALA F 1 20 ? -38.966 -27.723 -77.149 1.00 60.48 212 ALA F N 1
ATOM 5875 C CA . ALA F 1 20 ? -38.429 -28.921 -77.778 1.00 60.48 212 ALA F CA 1
ATOM 5876 C C . ALA F 1 20 ? -37.143 -29.410 -77.115 1.00 60.48 212 ALA F C 1
ATOM 5877 O O . ALA F 1 20 ? -36.535 -30.390 -77.560 1.00 60.48 212 ALA F O 1
ATOM 5879 N N . ARG F 1 21 ? -36.746 -28.738 -76.041 1.00 71.87 213 ARG F N 1
ATOM 5880 C CA . ARG F 1 21 ? -35.515 -29.078 -75.345 1.00 71.87 213 ARG F CA 1
ATOM 5881 C C . ARG F 1 21 ? -35.722 -29.709 -73.980 1.00 71.87 213 ARG F C 1
ATOM 5882 O O . ARG F 1 21 ? -35.951 -29.013 -72.996 1.00 71.87 213 ARG F O 1
ATOM 5890 N N . ARG F 1 22 ? -35.615 -31.029 -73.915 1.00 45.34 214 ARG F N 1
ATOM 5891 C CA . ARG F 1 22 ? -35.783 -31.731 -72.652 1.00 45.34 214 ARG F CA 1
ATOM 5892 C C . ARG F 1 22 ? -34.743 -31.303 -71.654 1.00 45.34 214 ARG F C 1
ATOM 5893 O O . ARG F 1 22 ? -35.068 -30.998 -70.518 1.00 45.34 214 ARG F O 1
ATOM 5901 N N . ASP F 1 23 ? -33.485 -31.288 -72.081 1.00 68.01 215 ASP F N 1
ATOM 5902 C CA . ASP F 1 23 ? -32.384 -30.885 -71.210 1.00 68.01 215 ASP F CA 1
ATOM 5903 C C . ASP F 1 23 ? -32.690 -29.547 -70.541 1.00 68.01 215 ASP F C 1
ATOM 5904 O O . ASP F 1 23 ? -32.518 -29.383 -69.332 1.00 68.01 215 ASP F O 1
ATOM 5909 N N . MET F 1 24 ? -33.159 -28.599 -71.342 1.00 53.68 216 MET F N 1
ATOM 5910 C CA . MET F 1 24 ? -33.489 -27.278 -70.852 1.00 53.68 216 MET F CA 1
ATOM 5911 C C . MET F 1 24 ? -34.659 -27.364 -69.891 1.00 53.68 216 MET F C 1
ATOM 5912 O O . MET F 1 24 ? -34.643 -26.766 -68.820 1.00 53.68 216 MET F O 1
ATOM 5917 N N . LEU F 1 25 ? -35.675 -28.124 -70.269 1.00 52.05 217 LEU F N 1
ATOM 5918 C CA . LEU F 1 25 ? -36.867 -28.270 -69.438 1.00 52.05 217 LEU F CA 1
ATOM 5919 C C . LEU F 1 25 ? -36.577 -28.858 -68.052 1.00 52.05 217 LEU F C 1
ATOM 5920 O O . LEU F 1 25 ? -37.031 -28.337 -67.033 1.00 52.05 217 LEU F O 1
ATOM 5925 N N . ASP F 1 26 ? -35.818 -29.944 -68.021 1.00 74.07 218 ASP F N 1
ATOM 5926 C CA . ASP F 1 26 ? -35.499 -30.612 -66.771 1.00 74.07 218 ASP F CA 1
ATOM 5927 C C . ASP F 1 26 ? -34.507 -29.855 -65.923 1.00 74.07 218 ASP F C 1
ATOM 5928 O O . ASP F 1 26 ? -34.526 -29.957 -64.701 1.00 74.07 218 ASP F O 1
ATOM 5933 N N . ALA F 1 27 ? -33.627 -29.109 -66.580 1.00 63.63 219 ALA F N 1
ATOM 5934 C CA . ALA F 1 27 ? -32.621 -28.307 -65.881 1.00 63.63 219 ALA F CA 1
ATOM 5935 C C . ALA F 1 27 ? -33.334 -27.224 -65.052 1.00 63.63 219 ALA F C 1
ATOM 5936 O O . ALA F 1 27 ? -32.842 -26.805 -64.002 1.00 63.63 219 ALA F O 1
ATOM 5938 N N . LEU F 1 28 ? -34.495 -26.782 -65.540 1.00 60.90 220 LEU F N 1
ATOM 5939 C CA . LEU F 1 28 ? -35.304 -25.780 -64.864 1.00 60.90 220 LEU F CA 1
ATOM 5940 C C . LEU F 1 28 ? -36.378 -26.449 -64.052 1.00 60.90 220 LEU F C 1
ATOM 5941 O O . LEU F 1 28 ? -37.108 -25.795 -63.324 1.00 60.90 220 LEU F O 1
ATOM 5946 N N . GLY F 1 29 ? -36.486 -27.760 -64.190 1.00 56.13 221 GLY F N 1
ATOM 5947 C CA . GLY F 1 29 ? -37.497 -28.472 -63.442 1.00 56.13 221 GLY F CA 1
ATOM 5948 C C . GLY F 1 29 ? -38.912 -28.126 -63.883 1.00 56.13 221 GLY F C 1
ATOM 5949 O O . GLY F 1 29 ? -39.828 -28.064 -63.062 1.00 56.13 221 GLY F O 1
ATOM 5950 N N . ILE F 1 30 ? -39.103 -27.876 -65.174 1.00 57.47 222 ILE F N 1
ATOM 5951 C CA . ILE F 1 30 ? -40.438 -27.588 -65.673 1.00 57.47 222 ILE F CA 1
ATOM 5952 C C . ILE F 1 30 ? -41.203 -28.911 -65.648 1.00 57.47 222 ILE F C 1
ATOM 5953 O O . ILE F 1 30 ? -40.670 -29.960 -66.041 1.00 57.47 222 ILE F O 1
ATOM 5958 N N . THR F 1 31 ? -42.443 -28.879 -65.180 1.00 72.54 223 THR F N 1
ATOM 5959 C CA . THR F 1 31 ? -43.230 -30.102 -65.117 1.00 72.54 223 THR F CA 1
ATOM 5960 C C . THR F 1 31 ? -44.374 -30.052 -66.118 1.00 72.54 223 THR F C 1
ATOM 5961 O O . THR F 1 31 ? -44.804 -31.079 -66.635 1.00 72.54 223 THR F O 1
ATOM 5965 N N . ALA F 1 32 ? -44.860 -28.845 -66.393 1.00 57.33 224 ALA F N 1
ATOM 5966 C CA . ALA F 1 32 ? -45.959 -28.657 -67.328 1.00 57.33 224 ALA F CA 1
ATOM 5967 C C . ALA F 1 32 ? -45.580 -27.617 -68.347 1.00 57.33 224 ALA F C 1
ATOM 5968 O O . ALA F 1 32 ? -44.660 -26.830 -68.131 1.00 57.33 224 ALA F O 1
ATOM 5970 N N . LEU F 1 33 ? -46.304 -27.622 -69.460 1.00 63.51 225 LEU F N 1
ATOM 5971 C CA . LEU F 1 33 ? -46.082 -26.680 -70.547 1.00 63.51 225 LEU F CA 1
ATOM 5972 C C . LEU F 1 33 ? -47.403 -26.180 -71.055 1.00 63.51 225 LEU F C 1
ATOM 5973 O O . LEU F 1 33 ? -48.346 -26.951 -71.213 1.00 63.51 225 LEU F O 1
ATOM 5978 N N . LEU F 1 34 ? -47.472 -24.885 -71.314 1.00 54.45 226 LEU F N 1
ATOM 5979 C CA . LEU F 1 34 ? -48.690 -24.304 -71.851 1.00 54.45 226 LEU F CA 1
ATOM 5980 C C . LEU F 1 34 ? -48.381 -23.785 -73.258 1.00 54.45 226 LEU F C 1
ATOM 5981 O O . LEU F 1 34 ? -47.856 -22.683 -73.423 1.00 54.45 226 LEU F O 1
ATOM 5986 N N . ASN F 1 35 ? -48.701 -24.594 -74.264 1.00 63.27 227 ASN F N 1
ATOM 5987 C CA . ASN F 1 35 ? -48.446 -24.257 -75.659 1.00 63.27 227 ASN F CA 1
ATOM 5988 C C . ASN F 1 35 ? -49.403 -23.189 -76.158 1.00 63.27 227 ASN F C 1
ATOM 5989 O O . ASN F 1 35 ? -50.507 -23.511 -76.567 1.00 63.27 227 ASN F O 1
ATOM 5994 N N . VAL F 1 36 ? -48.977 -21.927 -76.144 1.00 73.64 228 VAL F N 1
ATOM 5995 C CA . VAL F 1 36 ? -49.837 -20.832 -76.587 1.00 73.64 228 VAL F CA 1
ATOM 5996 C C . VAL F 1 36 ? -49.742 -20.531 -78.074 1.00 73.64 228 VAL F C 1
ATOM 5997 O O . VAL F 1 36 ? -49.823 -19.381 -78.502 1.00 73.64 228 VAL F O 1
ATOM 6001 N N . SER F 1 37 ? -49.545 -21.577 -78.859 1.00 62.19 229 SER F N 1
ATOM 6002 C CA . SER F 1 37 ? -49.493 -21.437 -80.304 1.00 62.19 229 SER F CA 1
ATOM 6003 C C . SER F 1 37 ? -50.558 -22.399 -80.790 1.00 62.19 229 SER F C 1
ATOM 6004 O O . SER F 1 37 ? -51.255 -23.013 -79.985 1.00 62.19 229 SER F O 1
ATOM 6007 N N . SER F 1 38 ? -50.688 -22.560 -82.094 1.00 72.13 230 SER F N 1
ATOM 6008 C CA . SER F 1 38 ? -51.727 -23.443 -82.598 1.00 72.13 230 SER F CA 1
ATOM 6009 C C . SER F 1 38 ? -51.254 -24.737 -83.243 1.00 72.13 230 SER F C 1
ATOM 6010 O O . SER F 1 38 ? -52.048 -25.655 -83.432 1.00 72.13 230 SER F O 1
ATOM 6013 N N . ASP F 1 39 ? -49.971 -24.828 -83.578 1.00 81.69 231 ASP F N 1
ATOM 6014 C CA . ASP F 1 39 ? -49.467 -26.041 -84.214 1.00 81.69 231 ASP F CA 1
ATOM 6015 C C . ASP F 1 39 ? -48.164 -26.609 -83.669 1.00 81.69 231 ASP F C 1
ATOM 6016 O O . ASP F 1 39 ? -47.700 -27.639 -84.152 1.00 81.69 231 ASP F O 1
ATOM 6021 N N . CYS F 1 40 ? -47.559 -25.955 -82.682 1.00 73.85 232 CYS F N 1
ATOM 6022 C CA . CYS F 1 40 ? -46.320 -26.484 -82.133 1.00 73.85 232 CYS F CA 1
ATOM 6023 C C . CYS F 1 40 ? -46.656 -27.833 -81.493 1.00 73.85 232 CYS F C 1
ATOM 6024 O O . CYS F 1 40 ? -47.566 -27.925 -80.657 1.00 73.85 232 CYS F O 1
ATOM 6027 N N . PRO F 1 41 ? -45.943 -28.904 -81.898 1.00 56.48 233 PRO F N 1
ATOM 6028 C CA . PRO F 1 41 ? -46.193 -30.235 -81.346 1.00 56.48 233 PRO F CA 1
ATOM 6029 C C . PRO F 1 41 ? -45.862 -30.355 -79.861 1.00 56.48 233 PRO F C 1
ATOM 6030 O O . PRO F 1 41 ? -45.227 -29.482 -79.255 1.00 56.48 233 PRO F O 1
ATOM 6034 N N . ASN F 1 42 ? -46.311 -31.451 -79.274 1.00 68.25 234 ASN F N 1
ATOM 6035 C CA . ASN F 1 42 ? -46.047 -31.729 -77.879 1.00 68.25 234 ASN F CA 1
ATOM 6036 C C . ASN F 1 42 ? -45.351 -33.065 -77.978 1.00 68.25 234 ASN F C 1
ATOM 6037 O O . ASN F 1 42 ? -45.935 -34.128 -77.781 1.00 68.25 234 ASN F O 1
ATOM 6042 N N . HIS F 1 43 ? -44.081 -32.978 -78.329 1.00 72.85 235 HIS F N 1
ATOM 6043 C CA . HIS F 1 43 ? -43.242 -34.137 -78.542 1.00 72.85 235 HIS F CA 1
ATOM 6044 C C . HIS F 1 43 ? -43.157 -35.141 -77.403 1.00 72.85 235 HIS F C 1
ATOM 6045 O O . HIS F 1 43 ? -43.241 -36.348 -77.624 1.00 72.85 235 HIS F O 1
ATOM 6052 N N . PHE F 1 44 ? -43.011 -34.641 -76.183 1.00 65.28 236 PHE F N 1
ATOM 6053 C CA . PHE F 1 44 ? -42.849 -35.502 -75.015 1.00 65.28 236 PHE F CA 1
ATOM 6054 C C . PHE F 1 44 ? -44.114 -35.683 -74.207 1.00 65.28 236 PHE F C 1
ATOM 6055 O O . PHE F 1 44 ? -44.102 -35.613 -72.980 1.00 65.28 236 PHE F O 1
ATOM 6063 N N . GLU F 1 45 ? -45.198 -35.932 -74.934 1.00 82.09 237 GLU F N 1
ATOM 6064 C CA . GLU F 1 45 ? -46.523 -36.140 -74.373 1.00 82.09 237 GLU F CA 1
ATOM 6065 C C . GLU F 1 45 ? -46.500 -36.995 -73.131 1.00 82.09 237 GLU F C 1
ATOM 6066 O O . GLU F 1 45 ? -47.243 -36.750 -72.186 1.00 82.09 237 GLU F O 1
ATOM 6072 N N . GLY F 1 46 ? -45.630 -37.994 -73.132 1.00 62.47 238 GLY F N 1
ATOM 6073 C CA . GLY F 1 46 ? -45.548 -38.889 -71.997 1.00 62.47 238 GLY F CA 1
ATOM 6074 C C . GLY F 1 46 ? -44.912 -38.379 -70.709 1.00 62.47 238 GLY F C 1
ATOM 6075 O O . GLY F 1 46 ? -45.307 -38.822 -69.626 1.00 62.47 238 GLY F O 1
ATOM 6076 N N . HIS F 1 47 ? -43.954 -37.453 -70.797 1.00 81.21 239 HIS F N 1
ATOM 6077 C CA . HIS F 1 47 ? -43.283 -36.985 -69.594 1.00 81.21 239 HIS F CA 1
ATOM 6078 C C . HIS F 1 47 ? -43.641 -35.634 -69.027 1.00 81.21 239 HIS F C 1
ATOM 6079 O O . HIS F 1 47 ? -43.337 -35.364 -67.870 1.00 81.21 239 HIS F O 1
ATOM 6086 N N . TYR F 1 48 ? -44.260 -34.770 -69.817 1.00 66.63 240 TYR F N 1
ATOM 6087 C CA . TYR F 1 48 ? -44.628 -33.458 -69.291 1.00 66.63 240 TYR F CA 1
ATOM 6088 C C . TYR F 1 48 ? -46.109 -33.202 -69.491 1.00 66.63 240 TYR F C 1
ATOM 6089 O O . TYR F 1 48 ? -46.710 -33.701 -70.443 1.00 66.63 240 TYR F O 1
ATOM 6098 N N . GLN F 1 49 ? -46.693 -32.430 -68.579 1.00 65.62 241 GLN F N 1
ATOM 6099 C CA . GLN F 1 49 ? -48.108 -32.101 -68.669 1.00 65.62 241 GLN F CA 1
ATOM 6100 C C . GLN F 1 49 ? -48.226 -31.006 -69.701 1.00 65.62 241 GLN F C 1
ATOM 6101 O O . GLN F 1 49 ? -47.528 -30.000 -69.619 1.00 65.62 241 GLN F O 1
ATOM 6107 N N . TYR F 1 50 ? -49.105 -31.204 -70.672 1.00 62.97 242 TYR F N 1
ATOM 6108 C CA . TYR F 1 50 ? -49.296 -30.228 -71.730 1.00 62.97 242 TYR F CA 1
ATOM 6109 C C . TYR F 1 50 ? -50.727 -29.681 -71.769 1.00 62.97 242 TYR F C 1
ATOM 6110 O O . TYR F 1 50 ? -51.697 -30.401 -71.526 1.00 62.97 242 TYR F O 1
ATOM 6119 N N . LYS F 1 51 ? -50.849 -28.402 -72.075 1.00 79.61 243 LYS F N 1
ATOM 6120 C CA . LYS F 1 51 ? -52.148 -27.769 -72.193 1.00 79.61 243 LYS F CA 1
ATOM 6121 C C . LYS F 1 51 ? -52.028 -26.884 -73.396 1.00 79.61 243 LYS F C 1
ATOM 6122 O O . LYS F 1 51 ? -51.100 -26.098 -73.492 1.00 79.61 243 LYS F O 1
ATOM 6128 N N . CYS F 1 52 ? -52.968 -26.981 -74.314 1.00 78.42 244 CYS F N 1
ATOM 6129 C CA . CYS F 1 52 ? -52.871 -26.181 -75.513 1.00 78.42 244 CYS F CA 1
ATOM 6130 C C . CYS F 1 52 ? -53.890 -25.047 -75.548 1.00 78.42 244 CYS F C 1
ATOM 6131 O O . CYS F 1 52 ? -55.009 -25.174 -75.048 1.00 78.42 244 CYS F O 1
ATOM 6134 N N . ILE F 1 53 ? -53.464 -23.925 -76.121 1.00 74.67 245 ILE F N 1
ATOM 6135 C CA . ILE F 1 53 ? -54.285 -22.721 -76.282 1.00 74.67 245 ILE F CA 1
ATOM 6136 C C . ILE F 1 53 ? -54.037 -22.214 -77.697 1.00 74.67 245 ILE F C 1
ATOM 6137 O O . ILE F 1 53 ? -53.290 -21.258 -77.915 1.00 74.67 245 ILE F O 1
ATOM 6142 N N . PRO F 1 54 ? -54.681 -22.862 -78.677 1.00 77.18 246 PRO F N 1
ATOM 6143 C CA . PRO F 1 54 ? -54.637 -22.620 -80.122 1.00 77.18 246 PRO F CA 1
ATOM 6144 C C . PRO F 1 54 ? -54.904 -21.194 -80.573 1.00 77.18 246 PRO F C 1
ATOM 6145 O O . PRO F 1 54 ? -56.032 -20.855 -80.939 1.00 77.18 246 PRO F O 1
ATOM 6149 N N . VAL F 1 55 ? -53.861 -20.368 -80.573 1.00 73.33 247 VAL F N 1
ATOM 6150 C CA . VAL F 1 55 ? -54.011 -18.981 -80.989 1.00 73.33 247 VAL F CA 1
ATOM 6151 C C . VAL F 1 55 ? -52.981 -18.609 -82.046 1.00 73.33 247 VAL F C 1
ATOM 6152 O O . VAL F 1 55 ? -51.950 -19.278 -82.180 1.00 73.33 247 VAL F O 1
ATOM 6156 N N . GLU F 1 56 ? -53.279 -17.551 -82.799 1.00 76.08 248 GLU F N 1
ATOM 6157 C CA . GLU F 1 56 ? -52.391 -17.047 -83.847 1.00 76.08 248 GLU F CA 1
ATOM 6158 C C . GLU F 1 56 ? -51.866 -15.700 -83.391 1.00 76.08 248 GLU F C 1
ATOM 6159 O O . GLU F 1 56 ? -52.527 -15.018 -82.613 1.00 76.08 248 GLU F O 1
ATOM 6165 N N . ASP F 1 57 ? -50.686 -15.306 -83.855 1.00 85.95 249 ASP F N 1
ATOM 6166 C CA . ASP F 1 57 ? -50.202 -13.994 -83.475 1.00 85.95 249 ASP F CA 1
ATOM 6167 C C . ASP F 1 57 ? -50.871 -13.043 -84.468 1.00 85.95 249 ASP F C 1
ATOM 6168 O O . ASP F 1 57 ? -50.243 -12.495 -85.377 1.00 85.95 249 ASP F O 1
ATOM 6173 N N . ASN F 1 58 ? -52.175 -12.886 -84.276 1.00 77.80 250 ASN F N 1
ATOM 6174 C CA . ASN F 1 58 ? -53.018 -12.052 -85.114 1.00 77.80 250 ASN F CA 1
ATOM 6175 C C . ASN F 1 58 ? -53.639 -10.910 -84.338 1.00 77.80 250 ASN F C 1
ATOM 6176 O O . ASN F 1 58 ? -53.395 -10.721 -83.150 1.00 77.80 250 ASN F O 1
ATOM 6181 N N . HIS F 1 59 ? -54.465 -10.170 -85.062 1.00 94.55 251 HIS F N 1
ATOM 6182 C CA . HIS F 1 59 ? -55.253 -9.061 -84.556 1.00 94.55 251 HIS F CA 1
ATOM 6183 C C . HIS F 1 59 ? -56.623 -9.742 -84.592 1.00 94.55 251 HIS F C 1
ATOM 6184 O O . HIS F 1 59 ? -57.568 -9.371 -83.882 1.00 94.55 251 HIS F O 1
ATOM 6191 N N . LYS F 1 60 ? -56.674 -10.778 -85.435 1.00 84.93 252 LYS F N 1
ATOM 6192 C CA . LYS F 1 60 ? -57.847 -11.619 -85.659 1.00 84.93 252 LYS F CA 1
ATOM 6193 C C . LYS F 1 60 ? -57.801 -12.784 -84.681 1.00 84.93 252 LYS F C 1
ATOM 6194 O O . LYS F 1 60 ? -58.394 -13.827 -84.932 1.00 84.93 252 LYS F O 1
ATOM 6200 N N . ALA F 1 61 ? -57.079 -12.624 -83.579 1.00 73.45 253 ALA F N 1
ATOM 6201 C CA . ALA F 1 61 ? -56.988 -13.691 -82.593 1.00 73.45 253 ALA F CA 1
ATOM 6202 C C . ALA F 1 61 ? -57.653 -13.234 -81.308 1.00 73.45 253 ALA F C 1
ATOM 6203 O O . ALA F 1 61 ? -57.334 -12.159 -80.789 1.00 73.45 253 ALA F O 1
ATOM 6205 N N . ASP F 1 62 ? -58.585 -14.039 -80.801 1.00 62.05 254 ASP F N 1
ATOM 6206 C CA . ASP F 1 62 ? -59.280 -13.698 -79.555 1.00 62.05 254 ASP F CA 1
ATOM 6207 C C . ASP F 1 62 ? -58.628 -14.460 -78.419 1.00 62.05 254 ASP F C 1
ATOM 6208 O O . ASP F 1 62 ? -59.217 -15.379 -77.852 1.00 62.05 254 ASP F O 1
ATOM 6213 N N . ILE F 1 63 ? -57.400 -14.074 -78.096 1.00 68.87 255 ILE F N 1
ATOM 6214 C CA . ILE F 1 63 ? -56.653 -14.732 -77.036 1.00 68.87 255 ILE F CA 1
ATOM 6215 C C . ILE F 1 63 ? -57.277 -14.489 -75.644 1.00 68.87 255 ILE F C 1
ATOM 6216 O O . ILE F 1 63 ? -57.066 -15.276 -74.704 1.00 68.87 255 ILE F O 1
ATOM 6221 N N . SER F 1 64 ? -58.059 -13.416 -75.524 1.00 57.58 256 SER F N 1
ATOM 6222 C CA . SER F 1 64 ? -58.694 -13.078 -74.256 1.00 57.58 256 SER F CA 1
ATOM 6223 C C . SER F 1 64 ? -59.602 -14.191 -73.731 1.00 57.58 256 SER F C 1
ATOM 6224 O O . SER F 1 64 ? -59.588 -14.504 -72.537 1.00 57.58 256 SER F O 1
ATOM 6227 N N . SER F 1 65 ? -60.380 -14.799 -74.618 1.00 64.13 257 SER F N 1
ATOM 6228 C CA . SER F 1 65 ? -61.275 -15.868 -74.206 1.00 64.13 257 SER F CA 1
ATOM 6229 C C . SER F 1 65 ? -60.587 -16.906 -73.299 1.00 64.13 257 SER F C 1
ATOM 6230 O O . SER F 1 65 ? -61.106 -17.264 -72.220 1.00 64.13 257 SER F O 1
ATOM 6233 N N . TRP F 1 66 ? -59.412 -17.368 -73.725 1.00 78.75 258 TRP F N 1
ATOM 6234 C CA . TRP F 1 66 ? -58.673 -18.385 -72.979 1.00 78.75 258 TRP F CA 1
ATOM 6235 C C . TRP F 1 66 ? -58.005 -17.919 -71.691 1.00 78.75 258 TRP F C 1
ATOM 6236 O O . TRP F 1 66 ? -57.529 -18.749 -70.907 1.00 78.75 258 TRP F O 1
ATOM 6247 N N . PHE F 1 67 ? -57.949 -16.611 -71.467 1.00 59.84 259 PHE F N 1
ATOM 6248 C CA . PHE F 1 67 ? -57.299 -16.115 -70.267 1.00 59.84 259 PHE F CA 1
ATOM 6249 C C . PHE F 1 67 ? -57.665 -16.931 -69.045 1.00 59.84 259 PHE F C 1
ATOM 6250 O O . PHE F 1 67 ? -56.788 -17.388 -68.316 1.00 59.84 259 PHE F O 1
ATOM 6258 N N . MET F 1 68 ? -58.959 -17.142 -68.833 1.00 65.95 260 MET F N 1
ATOM 6259 C CA . MET F 1 68 ? -59.409 -17.892 -67.663 1.00 65.95 260 MET F CA 1
ATOM 6260 C C . MET F 1 68 ? -58.950 -19.339 -67.636 1.00 65.95 260 MET F C 1
ATOM 6261 O O . MET F 1 68 ? -58.449 -19.823 -66.612 1.00 65.95 260 MET F O 1
ATOM 6266 N N . GLU F 1 69 ? -59.126 -20.022 -68.761 1.00 67.05 261 GLU F N 1
ATOM 6267 C CA . GLU F 1 69 ? -58.717 -21.412 -68.873 1.00 67.05 261 GLU F CA 1
ATOM 6268 C C . GLU F 1 69 ? -57.220 -21.539 -68.579 1.00 67.05 261 GLU F C 1
ATOM 6269 O O . GLU F 1 69 ? -56.777 -22.425 -67.834 1.00 67.05 261 GLU F O 1
ATOM 6275 N N . ALA F 1 70 ? -56.452 -20.630 -69.172 1.00 72.84 262 ALA F N 1
ATOM 6276 C CA . ALA F 1 70 ? -55.008 -20.594 -69.007 1.00 72.84 262 ALA F CA 1
ATOM 6277 C C . ALA F 1 70 ? -54.624 -20.327 -67.552 1.00 72.84 262 ALA F C 1
ATOM 6278 O O . ALA F 1 70 ? -53.827 -21.069 -66.962 1.00 72.84 262 ALA F O 1
ATOM 6280 N N . ILE F 1 71 ? -55.184 -19.259 -66.983 1.00 53.59 263 ILE F N 1
ATOM 6281 C CA . ILE F 1 71 ? -54.910 -18.895 -65.599 1.00 53.59 263 ILE F CA 1
ATOM 6282 C C . ILE F 1 71 ? -55.168 -20.108 -64.719 1.00 53.59 263 ILE F C 1
ATOM 6283 O O . ILE F 1 71 ? -54.359 -20.433 -63.844 1.00 53.59 263 ILE F O 1
ATOM 6288 N N . GLU F 1 72 ? -56.300 -20.772 -64.963 1.00 70.85 264 GLU F N 1
ATOM 6289 C CA . GLU F 1 72 ? -56.665 -21.970 -64.223 1.00 70.85 264 GLU F CA 1
ATOM 6290 C C . GLU F 1 72 ? -55.520 -22.967 -64.306 1.00 70.85 264 GLU F C 1
ATOM 6291 O O . GLU F 1 72 ? -54.906 -23.329 -63.300 1.00 70.85 264 GLU F O 1
ATOM 6297 N N . TYR F 1 73 ? -55.243 -23.407 -65.526 1.00 74.53 265 TYR F N 1
ATOM 6298 C CA . TYR F 1 73 ? -54.185 -24.363 -65.767 1.00 74.53 265 TYR F CA 1
ATOM 6299 C C . TYR F 1 73 ? -52.939 -23.996 -64.983 1.00 74.53 265 TYR F C 1
ATOM 6300 O O . TYR F 1 73 ? -52.383 -24.829 -64.274 1.00 74.53 265 TYR F O 1
ATOM 6309 N N . ILE F 1 74 ? -52.510 -22.743 -65.115 1.00 64.49 266 ILE F N 1
ATOM 6310 C CA . ILE F 1 74 ? -51.319 -22.272 -64.426 1.00 64.49 266 ILE F CA 1
ATOM 6311 C C . ILE F 1 74 ? -51.486 -22.426 -62.925 1.00 64.49 266 ILE F C 1
ATOM 6312 O O . ILE F 1 74 ? -50.587 -22.931 -62.257 1.00 64.49 266 ILE F O 1
ATOM 6317 N N . ASP F 1 75 ? -52.622 -21.984 -62.389 1.00 64.76 267 ASP F N 1
ATOM 6318 C CA . ASP F 1 75 ? -52.862 -22.113 -60.950 1.00 64.76 267 ASP F CA 1
ATOM 6319 C C . ASP F 1 75 ? -52.796 -23.589 -60.580 1.00 64.76 267 ASP F C 1
ATOM 6320 O O . ASP F 1 75 ? -52.269 -23.957 -59.526 1.00 64.76 267 ASP F O 1
ATOM 6325 N N . ALA F 1 76 ? -53.334 -24.426 -61.463 1.00 74.42 268 ALA F N 1
ATOM 6326 C CA . ALA F 1 76 ? -53.343 -25.864 -61.261 1.00 74.42 268 ALA F CA 1
ATOM 6327 C C . ALA F 1 76 ? -51.936 -26.376 -60.995 1.00 74.42 268 ALA F C 1
ATOM 6328 O O . ALA F 1 76 ? -51.655 -26.928 -59.934 1.00 74.42 268 ALA F O 1
ATOM 6330 N N . VAL F 1 77 ? -51.054 -26.184 -61.972 1.00 76.67 269 VAL F N 1
ATOM 6331 C CA . VAL F 1 77 ? -49.657 -26.619 -61.872 1.00 76.67 269 VAL F CA 1
ATOM 6332 C C . VAL F 1 77 ? -48.948 -25.958 -60.689 1.00 76.67 269 VAL F C 1
ATOM 6333 O O . VAL F 1 77 ? -47.987 -26.503 -60.131 1.00 76.67 269 VAL F O 1
ATOM 6337 N N . LYS F 1 78 ? -49.432 -24.770 -60.334 1.00 72.87 270 LYS F N 1
ATOM 6338 C CA . LYS F 1 78 ? -48.904 -23.991 -59.223 1.00 72.87 270 LYS F CA 1
ATOM 6339 C C . LYS F 1 78 ? -49.157 -24.745 -57.923 1.00 72.87 270 LYS F C 1
ATOM 6340 O O . LYS F 1 78 ? -48.289 -24.818 -57.045 1.00 72.87 270 LYS F O 1
ATOM 6346 N N . ASP F 1 79 ? -50.357 -25.313 -57.824 1.00 71.11 271 ASP F N 1
ATOM 6347 C CA . ASP F 1 79 ? -50.774 -26.053 -56.643 1.00 71.11 271 ASP F CA 1
ATOM 6348 C C . ASP F 1 79 ? -50.061 -27.391 -56.493 1.00 71.11 271 ASP F C 1
ATOM 6349 O O . ASP F 1 79 ? -49.867 -27.868 -55.380 1.00 71.11 271 ASP F O 1
ATOM 6354 N N . CYS F 1 80 ? -49.663 -27.997 -57.605 1.00 86.46 272 CYS F N 1
ATOM 6355 C CA . CYS F 1 80 ? -48.950 -29.268 -57.544 1.00 86.46 272 CYS F CA 1
ATOM 6356 C C . CYS F 1 80 ? -47.500 -28.945 -57.243 1.00 86.46 272 CYS F C 1
ATOM 6357 O O . CYS F 1 80 ? -46.637 -29.822 -57.270 1.00 86.46 272 CYS F O 1
ATOM 6360 N N . ARG F 1 81 ? -47.248 -27.670 -56.960 1.00 83.48 273 ARG F N 1
ATOM 6361 C CA . ARG F 1 81 ? -45.906 -27.191 -56.681 1.00 83.48 273 ARG F CA 1
ATOM 6362 C C . ARG F 1 81 ? -45.003 -27.493 -57.876 1.00 83.48 273 ARG F C 1
ATOM 6363 O O . ARG F 1 81 ? -43.826 -27.812 -57.711 1.00 83.48 273 ARG F O 1
ATOM 6371 N N . GLY F 1 82 ? -45.564 -27.386 -59.079 1.00 71.05 274 GLY F N 1
ATOM 6372 C CA . GLY F 1 82 ? -44.793 -27.655 -60.279 1.00 71.05 274 GLY F CA 1
ATOM 6373 C C . GLY F 1 82 ? -44.215 -26.400 -60.913 1.00 71.05 274 GLY F C 1
ATOM 6374 O O . GLY F 1 82 ? -43.959 -25.408 -60.228 1.00 71.05 274 GLY F O 1
ATOM 6375 N N . ARG F 1 83 ? -43.999 -26.449 -62.226 1.00 55.34 275 ARG F N 1
ATOM 6376 C CA . ARG F 1 83 ? -43.456 -25.316 -62.970 1.00 55.34 275 ARG F CA 1
ATOM 6377 C C . ARG F 1 83 ? -43.947 -25.365 -64.417 1.00 55.34 275 ARG F C 1
ATOM 6378 O O . ARG F 1 83 ? -43.660 -26.312 -65.158 1.00 55.34 275 ARG F O 1
ATOM 6386 N N . VAL F 1 84 ? -44.697 -24.344 -64.817 1.00 54.91 276 VAL F N 1
ATOM 6387 C CA . VAL F 1 84 ? -45.212 -24.297 -66.172 1.00 54.91 276 VAL F CA 1
ATOM 6388 C C . VAL F 1 84 ? -44.332 -23.441 -67.055 1.00 54.91 276 VAL F C 1
ATOM 6389 O O . VAL F 1 84 ? -43.710 -22.477 -66.605 1.00 54.91 276 VAL F O 1
ATOM 6393 N N . LEU F 1 85 ? -44.287 -23.814 -68.324 1.00 61.43 277 LEU F N 1
ATOM 6394 C CA . LEU F 1 85 ? -43.535 -23.073 -69.297 1.00 61.43 277 LEU F CA 1
ATOM 6395 C C . LEU F 1 85 ? -44.552 -22.561 -70.282 1.00 61.43 277 LEU F C 1
ATOM 6396 O O . LEU F 1 85 ? -44.961 -23.289 -71.175 1.00 61.43 277 LEU F O 1
ATOM 6401 N N . VAL F 1 86 ? -44.998 -21.329 -70.104 1.00 56.85 278 VAL F N 1
ATOM 6402 C CA . VAL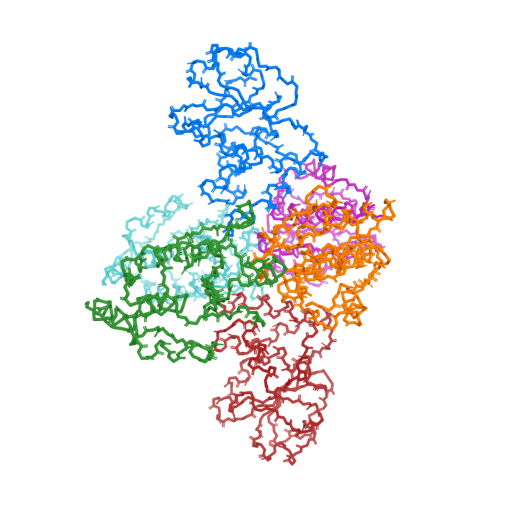 F 1 86 ? -45.937 -20.766 -71.054 1.00 56.85 278 VAL F CA 1
ATOM 6403 C C . VAL F 1 86 ? -45.055 -20.416 -72.254 1.00 56.85 278 VAL F C 1
ATOM 6404 O O . VAL F 1 86 ? -43.998 -19.811 -72.078 1.00 56.85 278 VAL F O 1
ATOM 6408 N N . HIS F 1 87 ? -45.454 -20.799 -73.464 1.00 74.09 279 HIS F N 1
ATOM 6409 C CA . HIS F 1 87 ? -44.618 -20.505 -74.623 1.00 74.09 279 HIS F CA 1
ATOM 6410 C C . HIS F 1 87 ? -45.322 -20.455 -75.961 1.00 74.09 279 HIS F C 1
ATOM 6411 O O . HIS F 1 87 ? -46.313 -21.132 -76.185 1.00 74.09 279 HIS F O 1
ATOM 6418 N N . SER F 1 88 ? -44.765 -19.660 -76.860 1.00 62.73 280 SER F N 1
ATOM 6419 C CA . SER F 1 88 ? -45.287 -19.518 -78.206 1.00 62.73 280 SER F CA 1
ATOM 6420 C C . SER F 1 88 ? -44.074 -19.516 -79.131 1.00 62.73 280 SER F C 1
ATOM 6421 O O . SER F 1 88 ? -42.943 -19.414 -78.667 1.00 62.73 280 SER F O 1
ATOM 6424 N N . GLN F 1 89 ? -44.308 -19.629 -80.433 1.00 66.78 281 GLN F N 1
ATOM 6425 C CA . GLN F 1 89 ? -43.221 -19.687 -81.405 1.00 66.78 281 GLN F CA 1
ATOM 6426 C C . GLN F 1 89 ? -41.958 -18.948 -81.033 1.00 66.78 281 GLN F C 1
ATOM 6427 O O . GLN F 1 89 ? -40.913 -19.558 -80.852 1.00 66.78 281 GLN F O 1
ATOM 6433 N N . ALA F 1 90 ? -42.045 -17.630 -80.937 1.00 54.63 282 ALA F N 1
ATOM 6434 C CA . ALA F 1 90 ? -40.873 -16.816 -80.600 1.00 54.63 282 ALA F CA 1
ATOM 6435 C C . ALA F 1 90 ? -40.818 -16.395 -79.120 1.00 54.63 282 ALA F C 1
ATOM 6436 O O . ALA F 1 90 ? -39.764 -15.991 -78.607 1.00 54.63 282 ALA F O 1
ATOM 6438 N N . GLY F 1 91 ? -41.950 -16.500 -78.433 1.00 69.76 283 GLY F N 1
ATOM 6439 C CA . GLY F 1 91 ? -41.987 -16.093 -77.041 1.00 69.76 283 GLY F CA 1
ATOM 6440 C C . GLY F 1 91 ? -41.932 -14.575 -76.942 1.00 69.76 283 GLY F C 1
ATOM 6441 O O . GLY F 1 91 ? -41.242 -14.013 -76.099 1.00 69.76 283 GLY F O 1
ATOM 6442 N N . ILE F 1 92 ? -42.666 -13.899 -77.811 1.00 67.69 284 ILE F N 1
ATOM 6443 C CA . ILE F 1 92 ? -42.671 -12.454 -77.795 1.00 67.69 284 ILE F CA 1
ATOM 6444 C C . ILE F 1 92 ? -44.073 -11.897 -77.576 1.00 67.69 284 ILE F C 1
ATOM 6445 O O . ILE F 1 92 ? -44.296 -11.052 -76.706 1.00 67.69 284 ILE F O 1
ATOM 6450 N N . SER F 1 93 ? -45.024 -12.380 -78.361 1.00 78.93 285 SER F N 1
ATOM 6451 C CA . SER F 1 93 ? -46.383 -11.892 -78.244 1.00 78.93 285 SER F CA 1
ATOM 6452 C C . SER F 1 93 ? -47.296 -12.779 -77.405 1.00 78.93 285 SER F C 1
ATOM 6453 O O . SER F 1 93 ? -47.536 -12.513 -76.230 1.00 78.93 285 SER F O 1
ATOM 6456 N N . ARG F 1 94 ? -47.799 -13.839 -78.024 1.00 60.00 286 ARG F N 1
ATOM 6457 C CA . ARG F 1 94 ? -48.715 -14.772 -77.380 1.00 60.00 286 ARG F CA 1
ATOM 6458 C C . ARG F 1 94 ? -48.395 -15.232 -75.953 1.00 60.00 286 ARG F C 1
ATOM 6459 O O . ARG F 1 94 ? -49.105 -14.868 -75.013 1.00 60.00 286 ARG F O 1
ATOM 6467 N N . SER F 1 95 ? -47.343 -16.028 -75.783 1.00 50.09 287 SER F N 1
ATOM 6468 C CA . SER F 1 95 ? -46.979 -16.519 -74.450 1.00 50.09 287 SER F CA 1
ATOM 6469 C C . SER F 1 95 ? -46.825 -15.415 -73.404 1.00 50.09 287 SER F C 1
ATOM 6470 O O . SER F 1 95 ? -46.970 -15.668 -72.203 1.00 50.09 287 SER F O 1
ATOM 6473 N N . ALA F 1 96 ? -46.539 -14.199 -73.870 1.00 54.51 288 ALA F N 1
ATOM 6474 C CA . ALA F 1 96 ? -46.366 -13.039 -73.001 1.00 54.51 288 ALA F CA 1
ATOM 6475 C C . ALA F 1 96 ? -47.734 -12.511 -72.572 1.00 54.51 288 ALA F C 1
ATOM 6476 O O . ALA F 1 96 ? -48.002 -12.345 -71.376 1.00 54.51 288 ALA F O 1
ATOM 6478 N N . THR F 1 97 ? -48.591 -12.250 -73.558 1.00 61.75 289 THR F N 1
ATOM 6479 C CA . THR F 1 97 ? -49.938 -11.753 -73.310 1.00 61.75 289 THR F CA 1
ATOM 6480 C C . THR F 1 97 ? -50.522 -12.525 -72.145 1.00 61.75 289 THR F C 1
ATOM 6481 O O . THR F 1 97 ? -51.014 -11.951 -71.172 1.00 61.75 289 THR F O 1
ATOM 6485 N N . ILE F 1 98 ? -50.437 -13.841 -72.252 1.00 78.97 290 ILE F N 1
ATOM 6486 C CA . ILE F 1 98 ? -50.957 -14.724 -71.236 1.00 78.97 290 ILE F CA 1
ATOM 6487 C C . ILE F 1 98 ? -50.305 -14.610 -69.874 1.00 78.97 290 ILE F C 1
ATOM 6488 O O . ILE F 1 98 ? -50.999 -14.629 -68.860 1.00 78.97 290 ILE F O 1
ATOM 6493 N N . CYS F 1 99 ? -48.982 -14.516 -69.831 1.00 61.93 291 CYS F N 1
ATOM 6494 C CA . CYS F 1 99 ? -48.312 -14.378 -68.541 1.00 61.93 291 CYS F CA 1
ATOM 6495 C C . CYS F 1 99 ? -48.767 -13.073 -67.903 1.00 61.93 291 CYS F C 1
ATOM 6496 O O . CYS F 1 99 ? -48.874 -12.971 -66.679 1.00 61.93 291 CYS F O 1
ATOM 6499 N N . LEU F 1 100 ? -49.039 -12.081 -68.747 1.00 77.73 292 LEU F N 1
ATOM 6500 C CA . LEU F 1 100 ? -49.492 -10.773 -68.284 1.00 77.73 292 LEU F CA 1
ATOM 6501 C C . LEU F 1 100 ? -50.880 -10.885 -67.674 1.00 77.73 292 LEU F C 1
ATOM 6502 O O . LEU F 1 100 ? -51.110 -10.479 -66.525 1.00 77.73 292 LEU F O 1
ATOM 6507 N N . ALA F 1 101 ? -51.803 -11.433 -68.462 1.00 70.17 293 ALA F N 1
ATOM 6508 C CA . ALA F 1 101 ? -53.174 -11.626 -68.018 1.00 70.17 293 ALA F CA 1
ATOM 6509 C C . ALA F 1 101 ? -53.182 -12.313 -66.641 1.00 70.17 293 ALA F C 1
ATOM 6510 O O . ALA F 1 101 ? -53.885 -11.877 -65.724 1.00 70.17 293 ALA F O 1
ATOM 6512 N N . TYR F 1 102 ? -52.383 -13.373 -66.509 1.00 65.26 294 TYR F N 1
ATOM 6513 C CA . TYR F 1 102 ? -52.274 -14.137 -65.273 1.00 65.26 294 TYR F CA 1
ATOM 6514 C C . TYR F 1 102 ? -51.800 -13.279 -64.109 1.00 65.26 294 TYR F C 1
ATOM 6515 O O . TYR F 1 102 ? -52.354 -13.350 -63.011 1.00 65.26 294 TYR F O 1
ATOM 6524 N N . LEU F 1 103 ? -50.758 -12.489 -64.354 1.00 70.88 295 LEU F N 1
ATOM 6525 C CA . LEU F 1 103 ? -50.183 -11.604 -63.337 1.00 70.88 295 LEU F CA 1
ATOM 6526 C C . LEU F 1 103 ? -51.180 -10.527 -62.920 1.00 70.88 295 LEU F C 1
ATOM 6527 O O . LEU F 1 103 ? -51.370 -10.254 -61.728 1.00 70.88 295 LEU F O 1
ATOM 6532 N N . MET F 1 104 ? -51.796 -9.906 -63.919 1.00 75.23 296 MET F N 1
ATOM 6533 C CA . MET F 1 104 ? -52.783 -8.881 -63.665 1.00 75.23 296 MET F CA 1
ATOM 6534 C C . MET F 1 104 ? -53.821 -9.450 -62.705 1.00 75.23 296 MET F C 1
ATOM 6535 O O . MET F 1 104 ? -54.135 -8.852 -61.678 1.00 75.23 296 MET F O 1
ATOM 6540 N N . MET F 1 105 ? -54.343 -10.621 -63.061 1.00 73.64 297 MET F N 1
ATOM 6541 C CA . MET F 1 105 ? -55.357 -11.327 -62.281 1.00 73.64 297 MET F CA 1
ATOM 6542 C C . MET F 1 105 ? -54.878 -11.727 -60.887 1.00 73.64 297 MET F C 1
ATOM 6543 O O . MET F 1 105 ? -55.249 -11.121 -59.884 1.00 73.64 297 MET F O 1
ATOM 6548 N N . LYS F 1 106 ? -54.051 -12.763 -60.849 1.00 74.15 298 LYS F N 1
ATOM 6549 C CA . LYS F 1 106 ? -53.517 -13.288 -59.604 1.00 74.15 298 LYS F CA 1
ATOM 6550 C C . LYS F 1 106 ? -52.969 -12.251 -58.634 1.00 74.15 298 LYS F C 1
ATOM 6551 O O . LYS F 1 106 ? -53.343 -12.230 -57.460 1.00 74.15 298 LYS F O 1
ATOM 6557 N N . LYS F 1 107 ? -52.086 -11.391 -59.119 1.00 95.00 299 LYS F N 1
ATOM 6558 C CA . LYS F 1 107 ? -51.494 -10.381 -58.260 1.00 95.00 299 LYS F CA 1
ATOM 6559 C C . LYS F 1 107 ? -52.165 -9.017 -58.337 1.00 95.00 299 LYS F C 1
ATOM 6560 O O . LYS F 1 107 ? -51.750 -8.080 -57.653 1.00 95.00 299 LYS F O 1
ATOM 6566 N N . ARG F 1 108 ? -53.205 -8.912 -59.162 1.00 62.14 300 ARG F N 1
ATOM 6567 C CA . ARG F 1 108 ? -53.953 -7.655 -59.337 1.00 62.14 300 ARG F CA 1
ATOM 6568 C C . ARG F 1 108 ? -53.055 -6.442 -59.570 1.00 62.14 300 ARG F C 1
ATOM 6569 O O . ARG F 1 108 ? -52.661 -5.768 -58.605 1.00 62.14 300 ARG F O 1
ATOM 6577 N N . VAL F 1 109 ? -52.747 -6.155 -60.837 1.00 61.27 301 VAL F N 1
ATOM 6578 C CA . VAL F 1 109 ? -51.882 -5.024 -61.177 1.00 61.27 301 VAL F CA 1
ATOM 6579 C C . VAL F 1 109 ? -52.222 -4.438 -62.541 1.00 61.27 301 VAL F C 1
ATOM 6580 O O . VAL F 1 109 ? -52.938 -5.051 -63.348 1.00 61.27 301 VAL F O 1
ATOM 6584 N N . ARG F 1 110 ? -51.705 -3.242 -62.788 1.00 80.17 302 ARG F N 1
ATOM 6585 C CA . ARG F 1 110 ? -51.947 -2.561 -64.050 1.00 80.17 302 ARG F CA 1
ATOM 6586 C C . ARG F 1 110 ? -51.188 -3.263 -65.171 1.00 80.17 302 ARG F C 1
ATOM 6587 O O . ARG F 1 110 ? -50.057 -3.718 -64.978 1.00 80.17 302 ARG F O 1
ATOM 6595 N N . LEU F 1 111 ? -51.819 -3.362 -66.337 1.00 92.61 303 LEU F N 1
ATOM 6596 C CA . LEU F 1 111 ? -51.177 -3.973 -67.495 1.00 92.61 303 LEU F CA 1
ATOM 6597 C C . LEU F 1 111 ? -49.795 -3.348 -67.586 1.00 92.61 303 LEU F C 1
ATOM 6598 O O . LEU F 1 111 ? -48.818 -3.999 -67.961 1.00 92.61 303 LEU F O 1
ATOM 6603 N N . GLU F 1 112 ? -49.746 -2.070 -67.225 1.00 79.15 304 GLU F N 1
ATOM 6604 C CA . GLU F 1 112 ? -48.529 -1.277 -67.232 1.00 79.15 304 GLU F CA 1
ATOM 6605 C C . GLU F 1 112 ? -47.470 -1.895 -66.342 1.00 79.15 304 GLU F C 1
ATOM 6606 O O . GLU F 1 112 ? -46.404 -2.301 -66.798 1.00 79.15 304 GLU F O 1
ATOM 6612 N N . GLU F 1 113 ? -47.777 -1.944 -65.058 1.00 76.77 305 GLU F N 1
ATOM 6613 C CA . GLU F 1 113 ? -46.875 -2.505 -64.075 1.00 76.77 305 GLU F CA 1
ATOM 6614 C C . GLU F 1 113 ? -46.403 -3.898 -64.466 1.00 76.77 305 GLU F C 1
ATOM 6615 O O . GLU F 1 113 ? -45.204 -4.179 -64.453 1.00 76.77 305 GLU F O 1
ATOM 6621 N N . ALA F 1 114 ? -47.346 -4.769 -64.812 1.00 61.94 306 ALA F N 1
ATOM 6622 C CA . ALA F 1 114 ? -47.019 -6.137 -65.210 1.00 61.94 306 ALA F CA 1
ATOM 6623 C C . ALA F 1 114 ? -46.044 -6.106 -66.387 1.00 61.94 306 ALA F C 1
ATOM 6624 O O . ALA F 1 114 ? -44.916 -6.614 -66.304 1.00 61.94 306 ALA F O 1
ATOM 6626 N N . PHE F 1 115 ? -46.499 -5.497 -67.477 1.00 57.54 307 PHE F N 1
ATOM 6627 C CA . PHE F 1 115 ? -45.705 -5.373 -68.685 1.00 57.54 307 PHE F CA 1
ATOM 6628 C C . PHE F 1 115 ? -44.259 -5.091 -68.319 1.00 57.54 307 PHE F C 1
ATOM 6629 O O . PHE F 1 115 ? -43.340 -5.665 -68.893 1.00 57.54 307 PHE F O 1
ATOM 6637 N N . GLU F 1 116 ? -44.056 -4.202 -67.358 1.00 76.06 308 GLU F N 1
ATOM 6638 C CA . GLU F 1 116 ? -42.708 -3.879 -66.940 1.00 76.06 308 GLU F CA 1
ATOM 6639 C C . GLU F 1 116 ? -42.077 -5.052 -66.239 1.00 76.06 308 GLU F C 1
ATOM 6640 O O . GLU F 1 116 ? -41.063 -5.576 -66.691 1.00 76.06 308 GLU F O 1
ATOM 6646 N N . PHE F 1 117 ? -42.685 -5.463 -65.135 1.00 68.84 309 PHE F N 1
ATOM 6647 C CA . PHE F 1 117 ? -42.186 -6.581 -64.355 1.00 68.84 309 PHE F CA 1
ATOM 6648 C C . PHE F 1 117 ? -41.651 -7.703 -65.231 1.00 68.84 309 PHE F C 1
ATOM 6649 O O . PHE F 1 117 ? -40.713 -8.416 -64.857 1.00 68.84 309 PHE F O 1
ATOM 6657 N N . VAL F 1 118 ? -42.267 -7.857 -66.397 1.00 62.66 310 VAL F N 1
ATOM 6658 C CA . VAL F 1 118 ? -41.881 -8.903 -67.335 1.00 62.66 310 VAL F CA 1
ATOM 6659 C C . VAL F 1 118 ? -40.810 -8.437 -68.352 1.00 62.66 310 VAL F C 1
ATOM 6660 O O . VAL F 1 118 ? -39.938 -9.216 -68.744 1.00 62.66 310 VAL F O 1
ATOM 6664 N N . LYS F 1 119 ? -40.873 -7.180 -68.785 1.00 73.69 311 LYS F N 1
ATOM 6665 C CA . LYS F 1 119 ? -39.881 -6.668 -69.723 1.00 73.69 311 LYS F CA 1
ATOM 6666 C C . LYS F 1 119 ? -38.510 -6.862 -69.124 1.00 73.69 311 LYS F C 1
ATOM 6667 O O . LYS F 1 119 ? -37.545 -7.105 -69.834 1.00 73.69 311 LYS F O 1
ATOM 6673 N N . GLN F 1 120 ? -38.440 -6.741 -67.805 1.00 75.65 312 GLN F N 1
ATOM 6674 C CA . GLN F 1 120 ? -37.193 -6.899 -67.077 1.00 75.65 312 GLN F CA 1
ATOM 6675 C C . GLN F 1 120 ? -36.722 -8.342 -67.101 1.00 75.65 312 GLN F C 1
ATOM 6676 O O . GLN F 1 120 ? -35.535 -8.618 -66.918 1.00 75.65 312 GLN F O 1
ATOM 6682 N N . ARG F 1 121 ? -37.654 -9.268 -67.303 1.00 62.98 313 ARG F N 1
ATOM 6683 C CA . ARG F 1 121 ? -37.311 -10.690 -67.341 1.00 62.98 313 ARG F CA 1
ATOM 6684 C C . ARG F 1 121 ? -36.912 -11.101 -68.760 1.00 62.98 313 ARG F C 1
ATOM 6685 O O . ARG F 1 121 ? -35.839 -11.671 -68.973 1.00 62.98 313 ARG F O 1
ATOM 6693 N N . ARG F 1 122 ? -37.776 -10.804 -69.726 1.00 70.49 314 ARG F N 1
ATOM 6694 C CA . ARG F 1 122 ? -37.495 -11.136 -71.111 1.00 70.49 314 ARG F CA 1
ATOM 6695 C C . ARG F 1 122 ? -37.761 -9.892 -71.936 1.00 70.49 314 ARG F C 1
ATOM 6696 O O . ARG F 1 122 ? -38.837 -9.713 -72.495 1.00 70.49 314 ARG F O 1
ATOM 6704 N N . SER F 1 123 ? -36.757 -9.030 -71.985 1.00 73.75 315 SER F N 1
ATOM 6705 C CA . SER F 1 123 ? -36.801 -7.766 -72.705 1.00 73.75 315 SER F CA 1
ATOM 6706 C C . SER F 1 123 ? -37.407 -7.807 -74.103 1.00 73.75 315 SER F C 1
ATOM 6707 O O . SER F 1 123 ? -37.777 -6.772 -74.653 1.00 73.75 315 SER F O 1
ATOM 6710 N N . ILE F 1 124 ? -37.512 -9.005 -74.667 1.00 64.22 316 ILE F N 1
ATOM 6711 C CA . ILE F 1 124 ? -38.044 -9.204 -76.022 1.00 64.22 316 ILE F CA 1
ATOM 6712 C C . ILE F 1 124 ? -39.577 -9.079 -76.135 1.00 64.22 316 ILE F C 1
ATOM 6713 O O . ILE F 1 124 ? -40.118 -8.918 -77.236 1.00 64.22 316 ILE F O 1
ATOM 6718 N N . ILE F 1 125 ? -40.261 -9.163 -74.993 1.00 72.20 317 ILE F N 1
ATOM 6719 C CA . ILE F 1 125 ? -41.721 -9.070 -74.906 1.00 72.20 317 ILE F CA 1
ATOM 6720 C C . ILE F 1 125 ? -42.347 -8.068 -75.862 1.00 72.20 317 ILE F C 1
ATOM 6721 O O . ILE F 1 125 ? -41.861 -6.954 -76.007 1.00 72.20 317 ILE F O 1
ATOM 6726 N N . SER F 1 126 ? -43.447 -8.449 -76.493 1.00 69.88 318 SER F N 1
ATOM 6727 C CA . SER F 1 126 ? -44.114 -7.525 -77.387 1.00 69.88 318 SER F CA 1
ATOM 6728 C C . SER F 1 126 ? -45.461 -8.019 -77.912 1.00 69.88 318 SER F C 1
ATOM 6729 O O . SER F 1 126 ? -45.592 -8.422 -79.068 1.00 69.88 318 SER F O 1
ATOM 6732 N N . PRO F 1 127 ? -46.487 -7.994 -77.057 1.00 81.65 319 PRO F N 1
ATOM 6733 C CA . PRO F 1 127 ? -47.817 -8.440 -77.467 1.00 81.65 319 PRO F CA 1
ATOM 6734 C C . PRO F 1 127 ? -48.309 -7.544 -78.598 1.00 81.65 319 PRO F C 1
ATOM 6735 O O . PRO F 1 127 ? -48.352 -6.322 -78.445 1.00 81.65 319 PRO F O 1
ATOM 6739 N N . ASN F 1 128 ? -48.670 -8.134 -79.734 1.00 59.98 320 ASN F N 1
ATOM 6740 C CA . ASN F 1 128 ? -49.164 -7.325 -80.846 1.00 59.98 320 ASN F CA 1
ATOM 6741 C C . ASN F 1 128 ? -50.344 -6.494 -80.338 1.00 59.98 320 ASN F C 1
ATOM 6742 O O . ASN F 1 128 ? -51.077 -6.929 -79.444 1.00 59.98 320 ASN F O 1
ATOM 6747 N N . PHE F 1 129 ? -50.506 -5.301 -80.906 1.00 75.30 321 PHE F N 1
ATOM 6748 C CA . PHE F 1 129 ? -51.561 -4.348 -80.538 1.00 75.30 321 PHE F CA 1
ATOM 6749 C C . PHE F 1 129 ? -52.918 -4.941 -80.185 1.00 75.30 321 PHE F C 1
ATOM 6750 O O . PHE F 1 129 ? -53.490 -4.611 -79.133 1.00 75.30 321 PHE F O 1
ATOM 6758 N N . SER F 1 130 ? -53.443 -5.791 -81.068 1.00 68.64 322 SER F N 1
ATOM 6759 C CA . SER F 1 130 ? -54.729 -6.432 -80.820 1.00 68.64 322 SER F CA 1
ATOM 6760 C C . SER F 1 130 ? -54.745 -6.989 -79.395 1.00 68.64 322 SER F C 1
ATOM 6761 O O . SER F 1 130 ? -55.594 -6.616 -78.575 1.00 68.64 322 SER F O 1
ATOM 6764 N N . PHE F 1 131 ? -53.793 -7.871 -79.104 1.00 67.57 323 PHE F N 1
ATOM 6765 C CA . PHE F 1 131 ? -53.685 -8.480 -77.784 1.00 67.57 323 PHE F CA 1
ATOM 6766 C C . PHE F 1 131 ? -53.561 -7.414 -76.713 1.00 67.57 323 PHE F C 1
ATOM 6767 O O . PHE F 1 131 ? -54.087 -7.546 -75.607 1.00 67.57 323 PHE F O 1
ATOM 6775 N N . MET F 1 132 ? -52.842 -6.358 -77.047 1.00 77.57 324 MET F N 1
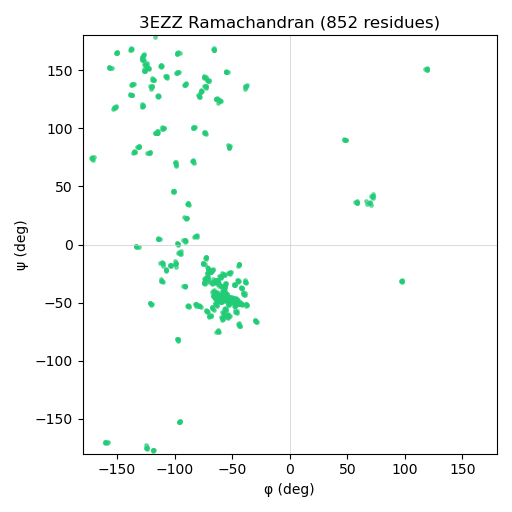ATOM 6776 C CA . MET F 1 132 ? -52.651 -5.270 -76.113 1.00 77.57 324 MET F CA 1
ATOM 6777 C C . MET F 1 132 ? -54.008 -4.697 -75.681 1.00 77.57 324 MET F C 1
ATOM 6778 O O . MET F 1 132 ? -54.264 -4.510 -74.481 1.00 77.57 324 MET F O 1
ATOM 6783 N N . GLY F 1 133 ? -54.876 -4.435 -76.660 1.00 70.70 325 GLY F N 1
ATOM 6784 C CA . GLY F 1 133 ? -56.196 -3.912 -76.356 1.00 70.70 325 GLY F CA 1
ATOM 6785 C C . GLY F 1 133 ? -56.987 -4.896 -75.514 1.00 70.70 325 GLY F C 1
ATOM 6786 O O . GLY F 1 133 ? -57.614 -4.507 -74.526 1.00 70.70 325 GLY F O 1
ATOM 6787 N N . GLN F 1 134 ? -56.945 -6.170 -75.909 1.00 67.64 326 GLN F N 1
ATOM 6788 C CA . GLN F 1 134 ? -57.647 -7.242 -75.201 1.00 67.64 326 GLN F CA 1
ATOM 6789 C C . GLN F 1 134 ? -57.108 -7.391 -73.782 1.00 67.64 326 GLN F C 1
ATOM 6790 O O . GLN F 1 134 ? -57.837 -7.786 -72.869 1.00 67.64 326 GLN F O 1
ATOM 6796 N N . LEU F 1 135 ? -55.828 -7.079 -73.607 1.00 69.72 327 LEU F N 1
ATOM 6797 C CA . LEU F 1 135 ? -55.194 -7.164 -72.295 1.00 69.72 327 LEU F CA 1
ATOM 6798 C C . LEU F 1 135 ? -55.704 -6.046 -71.402 1.00 69.72 327 LEU F C 1
ATOM 6799 O O . LEU F 1 135 ? -55.667 -6.150 -70.173 1.00 69.72 327 LEU F O 1
ATOM 6804 N N . LEU F 1 136 ? -56.168 -4.970 -72.032 1.00 69.07 328 LEU F N 1
ATOM 6805 C CA . LEU F 1 136 ? -56.712 -3.822 -71.307 1.00 69.07 328 LEU F CA 1
ATOM 6806 C C . LEU F 1 136 ? -58.155 -4.132 -70.929 1.00 69.07 328 LEU F C 1
ATOM 6807 O O . LEU F 1 136 ? -58.553 -4.015 -69.769 1.00 69.07 328 LEU F O 1
ATOM 6812 N N . GLN F 1 137 ? -58.932 -4.524 -71.932 1.00 82.44 329 GLN F N 1
ATOM 6813 C CA . GLN F 1 137 ? -60.327 -4.871 -71.744 1.00 82.44 329 GLN F CA 1
ATOM 6814 C C . GLN F 1 137 ? -60.409 -5.771 -70.535 1.00 82.44 329 GLN F C 1
ATOM 6815 O O . GLN F 1 137 ? -61.244 -5.558 -69.658 1.00 82.44 329 GLN F O 1
ATOM 6821 N N . PHE F 1 138 ? -59.523 -6.768 -70.495 1.00 69.79 330 PHE F N 1
ATOM 6822 C CA . PHE F 1 138 ? -59.469 -7.734 -69.400 1.00 69.79 330 PHE F CA 1
ATOM 6823 C C . PHE F 1 138 ? -59.027 -7.070 -68.104 1.00 69.79 330 PHE F C 1
ATOM 6824 O O . PHE F 1 138 ? -59.472 -7.452 -67.018 1.00 69.79 330 PHE F O 1
ATOM 6832 N N . GLU F 1 139 ? -58.156 -6.071 -68.220 1.00 71.04 331 GLU F N 1
ATOM 6833 C CA . GLU F 1 139 ? -57.628 -5.369 -67.046 1.00 71.04 331 GLU F CA 1
ATOM 6834 C C . GLU F 1 139 ? -58.730 -4.789 -66.162 1.00 71.04 331 GLU F C 1
ATOM 6835 O O . GLU F 1 139 ? -58.777 -5.066 -64.952 1.00 71.04 331 GLU F O 1
ATOM 6841 N N . SER F 1 140 ? -59.599 -3.980 -66.773 1.00 79.44 332 SER F N 1
ATOM 6842 C CA . SER F 1 140 ? -60.713 -3.350 -66.070 1.00 79.44 332 SER F CA 1
ATOM 6843 C C . SER F 1 140 ? -61.446 -4.402 -65.244 1.00 79.44 332 SER F C 1
ATOM 6844 O O . SER F 1 140 ? -61.659 -4.249 -64.039 1.00 79.44 332 SER F O 1
ATOM 6847 N N . GLN F 1 141 ? -61.821 -5.474 -65.928 1.00 66.22 333 GLN F N 1
ATOM 6848 C CA . GLN F 1 141 ? -62.535 -6.580 -65.338 1.00 66.22 333 GLN F CA 1
ATOM 6849 C C . GLN F 1 141 ? -61.852 -7.165 -64.108 1.00 66.22 333 GLN F C 1
ATOM 6850 O O . GLN F 1 141 ? -62.494 -7.357 -63.081 1.00 66.22 333 GLN F O 1
ATOM 6856 N N . VAL F 1 142 ? -60.555 -7.444 -64.201 1.00 95.00 334 VAL F N 1
ATOM 6857 C CA . VAL F 1 142 ? -59.799 -8.009 -63.073 1.00 95.00 334 VAL F CA 1
ATOM 6858 C C . VAL F 1 142 ? -59.803 -7.114 -61.828 1.00 95.00 334 VAL F C 1
ATOM 6859 O O . VAL F 1 142 ? -59.829 -7.606 -60.691 1.00 95.00 334 VAL F O 1
ATOM 6863 N N . LEU F 1 143 ? -59.767 -5.802 -62.049 1.00 94.97 335 LEU F N 1
ATOM 6864 C CA . LEU F 1 143 ? -59.753 -4.838 -60.957 1.00 94.97 335 LEU F CA 1
ATOM 6865 C C . LEU F 1 143 ? -61.120 -4.702 -60.273 1.00 94.97 335 LEU F C 1
ATOM 6866 O O . LEU F 1 143 ? -61.190 -4.470 -59.057 1.00 94.97 335 LEU F O 1
ATOM 6871 N N . ALA F 1 144 ? -62.189 -4.855 -61.063 1.00 95.00 336 ALA F N 1
ATOM 6872 C CA . ALA F 1 144 ? -63.573 -4.763 -60.587 1.00 95.00 336 ALA F CA 1
ATOM 6873 C C . ALA F 1 144 ? -63.817 -5.720 -59.426 1.00 95.00 336 ALA F C 1
ATOM 6874 O O . ALA F 1 144 ? -64.247 -5.232 -58.361 1.00 95.00 336 ALA F O 1
#

Secondary structure (DSSP, 8-state):
----EEEETTEEEEEHHHHT-HHHHHHTT--EEEE-SSS---TTTTTSEEEE----SSSS--TTTTHHHHHHHHHHHHHTT--EEEEESSSSSHHHHHHHHHHHHHHT--HHHHHHHHHTT-TT----HHHHHHHHHHHHHHH-/----EEEETTEEEEEHHHHT-HHHHHHTT--EEEE-SSS---TTTTTSEEEE----SSSS--HHHHHHHHHHHHHHHHHTT--EEEEESSSSSHHHHHHHHHHHHHHT--HHHHHHHHHTT-TT----HHHHHHHHHHHHHHH-/----EEEETTEEEEEHHHHT-HHHHHHTT--EEEE-SSS---TTTTTSEEEE----SSSS--TTTTHHHHHHHHHHHHHTT--EEEEESSSSSHHHHHHHHHHHHHHT--HHHHHHHHHTT-TT----HHHHHHHHHHHHHHH-/----EEEETTEEEEEHHHHT-HHHHHHTT--EEEE-SSS---TTTTTSEEEE----SSSS--HHHHHHHHHHHHHHHHHTT--EEEEESSSSSHHHHHHHHHHHHHHT--HHHHHHHHHTT-TT----HHHHHHHHHHHHHHH-/----EEEETTEEEEEHHHHT-HHHHHHTT--EEEE-SSS---TTTTTSEEEE----SSSS--TTTTHHHHHHHHHHHHHTT--EEEEESSSSSHHHHHHHHHHHHHHT--HHHHHHHHHTT-TT----HHHHHHHHHHHHHHH-/----EEEETTEEEEEHHHHT-HHHHHHTT--EEEE-SSS---TTTTTSEEEE----SSSS--TTTTHHHHHHHHHHHHHTT--EEEEESSSSSHHHHHHHHHHHHHHT--HHHHHHHHHTT-TT----HHHHHHHHHHHHHHH-

Nearest PDB structures (foldseek):
  3ezz-assembly1_B  TM=1.007E+00  e=2.459E-30  Homo sapiens
  6d65-assembly2_C  TM=9.929E-01  e=5.772E-25  Escherichia coli K-12
  6apx-assembly1_A  TM=9.953E-01  e=2.088E-24  Escherichia coli K-12
  2g6z-assembly1_B  TM=9.809E-01  e=1.690E-20  Homo sapiens
  2wgp-assembly1_A  TM=9.685E-01  e=2.525E-16  Homo sapiens

Sequence (864 aa):
MGGPVEILPFLYLGSAYHAARRDMLDALGITALLNVSSDCPNHFEGHYQYKCIPVEDNHKADISSWFMEAIEYIDAVKDCRGRVLVHSQAGISRSATICLAYLMMKKRVRLEEAFEFVKQRRSIISPNFSFMGQLLQFESQVLAMGGPVEILPFLYLGSAYHAARRDMLDALGITALLNVSSDCPNHFEGHYQYKCIPVEDNHKADISSWFMEAIEYIDAVKDCRGRVLVHSQAGISRSATICLAYLMMKKRVRLEEAFEFVKQRRSIISPNFSFMGQLLQFESQVLAMGGPVEILPFLYLGSAYHAARRDMLDALGITALLNVSSDCPNHFEGHYQYKCIPVEDNHKADISSWFMEAIEYIDAVKDCRGRVLVHSQAGISRSATICLAYLMMKKRVRLEEAFEFVKQRRSIISPNFSFMGQLLQFESQVLAMGGPVEILPFLYLGSAYHAARRDMLDALGITALLNVSSDCPNHFEGHYQYKCIPVEDNHKADISSWFMEAIEYIDAVKDCRGRVLVHSQAGISRSATICLAYLMMKKRVRLEEAFEFVKQRRSIISPNFSFMGQLLQFESQVLAMGGPVEILPFLYLGSAYHAARRDMLDALGITALLNVSSDCPNHFEGHYQYKCIPVEDNHKADISSWFMEAIEYIDAVKDCRGRVLVHSQAGISRSATICLAYLMMKKRVRLEEAFEFVKQRRSIISPNFSFMGQLLQFESQVLAMGGPVEILPFLYLGSAYHAARRDMLDALGITALLNVSSDCPNHFEGHYQYKCIPVEDNHKADISSWFMEAIEYIDAVKDCRGRVLVHSQAGISRSATICLAYLMMKKRVRLEEAFEFVKQRRSIISPNFSFMGQLLQFESQVLA

GO terms:
  GO:0004725 protein tyrosine phosphatase activity (F, IDA)
  GO:0005634 nucleus (C, IDA)
  GO:0008330 protein tyrosine/threonine phosphatase activity (F, IDA)
  GO:0016791 phosphatase activity (F, IDA)
  GO:0016311 dephosphorylation (P, IDA)
  GO:1990439 MAP kinase serine/threonine phosphatase activity (F, IDA)
  GO:0004722 protein serine/threonine phosphatase activity (F, EXP)
  GO:0070373 negative regulation of ERK1 and ERK2 cascade (P, IMP)
  GO:0004725 protein tyrosine phosphatase activity (F, TAS)
  GO:0005654 nucleoplasm (C, TAS)
  GO:0005515 protein binding (F, IPI)
  GO:0005654 nucleoplasm (C, IDA)

B-factor: mean 70.68, std 13.13, range [32.21, 95.0]

Foldseek 3Di:
DPAWFPLDLQETFFALVQQPDPVRCVVSQAAEEEEQDADSDNVCVPGHHYHYNHFHLDLPTDSLVCLVVLLVVSVVCVVVVHHYYQYYHGRAARSLLNVLSNCCQPVNDDSVVSVVSCCVGPVNHDHPPSSVVSSVVSNVVSND/DPAWFPLDLQETFFALVQLPDPPRCVVSQAAEEEEQDADSDNVCVPGHHYHYNHFHLDLPTLSLVCLVVLLVVSVVCVVVVGHYYQYYHGRAARSLLNVLSNCCQPVNDDSVVSVVSCCVGPVNHDHDPSSVVSSVVSNVVSND/DPAWFPLDLQETFFALVQQVDPVRCVVSQAAEEEEQDADSDNVCVPGHHYHYNHFHLDLPTLSLVCLVVLLVVSVVCVVVVHHYYQYYHGRAARSLLNVLSNCCQPVNDDSVVSVVSCCVGPVNHDHDPSSVVSSVVSNVVSND/DPAWFPLDLQETFFALVQLPDPVRCVVSQAAEEEEQDADSDNVCVPGHHYHYNHFHLDLPTPSLVCLVVLLVVSVVCVVVVHHYYQYYHGRAARSLLNVLSNCCQPVNDDSVVSVVSCCVGPVNHDHDVSSVVSSRVSNVVSND/DPAWFPLDLQETFFALVQLPDPVRCVVSQAAEEEEQDADSDNVCVPGHHYHYNHFHLDLPTPSLVCLVVLLVVSVVCVVVVGHYYQYYHGRAARSLLNVLSNCCQPVNDDSVVSVVSCCVGPVNHDHDVSSVVSSVVSNVVSND/DPAWFPLDLQETFFALVQLPDPVRCVVSQAAEEEEQDADSDNVCVPGHHYHYNHFHLDLPTLSLVCLVVLLVVSVVCVVVVHHYYQYYHGRAARSLLNVLSNCCQPVNDDSVVSVVSCCVGPVRHDHPPSSVVSSVVSNVVSND

Radius of gyration: 32.3 Å; Cα contacts (8 Å, |Δi|>4): 1677; chains: 6; bounding box: 71×69×92 Å